Protein 6MGP (pdb70)

GO terms:
  GO:0005102 signaling receptor binding (F, TAS)
  GO:0007267 cell-cell signaling (P, TAS)
  GO:0005886 plasma membrane (C, TAS)
  GO:0005515 protein binding (F, IPI)
  GO:0042129 regulation of T cell proliferation (P, TAS)
  GO:0042981 regulation of apoptotic process (P, TAS)

Foldseek 3Di:
DFKWKWFFPWWAQDWWWTATDADVVDPRTDGDPQWDADGVVRKIWGAAWAKKKKKWKFKKFFQAAQDKWFKKKKFKAKPVRPPDGPDIDMWTQDGHDPVGPGMIMDMDIDIDGDHGGIIIIMTMDDDMDPSVRMITDGRRGMIMMDGDGD/DFKWKWFFPFWAQDWWWTATDADCVDPRTDGDPQWDADRVVRWIWGAAWAKKKKKWKFKKFFADAQDKWFKKKKAKAKPPDPCVCGGRVDMDMWTDDGHDPVRPTMIMDMDIDIDGAHGGMIIIMTMDTPMDPSVRMITDGRRTMIMMDGPD/DAAKWKWFWPWWAQDWWWTATDADCVDPRTDGDDPWDADRVVRWTFGAAWAKKKKKWKFKKFFQDAQDKWFKKKKFKAKPPHVPDDTPDIWMWTQDGHDPPHHGMIIDMDIDIDGDHGGMIIIMTMDTDMDPSVRMTTDGSGTMIIMGHPPD/DPLQQVFFWQWAQAPVVPRDTDGAPPQWTGQGGSHNHTGGADDADDQWDWPAPADNHGHTAIFGDPQWGAADPSSPDIDGFEAWQWEQDNHGTHGDPPQWTGAGTHDDTDGADDLVVVQWAFPAPADNHGHTDTHHHCPDPVHD/DQQFFLDWQFAQAPPVVRDTHGADPQFTGQGGSHNHTHGADDADDQWDFPAPDDNRDHTAIFGDPQWGAADPRSPDIDGFAAWQWEQDSRGTDGADPQWAGQGTHDDTGGADDLPVVQWAFPAPDDNHDHTDTHHHCPDPVPD/DQVQQPAAWQWAQEPPDPDGIDGADPQWTGQGGSHNHTHHADDADDQWDFPAPDDNNDHTAIAGDPQWGAADPSSPDIDGFEAWQWEADNRGTDGADPQWAGAGTNDDTDGADPVVVVQWAFPAPADNHGHTDTDHHCPPPVND

CATH classification: 2.60.120.40

Radius of gyration: 33.14 Å; Cα contacts (8 Å, |Δi|>4): 2473; chains: 6; bounding box: 72×100×68 Å

InterPro domains:
  IPR006052 Tumour necrosis factor domain [PF00229] (107-240)
  IPR006052 Tumour necrosis factor domain [PS50049] (91-240)
  IPR006052 Tumour necrosis factor domain [SM00207] (91-240)
  IPR006052 Tumour necrosis factor domain [cd00184] (91-238)
  IPR008983 Tumour necrosis factor-like domain superfamily [G3DSA:2.60.120.40] (86-247)
  IPR008983 Tumour necrosis factor-like domain superfamily [SSF49842] (90-240)
  IPR021184 Tumour necrosis factor, conserved site [PS00251] (133-149)
  IPR042373 Tumor necrosis factor ligand superfamily member 9 [PTHR15153] (1-253)

Secondary structure (DSSP, 8-state):
--EEEEEE---B--SEEPPEE--TTBTT-EE-TTEEEETTTTEEEE-S-EEEEEEEEEEEEE-BTT--EEEEEEEEEEES-----SEEEEEEEPPP-TT---EEEEEEEEEEEE-TT-EEEEEEEEEEESGGGEEEPTT--EEEEEEEE-/--EEEEEE---B--SEEPPEE--TTBTT-EE-TTEEEETTTTEEEE-S-EEEEEEEEEEEEE-BTT--EEEEEEEEEEESS-HHHHTTSEEEEEEEPPP-TT---EEEEEEEEEEEE-TT-EEEEEEEEEEESGGGEEEPTT--EEEEEE--/--SEEEEEE---B--SEEPPEE--TTBTT-EE-TT-EEETTTTEEE-SS-EEEEEEEEEEEEE-BTT--EEEEEEEEEEE----S--SEEEEEEEPPP-SS--SEEEEEEEEEEEE-TT-EEEEEEEEEEESGGGEEEPTT--EEEEEE---/--GGGG--TTEEEETTTTTEEEEPPTTEE-SSTT-SSBEEPPP--TTEEEEE---SSS--EEEEPTTEEEESGGG-EEEEPP-TTEEEETTEEEEPPTTEE--STT---EEPP-TTTTT--EEE---SSS--EE-S-TTSTT--/-TTTTPPTTEEEETTTTTEEEEPPTTEE-SSSS-SSBEEPP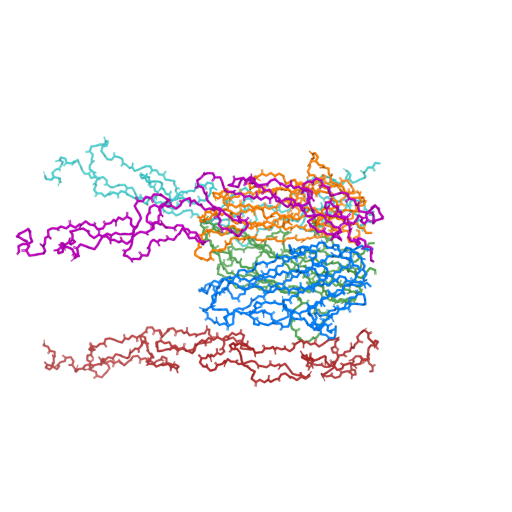---TTEEEEE---SSS--EEEEPTTEEE-STT--SEEEPP-TTEEEETTEEEEPPTTEE--STT---EEPP-GGGGT-EEEE---SSS--EEES-TTSTTT-/--GGGG--TTEEE-SSSSSSEEEPPTTEE-SSSS-SSBEEPPP--TTEEEEE--BTTB--EEEE-TTEEEESTT--EEEEPP-TTEEEETTEEEEPPTTEE--STT---EEPP-GGGGT--EEE--BTTB--EE-S-SSSTT--

B-factor: mean 70.92, std 20.36, range [34.42, 165.95]

Structure (mmCIF, N/CA/C/O backbone):
data_6MGP
#
_entry.id   6MGP
#
_cell.length_a   102.013
_cell.length_b   229.378
_cell.length_c   114.900
_cell.angle_alpha   90.000
_cell.angle_beta   90.000
_cell.angle_gamma   90.000
#
_symmetry.space_group_name_H-M   'C 2 2 21'
#
loop_
_entity.id
_entity.type
_entity.pdbx_description
1 polymer 'Tumor necrosis factor ligand superfamily member 9'
2 polymer 'Tumor necrosis factor receptor superfamily member 9'
3 branched alpha-L-fucopyranose-(1-3)-[2-acetamido-2-deoxy-beta-D-glucopyranose-(1-4)][alpha-L-fucopyranose-(1-6)]2-acetamido-2-deoxy-beta-D-glucopyranose
4 non-polymer 'ACETATE ION'
5 non-polymer GLYCEROL
6 water water
#
loop_
_atom_site.group_PDB
_atom_site.id
_atom_site.type_symbol
_atom_site.label_atom_id
_atom_site.label_alt_id
_atom_site.label_comp_id
_atom_site.label_asym_id
_atom_site.label_entity_id
_atom_site.label_seq_id
_atom_site.pdbx_PDB_ins_code
_atom_site.Cartn_x
_atom_site.Cartn_y
_atom_site.Cartn_z
_atom_site.occupancy
_atom_site.B_iso_or_equiv
_atom_site.auth_seq_id
_atom_site.auth_comp_id
_atom_site.auth_asym_id
_atom_site.auth_atom_id
_atom_site.pdbx_PDB_model_num
ATOM 1 N N . GLY A 1 33 ? 14.015 60.100 2.850 1.00 101.95 90 GLY A N 1
ATOM 2 C CA . GLY A 1 33 ? 13.141 59.029 2.401 1.00 96.25 90 GLY A CA 1
ATOM 3 C C . GLY A 1 33 ? 12.396 58.349 3.536 1.00 87.62 90 GLY A C 1
ATOM 4 O O . GLY A 1 33 ? 12.524 58.751 4.691 1.00 99.30 90 GLY A O 1
ATOM 5 N N . MET A 1 34 ? 11.618 57.315 3.212 1.00 66.18 91 MET A N 1
ATOM 6 C CA . MET A 1 34 ? 10.825 56.590 4.202 1.00 61.07 91 MET A CA 1
ATOM 7 C C . MET A 1 34 ? 10.998 55.092 3.979 1.00 62.47 91 MET A C 1
ATOM 8 O O . MET A 1 34 ? 10.503 54.547 2.985 1.00 57.50 91 MET A O 1
ATOM 13 N N . PHE A 1 35 ? 11.690 54.427 4.902 1.00 55.70 92 PHE A N 1
ATOM 14 C CA . PHE A 1 35 ? 11.942 52.999 4.783 1.00 55.49 92 PHE A CA 1
ATOM 15 C C . PHE A 1 35 ? 12.309 52.451 6.154 1.00 56.13 92 PHE A C 1
ATOM 16 O O . PHE A 1 35 ? 12.608 53.198 7.088 1.00 56.62 92 PHE A O 1
ATOM 24 N N . ALA A 1 36 ? 12.294 51.127 6.257 1.00 53.59 93 ALA A N 1
ATOM 25 C CA . ALA A 1 36 ? 12.701 50.445 7.476 1.00 54.55 93 ALA A CA 1
ATOM 26 C C . ALA A 1 36 ? 13.031 49.003 7.137 1.00 56.85 93 ALA A C 1
ATOM 27 O O . ALA A 1 36 ? 12.426 48.412 6.243 1.00 52.02 93 ALA A O 1
ATOM 29 N N . GLN A 1 37 ? 14.004 48.456 7.861 1.00 53.77 94 GLN A N 1
ATOM 30 C CA . GLN A 1 37 ? 14.348 47.043 7.787 1.00 54.89 94 GLN A CA 1
ATOM 31 C C . GLN A 1 37 ? 14.657 46.575 9.197 1.00 56.91 94 GLN A C 1
ATOM 32 O O . GLN A 1 37 ? 15.585 47.086 9.833 1.00 59.08 94 GLN A O 1
ATOM 38 N N . LEU A 1 38 ? 13.868 45.623 9.683 1.00 49.90 95 LEU A N 1
ATOM 39 C CA . LEU A 1 38 ? 14.035 45.041 11.003 1.00 46.12 95 LEU A CA 1
ATOM 40 C C . LEU A 1 38 ? 14.565 43.623 10.869 1.00 54.49 95 LEU A C 1
ATOM 41 O O . LEU A 1 38 ? 14.250 42.923 9.906 1.00 49.39 95 LEU A O 1
ATOM 46 N N . VAL A 1 39 ? 15.380 43.211 11.838 1.00 57.38 96 VAL A N 1
ATOM 47 C CA . VAL A 1 39 ? 15.940 41.865 11.899 1.00 53.87 96 VAL A CA 1
ATOM 48 C C . VAL A 1 39 ? 15.376 41.171 13.128 1.00 53.79 96 VAL A C 1
ATOM 49 O O . VAL A 1 39 ? 15.483 41.688 14.247 1.00 55.11 96 VAL A O 1
ATOM 53 N N . ALA A 1 40 ? 14.796 39.992 12.921 1.00 56.16 97 ALA A N 1
ATOM 54 C CA . ALA A 1 40 ? 14.154 39.270 14.011 1.00 53.21 97 ALA A CA 1
ATOM 55 C C . ALA A 1 40 ? 15.159 38.895 15.092 1.00 55.38 97 ALA A C 1
ATOM 56 O O . ALA A 1 40 ? 16.321 38.596 14.808 1.00 52.29 97 ALA A O 1
ATOM 58 N N . GLN A 1 41 ? 14.698 38.934 16.344 1.00 58.99 98 GLN A N 1
ATOM 59 C CA . GLN A 1 41 ? 15.492 38.526 17.494 1.00 62.66 98 GLN A CA 1
ATOM 60 C C . GLN A 1 41 ? 15.332 37.051 17.823 1.00 61.88 98 GLN A C 1
ATOM 61 O O . GLN A 1 41 ? 16.268 36.434 18.346 1.00 59.51 98 GLN A O 1
ATOM 67 N N . ASN A 1 42 ? 14.155 36.490 17.561 1.00 59.57 99 ASN A N 1
ATOM 68 C CA . ASN A 1 42 ? 13.879 35.108 17.919 1.00 61.66 99 ASN A CA 1
ATOM 69 C C . ASN A 1 42 ? 14.796 34.158 17.161 1.00 60.32 99 ASN A C 1
ATOM 70 O O . ASN A 1 42 ? 15.228 34.434 16.036 1.00 58.06 99 ASN A O 1
ATOM 75 N N . VAL A 1 43 ? 15.099 33.026 17.800 1.00 62.67 100 VAL A N 1
ATOM 76 C CA . VAL A 1 43 ? 15.811 31.938 17.142 1.00 59.94 100 VAL A CA 1
ATOM 77 C C . VAL A 1 43 ? 15.017 30.648 17.322 1.00 57.88 100 VAL A C 1
ATOM 78 O O . VAL A 1 43 ? 14.954 29.816 16.410 1.00 58.21 100 VAL A O 1
ATOM 82 N N . LEU A 1 44 ? 14.378 30.490 18.480 1.00 52.77 101 LEU A N 1
ATOM 83 C CA . LEU A 1 44 ? 13.639 29.271 18.778 1.00 57.56 101 LEU A CA 1
ATOM 84 C C . LEU A 1 44 ? 12.267 29.300 18.115 1.00 63.37 101 LEU A C 1
ATOM 85 O O . LEU A 1 44 ? 11.612 30.343 18.059 1.00 60.92 101 LEU A O 1
ATOM 90 N N . LEU A 1 45 ? 11.830 28.149 17.611 1.00 63.66 102 LEU A N 1
ATOM 91 C CA . LEU A 1 45 ? 10.555 28.060 16.900 1.00 62.49 102 LEU A CA 1
ATOM 92 C C . LEU A 1 45 ? 9.421 27.991 17.915 1.00 63.79 102 LEU A C 1
ATOM 93 O O . LEU A 1 45 ? 9.104 26.923 18.437 1.00 69.57 102 LEU A O 1
ATOM 98 N N . ILE A 1 46 ? 8.804 29.135 18.199 1.00 65.72 103 ILE A N 1
ATOM 99 C CA . ILE A 1 46 ? 7.694 29.231 19.140 1.00 67.88 103 ILE A CA 1
ATOM 100 C C . ILE A 1 46 ? 6.549 29.972 18.467 1.00 67.81 103 ILE A C 1
ATOM 101 O O . ILE A 1 46 ? 6.766 30.994 17.808 1.00 77.41 103 ILE A O 1
ATOM 106 N N . ASP A 1 47 ? 5.333 29.457 18.631 1.00 62.24 104 ASP A N 1
ATOM 107 C CA . ASP A 1 47 ? 4.150 30.107 18.077 1.00 59.85 104 ASP A CA 1
ATOM 108 C C . ASP A 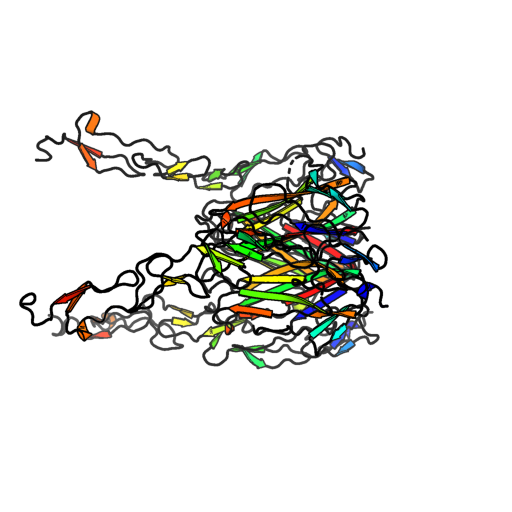1 47 ? 3.910 31.440 18.777 1.00 66.38 104 ASP A C 1
ATOM 109 O O . ASP A 1 47 ? 3.728 31.481 20.000 1.00 70.23 104 ASP A O 1
ATOM 114 N N . GLY A 1 48 ? 3.899 32.525 18.006 1.00 56.42 105 GLY A N 1
ATOM 115 C CA . GLY A 1 48 ? 3.594 33.829 18.540 1.00 59.77 105 GLY A CA 1
ATOM 116 C C . GLY A 1 48 ? 4.191 34.956 17.723 1.00 57.79 105 GLY A C 1
ATOM 117 O O . GLY A 1 48 ? 4.725 34.752 16.629 1.00 60.30 105 GLY A O 1
ATOM 118 N N . PRO A 1 49 ? 4.122 36.175 18.250 1.00 59.82 106 PRO A N 1
ATOM 119 C CA . PRO A 1 49 ? 4.673 37.325 17.524 1.00 54.84 106 PRO A CA 1
ATOM 120 C C . PRO A 1 49 ? 6.191 37.351 17.601 1.00 51.61 106 PRO A C 1
ATOM 121 O O . PRO A 1 49 ? 6.789 37.042 18.635 1.00 54.77 106 PRO A O 1
ATOM 125 N N . LEU A 1 50 ? 6.820 37.723 16.492 1.00 54.81 107 LEU A N 1
ATOM 126 C CA . LEU A 1 50 ? 8.266 37.903 16.483 1.00 56.77 107 LEU A CA 1
ATOM 127 C C . LEU A 1 50 ? 8.642 39.234 17.131 1.00 58.59 107 LEU A C 1
ATOM 128 O O . LEU A 1 50 ? 7.921 40.229 17.007 1.00 59.31 107 LEU A O 1
ATOM 133 N N . SER A 1 51 ? 9.762 39.227 17.850 1.00 53.37 108 SER A N 1
ATOM 134 C CA . SER A 1 51 ? 10.421 40.407 18.387 1.00 51.06 108 SER A CA 1
ATOM 135 C C . SER A 1 51 ? 11.528 40.847 17.434 1.00 61.09 108 SER A C 1
ATOM 136 O O . SER A 1 51 ? 12.145 40.019 16.761 1.00 56.57 108 SER A O 1
ATOM 139 N N . TRP A 1 52 ? 11.785 42.159 17.373 1.00 57.49 109 TRP A N 1
ATOM 140 C CA . TRP A 1 52 ? 12.634 42.700 16.315 1.00 54.25 109 TRP A CA 1
ATOM 141 C C . TRP A 1 52 ? 13.730 43.601 16.869 1.00 58.51 109 TRP A C 1
ATOM 142 O O . TRP A 1 52 ? 13.504 44.351 17.820 1.00 57.31 109 TRP A O 1
ATOM 153 N N . TYR A 1 53 ? 14.919 43.516 16.272 1.00 60.82 110 TYR A N 1
ATOM 154 C CA . TYR A 1 53 ? 15.949 44.525 16.493 1.00 57.08 110 TYR A CA 1
ATOM 155 C C . TYR A 1 53 ? 15.590 45.774 15.698 1.00 57.00 110 TYR A C 1
ATOM 156 O O . TYR A 1 53 ? 15.200 45.677 14.532 1.00 56.46 110 TYR A O 1
ATOM 165 N N . SER A 1 54 ? 15.727 46.952 16.307 1.00 62.91 111 SER A N 1
ATOM 166 C CA . SER A 1 54 ? 15.278 48.174 15.648 1.00 59.31 111 SER A CA 1
ATOM 167 C C . SER A 1 54 ? 16.251 49.342 15.707 1.00 62.70 111 SER A C 1
ATOM 168 O O . SER A 1 54 ? 16.004 50.349 15.037 1.00 69.27 111 SER A O 1
ATOM 171 N N . ASP A 1 55 ? 17.327 49.252 16.466 1.00 61.67 112 ASP A N 1
ATOM 172 C CA . ASP A 1 55 ? 18.314 50.327 16.501 1.00 64.51 112 ASP A CA 1
ATOM 173 C C . ASP A 1 55 ? 19.136 50.300 15.217 1.00 66.49 112 ASP A C 1
ATOM 174 O O . ASP A 1 55 ? 19.790 49.292 14.937 1.00 67.91 112 ASP A O 1
ATOM 179 N N . PRO A 1 56 ? 19.177 51.390 14.443 1.00 69.46 113 PRO A N 1
ATOM 180 C CA . PRO A 1 56 ? 19.935 51.377 13.181 1.00 63.93 113 PRO A CA 1
ATOM 181 C C . PRO A 1 56 ? 21.448 51.360 13.360 1.00 61.36 113 PRO A C 1
ATOM 182 O O . PRO A 1 56 ? 22.167 51.297 12.360 1.00 65.34 113 PRO A O 1
ATOM 186 N N . GLY A 1 57 ? 21.961 51.415 14.585 1.00 59.39 114 GLY A N 1
ATOM 187 C CA . GLY A 1 57 ? 23.376 51.158 14.790 1.00 63.50 114 GLY A CA 1
ATOM 188 C C . GLY A 1 57 ? 23.811 49.713 14.559 1.00 66.09 114 GLY A C 1
ATOM 189 O O . GLY A 1 57 ? 25.010 49.427 14.639 1.00 64.71 114 GLY A O 1
ATOM 190 N N . LEU A 1 58 ? 22.877 48.807 14.286 1.00 56.43 115 LEU A N 1
ATOM 191 C CA . LEU A 1 58 ? 23.191 47.409 13.982 1.00 65.18 115 LEU A CA 1
ATOM 192 C C . LEU A 1 58 ? 23.222 47.176 12.474 1.00 59.65 115 LEU A C 1
ATOM 193 O O . LEU A 1 58 ? 22.396 47.723 11.736 1.00 55.68 115 LEU A O 1
ATOM 198 N N . ALA A 1 59 ? 24.187 46.374 12.027 1.00 60.87 116 ALA A N 1
ATOM 199 C CA . ALA A 1 59 ? 24.234 45.919 10.637 1.00 64.21 116 ALA A CA 1
ATOM 200 C C . ALA A 1 59 ? 22.914 45.274 10.235 1.00 57.48 116 ALA A C 1
ATOM 201 O O . ALA A 1 59 ? 22.431 44.356 10.902 1.00 58.82 116 ALA A O 1
ATOM 203 N N . GLY A 1 60 ? 22.336 45.754 9.141 1.00 54.41 117 GLY A N 1
ATOM 204 C CA . GLY A 1 60 ? 21.112 45.183 8.624 1.00 54.40 117 GLY A CA 1
ATOM 205 C C . GLY A 1 60 ? 19.839 45.860 9.078 1.00 61.15 117 GLY A C 1
ATOM 206 O O . GLY A 1 60 ? 18.784 45.613 8.487 1.00 67.31 117 GLY A O 1
ATOM 207 N N . VAL A 1 61 ? 19.899 46.707 10.099 1.00 59.23 118 VAL A N 1
ATOM 208 C CA . VAL A 1 61 ? 18.718 47.348 10.660 1.00 55.41 118 VAL A CA 1
ATOM 209 C C . VAL A 1 61 ? 18.728 48.817 10.270 1.00 59.32 118 VAL A C 1
ATOM 210 O O . VAL A 1 61 ? 19.747 49.503 10.427 1.00 58.17 118 VAL A O 1
ATOM 214 N N . SER A 1 62 ? 17.599 49.296 9.759 1.00 61.42 119 SER A N 1
ATOM 215 C CA . SER A 1 62 ? 17.443 50.707 9.448 1.00 68.64 119 SER A CA 1
ATOM 216 C C . SER A 1 62 ? 16.026 51.138 9.778 1.00 67.31 119 SER A C 1
ATOM 217 O O . SER A 1 62 ? 15.086 50.337 9.743 1.00 65.55 119 SER A O 1
ATOM 220 N N . LEU A 1 63 ? 15.889 52.421 10.096 1.00 66.58 120 LEU A N 1
ATOM 221 C CA . LEU A 1 63 ? 14.619 52.974 10.549 1.00 70.70 120 LEU A CA 1
ATOM 222 C C . LEU A 1 63 ? 14.711 54.487 10.396 1.00 74.69 120 LEU A C 1
ATOM 223 O O . LEU A 1 63 ? 15.461 55.137 11.130 1.00 83.18 120 LEU A O 1
ATOM 228 N N . THR A 1 64 ? 13.978 55.037 9.434 1.00 67.15 121 THR A N 1
ATOM 229 C CA . THR A 1 64 ? 13.922 56.476 9.242 1.00 71.42 121 THR A CA 1
ATOM 230 C C . THR A 1 64 ? 12.797 57.080 10.073 1.00 74.33 121 THR A C 1
ATOM 231 O O . THR A 1 64 ? 11.959 56.378 10.643 1.00 78.50 121 THR A O 1
ATOM 235 N N . GLY A 1 65 ? 12.786 58.408 10.137 1.00 71.60 122 GLY A N 1
ATOM 236 C CA . GLY A 1 65 ? 11.666 59.089 10.749 1.00 70.93 122 GLY A CA 1
ATOM 237 C C . GLY A 1 65 ? 10.391 58.855 9.963 1.00 67.22 122 GLY A C 1
ATOM 238 O O . GLY A 1 65 ? 10.410 58.677 8.744 1.00 74.26 122 GLY A O 1
ATOM 239 N N . GLY A 1 66 ? 9.269 58.859 10.676 1.00 70.95 123 GLY A N 1
ATOM 240 C CA . GLY A 1 66 ? 8.013 58.430 10.105 1.00 79.50 123 GLY A CA 1
ATOM 241 C C . GLY A 1 66 ? 7.757 56.947 10.237 1.00 79.14 123 GLY A C 1
ATOM 242 O O . GLY A 1 66 ? 6.714 56.465 9.773 1.00 81.83 123 GLY A O 1
ATOM 243 N N . LEU A 1 67 ? 8.691 56.211 10.832 1.00 74.21 124 LEU A N 1
ATOM 244 C CA . LEU A 1 67 ? 8.532 54.802 11.151 1.00 70.93 124 LEU A CA 1
ATOM 245 C C . LEU A 1 67 ? 9.250 54.547 12.465 1.00 71.14 124 LEU A C 1
ATOM 246 O O . LEU A 1 67 ? 10.348 55.063 12.689 1.00 76.18 124 LEU A O 1
ATOM 251 N N . SER A 1 68 ? 8.622 53.768 13.337 1.00 64.64 125 SER A N 1
ATOM 252 C CA . SER A 1 68 ? 9.189 53.513 14.650 1.00 67.18 125 SER A CA 1
ATOM 253 C C . SER A 1 68 ? 8.770 52.122 15.101 1.00 66.11 125 SER A C 1
ATOM 254 O O . SER A 1 68 ? 7.834 51.526 14.561 1.00 70.21 125 SER A O 1
ATOM 257 N N . TYR A 1 69 ? 9.481 51.606 16.095 1.00 64.98 126 TYR A N 1
ATOM 258 C CA . TYR A 1 69 ? 9.260 50.256 16.591 1.00 66.94 126 TYR A CA 1
ATOM 259 C C . TYR A 1 69 ? 8.766 50.335 18.027 1.00 66.03 126 TYR A C 1
ATOM 260 O O . TYR A 1 69 ? 9.438 50.913 18.887 1.00 68.91 126 TYR A O 1
ATOM 269 N N . LYS A 1 70 ? 7.595 49.758 18.277 1.00 67.79 127 LYS A N 1
ATOM 270 C CA . LYS A 1 70 ? 7.005 49.709 19.609 1.00 69.25 127 LYS A CA 1
ATOM 271 C C . LYS A 1 70 ? 7.373 48.366 20.234 1.00 68.54 127 LYS A C 1
ATOM 272 O O . LYS A 1 70 ? 6.846 47.324 19.834 1.00 68.32 127 LYS A O 1
ATOM 278 N N . GLU A 1 71 ? 8.269 48.399 21.227 1.00 77.49 128 GLU A N 1
ATOM 279 C CA . GLU A 1 71 ? 8.906 47.176 21.713 1.00 84.20 128 GLU A CA 1
ATOM 280 C C . GLU A 1 71 ? 7.942 46.299 22.501 1.00 85.61 128 GLU A C 1
ATOM 281 O O . GLU A 1 71 ? 7.970 45.071 22.371 1.00 85.87 128 GLU A O 1
ATOM 287 N N . ASP A 1 72 ? 7.093 46.902 23.335 1.00 91.22 129 ASP A N 1
ATOM 288 C CA . ASP A 1 72 ? 6.229 46.102 24.198 1.00 94.71 129 ASP A CA 1
ATOM 289 C C . ASP A 1 72 ? 5.197 45.316 23.399 1.00 89.32 129 ASP A C 1
ATOM 290 O O . ASP A 1 72 ? 4.811 44.213 23.804 1.00 95.64 129 ASP A O 1
ATOM 295 N N . THR A 1 73 ? 4.746 45.850 22.268 1.00 80.60 130 THR A N 1
ATOM 296 C CA . THR A 1 73 ? 3.769 45.174 21.429 1.00 73.24 130 THR A CA 1
ATOM 297 C C . THR A 1 73 ? 4.390 44.538 20.194 1.00 67.73 130 THR A C 1
ATOM 298 O O . THR A 1 73 ? 3.663 43.937 19.398 1.00 70.18 130 THR A O 1
ATOM 302 N N . LYS A 1 74 ? 5.709 44.667 20.016 1.00 67.40 131 LYS A N 1
ATOM 303 C CA . LYS A 1 74 ? 6.432 44.080 18.884 1.00 65.82 131 LYS A CA 1
ATOM 304 C C . LYS A 1 74 ? 5.844 44.528 17.547 1.00 68.51 131 LYS A C 1
ATOM 305 O O . LYS A 1 74 ? 5.669 43.730 16.626 1.00 69.15 131 LYS A O 1
ATOM 311 N N . GLU A 1 75 ? 5.543 45.817 17.433 1.00 65.31 132 GLU A N 1
ATOM 312 C CA . GLU A 1 75 ? 4.880 46.352 16.255 1.00 65.71 132 GLU A CA 1
ATOM 313 C C . GLU A 1 75 ? 5.721 47.445 15.614 1.00 71.72 132 GLU A C 1
ATOM 314 O O . GLU A 1 75 ? 6.281 48.306 16.305 1.00 73.46 132 GLU A O 1
ATOM 320 N N . LEU A 1 76 ? 5.803 47.403 14.288 1.00 67.90 133 LEU A N 1
ATOM 321 C CA . LEU A 1 76 ? 6.357 48.500 13.511 1.00 65.42 133 LEU A CA 1
ATOM 322 C C . LEU A 1 76 ? 5.233 49.477 13.188 1.00 62.87 133 LEU A C 1
ATOM 323 O O . LEU A 1 76 ? 4.191 49.076 12.660 1.00 62.89 133 LEU A O 1
ATOM 328 N N . VAL A 1 77 ? 5.436 50.749 13.520 1.00 67.97 134 VAL A N 1
ATOM 329 C CA . VAL A 1 77 ? 4.400 51.771 13.408 1.00 66.37 134 VAL A CA 1
ATOM 330 C C . VAL A 1 77 ? 4.743 52.688 12.242 1.00 64.31 134 VAL A C 1
ATOM 331 O O . VAL A 1 77 ? 5.834 53.270 12.198 1.00 64.53 134 VAL A O 1
ATOM 335 N N . VAL A 1 78 ? 3.812 52.810 11.299 1.00 62.07 135 VAL A N 1
ATOM 336 C CA . VAL A 1 78 ? 3.947 53.719 10.166 1.00 63.03 135 VAL A CA 1
ATOM 337 C C . VAL A 1 78 ? 3.292 55.047 10.529 1.00 73.09 135 VAL A C 1
ATOM 338 O O . VAL A 1 78 ? 2.175 55.073 11.061 1.00 79.96 135 VAL A O 1
ATOM 342 N N . ALA A 1 79 ? 3.977 56.153 10.241 1.00 68.94 136 ALA A N 1
ATOM 343 C CA . ALA A 1 79 ? 3.456 57.466 10.602 1.00 73.84 136 ALA A CA 1
ATOM 344 C C . ALA A 1 79 ? 2.823 58.219 9.442 1.00 78.84 136 ALA A C 1
ATOM 345 O O . ALA A 1 79 ? 1.872 58.977 9.662 1.00 89.30 136 ALA A O 1
ATOM 347 N N . LYS A 1 80 ? 3.319 58.050 8.220 1.00 77.62 137 LYS A N 1
ATOM 348 C CA . LYS A 1 80 ? 2.802 58.777 7.067 1.00 78.29 137 LYS A CA 1
ATOM 349 C C . LYS A 1 80 ? 2.156 57.797 6.096 1.00 78.20 137 LYS A C 1
ATOM 350 O O . LYS A 1 80 ? 2.764 56.785 5.727 1.00 71.36 137 LYS A O 1
ATOM 352 N N . ALA A 1 81 ? 0.926 58.103 5.689 1.00 75.79 138 ALA A N 1
ATOM 353 C CA . ALA A 1 81 ? 0.183 57.232 4.795 1.00 70.96 138 ALA A CA 1
ATOM 354 C C . ALA A 1 81 ? 0.834 57.176 3.416 1.00 72.62 138 ALA A C 1
ATOM 355 O O . ALA A 1 81 ? 1.560 58.085 2.997 1.00 73.99 138 ALA A O 1
ATOM 357 N N . GLY A 1 82 ? 0.553 56.093 2.710 1.00 65.59 139 GLY A N 1
ATOM 358 C CA . GLY A 1 82 ? 1.067 55.887 1.370 1.00 66.72 139 GLY A CA 1
ATOM 359 C C . GLY A 1 82 ? 1.106 54.407 1.043 1.00 70.11 139 GLY A C 1
ATOM 360 O O . GLY A 1 82 ? 0.735 53.554 1.846 1.00 71.26 139 GLY A O 1
ATOM 361 N N . VAL A 1 83 ? 1.567 54.121 -0.170 1.00 68.48 140 VAL A N 1
ATOM 362 C CA . VAL A 1 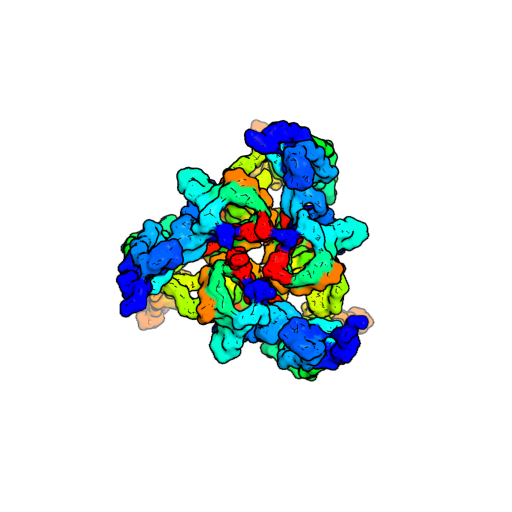83 ? 1.736 52.752 -0.643 1.00 64.10 140 VAL A CA 1
ATOM 363 C C . VAL A 1 83 ? 3.202 52.383 -0.482 1.00 59.75 140 VAL A C 1
ATOM 364 O O . VAL A 1 83 ? 4.087 53.084 -0.988 1.00 64.43 140 VAL A O 1
ATOM 368 N N . TYR A 1 84 ? 3.462 51.298 0.238 1.00 49.41 141 TYR A N 1
ATOM 369 C CA . TYR A 1 84 ? 4.814 50.820 0.471 1.00 48.70 141 TYR A CA 1
ATOM 370 C C . TYR A 1 84 ? 4.997 49.461 -0.187 1.00 55.38 141 TYR A C 1
ATOM 371 O O . TYR A 1 84 ? 4.048 48.689 -0.330 1.00 55.07 141 TYR A O 1
ATOM 380 N N . TYR A 1 85 ? 6.227 49.179 -0.599 1.00 56.16 142 TYR A N 1
ATOM 381 C CA . TYR A 1 85 ? 6.637 47.825 -0.941 1.00 52.89 142 TYR A CA 1
ATOM 382 C C . TYR A 1 85 ? 7.100 47.166 0.351 1.00 56.13 142 TYR A C 1
ATOM 383 O O . TYR A 1 85 ? 8.114 47.570 0.931 1.00 52.77 142 TYR A O 1
ATOM 392 N N . VAL A 1 86 ? 6.336 46.190 0.828 1.00 46.49 143 VAL A N 1
ATOM 393 C CA . VAL A 1 86 ? 6.638 45.490 2.071 1.00 51.18 143 VAL A CA 1
ATOM 394 C C . VAL A 1 86 ? 7.071 44.076 1.717 1.00 51.98 143 VAL A C 1
ATOM 395 O O . VAL A 1 86 ? 6.462 43.425 0.860 1.00 47.62 143 VAL A O 1
ATOM 399 N N . PHE A 1 87 ? 8.139 43.614 2.359 1.00 49.48 144 PHE A N 1
ATOM 400 C CA . PHE A 1 87 ? 8.693 42.300 2.082 1.00 54.49 144 PHE A CA 1
ATOM 401 C C . PHE A 1 87 ? 9.232 41.724 3.378 1.00 56.32 144 PHE A C 1
ATOM 402 O O . PHE A 1 87 ? 9.686 42.461 4.254 1.00 57.93 144 PHE A O 1
ATOM 410 N N . PHE A 1 88 ? 9.170 40.404 3.506 1.00 52.78 145 PHE A N 1
ATOM 411 C CA . PHE A 1 88 ? 9.903 39.755 4.579 1.00 58.45 145 PHE A CA 1
ATOM 412 C C . PHE A 1 88 ? 10.468 38.440 4.067 1.00 56.70 145 PHE A C 1
ATOM 413 O O . PHE A 1 88 ? 10.021 37.897 3.054 1.00 58.70 145 PHE A O 1
ATOM 421 N N . GLN A 1 89 ? 11.518 37.980 4.735 1.00 61.10 146 GLN A N 1
ATOM 422 C CA . GLN A 1 89 ? 12.163 36.729 4.387 1.00 62.16 146 GLN A CA 1
ATOM 423 C C . GLN A 1 89 ? 12.348 35.898 5.644 1.00 61.66 146 GLN A C 1
ATOM 424 O O . GLN A 1 89 ? 12.494 36.425 6.751 1.00 53.68 146 GLN A O 1
ATOM 430 N N . LEU A 1 90 ? 12.312 34.585 5.447 1.00 67.46 147 LEU A N 1
ATOM 431 C CA . LEU A 1 90 ? 12.350 33.603 6.520 1.00 62.63 147 LEU A CA 1
ATOM 432 C C . LEU A 1 90 ? 13.418 32.586 6.166 1.00 54.63 147 LEU A C 1
ATOM 433 O O . LEU A 1 90 ? 13.301 31.901 5.149 1.00 58.99 147 LEU A O 1
ATOM 438 N N . GLU A 1 91 ? 14.474 32.516 6.969 1.00 53.16 148 GLU A N 1
ATOM 439 C CA . GLU A 1 91 ? 15.518 31.520 6.777 1.00 61.65 148 GLU A CA 1
ATOM 440 C C . GLU A 1 91 ? 15.664 30.696 8.046 1.00 62.23 148 GLU A C 1
ATOM 441 O O . GLU A 1 91 ? 15.729 31.249 9.150 1.00 60.58 148 GLU A O 1
ATOM 447 N N . LEU A 1 92 ? 15.710 29.378 7.884 1.00 61.89 149 LEU A N 1
ATOM 448 C CA . LEU A 1 92 ? 15.825 28.455 9.000 1.00 60.63 149 LEU A CA 1
ATOM 449 C C . LEU A 1 92 ? 17.005 27.529 8.766 1.00 61.00 149 LEU A C 1
ATOM 450 O O . LEU A 1 92 ? 17.297 27.153 7.628 1.00 59.36 149 LEU A O 1
ATOM 455 N N . ARG A 1 93 ? 17.685 27.173 9.847 1.00 58.93 150 ARG A N 1
ATOM 456 C CA . ARG A 1 93 ? 18.820 26.270 9.790 1.00 60.87 150 ARG A CA 1
ATOM 457 C C . ARG A 1 93 ? 18.560 25.107 10.734 1.00 61.07 150 ARG A C 1
ATOM 458 O O . ARG A 1 93 ? 17.969 25.284 11.807 1.00 55.43 150 ARG A O 1
ATOM 466 N N . ARG A 1 94 ? 18.965 23.911 10.306 1.00 54.86 151 ARG A N 1
ATOM 467 C CA . ARG A 1 94 ? 18.873 22.725 11.149 1.00 52.95 151 ARG A CA 1
ATOM 468 C C . ARG A 1 94 ? 19.999 22.764 12.172 1.00 51.04 151 ARG A C 1
ATOM 469 O O . ARG A 1 94 ? 21.177 22.794 11.805 1.00 58.21 151 ARG A O 1
ATOM 477 N N . VAL A 1 95 ? 19.638 22.745 13.457 1.00 54.90 152 VAL A N 1
ATOM 478 C CA . VAL A 1 95 ? 20.622 22.834 14.531 1.00 57.79 152 VAL A CA 1
ATOM 479 C C . VAL A 1 95 ? 20.888 21.489 15.213 1.00 67.27 152 VAL A C 1
ATOM 480 O O . VAL A 1 95 ? 21.881 21.368 15.952 1.00 56.78 152 VAL A O 1
ATOM 484 N N . VAL A 1 96 ? 20.055 20.476 14.977 1.00 67.54 153 VAL A N 1
ATOM 485 C CA . VAL A 1 96 ? 20.283 19.123 15.486 1.00 63.10 153 VAL A CA 1
ATOM 486 C C . VAL A 1 96 ? 20.409 18.181 14.296 1.00 61.87 153 VAL A C 1
ATOM 487 O O . VAL A 1 96 ? 19.461 18.029 13.514 1.00 57.97 153 VAL A O 1
ATOM 491 N N . ALA A 1 97 ? 21.575 17.552 14.161 1.00 61.07 154 ALA A N 1
ATOM 492 C CA . ALA A 1 97 ? 21.833 16.680 13.024 1.00 67.66 154 ALA A CA 1
ATOM 493 C C . ALA A 1 97 ? 20.847 15.522 13.000 1.00 63.45 154 ALA A C 1
ATOM 494 O O . ALA A 1 97 ? 20.589 14.887 14.025 1.00 64.73 154 ALA A O 1
ATOM 496 N N . GLY A 1 98 ? 20.279 15.264 11.828 1.00 63.09 155 GLY A N 1
ATOM 497 C CA . GLY A 1 98 ? 19.458 14.089 11.655 1.00 73.11 155 GLY A CA 1
ATOM 498 C C . GLY A 1 98 ? 18.042 14.201 12.165 1.00 67.02 155 GLY A C 1
ATOM 499 O O . GLY A 1 98 ? 17.325 13.194 12.163 1.00 71.47 155 GLY A O 1
ATOM 500 N N . GLU A 1 99 ? 17.604 15.382 12.596 1.00 62.26 156 GLU A N 1
ATOM 501 C CA . GLU A 1 99 ? 16.300 15.510 13.229 1.00 59.91 156 GLU A CA 1
ATOM 502 C C . GLU A 1 99 ? 15.561 16.728 12.686 1.00 65.43 156 GLU A C 1
ATOM 503 O O . GLU A 1 99 ? 16.147 17.615 12.057 1.00 64.81 156 GLU A O 1
ATOM 509 N N . GLY A 1 100 ? 14.248 16.742 12.922 1.00 56.69 157 GLY A N 1
ATOM 510 C CA . GLY A 1 100 ? 13.409 17.877 12.603 1.00 54.40 157 GLY A CA 1
ATOM 511 C C . GLY A 1 100 ? 12.752 17.834 11.241 1.00 58.50 157 GLY A C 1
ATOM 512 O O . GLY A 1 100 ? 13.419 17.580 10.233 1.00 54.74 157 GLY A O 1
ATOM 513 N N . SER A 1 101 ? 11.448 18.113 11.199 1.00 60.59 158 SER A N 1
ATOM 514 C CA . SER A 1 101 ? 10.683 18.059 9.961 1.00 61.87 158 SER A CA 1
ATOM 515 C C . SER A 1 101 ? 9.376 18.822 10.139 1.00 63.52 158 SER A C 1
ATOM 516 O O . SER A 1 101 ? 8.859 18.943 11.253 1.00 63.43 158 SER A O 1
ATOM 519 N N . GLY A 1 102 ? 8.849 19.328 9.023 1.00 61.31 159 GLY A N 1
ATOM 520 C CA . GLY A 1 102 ? 7.555 19.983 9.019 1.00 56.77 159 GLY A CA 1
ATOM 521 C C . GLY A 1 102 ? 7.542 21.305 8.275 1.00 68.17 159 GLY A C 1
ATOM 522 O O . GLY A 1 102 ? 8.166 21.440 7.219 1.00 67.67 159 GLY A O 1
ATOM 523 N N . SER A 1 103 ? 6.835 22.294 8.818 1.00 65.91 160 SER A N 1
ATOM 524 C CA . SER A 1 103 ? 6.691 23.577 8.153 1.00 63.26 160 SER A CA 1
ATOM 525 C C . SER A 1 103 ? 6.678 24.690 9.190 1.00 64.83 160 SER A C 1
ATOM 526 O O . SER A 1 103 ? 6.383 24.468 10.368 1.00 64.46 160 SER A O 1
ATOM 529 N N . VAL A 1 104 ? 7.008 25.895 8.721 1.00 60.98 161 VAL A N 1
ATOM 530 C CA . VAL A 1 104 ? 7.042 27.110 9.527 1.00 48.98 161 VAL A CA 1
ATOM 531 C C . VAL A 1 104 ? 6.451 28.238 8.691 1.00 58.65 161 VAL A C 1
ATOM 532 O O . VAL A 1 104 ? 6.758 28.364 7.500 1.00 60.85 161 VAL A O 1
ATOM 536 N N . SER A 1 105 ? 5.600 29.061 9.303 1.00 57.98 162 SER A N 1
ATOM 537 C CA . SER A 1 105 ? 4.906 30.095 8.550 1.00 60.59 162 SER A CA 1
ATOM 538 C C . SER A 1 105 ? 5.057 31.465 9.202 1.00 59.08 162 SER A C 1
ATOM 539 O O . SER A 1 105 ? 5.025 31.591 10.430 1.00 57.41 162 SER A O 1
ATOM 542 N N . LEU A 1 106 ? 5.232 32.486 8.363 1.00 57.82 163 LEU A N 1
ATOM 543 C CA . LEU A 1 106 ? 5.225 33.884 8.770 1.00 60.67 163 LEU A CA 1
ATOM 544 C C . LEU A 1 106 ? 3.952 34.550 8.273 1.00 57.81 163 LEU A C 1
ATOM 545 O O . LEU A 1 106 ? 3.463 34.244 7.183 1.00 58.77 163 LEU A O 1
ATOM 550 N N . ALA A 1 107 ? 3.428 35.482 9.064 1.00 54.88 164 ALA A N 1
ATOM 551 C CA . ALA A 1 107 ? 2.244 36.222 8.653 1.00 57.32 164 ALA A CA 1
ATOM 552 C C . ALA A 1 107 ? 2.360 37.663 9.119 1.00 58.80 164 ALA A C 1
ATOM 553 O O . ALA A 1 107 ? 2.574 37.917 10.307 1.00 61.60 164 ALA A O 1
ATOM 555 N N . LEU A 1 108 ? 2.220 38.601 8.185 1.00 55.34 165 LEU A N 1
ATOM 556 C CA . LEU A 1 108 ? 2.217 40.023 8.508 1.00 52.49 165 LEU A CA 1
ATOM 557 C C . LEU A 1 108 ? 0.788 40.483 8.763 1.00 59.25 165 LEU A C 1
ATOM 558 O O . LEU A 1 108 ? -0.089 40.300 7.912 1.00 61.50 165 LEU A O 1
ATOM 563 N N . HIS A 1 109 ? 0.558 41.090 9.924 1.00 61.61 166 HIS A N 1
ATOM 564 C CA . HIS A 1 109 ? -0.776 41.512 10.330 1.00 71.36 166 HIS A CA 1
ATOM 565 C C . HIS A 1 109 ? -0.812 43.018 10.549 1.00 68.76 166 HIS A C 1
ATOM 566 O O . HIS A 1 109 ? 0.049 43.573 11.239 1.00 63.69 166 HIS A O 1
ATOM 573 N N . LEU A 1 110 ? -1.806 43.674 9.957 1.00 68.57 167 LEU A N 1
ATOM 574 C CA . LEU A 1 110 ? -2.100 45.065 10.267 1.00 69.18 167 LEU A CA 1
ATOM 575 C C . LEU A 1 110 ? -3.066 45.120 11.439 1.00 72.45 167 LEU A C 1
ATOM 576 O O . LEU A 1 110 ? -4.119 44.482 11.404 1.00 74.57 167 LEU A O 1
ATOM 581 N N . GLN A 1 111 ? -2.707 45.873 12.473 1.00 82.88 168 GLN A N 1
ATOM 582 C CA . GLN A 1 111 ? -3.688 46.367 13.430 1.00 98.92 168 GLN A CA 1
ATOM 583 C C . GLN A 1 111 ? -3.641 47.887 13.376 1.00 111.56 168 GLN A C 1
ATOM 584 O O . GLN A 1 111 ? -2.560 48.465 13.582 1.00 111.31 168 GLN A O 1
ATOM 590 N N . PRO A 1 112 ? -4.753 48.597 13.095 1.00 128.60 169 PRO A N 1
ATOM 591 C CA . PRO A 1 112 ? -6.177 48.285 12.872 1.00 137.64 169 PRO A CA 1
ATOM 592 C C . PRO A 1 112 ? -6.480 46.970 12.143 1.00 138.27 169 PRO A C 1
ATOM 593 O O . PRO A 1 112 ? -6.355 46.899 10.920 1.00 144.34 169 PRO A O 1
ATOM 597 N N . LEU A 1 113 ? -6.889 45.951 12.908 1.00 133.16 170 LEU A N 1
ATOM 598 C CA . LEU A 1 113 ? -7.021 44.586 12.407 1.00 123.88 170 LEU A CA 1
ATOM 599 C C . LEU A 1 113 ? -8.265 44.356 11.558 1.00 126.18 170 LEU A C 1
ATOM 600 O O . LEU A 1 113 ? -8.361 43.303 10.918 1.00 124.20 170 LEU A O 1
ATOM 602 N N . ARG A 1 114 ? -9.203 45.302 11.531 1.00 131.36 171 ARG A N 1
ATOM 603 C CA . ARG A 1 114 ? -10.475 45.170 10.800 1.00 134.63 171 ARG A CA 1
ATOM 604 C C . ARG A 1 114 ? -11.158 43.900 11.305 1.00 134.81 171 ARG A C 1
ATOM 605 O O . ARG A 1 114 ? -11.291 43.731 12.528 1.00 142.00 171 ARG A O 1
ATOM 607 N N . SER A 1 115 ? -11.594 42.996 10.431 1.00 124.62 172 SER A N 1
ATOM 608 C CA . SER A 1 115 ? -12.238 41.759 10.858 1.00 114.86 172 SER A CA 1
ATOM 609 C C . SER A 1 115 ? -11.303 40.566 10.679 1.00 106.54 172 SER A C 1
ATOM 610 O O . SER A 1 115 ? -11.297 39.643 11.493 1.00 105.05 172 SER A O 1
ATOM 612 N N . ALA A 1 119 ? -7.709 37.900 7.487 1.00 97.23 176 ALA A N 1
ATOM 613 C CA . ALA A 1 119 ? -6.682 37.802 6.454 1.00 99.28 176 ALA A CA 1
ATOM 614 C C . ALA A 1 119 ? -5.353 38.416 6.912 1.00 99.01 176 ALA A C 1
ATOM 615 O O . ALA A 1 119 ? -5.311 39.215 7.853 1.00 99.01 176 ALA A O 1
ATOM 617 N N . ALA A 1 120 ? -4.269 38.030 6.242 1.00 88.17 177 ALA A N 1
ATOM 618 C CA . ALA A 1 120 ? -2.935 38.529 6.544 1.00 73.81 177 ALA A CA 1
ATOM 619 C C . ALA A 1 120 ? -2.378 39.248 5.326 1.00 72.67 177 ALA A C 1
ATOM 620 O O . ALA A 1 120 ? -2.532 38.782 4.193 1.00 74.68 177 ALA A O 1
ATOM 622 N N . ALA A 1 121 ? -1.727 40.386 5.568 1.00 70.55 178 ALA A N 1
ATOM 623 C CA . ALA A 1 121 ? -1.233 41.203 4.465 1.00 63.88 178 ALA A CA 1
ATOM 624 C C . ALA A 1 121 ? -0.201 40.443 3.643 1.00 61.88 178 ALA A C 1
ATOM 625 O O . ALA A 1 121 ? -0.236 40.469 2.409 1.00 66.19 178 ALA A O 1
ATOM 627 N N . LEU A 1 122 ? 0.724 39.757 4.316 1.00 63.15 179 LEU A N 1
ATOM 628 C CA . LEU A 1 122 ? 1.694 38.870 3.687 1.00 55.86 179 LEU A CA 1
ATOM 629 C C . LEU A 1 122 ? 1.701 37.545 4.436 1.00 55.65 179 LEU A C 1
ATOM 630 O O . LEU A 1 122 ? 1.498 37.507 5.651 1.00 58.45 179 LEU A O 1
ATOM 635 N N . ALA A 1 123 ? 1.939 36.455 3.707 1.00 55.74 180 ALA A N 1
ATOM 636 C CA . ALA A 1 123 ? 1.862 35.123 4.302 1.00 60.46 180 ALA A CA 1
ATOM 637 C C . ALA A 1 123 ? 2.839 34.192 3.602 1.00 60.16 180 ALA A C 1
ATOM 638 O O . ALA A 1 123 ? 2.754 33.996 2.388 1.00 66.35 180 ALA A O 1
ATOM 640 N N . LEU A 1 124 ? 3.739 33.597 4.376 1.00 60.24 181 LEU A N 1
ATOM 641 C CA . LEU A 1 124 ? 4.814 32.761 3.860 1.00 59.39 181 LEU A CA 1
ATOM 642 C C . LEU A 1 124 ? 4.850 31.460 4.647 1.00 61.92 181 LEU A C 1
ATOM 643 O O . LEU A 1 124 ? 4.819 31.489 5.879 1.00 64.11 181 LEU A O 1
ATOM 648 N N . THR A 1 125 ? 4.918 30.323 3.953 1.00 56.63 182 THR A N 1
ATOM 649 C CA . THR A 1 125 ? 5.140 29.039 4.613 1.00 68.00 182 THR A CA 1
ATOM 650 C C . THR A 1 125 ? 6.371 28.373 4.014 1.00 69.60 182 THR A C 1
ATOM 651 O O . THR A 1 125 ? 6.418 28.112 2.807 1.00 66.96 182 THR A O 1
ATOM 655 N N . VAL A 1 126 ? 7.352 28.079 4.862 1.00 65.38 183 VAL A N 1
ATOM 656 C CA . VAL A 1 126 ? 8.586 27.420 4.456 1.00 61.67 183 VAL A CA 1
ATOM 657 C C . VAL A 1 126 ? 8.587 26.010 5.029 1.00 66.62 183 VAL A C 1
ATOM 658 O O . VAL A 1 126 ? 8.270 25.814 6.208 1.00 72.54 183 VAL A O 1
ATOM 662 N N . ASP A 1 127 ? 8.938 25.032 4.200 1.00 66.73 184 ASP A N 1
ATOM 663 C CA . ASP A 1 127 ? 8.908 23.632 4.595 1.00 76.32 184 ASP A CA 1
ATOM 664 C C . ASP A 1 127 ? 10.292 23.157 5.010 1.00 68.88 184 ASP A C 1
ATOM 665 O O . ASP A 1 127 ? 11.289 23.448 4.346 1.00 73.46 184 ASP A O 1
ATOM 670 N N . LEU A 1 128 ? 10.342 22.420 6.118 1.00 60.07 185 LEU A N 1
ATOM 671 C CA . LEU A 1 128 ? 11.602 21.941 6.663 1.00 60.40 185 LEU A CA 1
ATOM 672 C C . LEU A 1 128 ? 11.834 20.525 6.159 1.00 69.76 185 LEU A C 1
ATOM 673 O O . LEU A 1 128 ? 11.074 19.614 6.530 1.00 77.74 185 LEU A O 1
ATOM 678 N N . PRO A 1 129 ? 12.833 20.290 5.316 1.00 66.24 186 PRO A N 1
ATOM 679 C CA . PRO A 1 129 ? 13.045 18.942 4.777 1.00 64.93 186 PRO A CA 1
ATOM 680 C C . PRO A 1 129 ? 13.405 17.977 5.891 1.00 61.53 186 PRO A C 1
ATOM 681 O O . PRO A 1 129 ? 14.115 18.349 6.839 1.00 56.59 186 PRO A O 1
ATOM 685 N N . PRO A 1 130 ? 12.903 16.745 5.839 1.00 67.16 187 PRO A N 1
ATOM 686 C CA . PRO A 1 130 ? 13.398 15.716 6.758 1.00 63.66 187 PRO A CA 1
ATOM 687 C C . PRO A 1 130 ? 14.892 15.517 6.567 1.00 66.00 187 PRO A C 1
ATOM 688 O O . PRO A 1 130 ? 15.465 15.829 5.520 1.00 71.07 187 PRO A O 1
ATOM 692 N N . ALA A 1 131 ? 15.528 14.989 7.600 1.00 70.66 188 ALA A N 1
ATOM 693 C CA . ALA A 1 131 ? 16.962 14.757 7.537 1.00 75.76 188 ALA A CA 1
ATOM 694 C C . ALA A 1 131 ? 17.262 13.587 6.609 1.00 81.85 188 ALA A C 1
ATOM 695 O O . ALA A 1 131 ? 16.761 12.479 6.816 1.00 81.82 188 ALA A O 1
ATOM 697 N N . SER A 1 132 ? 18.080 13.835 5.587 1.00 88.03 189 SER A N 1
ATOM 698 C CA . SER A 1 132 ? 18.486 12.807 4.641 1.00 94.85 189 SER A CA 1
ATOM 699 C C . SER A 1 132 ? 19.985 12.915 4.405 1.00 100.89 189 SER A C 1
ATOM 700 O O . SER A 1 132 ? 20.624 13.914 4.757 1.00 100.27 189 SER A O 1
ATOM 703 N N . SER A 1 133 ? 20.541 11.861 3.798 1.00 102.18 190 SER A N 1
ATOM 704 C CA . SER A 1 133 ? 21.937 11.893 3.373 1.00 104.19 190 SER A CA 1
ATOM 705 C C . SER A 1 133 ? 22.202 13.056 2.427 1.00 111.84 190 SER A C 1
ATOM 706 O O . SER A 1 133 ? 23.295 13.636 2.446 1.00 113.67 190 SER A O 1
ATOM 708 N N . GLU A 1 134 ? 21.214 13.420 1.602 1.00 113.44 191 GLU A N 1
ATOM 709 C CA . GLU A 1 134 ? 21.330 14.614 0.773 1.00 116.02 191 GLU A CA 1
ATOM 710 C C . GLU A 1 134 ? 21.578 15.869 1.606 1.00 115.12 191 GLU A C 1
ATOM 711 O O . GLU A 1 134 ? 22.103 16.855 1.077 1.00 109.85 191 GLU A O 1
ATOM 713 N N . ALA A 1 135 ? 21.204 15.850 2.886 1.00 112.28 192 ALA A N 1
ATOM 714 C CA . ALA A 1 135 ? 21.599 16.857 3.874 1.00 106.26 192 ALA A CA 1
ATOM 715 C C . ALA A 1 135 ? 21.267 18.275 3.401 1.00 97.70 192 ALA A C 1
ATOM 716 O O . ALA A 1 135 ? 22.137 19.105 3.138 1.00 105.28 192 ALA A O 1
ATOM 718 N N . ARG A 1 136 ? 19.967 18.528 3.299 1.00 85.76 193 ARG A N 1
ATOM 719 C CA . ARG A 1 136 ? 19.456 19.881 3.102 1.00 79.24 193 ARG A CA 1
ATOM 720 C C . ARG A 1 136 ? 19.161 20.444 4.488 1.00 72.55 193 ARG A C 1
ATOM 721 O O . ARG A 1 136 ? 18.138 20.118 5.095 1.00 75.84 193 ARG A O 1
ATOM 723 N N . ASN A 1 137 ? 20.068 21.277 5.011 1.00 66.86 194 ASN A N 1
ATOM 724 C CA . ASN A 1 137 ? 19.983 21.746 6.391 1.00 59.98 194 ASN A CA 1
ATOM 725 C C . ASN A 1 137 ? 19.593 23.216 6.496 1.00 61.60 194 ASN A C 1
ATOM 726 O O . ASN A 1 137 ? 19.805 23.841 7.541 1.00 57.17 194 ASN A O 1
ATOM 731 N N . SER A 1 138 ? 19.028 23.784 5.442 1.00 61.53 195 SER A N 1
ATOM 732 C CA . SER A 1 138 ? 18.511 25.137 5.523 1.00 64.19 195 SER A CA 1
ATOM 733 C C . SER A 1 138 ? 17.249 25.216 4.684 1.00 63.90 195 SER A C 1
ATOM 734 O O . SER A 1 138 ? 17.018 24.402 3.783 1.00 68.81 195 SER A O 1
ATOM 737 N N . ALA A 1 139 ? 16.418 26.190 5.028 1.00 55.13 196 ALA A N 1
ATOM 738 C CA . ALA A 1 139 ? 15.161 26.440 4.349 1.00 57.55 196 ALA A CA 1
ATOM 739 C C . ALA A 1 139 ? 14.945 27.946 4.291 1.00 53.25 196 ALA A C 1
ATOM 740 O O . ALA A 1 139 ? 15.321 28.668 5.216 1.00 53.72 196 ALA A O 1
ATOM 742 N N . PHE A 1 140 ? 14.351 28.418 3.201 1.00 48.03 197 PHE A N 1
ATOM 743 C CA . PHE A 1 140 ? 14.271 29.849 2.957 1.00 61.39 197 PHE A CA 1
ATOM 744 C C . PHE A 1 140 ? 12.997 30.169 2.191 1.00 57.80 197 PHE A C 1
ATOM 745 O O . PHE A 1 140 ? 12.584 29.404 1.320 1.00 54.64 197 PHE A O 1
ATOM 753 N N . GLY A 1 141 ? 12.394 31.301 2.518 1.00 56.44 198 GLY A N 1
ATOM 754 C CA . GLY A 1 141 ? 11.305 31.841 1.721 1.00 55.94 198 GLY A CA 1
ATOM 755 C C . GLY A 1 141 ? 11.355 33.354 1.707 1.00 56.27 198 GLY A C 1
ATOM 756 O O . GLY A 1 141 ? 11.862 33.985 2.642 1.00 49.21 198 GLY A O 1
ATOM 757 N N . PHE A 1 142 ? 10.816 33.941 0.633 1.00 54.29 199 PHE A N 1
ATOM 758 C CA . PHE A 1 142 ? 10.758 35.385 0.452 1.00 49.08 199 PHE A CA 1
ATOM 759 C C . PHE A 1 142 ? 9.427 35.761 -0.183 1.00 49.49 199 PHE A C 1
ATOM 760 O O . PHE A 1 142 ? 8.952 35.080 -1.096 1.00 48.55 199 PHE A O 1
ATOM 768 N N . GLN A 1 143 ? 8.839 36.859 0.289 1.00 51.42 200 GLN A N 1
ATOM 769 C CA . GLN A 1 143 ? 7.642 37.401 -0.332 1.00 54.16 200 GLN A CA 1
ATOM 770 C C . GLN A 1 143 ? 7.644 38.915 -0.177 1.00 49.11 200 GLN A C 1
ATOM 771 O O . GLN A 1 143 ? 7.977 39.432 0.889 1.00 48.15 200 GLN A O 1
ATOM 777 N N . GLY A 1 144 ? 7.276 39.614 -1.239 1.00 51.71 201 GLY A N 1
ATOM 778 C CA . GLY A 1 144 ? 7.072 41.048 -1.166 1.00 49.21 201 GLY A CA 1
ATOM 779 C C . GLY A 1 144 ? 5.845 41.449 -1.954 1.00 52.62 201 GLY A C 1
ATOM 780 O O . GLY A 1 144 ? 5.452 40.778 -2.915 1.00 47.95 201 GLY A O 1
ATOM 781 N N . ARG A 1 145 ? 5.231 42.558 -1.537 1.00 49.00 202 ARG A N 1
ATOM 782 C CA . ARG A 1 145 ? 4.128 43.112 -2.311 1.00 50.52 202 ARG A CA 1
ATOM 783 C C . ARG A 1 145 ? 3.888 44.563 -1.913 1.00 47.77 202 ARG A C 1
ATOM 784 O O . ARG A 1 145 ? 4.502 45.085 -0.977 1.00 42.66 202 ARG A O 1
ATOM 792 N N . LEU A 1 146 ? 2.993 45.216 -2.655 1.00 47.60 203 LEU A N 1
ATOM 793 C CA . LEU A 1 146 ? 2.598 46.593 -2.373 1.00 55.14 203 LEU A CA 1
ATOM 794 C C . LEU A 1 146 ? 1.450 46.608 -1.369 1.00 54.96 203 LEU A C 1
ATOM 795 O O . LEU A 1 146 ? 0.460 45.889 -1.539 1.00 58.41 203 LEU A O 1
ATOM 800 N N . LEU A 1 147 ? 1.589 47.432 -0.329 1.00 51.29 204 LEU A N 1
ATOM 801 C CA . LEU A 1 147 ? 0.607 47.575 0.738 1.00 50.76 204 LEU A CA 1
ATOM 802 C C . LEU A 1 147 ? 0.256 49.044 0.905 1.00 62.35 204 LEU A C 1
ATOM 803 O O . LEU A 1 147 ? 1.149 49.890 1.030 1.00 56.66 204 LEU A O 1
ATOM 808 N N . HIS A 1 148 ? -1.038 49.344 0.917 1.00 69.22 205 HIS A N 1
ATOM 809 C CA . HIS A 1 148 ? -1.499 50.675 1.289 1.00 70.55 205 HIS A CA 1
ATOM 810 C C . HIS A 1 148 ? -1.606 50.741 2.808 1.00 68.67 205 HIS A C 1
ATOM 811 O O . HIS A 1 148 ? -2.366 49.980 3.416 1.00 74.58 205 HIS A O 1
ATOM 818 N N . LEU A 1 149 ? -0.830 51.625 3.423 1.00 62.89 206 LEU A N 1
ATOM 819 C CA . LEU A 1 149 ? -0.815 51.787 4.871 1.00 61.22 206 LEU A CA 1
ATOM 820 C C . LEU A 1 149 ? -1.292 53.186 5.226 1.00 63.66 206 LEU A C 1
ATOM 821 O O . LEU A 1 149 ? -0.870 54.163 4.600 1.00 66.88 206 LEU A O 1
ATOM 826 N N . SER A 1 150 ? -2.182 53.278 6.210 1.00 64.34 207 SER A N 1
ATOM 827 C CA . SER A 1 150 ? -2.677 54.563 6.685 1.00 65.96 207 SER A CA 1
ATOM 828 C C . SER A 1 150 ? -1.822 55.066 7.844 1.00 64.38 207 SER A C 1
ATOM 829 O O . SER A 1 150 ? -1.075 54.309 8.470 1.00 66.83 207 SER A O 1
ATOM 832 N N . ALA A 1 151 ? -1.932 56.364 8.113 1.00 72.94 208 ALA A N 1
ATOM 833 C CA . ALA A 1 151 ? -1.188 56.978 9.207 1.00 70.00 208 ALA A CA 1
ATOM 834 C C . ALA A 1 151 ? -1.506 56.289 10.529 1.00 68.38 208 ALA A C 1
ATOM 835 O O . ALA A 1 151 ? -2.673 56.082 10.874 1.00 73.94 208 ALA A O 1
ATOM 837 N N . GLY A 1 152 ? -0.461 55.938 11.273 1.00 65.11 209 GLY A N 1
ATOM 838 C CA . GLY A 1 152 ? -0.639 55.241 12.529 1.00 68.71 209 GLY A CA 1
ATOM 839 C C . GLY A 1 152 ? -0.772 53.738 12.425 1.00 70.89 209 GLY A C 1
ATOM 840 O O . GLY A 1 152 ? -1.012 53.088 13.447 1.00 78.95 209 GLY A O 1
ATOM 841 N N . GLN A 1 153 ? -0.621 53.163 11.233 1.00 66.25 210 GLN A N 1
ATOM 842 C CA . GLN A 1 153 ? -0.807 51.727 11.067 1.00 67.74 210 GLN A CA 1
ATOM 843 C C . GLN A 1 153 ? 0.323 50.953 11.732 1.00 68.53 210 GLN A C 1
ATOM 844 O O . GLN A 1 153 ? 1.501 51.293 11.594 1.00 70.72 210 GLN A O 1
ATOM 850 N N . ARG A 1 154 ? -0.040 49.898 12.449 1.00 68.51 211 ARG A N 1
ATOM 851 C CA . ARG A 1 154 ? 0.924 49.068 13.155 1.00 69.76 211 ARG A CA 1
ATOM 852 C C . ARG A 1 154 ? 1.019 47.707 12.480 1.00 69.35 211 ARG A C 1
ATOM 853 O O . ARG A 1 154 ? 0.009 47.140 12.052 1.00 63.34 211 ARG A O 1
ATOM 861 N N . LEU A 1 155 ? 2.244 47.201 12.367 1.00 72.87 212 LEU A N 1
ATOM 862 C CA . LEU A 1 155 ? 2.527 45.953 11.672 1.00 68.22 212 LEU A CA 1
ATOM 863 C C . LEU A 1 155 ? 3.113 44.944 12.644 1.00 66.15 212 LEU A C 1
ATOM 864 O O . LEU A 1 155 ? 4.106 45.232 13.321 1.00 62.73 212 LEU A O 1
ATOM 869 N N . GLY A 1 156 ? 2.507 43.762 12.700 1.00 59.58 213 GLY A N 1
ATOM 870 C CA . GLY A 1 156 ? 3.033 42.664 13.483 1.00 60.02 213 GLY A CA 1
ATOM 871 C C . GLY A 1 156 ? 3.326 41.483 12.579 1.00 57.20 213 GLY A C 1
ATOM 872 O O . GLY A 1 156 ? 2.645 41.265 11.576 1.00 54.92 213 GLY A O 1
ATOM 873 N N . VAL A 1 157 ? 4.355 40.725 12.936 1.00 53.60 214 VAL A N 1
ATOM 874 C CA . VAL A 1 157 ? 4.689 39.488 12.240 1.00 56.86 214 VAL A CA 1
ATOM 875 C C . VAL A 1 157 ? 4.551 38.334 13.223 1.00 59.79 214 VAL A C 1
ATOM 876 O O . VAL A 1 157 ? 5.158 38.350 14.301 1.00 57.36 214 VAL A O 1
ATOM 880 N N . HIS A 1 158 ? 3.750 37.340 12.854 1.00 61.34 215 HIS A N 1
ATOM 881 C CA . HIS A 1 158 ? 3.478 36.198 13.710 1.00 61.95 215 HIS A CA 1
ATOM 882 C C . HIS A 1 158 ? 4.078 34.932 13.118 1.00 58.21 215 HIS A C 1
ATOM 883 O O . HIS A 1 158 ? 4.024 34.706 11.903 1.00 55.60 215 HIS A O 1
ATOM 890 N N . LEU A 1 159 ? 4.671 34.122 13.987 1.00 56.20 216 LEU A N 1
ATOM 891 C CA . LEU A 1 159 ? 5.316 32.877 13.604 1.00 56.08 216 LEU A CA 1
ATOM 892 C C . LEU A 1 159 ? 4.442 31.717 14.063 1.00 58.13 216 LEU A C 1
ATOM 893 O O . LEU A 1 159 ? 4.039 31.664 15.229 1.00 64.13 216 LEU A O 1
ATOM 898 N N . HIS A 1 160 ? 4.129 30.811 13.142 1.00 55.56 217 HIS A N 1
ATOM 899 C CA . HIS A 1 160 ? 3.385 29.601 13.456 1.00 57.36 217 HIS A CA 1
ATOM 900 C C . HIS A 1 160 ? 4.206 28.391 13.038 1.00 63.99 217 HIS A C 1
ATOM 901 O O . HIS A 1 160 ? 4.793 28.373 11.950 1.00 65.27 217 HIS A O 1
ATOM 908 N N . THR A 1 161 ? 4.242 27.382 13.907 1.00 61.90 218 THR A N 1
ATOM 909 C CA . THR A 1 161 ? 5.024 26.173 13.692 1.00 63.06 218 THR A CA 1
ATOM 910 C C . THR A 1 161 ? 4.100 24.963 13.668 1.00 68.03 218 THR A C 1
ATOM 911 O O . THR A 1 161 ? 3.245 24.812 14.549 1.00 69.49 218 THR A O 1
ATOM 915 N N . GLU A 1 162 ? 4.271 24.110 12.654 1.00 69.17 219 GLU A N 1
ATOM 916 C CA . GLU A 1 162 ? 3.646 22.784 12.593 1.00 72.61 219 GLU A CA 1
ATOM 917 C C . GLU A 1 162 ? 4.775 21.826 12.230 1.00 71.12 219 GLU A C 1
ATOM 918 O O . GLU A 1 162 ? 4.937 21.441 11.071 1.00 67.35 219 GLU A O 1
ATOM 920 N N . ALA A 1 163 ? 5.576 21.464 13.229 1.00 74.51 220 ALA A N 1
ATOM 921 C CA . ALA A 1 163 ? 6.790 20.698 12.997 1.00 74.62 220 ALA A CA 1
ATOM 922 C C . ALA A 1 163 ? 6.939 19.609 14.051 1.00 73.36 220 ALA A C 1
ATOM 923 O O . ALA A 1 163 ? 6.482 19.754 15.188 1.00 72.49 220 ALA A O 1
ATOM 925 N N . ARG A 1 164 ? 7.577 18.510 13.653 1.00 73.13 221 ARG A N 1
ATOM 926 C CA . ARG A 1 164 ? 8.003 17.464 14.571 1.00 67.36 221 ARG A CA 1
ATOM 927 C C . ARG A 1 164 ? 9.463 17.694 14.942 1.00 61.09 221 ARG A C 1
ATOM 928 O O . ARG A 1 164 ? 10.286 18.013 14.080 1.00 67.96 221 ARG A O 1
ATOM 936 N N . ALA A 1 165 ? 9.775 17.538 16.226 1.00 57.40 222 ALA A N 1
ATOM 937 C CA . ALA A 1 165 ? 11.104 17.825 16.772 1.00 61.54 222 ALA A CA 1
ATOM 938 C C . ALA A 1 165 ? 11.554 19.247 16.416 1.00 62.36 222 ALA A C 1
ATOM 939 O O . ALA A 1 165 ? 12.588 19.466 15.780 1.00 58.23 222 ALA A O 1
ATOM 941 N N . ARG A 1 166 ? 10.753 20.228 16.850 1.00 61.92 223 ARG A N 1
ATOM 942 C CA . ARG A 1 166 ? 11.038 21.614 16.486 1.00 63.72 223 ARG A CA 1
ATOM 943 C C . ARG A 1 166 ? 12.324 22.127 17.123 1.00 63.04 223 ARG A C 1
ATOM 944 O O . ARG A 1 166 ? 12.857 23.146 16.670 1.00 62.22 223 ARG A O 1
ATOM 952 N N . HIS A 1 167 ? 12.844 21.442 18.146 1.00 57.29 224 HIS A N 1
ATOM 953 C CA . HIS A 1 167 ? 14.135 21.818 18.715 1.00 53.19 224 HIS A CA 1
ATOM 954 C C . HIS A 1 167 ? 15.264 21.682 17.709 1.00 57.53 224 HIS A C 1
ATOM 955 O O . HIS A 1 167 ? 16.326 22.287 17.897 1.00 67.52 224 HIS A O 1
ATOM 962 N N . ALA A 1 168 ? 15.058 20.901 16.651 1.00 54.75 225 ALA A N 1
ATOM 963 C CA . ALA A 1 168 ? 16.099 20.608 15.680 1.00 55.84 225 ALA A CA 1
ATOM 964 C C . ALA A 1 168 ? 16.251 21.693 14.626 1.00 57.33 225 ALA A C 1
ATOM 965 O O . ALA A 1 168 ? 17.197 21.627 13.834 1.00 59.48 225 ALA A O 1
ATOM 967 N N . TRP A 1 169 ? 15.355 22.682 14.605 1.00 51.95 226 TRP A N 1
ATOM 968 C CA . TRP A 1 169 ? 15.386 23.761 13.631 1.00 51.54 226 TRP A CA 1
ATOM 969 C C . TRP A 1 169 ? 15.303 25.098 14.357 1.00 50.75 226 TRP A C 1
ATOM 970 O O . TRP A 1 169 ? 14.635 25.226 15.390 1.00 52.45 226 TRP A O 1
ATOM 981 N N . GLN A 1 170 ? 15.985 26.099 13.807 1.00 54.99 227 GLN A N 1
ATOM 982 C CA . GLN A 1 170 ? 15.999 27.432 14.400 1.00 50.06 227 GLN A CA 1
ATOM 983 C C . GLN A 1 170 ? 15.991 28.482 13.300 1.00 50.76 227 GLN A C 1
ATOM 984 O O . GLN A 1 170 ? 16.388 28.220 12.163 1.00 57.56 227 GLN A O 1
ATOM 990 N N . LEU A 1 171 ? 15.515 29.680 13.645 1.00 55.79 228 LEU A N 1
ATOM 991 C CA . LEU A 1 171 ? 15.629 30.813 12.735 1.00 58.35 228 LEU A CA 1
ATOM 992 C C . LEU A 1 171 ? 17.095 31.176 12.550 1.00 53.79 228 LEU A C 1
ATOM 993 O O . LEU A 1 171 ? 17.830 31.339 13.529 1.00 55.61 228 LEU A O 1
ATOM 998 N N . THR A 1 172 ? 17.527 31.290 11.299 1.00 46.44 229 THR A N 1
ATOM 999 C CA . THR A 1 172 ? 18.883 31.750 11.038 1.00 52.27 229 THR A CA 1
ATOM 1000 C C . THR A 1 172 ? 19.022 33.205 11.486 1.00 53.96 229 THR A C 1
ATOM 1001 O O . THR A 1 172 ? 18.240 34.070 11.077 1.00 47.16 229 THR A O 1
ATOM 1005 N N . GLN A 1 173 ? 20.011 33.467 12.340 1.00 51.34 230 GLN A N 1
ATOM 1006 C CA . GLN A 1 173 ? 20.135 34.773 12.977 1.00 52.91 230 GLN A CA 1
ATOM 1007 C C . GLN A 1 173 ? 20.582 35.822 11.969 1.00 55.52 230 GLN A C 1
ATOM 1008 O O . GLN A 1 173 ? 21.580 35.640 11.264 1.00 60.22 230 GLN A O 1
ATOM 1014 N N . GLY A 1 174 ? 19.841 36.926 11.902 1.00 54.05 231 GLY A N 1
ATOM 1015 C CA . GLY A 1 174 ? 20.132 37.955 10.934 1.00 50.86 231 GLY A CA 1
ATOM 1016 C C . GLY A 1 174 ? 19.554 37.701 9.566 1.00 59.60 231 GLY A C 1
ATOM 1017 O O . GLY A 1 174 ? 19.764 38.518 8.661 1.00 58.01 231 GLY A O 1
ATOM 1018 N N . ALA A 1 175 ? 18.825 36.598 9.383 1.00 53.25 232 ALA A N 1
ATOM 1019 C CA . ALA A 1 175 ? 18.284 36.245 8.082 1.00 45.19 232 ALA A CA 1
ATOM 1020 C C . ALA A 1 175 ? 16.765 36.194 8.058 1.00 44.89 232 ALA A C 1
ATOM 1021 O O . ALA A 1 175 ? 16.183 35.921 7.000 1.00 53.71 232 ALA A O 1
ATOM 1023 N N . THR A 1 176 ? 16.107 36.430 9.185 1.00 40.71 233 THR A N 1
ATOM 1024 C CA . THR A 1 176 ? 14.662 36.608 9.217 1.00 50.02 233 THR A CA 1
ATOM 1025 C C . THR A 1 176 ? 14.426 38.111 9.316 1.00 53.58 233 THR A C 1
ATOM 1026 O O . THR A 1 176 ? 14.676 38.723 10.359 1.00 52.28 233 THR A O 1
ATOM 1030 N N . VAL A 1 177 ? 13.984 38.704 8.215 1.00 52.35 234 VAL A N 1
ATOM 1031 C CA . VAL A 1 177 ? 14.012 40.145 8.016 1.00 53.32 234 VAL A CA 1
ATOM 1032 C C . VAL A 1 177 ? 12.630 40.594 7.577 1.00 54.19 234 VAL A C 1
ATOM 1033 O O . VAL A 1 177 ? 11.974 39.902 6.793 1.00 45.38 234 VAL A O 1
ATOM 1037 N N . LEU A 1 178 ? 12.181 41.740 8.086 1.00 57.78 235 LEU A N 1
ATOM 1038 C CA . LEU A 1 178 ? 11.003 42.428 7.566 1.00 57.57 235 LEU A CA 1
ATOM 1039 C C . LEU A 1 178 ? 11.401 43.827 7.123 1.00 54.77 235 LEU A C 1
ATOM 1040 O O . LEU A 1 178 ? 11.982 44.585 7.905 1.00 58.97 235 LEU A O 1
ATOM 1045 N N . GLY A 1 179 ? 11.087 44.170 5.872 1.00 45.99 236 GLY A N 1
ATOM 1046 C CA . GLY A 1 179 ? 11.478 45.449 5.317 1.00 54.45 236 GLY A CA 1
ATOM 1047 C C . GLY A 1 179 ? 10.337 46.126 4.581 1.00 53.83 236 GLY A C 1
ATOM 1048 O O . GLY A 1 179 ? 9.366 45.491 4.167 1.00 51.01 236 GLY A O 1
ATOM 1049 N N . LEU A 1 180 ? 10.469 47.441 4.428 1.00 56.57 237 LEU A N 1
ATOM 1050 C CA . LEU A 1 180 ? 9.496 48.207 3.665 1.00 56.68 237 LEU A CA 1
ATOM 1051 C C . LEU A 1 180 ? 10.097 49.553 3.278 1.00 55.71 237 LEU A C 1
ATOM 1052 O O . LEU A 1 180 ? 11.001 50.066 3.943 1.00 56.15 237 LEU A O 1
ATOM 1057 N N . PHE A 1 181 ? 9.609 50.093 2.164 1.00 48.33 238 PHE A N 1
ATOM 1058 C CA . PHE A 1 181 ? 9.954 51.441 1.741 1.00 55.49 238 PHE A CA 1
ATOM 1059 C C . PHE A 1 181 ? 8.782 51.993 0.953 1.00 57.10 238 PHE A C 1
ATOM 1060 O O . PHE A 1 181 ? 8.061 51.247 0.281 1.00 46.83 238 PHE A O 1
ATOM 1068 N N . ARG A 1 182 ? 8.596 53.306 1.054 1.00 48.16 239 ARG A N 1
ATOM 1069 C CA . ARG A 1 182 ? 7.464 53.960 0.431 1.00 50.82 239 ARG A CA 1
ATOM 1070 C C . ARG A 1 182 ? 7.685 54.127 -1.064 1.00 49.23 239 ARG A C 1
ATOM 1071 O O . ARG A 1 182 ? 8.800 54.379 -1.527 1.00 54.38 239 ARG A O 1
ATOM 1079 N N . VAL A 1 183 ? 6.595 54.020 -1.816 1.00 48.31 240 VAL A N 1
ATOM 1080 C CA . VAL A 1 183 ? 6.631 54.108 -3.265 1.00 57.44 240 VAL A CA 1
ATOM 1081 C C . VAL A 1 183 ? 5.958 55.380 -3.774 1.00 64.71 240 VAL A C 1
ATOM 1082 O O . VAL A 1 183 ? 6.487 56.050 -4.664 1.00 70.16 240 VAL A O 1
ATOM 1086 N N . THR A 1 184 ? 4.803 55.743 -3.212 1.00 71.63 241 THR A N 1
ATOM 1087 C CA . THR A 1 184 ? 4.148 57.006 -3.529 1.00 87.28 241 THR A CA 1
ATOM 1088 C C . THR A 1 184 ? 3.624 57.613 -2.236 1.00 94.06 241 THR A C 1
ATOM 1089 O O . THR A 1 184 ? 3.031 56.891 -1.417 1.00 80.05 241 THR A O 1
ATOM 1091 N N . PRO A 1 185 ? 3.819 58.928 -2.021 1.00 108.33 242 PRO A N 1
ATOM 1092 C CA . PRO A 1 185 ? 4.471 59.878 -2.940 1.00 116.21 242 PRO A CA 1
ATOM 1093 C C . PRO A 1 185 ? 5.975 59.664 -3.117 1.00 121.47 242 PRO A C 1
ATOM 1094 O O . PRO A 1 185 ? 6.396 59.358 -4.233 1.00 124.18 242 PRO A O 1
ATOM 1098 N N . GLY B 1 33 ? 3.968 59.239 -8.099 1.00 87.75 90 GLY B N 1
ATOM 1099 C CA . GLY B 1 33 ? 3.884 57.802 -7.902 1.00 80.41 90 GLY B CA 1
ATOM 1100 C C . GLY B 1 33 ? 3.254 57.064 -9.067 1.00 76.85 90 GLY B C 1
ATOM 1101 O O . GLY B 1 33 ? 2.205 57.458 -9.569 1.00 83.35 90 GLY B O 1
ATOM 1102 N N . MET B 1 34 ? 3.893 55.978 -9.498 1.00 58.46 91 MET B N 1
ATOM 1103 C CA . MET B 1 34 ? 3.443 55.229 -10.671 1.00 57.14 91 MET B CA 1
ATOM 1104 C C . MET B 1 34 ? 3.588 53.743 -10.359 1.00 57.83 91 MET B C 1
ATOM 1105 O O . MET B 1 34 ? 4.699 53.201 -10.365 1.00 57.27 91 MET B O 1
ATOM 1110 N N . PHE B 1 35 ? 2.465 53.085 -10.094 1.00 55.69 92 PHE B N 1
ATOM 1111 C CA . PHE B 1 35 ? 2.504 51.708 -9.637 1.00 56.03 92 PHE B CA 1
ATOM 1112 C C . PHE B 1 35 ? 1.152 51.067 -9.893 1.00 58.72 92 PHE B C 1
ATOM 1113 O O . PHE B 1 35 ? 0.141 51.755 -10.075 1.00 55.00 92 PHE B O 1
ATOM 1121 N N . ALA B 1 36 ? 1.154 49.734 -9.898 1.00 48.80 93 ALA B N 1
ATOM 1122 C CA . ALA B 1 36 ? -0.060 48.943 -10.016 1.00 53.06 93 ALA B CA 1
ATOM 1123 C C . ALA B 1 36 ? 0.163 47.598 -9.339 1.00 54.46 93 ALA B C 1
ATOM 1124 O O . ALA B 1 36 ? 1.275 47.063 -9.335 1.00 54.85 93 ALA B O 1
ATOM 1126 N N . GLN B 1 37 ? -0.903 47.070 -8.747 1.00 52.09 94 GLN B N 1
ATOM 1127 C CA . GLN B 1 37 ? -0.912 45.707 -8.243 1.00 50.65 94 GLN B CA 1
ATOM 1128 C C . GLN B 1 37 ? -2.282 45.113 -8.517 1.00 52.37 94 GLN B C 1
ATOM 1129 O O . GLN B 1 37 ? -3.303 45.708 -8.158 1.00 55.20 94 GLN B O 1
ATOM 1135 N N . LEU B 1 38 ? -2.295 43.955 -9.170 1.00 45.97 95 LEU B N 1
ATOM 1136 C CA . LEU B 1 38 ? -3.518 43.240 -9.498 1.00 53.94 95 LEU B CA 1
ATOM 1137 C C . LEU B 1 38 ? -3.551 41.904 -8.765 1.00 47.97 95 LEU B C 1
ATOM 1138 O O . LEU B 1 38 ? -2.508 41.322 -8.457 1.00 39.44 95 LEU B O 1
ATOM 1143 N N . VAL B 1 39 ? -4.765 41.442 -8.471 1.00 47.98 96 VAL B N 1
ATOM 1144 C CA . VAL B 1 39 ? -5.018 40.152 -7.838 1.00 45.55 96 VAL B CA 1
ATOM 1145 C C . VAL B 1 39 ? -5.763 39.288 -8.843 1.00 49.49 96 VAL B C 1
ATOM 1146 O O . VAL B 1 39 ? -6.756 39.736 -9.435 1.00 44.05 96 VAL B O 1
ATOM 1150 N N . ALA B 1 40 ? -5.296 38.055 -9.035 1.00 45.83 97 ALA B N 1
ATOM 1151 C CA . ALA B 1 40 ? -5.906 37.192 -10.038 1.00 42.53 97 ALA B CA 1
ATOM 1152 C C . ALA B 1 40 ? -7.294 36.754 -9.595 1.00 38.32 97 ALA B C 1
ATOM 1153 O O . ALA B 1 40 ? -7.529 36.483 -8.415 1.00 39.36 97 ALA B O 1
ATOM 1155 N N . GLN B 1 41 ? -8.224 36.721 -10.554 1.00 34.42 98 GLN B N 1
ATOM 1156 C CA . GLN B 1 41 ? -9.533 36.127 -10.322 1.00 41.68 98 GLN B CA 1
ATOM 1157 C C . GLN B 1 41 ? -9.507 34.607 -10.393 1.00 47.71 98 GLN B C 1
ATOM 1158 O O . GLN B 1 41 ? -10.415 33.959 -9.857 1.00 45.98 98 GLN B O 1
ATOM 1164 N N . ASN B 1 42 ? -8.507 34.032 -11.054 1.00 46.23 99 ASN B N 1
ATOM 1165 C CA . ASN B 1 42 ? -8.554 32.621 -11.411 1.00 50.97 99 ASN B CA 1
ATOM 1166 C C . ASN B 1 42 ? -8.419 31.730 -10.190 1.00 49.08 99 ASN B C 1
ATOM 1167 O O . ASN B 1 42 ? -7.622 31.994 -9.288 1.00 49.20 99 ASN B O 1
ATOM 1172 N N . VAL B 1 43 ? -9.189 30.650 -10.189 1.00 54.79 100 VAL B N 1
ATOM 1173 C CA . VAL B 1 43 ? -9.192 29.669 -9.113 1.00 56.98 100 VAL B CA 1
ATOM 1174 C C . VAL B 1 43 ? -8.732 28.303 -9.611 1.00 56.30 100 VAL B C 1
ATOM 1175 O O . VAL B 1 43 ? -7.891 27.649 -8.984 1.00 50.28 100 VAL B O 1
ATOM 1179 N N . LEU B 1 44 ? -9.251 27.872 -10.757 1.00 58.51 101 LEU B N 1
ATOM 1180 C CA . LEU B 1 44 ? -8.981 26.543 -11.284 1.00 45.92 101 LEU B CA 1
ATOM 1181 C C . LEU B 1 44 ? -7.682 26.519 -12.077 1.00 53.82 101 LEU B C 1
ATOM 1182 O O . LEU B 1 44 ? -7.352 27.472 -12.788 1.00 52.41 101 LEU B O 1
ATOM 1187 N N . LEU B 1 45 ? -6.954 25.409 -11.961 1.00 54.37 102 LEU B N 1
ATOM 1188 C CA . LEU B 1 45 ? -5.716 25.201 -12.708 1.00 56.86 102 LEU B CA 1
ATOM 1189 C C . LEU B 1 45 ? -6.060 24.872 -14.155 1.00 63.05 102 LEU B C 1
ATOM 1190 O O . LEU B 1 45 ? -6.337 23.717 -14.496 1.00 65.03 102 LEU B O 1
ATOM 1195 N N . ILE B 1 46 ? -6.047 25.889 -15.012 1.00 59.12 103 ILE B N 1
ATOM 1196 C CA . ILE B 1 46 ? -6.251 25.721 -16.447 1.00 60.84 103 ILE B CA 1
ATOM 1197 C C . ILE B 1 46 ? -5.152 26.479 -17.175 1.00 58.68 103 ILE B C 1
ATOM 1198 O O . ILE B 1 46 ? -4.750 27.565 -16.745 1.00 56.86 103 ILE B O 1
ATOM 1203 N N . ASP B 1 47 ? -4.650 25.898 -18.262 1.00 53.31 104 ASP B N 1
ATOM 1204 C CA . ASP B 1 47 ? -3.645 26.577 -19.063 1.00 54.71 104 ASP B CA 1
ATOM 1205 C C . ASP B 1 47 ? -4.281 27.778 -19.748 1.00 61.02 104 ASP B C 1
ATOM 1206 O O . ASP B 1 47 ? -5.373 27.676 -20.315 1.00 62.14 104 ASP B O 1
ATOM 1211 N N . GLY B 1 48 ? -3.602 28.917 -19.698 1.00 52.13 105 GLY B N 1
ATOM 1212 C CA . GLY B 1 48 ? -4.065 30.078 -20.416 1.00 53.15 105 GLY B CA 1
ATOM 1213 C C . GLY B 1 48 ? -3.847 31.359 -19.646 1.00 50.03 105 GLY B C 1
ATOM 1214 O O . GLY B 1 48 ? -3.235 31.369 -18.576 1.00 46.27 105 GLY B O 1
ATOM 1215 N N . PRO B 1 49 ? -4.356 32.468 -20.185 1.00 50.44 106 PRO B N 1
ATOM 1216 C CA . PRO B 1 49 ? -4.146 33.772 -19.542 1.00 48.93 106 PRO B CA 1
ATOM 1217 C C . PRO B 1 49 ? -4.958 33.917 -18.267 1.00 42.39 106 PRO B C 1
ATOM 1218 O O . PRO B 1 49 ? -6.138 33.562 -18.214 1.00 46.21 106 PRO B O 1
ATOM 1222 N N . LEU B 1 50 ? -4.326 34.480 -17.243 1.00 36.80 107 LEU B N 1
ATOM 1223 C CA . LEU B 1 50 ? -5.048 34.820 -16.027 1.00 41.28 107 LEU B CA 1
ATOM 1224 C C . LEU B 1 50 ? -5.900 36.070 -16.235 1.00 51.20 107 LEU B C 1
ATOM 1225 O O . LEU B 1 50 ? -5.573 36.947 -17.039 1.00 45.04 107 LEU B O 1
ATOM 1230 N N . SER B 1 51 ? -7.017 36.126 -15.516 1.00 55.29 108 SER B N 1
ATOM 1231 C CA . SER B 1 51 ? -7.847 37.316 -15.403 1.00 45.38 108 SER B CA 1
ATOM 1232 C C . SER B 1 51 ? -7.587 37.983 -14.055 1.00 50.74 108 SER B C 1
ATOM 1233 O O . SER B 1 51 ? -7.265 37.315 -13.068 1.00 42.49 108 SER B O 1
ATOM 1236 N N . TRP B 1 52 ? -7.739 39.310 -14.011 1.00 48.77 109 TRP B N 1
ATOM 1237 C CA . TRP B 1 52 ? -7.304 40.080 -12.853 1.00 48.44 109 TRP B CA 1
ATOM 1238 C C . TRP B 1 52 ? -8.394 41.011 -12.349 1.00 47.67 109 TRP B C 1
ATOM 1239 O O . TRP B 1 52 ? -9.217 41.513 -13.117 1.00 41.90 109 TRP B O 1
ATOM 1250 N N . TYR B 1 53 ? -8.386 41.226 -11.039 1.00 54.25 110 TYR B N 1
ATOM 1251 C CA . TYR B 1 53 ? -9.167 42.292 -10.436 1.00 52.94 110 TYR B CA 1
ATOM 1252 C C . TYR B 1 53 ? -8.412 43.605 -10.565 1.00 53.44 110 TYR B C 1
ATOM 1253 O O . TYR B 1 53 ? -7.204 43.665 -10.322 1.00 53.78 110 TYR B O 1
ATOM 1262 N N . SER B 1 54 ? -9.130 44.664 -10.936 1.00 55.80 111 SER B N 1
ATOM 1263 C CA . SER B 1 54 ? -8.504 45.956 -11.174 1.00 57.83 111 SER B CA 1
ATOM 1264 C C . SER B 1 54 ? -9.179 47.106 -10.439 1.00 59.46 111 SER B C 1
ATOM 1265 O O . SER B 1 54 ? -8.747 48.253 -10.594 1.00 51.64 111 SER B O 1
ATOM 1268 N N . ASP B 1 55 ? -10.219 46.846 -9.664 1.00 58.63 112 ASP B N 1
ATOM 1269 C CA . ASP B 1 55 ? -10.861 47.907 -8.907 1.00 58.89 112 ASP B CA 1
ATOM 1270 C C . ASP B 1 55 ? -10.074 48.168 -7.626 1.00 67.36 112 ASP B C 1
ATOM 1271 O O . ASP B 1 55 ? -9.943 47.259 -6.797 1.00 60.39 112 ASP B O 1
ATOM 1276 N N . PRO B 1 56 ? -9.540 49.380 -7.422 1.00 68.95 113 PRO B N 1
ATOM 1277 C CA . PRO B 1 56 ? -8.727 49.643 -6.222 1.00 66.73 113 PRO B CA 1
ATOM 1278 C C . PRO B 1 56 ? -9.514 49.570 -4.927 1.00 69.19 113 PRO B C 1
ATOM 1279 O O . PRO B 1 56 ? -8.902 49.488 -3.855 1.00 70.83 113 PRO B O 1
ATOM 1283 N N . GLY B 1 57 ? -10.844 49.598 -4.991 1.00 67.80 114 GLY B N 1
ATOM 1284 C CA . GLY B 1 57 ? -11.646 49.393 -3.801 1.00 69.52 114 GLY B CA 1
ATOM 1285 C C . GLY B 1 57 ? -11.419 48.055 -3.122 1.00 62.35 114 GLY B C 1
ATOM 1286 O O . GLY B 1 57 ? -11.748 47.913 -1.941 1.00 67.15 114 GLY B O 1
ATOM 1287 N N . LEU B 1 58 ? -10.868 47.071 -3.837 1.00 66.26 115 LEU B N 1
ATOM 1288 C CA . LEU B 1 58 ? -10.636 45.741 -3.280 1.00 67.18 115 LEU B CA 1
ATOM 1289 C C . LEU B 1 58 ? -9.249 45.626 -2.655 1.00 71.97 115 LEU B C 1
ATOM 1290 O O . LEU B 1 58 ? -8.281 46.231 -3.127 1.00 70.42 115 LEU B O 1
ATOM 1295 N N . ALA B 1 59 ? -9.167 44.824 -1.591 1.00 74.25 116 ALA B N 1
ATOM 1296 C CA . ALA B 1 59 ? -7.906 44.604 -0.890 1.00 67.66 116 ALA B CA 1
ATOM 1297 C C . ALA B 1 59 ? -6.855 44.031 -1.832 1.00 55.72 116 ALA B C 1
ATOM 1298 O O . ALA B 1 59 ? -7.134 43.126 -2.624 1.00 52.56 116 ALA B O 1
ATOM 1300 N N . GLY B 1 60 ? -5.638 44.573 -1.750 1.00 51.11 117 GLY B N 1
ATOM 1301 C CA . GLY B 1 60 ? -4.535 44.114 -2.576 1.00 45.16 117 GLY B CA 1
ATOM 1302 C C . GLY B 1 60 ? -4.449 44.728 -3.954 1.00 52.91 117 GLY B C 1
ATOM 1303 O O . GLY B 1 60 ? -3.453 44.495 -4.652 1.00 56.25 117 GLY B O 1
ATOM 1304 N N . VAL B 1 61 ? -5.443 45.513 -4.370 1.00 52.57 118 VAL B N 1
ATOM 1305 C CA . VAL B 1 61 ? -5.498 46.077 -5.714 1.00 50.03 118 VAL B CA 1
ATOM 1306 C C . VAL B 1 61 ? -5.334 47.588 -5.608 1.00 55.11 118 VAL B C 1
ATOM 1307 O O . VAL B 1 61 ? -6.103 48.261 -4.907 1.00 59.03 118 VAL B O 1
ATOM 1311 N N . SER B 1 62 ? -4.332 48.117 -6.300 1.00 57.11 119 SER B N 1
ATOM 1312 C CA . SER B 1 62 ? -4.120 49.553 -6.382 1.00 69.94 119 SER B CA 1
ATOM 1313 C C . SER B 1 62 ? -3.550 49.864 -7.756 1.00 69.02 119 SER B C 1
ATOM 1314 O O . SER B 1 62 ? -2.794 49.067 -8.317 1.00 53.50 119 SER B O 1
ATOM 1317 N N . LEU B 1 63 ? -3.944 51.011 -8.301 1.00 72.42 120 LEU B N 1
ATOM 1318 C CA . LEU B 1 63 ? -3.432 51.473 -9.580 1.00 65.02 120 LEU B CA 1
ATOM 1319 C C . LEU B 1 63 ? -3.390 52.988 -9.556 1.00 68.44 120 LEU B C 1
ATOM 1320 O O . LEU B 1 63 ? -4.237 53.634 -8.935 1.00 78.93 120 LEU B O 1
ATOM 1325 N N . THR B 1 64 ? -2.404 53.546 -10.237 1.00 67.71 121 THR B N 1
ATOM 1326 C CA . THR B 1 64 ? -2.346 54.981 -10.453 1.00 79.10 121 THR B CA 1
ATOM 1327 C C . THR B 1 64 ? -2.770 55.301 -11.882 1.00 81.04 121 THR B C 1
ATOM 1328 O O . THR B 1 64 ? -2.929 54.415 -12.726 1.00 73.36 121 THR B O 1
ATOM 1332 N N . GLY B 1 65 ? -2.970 56.591 -12.139 1.00 85.13 122 GLY B N 1
ATOM 1333 C CA . GLY B 1 65 ? -3.132 57.031 -13.509 1.00 79.98 122 GLY B CA 1
ATOM 1334 C C . GLY B 1 65 ? -1.884 56.701 -14.306 1.00 72.90 122 GLY B C 1
ATOM 1335 O O . GLY B 1 65 ? -0.769 56.721 -13.783 1.00 72.55 122 GLY B O 1
ATOM 1336 N N . GLY B 1 66 ? -2.074 56.375 -15.582 1.00 70.41 123 GLY B N 1
ATOM 1337 C CA . GLY B 1 66 ? -0.985 55.888 -16.399 1.00 70.41 123 GLY B CA 1
ATOM 1338 C C . GLY B 1 66 ? -0.784 54.391 -16.355 1.00 71.92 123 GLY B C 1
ATOM 1339 O O . GLY B 1 66 ? 0.112 53.874 -17.039 1.00 72.73 123 GLY B O 1
ATOM 1340 N N . LEU B 1 67 ? -1.571 53.677 -15.562 1.00 67.86 124 LEU B N 1
ATOM 1341 C CA . LEU B 1 67 ? -1.590 52.222 -15.588 1.00 64.43 124 LEU B CA 1
ATOM 1342 C C . LEU B 1 67 ? -3.043 51.797 -15.563 1.00 65.60 124 LEU B C 1
ATOM 1343 O O . LEU B 1 67 ? -3.811 52.262 -14.715 1.00 70.69 124 LEU B O 1
ATOM 1348 N N . SER B 1 68 ? -3.433 50.953 -16.516 1.00 57.08 125 SER B N 1
ATOM 1349 C CA . SER B 1 68 ? -4.832 50.536 -16.602 1.00 59.55 125 SER B CA 1
ATOM 1350 C C . SER B 1 68 ? -4.945 49.107 -17.123 1.00 59.31 125 SER B C 1
ATOM 1351 O O . SER B 1 68 ? -4.148 48.660 -17.951 1.00 61.04 125 SER B O 1
ATOM 1354 N N . TYR B 1 69 ? -5.952 48.406 -16.626 1.00 51.26 126 TYR B N 1
ATOM 1355 C CA . TYR B 1 69 ? -6.189 47.008 -16.950 1.00 51.41 126 TYR B CA 1
ATOM 1356 C C . TYR B 1 69 ? -7.271 46.934 -18.016 1.00 54.82 126 TYR B C 1
ATOM 1357 O O . TYR B 1 69 ? -8.394 47.399 -17.789 1.00 49.56 126 TYR B O 1
ATOM 1366 N N . LYS B 1 70 ? -6.929 46.380 -19.179 1.00 52.00 127 LYS B N 1
ATOM 1367 C CA . LYS B 1 70 ? -7.904 46.178 -20.242 1.00 55.99 127 LYS B CA 1
ATOM 1368 C C . LYS B 1 70 ? -8.546 44.817 -20.006 1.00 54.58 127 LYS B C 1
ATOM 1369 O O . LYS B 1 70 ? -7.919 43.775 -20.223 1.00 49.58 127 LYS B O 1
ATOM 1371 N N . GLU B 1 71 ? -9.790 44.835 -19.537 1.00 56.10 128 GLU B N 1
ATOM 1372 C CA . GLU B 1 71 ? -10.451 43.616 -19.093 1.00 63.70 128 GLU B CA 1
ATOM 1373 C C . GLU B 1 71 ? -10.671 42.624 -20.232 1.00 65.42 128 GLU B C 1
ATOM 1374 O O . GLU B 1 71 ? -10.585 41.410 -20.015 1.00 67.45 128 GLU B O 1
ATOM 1380 N N . ASP B 1 72 ? -10.945 43.112 -21.446 1.00 64.73 129 ASP B N 1
ATOM 1381 C CA . ASP B 1 72 ? -11.317 42.234 -22.551 1.00 58.98 129 ASP B CA 1
ATOM 1382 C C . ASP B 1 72 ? -10.126 41.520 -23.172 1.00 60.68 129 ASP B C 1
ATOM 1383 O O . ASP B 1 72 ? -10.320 40.526 -23.882 1.00 66.76 129 ASP B O 1
ATOM 1388 N N . THR B 1 73 ? -8.907 41.998 -22.938 1.00 56.50 130 THR B N 1
ATOM 1389 C CA . THR B 1 73 ? -7.718 41.298 -23.396 1.00 55.73 130 THR B CA 1
ATOM 1390 C C . THR B 1 73 ? -6.840 40.824 -22.248 1.00 51.83 130 THR B C 1
ATOM 1391 O O . THR B 1 73 ? -5.769 40.265 -22.504 1.00 54.79 130 THR B O 1
ATOM 1395 N N . LYS B 1 74 ? -7.259 41.041 -20.995 1.00 44.87 131 LYS B N 1
ATOM 1396 C CA . LYS B 1 74 ? -6.569 40.518 -19.810 1.00 45.14 131 LYS B CA 1
ATOM 1397 C C . LYS B 1 74 ? -5.132 41.031 -19.714 1.00 49.03 131 LYS B C 1
ATOM 1398 O O . LYS B 1 74 ? -4.216 40.297 -19.340 1.00 51.01 131 LYS B O 1
ATOM 1404 N N . GLU B 1 75 ? -4.928 42.309 -20.028 1.00 59.88 132 GLU B N 1
ATOM 1405 C CA . GLU B 1 75 ? -3.592 42.885 -20.046 1.00 53.35 132 GLU B CA 1
ATOM 1406 C C . GLU B 1 75 ? -3.541 44.173 -19.235 1.00 53.35 132 GLU B C 1
ATOM 1407 O O . GLU B 1 75 ? -4.475 44.979 -19.269 1.00 52.44 132 GLU B O 1
ATOM 1413 N N . LEU B 1 76 ? -2.441 44.350 -18.504 1.00 52.35 133 LEU B N 1
ATOM 1414 C CA . LEU B 1 76 ? -2.117 45.613 -17.851 1.00 49.66 133 LEU B CA 1
ATOM 1415 C C . LEU B 1 76 ? -1.309 46.472 -18.820 1.00 53.43 133 LEU B C 1
ATOM 1416 O O . LEU B 1 76 ? -0.250 46.046 -19.298 1.00 52.30 133 LEU B O 1
ATOM 1421 N N . VAL B 1 77 ? -1.806 47.674 -19.111 1.00 49.55 134 VAL B N 1
ATOM 1422 C CA . VAL B 1 77 ? -1.221 48.553 -20.125 1.00 54.20 134 VAL B CA 1
ATOM 1423 C C . VAL B 1 77 ? -0.433 49.653 -19.432 1.00 55.63 134 VAL B C 1
ATOM 1424 O O . VAL B 1 77 ? -0.945 50.322 -18.522 1.00 57.47 134 VAL B O 1
ATOM 1428 N N . VAL B 1 78 ? 0.807 49.845 -19.848 1.00 50.59 135 VAL B N 1
ATOM 1429 C CA . VAL B 1 78 ? 1.630 50.897 -19.265 1.00 58.72 135 VAL B CA 1
ATOM 1430 C C . VAL B 1 78 ? 1.543 52.116 -20.177 1.00 60.15 135 VAL B C 1
ATOM 1431 O O . VAL B 1 78 ? 1.552 51.988 -21.410 1.00 60.92 135 VAL B O 1
ATOM 1435 N N . ALA B 1 79 ? 1.345 53.286 -19.578 1.00 56.31 136 ALA B N 1
ATOM 1436 C CA . ALA B 1 79 ? 1.232 54.510 -20.367 1.00 66.47 136 ALA B CA 1
ATOM 1437 C C . ALA B 1 79 ? 2.590 55.161 -20.581 1.00 74.44 136 ALA B C 1
ATOM 1438 O O . ALA B 1 79 ? 2.945 55.498 -21.712 1.00 81.20 136 ALA B O 1
ATOM 1440 N N . LYS B 1 80 ? 3.363 55.329 -19.513 1.00 72.95 137 LYS B N 1
ATOM 1441 C CA . LYS B 1 80 ? 4.642 56.018 -19.586 1.00 72.75 137 LYS B CA 1
ATOM 1442 C C . LYS B 1 80 ? 5.767 54.998 -19.671 1.00 65.12 137 LYS B C 1
ATOM 1443 O O . LYS B 1 80 ? 5.811 54.046 -18.885 1.00 58.19 137 LYS B O 1
ATOM 1445 N N . ALA B 1 81 ? 6.668 55.201 -20.627 1.00 64.71 138 ALA B N 1
ATOM 1446 C CA . ALA B 1 81 ? 7.861 54.380 -20.710 1.00 65.69 138 ALA B CA 1
ATOM 1447 C C . ALA B 1 81 ? 8.734 54.599 -19.478 1.00 67.15 138 ALA B C 1
ATOM 1448 O O . ALA B 1 81 ? 8.635 55.617 -18.782 1.00 65.29 138 ALA B O 1
ATOM 1450 N N . GLY B 1 82 ? 9.584 53.622 -19.203 1.00 61.99 139 GLY B N 1
ATOM 1451 C CA . GLY B 1 82 ? 10.496 53.710 -18.082 1.00 65.30 139 GLY B CA 1
ATOM 1452 C C . GLY B 1 82 ? 10.947 52.333 -17.645 1.00 61.91 139 GLY B C 1
ATOM 1453 O O . GLY B 1 82 ? 10.563 51.314 -18.218 1.00 59.58 139 GLY B O 1
ATOM 1454 N N . VAL B 1 83 ? 11.781 52.325 -16.608 1.00 58.86 140 VAL B N 1
ATOM 1455 C CA . VAL B 1 83 ? 12.228 51.086 -15.984 1.00 60.34 140 VAL B CA 1
ATOM 1456 C C . VAL B 1 83 ? 11.383 50.842 -14.745 1.00 60.85 140 VAL B C 1
ATOM 1457 O O . VAL B 1 83 ? 11.201 51.743 -13.917 1.00 63.31 140 VAL B O 1
ATOM 1461 N N . TYR B 1 84 ? 10.852 49.631 -14.630 1.00 52.00 141 TYR B N 1
ATOM 1462 C CA . TYR B 1 84 ? 9.959 49.243 -13.551 1.00 52.86 141 TYR B CA 1
ATOM 1463 C C . TYR B 1 84 ? 10.514 48.021 -12.844 1.00 51.47 141 TYR B C 1
ATOM 1464 O O . TYR B 1 84 ? 11.044 47.110 -13.484 1.00 54.78 141 TYR B O 1
ATOM 1473 N N . TYR B 1 85 ? 10.404 48.010 -11.523 1.00 51.54 142 TYR B N 1
ATOM 1474 C CA . TYR B 1 85 ? 10.563 46.776 -10.767 1.00 50.41 142 TYR B CA 1
ATOM 1475 C C . TYR B 1 85 ? 9.244 46.028 -10.852 1.00 53.34 142 TYR B C 1
ATOM 1476 O O . TYR B 1 85 ? 8.218 46.527 -10.380 1.00 57.63 142 TYR B O 1
ATOM 1485 N N . VAL B 1 86 ? 9.267 44.862 -11.499 1.00 45.91 143 VAL B N 1
ATOM 1486 C CA . VAL B 1 86 ? 8.076 44.070 -11.789 1.00 53.01 143 VAL B CA 1
ATOM 1487 C C . VAL B 1 86 ? 8.196 42.736 -11.068 1.00 51.73 143 VAL B C 1
ATOM 1488 O O . VAL B 1 86 ? 9.234 42.070 -11.152 1.00 50.99 143 VAL B O 1
ATOM 1492 N N . PHE B 1 87 ? 7.133 42.340 -10.372 1.00 41.04 144 PHE B N 1
ATOM 1493 C CA . PHE B 1 87 ? 7.141 41.108 -9.600 1.00 40.08 144 PHE B CA 1
ATOM 1494 C C . PHE B 1 87 ? 5.790 40.422 -9.725 1.00 50.25 144 PHE B C 1
ATOM 1495 O O . PHE B 1 87 ? 4.771 41.068 -9.985 1.00 44.66 144 PHE B O 1
ATOM 1503 N N . PHE B 1 88 ? 5.795 39.097 -9.586 1.00 46.81 145 PHE B N 1
ATOM 1504 C CA . PHE B 1 88 ? 4.551 38.377 -9.369 1.00 53.31 145 PHE B CA 1
ATOM 1505 C C . PHE B 1 88 ? 4.811 37.203 -8.435 1.00 53.52 145 PHE B C 1
ATOM 1506 O O . PHE B 1 88 ? 5.951 36.784 -8.220 1.00 56.84 145 PHE B O 1
ATOM 1514 N N . GLN B 1 89 ? 3.736 36.729 -7.821 1.00 50.21 146 GLN B N 1
ATOM 1515 C CA . GLN B 1 89 ? 3.819 35.619 -6.893 1.00 52.64 146 GLN B CA 1
ATOM 1516 C C . GLN B 1 89 ? 2.623 34.711 -7.111 1.00 58.01 146 GLN B C 1
ATOM 1517 O O . GLN B 1 89 ? 1.558 35.144 -7.565 1.00 51.03 146 GLN B O 1
ATOM 1523 N N . LEU B 1 90 ? 2.831 33.438 -6.791 1.00 58.84 147 LEU B N 1
ATOM 1524 C CA . LEU B 1 90 ? 1.888 32.367 -7.075 1.00 56.09 147 LEU B CA 1
ATOM 1525 C C . LEU B 1 90 ? 1.796 31.515 -5.822 1.00 57.42 147 LEU B C 1
ATOM 1526 O O . LEU B 1 90 ? 2.818 31.009 -5.346 1.00 54.95 147 LEU B O 1
ATOM 1531 N N . GLU B 1 91 ? 0.595 31.396 -5.260 1.00 54.06 148 GLU B N 1
ATOM 1532 C CA . GLU B 1 91 ? 0.346 30.486 -4.150 1.00 55.73 148 GLU B CA 1
ATOM 1533 C C . GLU B 1 91 ? -0.769 29.523 -4.528 1.00 60.36 148 GLU B C 1
ATOM 1534 O O . GLU B 1 91 ? -1.824 29.943 -5.016 1.00 57.31 148 GLU B O 1
ATOM 1540 N N . LEU B 1 92 ? -0.532 28.235 -4.299 1.00 60.47 149 LEU B N 1
ATOM 1541 C CA . LEU B 1 92 ? -1.518 27.206 -4.566 1.00 54.12 149 LEU B CA 1
ATOM 1542 C C . LEU B 1 92 ? -1.822 26.459 -3.282 1.00 54.84 149 LEU B C 1
ATOM 1543 O O . LEU B 1 92 ? -0.987 26.387 -2.376 1.00 57.61 149 LEU B O 1
ATOM 1548 N N . ARG B 1 93 ? -3.032 25.917 -3.202 1.00 48.01 150 ARG B N 1
ATOM 1549 C CA . ARG B 1 93 ? -3.434 25.109 -2.063 1.00 53.34 150 ARG B CA 1
ATOM 1550 C C . ARG B 1 93 ? -4.027 23.799 -2.562 1.00 52.65 150 ARG B C 1
ATOM 1551 O O . ARG B 1 93 ? -4.602 23.734 -3.656 1.00 48.08 150 ARG B O 1
ATOM 1559 N N . ARG B 1 94 ? -3.859 22.748 -1.763 1.00 45.64 151 ARG B N 1
ATOM 1560 C CA . ARG B 1 94 ? -4.480 21.466 -2.076 1.00 49.92 151 ARG B CA 1
ATOM 1561 C C . ARG B 1 94 ? -5.940 21.510 -1.648 1.00 50.95 151 ARG B C 1
ATOM 1562 O O . ARG B 1 94 ? -6.246 21.811 -0.489 1.00 53.14 151 ARG B O 1
ATOM 1570 N N . VAL B 1 95 ? -6.840 21.225 -2.588 1.00 53.03 152 VAL B N 1
ATOM 1571 C CA . VAL B 1 95 ? -8.271 21.261 -2.311 1.00 57.35 152 VAL B CA 1
ATOM 1572 C C . VAL B 1 95 ? -8.912 19.875 -2.271 1.00 58.89 152 VAL B C 1
ATOM 1573 O O . VAL B 1 95 ? -10.046 19.754 -1.778 1.00 60.45 152 VAL B O 1
ATOM 1577 N N . VAL B 1 96 ? -8.246 18.833 -2.764 1.00 54.64 153 VAL B N 1
ATOM 1578 C CA . VAL B 1 96 ? -8.723 17.459 -2.608 1.00 55.77 153 VAL B CA 1
ATOM 1579 C C . VAL B 1 96 ? -7.682 16.700 -1.797 1.00 56.92 153 VAL B C 1
ATOM 1580 O O . VAL B 1 96 ? -6.516 16.604 -2.205 1.00 54.50 153 VAL B O 1
ATOM 1584 N N . ALA B 1 97 ? -8.091 16.191 -0.638 1.00 56.45 154 ALA B N 1
ATOM 1585 C CA . ALA B 1 97 ? -7.159 15.477 0.220 1.00 61.21 154 ALA B CA 1
ATOM 1586 C C . ALA B 1 97 ? -6.667 14.215 -0.473 1.00 62.16 154 ALA B C 1
ATOM 1587 O O . ALA B 1 97 ? -7.458 13.444 -1.025 1.00 61.25 154 ALA B O 1
ATOM 1589 N N . GLY B 1 98 ? -5.352 14.018 -0.459 1.00 59.07 155 GLY B N 1
ATOM 1590 C CA . GLY B 1 98 ? -4.763 12.789 -0.944 1.00 60.71 155 GLY B CA 1
ATOM 1591 C C . GLY B 1 98 ? -4.467 12.746 -2.424 1.00 64.66 155 GLY B C 1
ATOM 1592 O O . GLY B 1 98 ? -4.047 11.695 -2.923 1.00 67.41 155 GLY B O 1
ATOM 1593 N N . GLU B 1 99 ? -4.660 13.848 -3.144 1.00 54.92 156 GLU B N 1
ATOM 1594 C CA . GLU B 1 99 ? -4.545 13.830 -4.593 1.00 51.35 156 GLU B CA 1
ATOM 1595 C C . GLU B 1 99 ? -3.757 15.045 -5.066 1.00 58.32 156 GLU B C 1
ATOM 1596 O O . GLU B 1 99 ? -3.517 15.995 -4.314 1.00 58.70 156 GLU B O 1
ATOM 1602 N N . GLY B 1 100 ? -3.331 14.986 -6.326 1.00 46.13 157 GLY B N 1
ATOM 1603 C CA . GLY B 1 100 ? -2.602 16.064 -6.954 1.00 52.44 157 GLY B CA 1
ATOM 1604 C C . GLY B 1 100 ? -1.093 15.967 -6.868 1.00 57.59 157 GLY B C 1
ATOM 1605 O O . GLY B 1 100 ? -0.524 15.788 -5.788 1.00 63.35 157 GLY B O 1
ATOM 1606 N N . SER B 1 101 ? -0.431 16.108 -8.011 1.00 59.86 158 SER B N 1
ATOM 1607 C CA . SER B 1 101 ? 1.017 16.251 -8.047 1.00 63.90 158 SER B CA 1
ATOM 1608 C C . SER B 1 101 ? 1.393 16.895 -9.372 1.00 61.38 158 SER B C 1
ATOM 1609 O O . SER B 1 101 ? 0.605 16.917 -10.319 1.00 57.99 158 SER B O 1
ATOM 1612 N N . GLY B 1 102 ? 2.613 17.414 -9.430 1.00 57.30 159 GLY B N 1
ATOM 1613 C CA . GLY B 1 102 ? 3.126 17.963 -10.665 1.00 52.59 159 GLY B CA 1
ATOM 1614 C C . GLY B 1 102 ? 3.771 19.313 -10.446 1.00 56.54 159 GLY B C 1
ATOM 1615 O O . GLY B 1 102 ? 4.440 19.531 -9.430 1.00 54.66 159 GLY B O 1
ATOM 1616 N N . SER B 1 103 ? 3.577 20.228 -11.394 1.00 52.29 160 SER B N 1
ATOM 1617 C CA . SER B 1 103 ? 4.139 21.566 -11.297 1.00 55.80 160 SER B CA 1
ATOM 1618 C C . SER B 1 103 ? 3.232 22.544 -12.026 1.00 54.01 160 SER B C 1
ATOM 1619 O O . SER B 1 103 ? 2.480 22.180 -12.935 1.00 55.86 160 SER B O 1
ATOM 1622 N N . VAL B 1 104 ? 3.313 23.795 -11.599 1.00 46.22 161 VAL B N 1
ATOM 1623 C CA . VAL B 1 104 ? 2.554 24.894 -12.173 1.00 51.40 161 VAL B CA 1
ATOM 1624 C C . VAL B 1 104 ? 3.510 26.056 -12.394 1.00 51.64 161 VAL B C 1
ATOM 1625 O O . VAL B 1 104 ? 4.342 26.354 -11.529 1.00 52.77 161 VAL B O 1
ATOM 1629 N N . SER B 1 105 ? 3.409 26.703 -13.557 1.00 52.96 162 SER B N 1
ATOM 1630 C CA . SER B 1 105 ? 4.293 27.811 -13.897 1.00 52.70 162 SER B CA 1
ATOM 1631 C C . SER B 1 105 ? 3.496 29.039 -14.316 1.00 50.93 162 SER B C 1
ATOM 1632 O O . SER B 1 105 ? 2.380 28.932 -14.833 1.00 53.35 162 SER B O 1
ATOM 1635 N N . LEU B 1 106 ? 4.094 30.210 -14.083 1.00 58.30 163 LEU B N 1
ATOM 1636 C CA . LEU B 1 106 ? 3.575 31.502 -14.515 1.00 50.36 163 LEU B CA 1
ATOM 1637 C C . LEU B 1 106 ? 4.588 32.159 -15.441 1.00 48.18 163 LEU B C 1
ATOM 1638 O O . LEU B 1 106 ? 5.791 32.157 -15.157 1.00 49.12 163 LEU B O 1
ATOM 1643 N N . ALA B 1 107 ? 4.107 32.736 -16.537 1.00 46.22 164 ALA B N 1
ATOM 1644 C CA . ALA B 1 107 ? 4.969 33.459 -17.462 1.00 45.69 164 ALA B CA 1
ATOM 1645 C C . ALA B 1 107 ? 4.386 34.842 -17.723 1.00 46.87 164 ALA B C 1
ATOM 1646 O O . ALA B 1 107 ? 3.207 34.968 -18.073 1.00 45.24 164 ALA B O 1
ATOM 1648 N N . LEU B 1 108 ? 5.201 35.876 -17.536 1.00 46.37 165 LEU B N 1
ATOM 1649 C CA . LEU B 1 108 ? 4.807 37.235 -17.892 1.00 48.48 165 LEU B CA 1
ATOM 1650 C C . LEU B 1 108 ? 5.142 37.480 -19.359 1.00 47.38 165 LEU B C 1
ATOM 1651 O O . LEU B 1 108 ? 6.299 37.327 -19.769 1.00 50.83 165 LEU B O 1
ATOM 1656 N N . HIS B 1 109 ? 4.128 37.845 -20.143 1.00 48.24 166 HIS B N 1
ATOM 1657 C CA . HIS B 1 109 ? 4.269 38.136 -21.564 1.00 54.64 166 HIS B CA 1
ATOM 1658 C C . HIS B 1 109 ? 4.155 39.640 -21.785 1.00 56.55 166 HIS B C 1
ATOM 1659 O O . HIS B 1 109 ? 3.174 40.256 -21.358 1.00 56.44 166 HIS B O 1
ATOM 1666 N N . LEU B 1 110 ? 5.144 40.224 -22.458 1.00 58.53 167 LEU B N 1
ATOM 1667 C CA . LEU B 1 110 ? 5.099 41.625 -22.856 1.00 58.21 167 LEU B CA 1
ATOM 1668 C C . LEU B 1 110 ? 4.706 41.724 -24.322 1.00 59.73 167 LEU B C 1
ATOM 1669 O O . LEU B 1 110 ? 5.164 40.936 -25.155 1.00 61.87 167 LEU B O 1
ATOM 1674 N N . GLN B 1 111 ? 3.844 42.691 -24.633 1.00 57.65 168 GLN B N 1
ATOM 1675 C CA . GLN B 1 111 ? 3.429 42.955 -26.000 1.00 60.92 168 GLN B CA 1
ATOM 1676 C C . GLN B 1 111 ? 3.295 44.459 -26.187 1.00 59.73 168 GLN B C 1
ATOM 1677 O O . GLN B 1 111 ? 2.746 45.144 -25.311 1.00 61.25 168 GLN B O 1
ATOM 1683 N N . PRO B 1 112 ? 3.801 45.004 -27.300 1.00 59.23 169 PRO B N 1
ATOM 1684 C CA . PRO B 1 112 ? 4.539 44.251 -28.314 1.00 62.23 169 PRO B CA 1
ATOM 1685 C C . PRO B 1 112 ? 6.033 44.171 -28.034 1.00 72.50 169 PRO B C 1
ATOM 1686 O O . PRO B 1 112 ? 6.642 45.161 -27.622 1.00 74.51 169 PRO B O 1
ATOM 1690 N N . LEU B 1 113 ? 6.611 42.997 -28.269 1.00 71.09 170 LEU B N 1
ATOM 1691 C CA . LEU B 1 113 ? 8.052 42.806 -28.199 1.00 74.90 170 LEU B CA 1
ATOM 1692 C C . LEU B 1 113 ? 8.387 41.476 -28.853 1.00 70.61 170 LEU B C 1
ATOM 1693 O O . LEU B 1 113 ? 7.575 40.545 -28.830 1.00 64.93 170 LEU B O 1
ATOM 1698 N N . ARG B 1 114 ? 9.579 41.406 -29.449 1.00 66.09 171 ARG B N 1
ATOM 1699 C CA . ARG B 1 114 ? 10.060 40.160 -30.030 1.00 70.00 171 ARG B CA 1
ATOM 1700 C C . ARG B 1 114 ? 10.000 39.038 -28.998 1.00 75.75 171 ARG B C 1
ATOM 1701 O O . ARG B 1 114 ? 10.132 39.269 -27.791 1.00 70.82 171 ARG B O 1
ATOM 1709 N N . SER B 1 115 ? 9.793 37.810 -29.485 1.00 83.14 172 SER B N 1
ATOM 1710 C CA . SER B 1 115 ? 9.565 36.678 -28.588 1.00 85.18 172 SER B CA 1
ATOM 1711 C C . SER B 1 115 ? 10.750 36.430 -27.654 1.00 91.17 172 SER B C 1
ATOM 1712 O O . SER B 1 115 ? 10.555 36.010 -26.507 1.00 89.19 172 SER B O 1
ATOM 1714 N N . ALA B 1 116 ? 11.977 36.694 -28.114 1.00 97.63 173 ALA B N 1
ATOM 1715 C CA . ALA B 1 116 ? 13.151 36.429 -27.284 1.00 90.93 173 ALA B CA 1
ATOM 1716 C C . ALA B 1 116 ? 13.129 37.251 -25.996 1.00 93.44 173 ALA B C 1
ATOM 1717 O O . ALA B 1 116 ? 13.405 36.723 -24.912 1.00 95.15 173 ALA B O 1
ATOM 1719 N N . ALA B 1 117 ? 12.786 38.539 -26.088 1.00 93.66 174 ALA B N 1
ATOM 1720 C CA . ALA B 1 117 ? 12.838 39.429 -24.931 1.00 92.52 174 ALA B CA 1
ATOM 1721 C C . ALA B 1 117 ? 11.532 39.500 -24.145 1.00 88.65 174 ALA B C 1
ATOM 1722 O O . ALA B 1 117 ? 11.567 39.809 -22.947 1.00 88.36 174 ALA B O 1
ATOM 1724 N N . GLY B 1 118 ? 10.389 39.224 -24.776 1.00 83.34 175 GLY B N 1
ATOM 1725 C CA . GLY B 1 118 ? 9.108 39.448 -24.132 1.00 80.06 175 GLY B CA 1
ATOM 1726 C C . GLY B 1 118 ? 8.250 38.233 -23.821 1.00 81.60 175 GLY B C 1
ATOM 1727 O O . GLY B 1 118 ? 7.232 38.368 -23.133 1.00 70.01 175 GLY B O 1
ATOM 1728 N N . ALA B 1 119 ? 8.631 37.048 -24.314 1.00 90.08 176 ALA B N 1
ATOM 1729 C CA . ALA B 1 119 ? 7.827 35.853 -24.062 1.00 89.04 176 ALA B CA 1
ATOM 1730 C C . ALA B 1 119 ? 7.886 35.449 -22.593 1.00 87.72 176 ALA B C 1
ATOM 1731 O O . ALA B 1 119 ? 6.854 35.172 -21.972 1.00 86.77 176 ALA B O 1
ATOM 1733 N N . ALA B 1 120 ? 9.084 35.411 -22.016 1.00 82.55 177 ALA B N 1
ATOM 1734 C CA . ALA B 1 120 ? 9.261 35.040 -20.617 1.00 74.63 177 ALA B CA 1
ATOM 1735 C C . ALA B 1 120 ? 10.097 36.107 -19.916 1.00 66.86 177 ALA B C 1
ATOM 1736 O O . ALA B 1 120 ? 11.173 35.842 -19.381 1.00 72.29 177 ALA B O 1
ATOM 1738 N N . ALA B 1 121 ? 9.597 37.345 -19.937 1.00 59.40 178 ALA B N 1
ATOM 1739 C CA . ALA B 1 121 ? 10.292 38.413 -19.227 1.00 59.16 178 ALA B CA 1
ATOM 1740 C C . ALA B 1 121 ? 10.324 38.129 -17.735 1.00 60.92 178 ALA B C 1
ATOM 1741 O O . ALA B 1 121 ? 11.269 38.517 -17.040 1.00 63.33 178 ALA B O 1
ATOM 1743 N N . LEU B 1 122 ? 9.306 37.434 -17.241 1.00 61.45 179 LEU B N 1
ATOM 1744 C CA . LEU B 1 122 ? 9.226 36.946 -15.877 1.00 56.39 179 LEU B CA 1
ATOM 1745 C C . LEU B 1 122 ? 8.652 35.542 -15.952 1.00 49.32 179 LEU B C 1
ATOM 1746 O O . LEU B 1 122 ? 7.608 35.331 -16.577 1.00 40.81 179 LEU B O 1
ATOM 1751 N N . ALA B 1 123 ? 9.329 34.583 -15.340 1.00 48.87 180 ALA B N 1
ATOM 1752 C CA . ALA B 1 123 ? 8.868 33.204 -15.387 1.00 50.91 180 ALA B CA 1
ATOM 1753 C C . ALA B 1 123 ? 9.156 32.547 -14.052 1.00 50.15 180 ALA B C 1
ATOM 1754 O O . ALA B 1 123 ? 10.205 32.784 -13.447 1.00 55.96 180 ALA B O 1
ATOM 1756 N N . LEU B 1 124 ? 8.224 31.718 -13.592 1.00 52.68 181 LEU B N 1
ATOM 1757 C CA . LEU B 1 124 ? 8.393 31.080 -12.293 1.00 55.89 181 LEU B CA 1
ATOM 1758 C C . LEU B 1 124 ? 7.629 29.763 -12.280 1.00 57.49 181 LEU B C 1
ATOM 1759 O O . LEU B 1 124 ? 6.479 29.711 -12.721 1.00 53.07 181 LEU B O 1
ATOM 1764 N N . THR B 1 125 ? 8.275 28.698 -11.808 1.00 54.25 182 THR B N 1
ATOM 1765 C CA . THR B 1 125 ? 7.628 27.401 -11.646 1.00 51.29 182 THR B CA 1
ATOM 1766 C C . THR B 1 125 ? 7.598 27.036 -10.167 1.00 55.02 182 THR B C 1
ATOM 1767 O O . THR B 1 125 ? 8.574 27.263 -9.445 1.00 59.31 182 THR B O 1
ATOM 1771 N N . VAL B 1 126 ? 6.470 26.490 -9.714 1.00 50.09 183 VAL B N 1
ATOM 1772 C CA . VAL B 1 126 ? 6.344 25.933 -8.373 1.00 55.40 183 VAL B CA 1
ATOM 1773 C C . VAL B 1 126 ? 5.916 24.473 -8.488 1.00 56.71 183 VAL B C 1
ATOM 1774 O O . VAL B 1 126 ? 5.180 24.093 -9.405 1.00 49.72 183 VAL B O 1
ATOM 1778 N N . ASP B 1 127 ? 6.396 23.650 -7.567 1.00 59.68 184 ASP B N 1
ATOM 1779 C CA . ASP B 1 127 ? 6.069 22.229 -7.581 1.00 59.92 184 ASP B CA 1
ATOM 1780 C C . ASP B 1 127 ? 4.960 21.906 -6.596 1.00 58.14 184 ASP B C 1
ATOM 1781 O O . ASP B 1 127 ? 4.933 22.415 -5.471 1.00 69.23 184 ASP B O 1
ATOM 1786 N N . LEU B 1 128 ? 4.022 21.081 -7.045 1.00 54.76 185 LEU B N 1
ATOM 1787 C CA . LEU B 1 128 ? 2.987 20.555 -6.171 1.00 60.36 185 LEU B CA 1
ATOM 1788 C C . LEU B 1 128 ? 3.536 19.290 -5.538 1.00 68.68 185 LEU B C 1
ATOM 1789 O O . LEU B 1 128 ? 3.751 18.297 -6.250 1.00 76.12 185 LEU B O 1
ATOM 1794 N N . PRO B 1 129 ? 3.811 19.282 -4.242 1.00 64.83 186 PRO B N 1
ATOM 1795 C CA . PRO B 1 129 ? 4.242 18.051 -3.588 1.00 69.54 186 PRO B CA 1
ATOM 1796 C C . PRO B 1 129 ? 3.133 17.018 -3.632 1.00 67.13 186 PRO B C 1
ATOM 1797 O O . PRO B 1 129 ? 1.955 17.349 -3.427 1.00 66.82 186 PRO B O 1
ATOM 1801 N N . PRO B 1 130 ? 3.457 15.764 -3.933 1.00 70.44 187 PRO B N 1
ATOM 1802 C CA . PRO B 1 130 ? 2.434 14.715 -3.870 1.00 70.67 187 PRO B CA 1
ATOM 1803 C C . PRO B 1 130 ? 1.843 14.634 -2.472 1.00 64.76 187 PRO B C 1
ATOM 1804 O O . PRO B 1 130 ? 2.481 14.995 -1.481 1.00 66.49 187 PRO B O 1
ATOM 1808 N N . ALA B 1 131 ? 0.599 14.175 -2.400 1.00 71.55 188 ALA B N 1
ATOM 1809 C CA . ALA B 1 131 ? -0.025 13.965 -1.103 1.00 77.07 188 ALA B CA 1
ATOM 1810 C C . ALA B 1 131 ? 0.749 12.916 -0.320 1.00 83.82 188 ALA B C 1
ATOM 1811 O O . ALA B 1 131 ? 1.040 11.831 -0.831 1.00 86.18 188 ALA B O 1
ATOM 1813 N N . SER B 1 132 ? 1.095 13.247 0.921 1.00 86.89 189 SER B N 1
ATOM 1814 C CA . SER B 1 132 ? 1.938 12.380 1.725 1.00 92.91 189 SER B CA 1
ATOM 1815 C C . SER B 1 132 ? 1.627 12.603 3.195 1.00 101.61 189 SER B C 1
ATOM 1816 O O . SER B 1 132 ? 0.880 13.514 3.566 1.00 101.56 189 SER B O 1
ATOM 1818 N N . SER B 1 133 ? 2.224 11.749 4.033 1.00 108.09 190 SER B N 1
ATOM 1819 C CA . SER B 1 133 ? 2.068 11.872 5.478 1.00 114.48 190 SER B CA 1
ATOM 1820 C C . SER B 1 133 ? 2.569 13.218 5.982 1.00 119.96 190 SER B C 1
ATOM 1821 O O . SER B 1 133 ? 2.063 13.731 6.987 1.00 121.01 190 SER B O 1
ATOM 1823 N N . GLU B 1 134 ? 3.562 13.801 5.303 1.00 121.01 191 GLU B N 1
ATOM 1824 C CA . GLU B 1 134 ? 3.986 15.158 5.629 1.00 119.79 191 GLU B CA 1
ATOM 1825 C C . GLU B 1 134 ? 2.828 16.141 5.512 1.00 123.53 191 GLU B C 1
ATOM 1826 O O . GLU B 1 134 ? 2.774 17.124 6.260 1.00 122.94 191 GLU B O 1
ATOM 1828 N N . ALA B 1 135 ? 1.895 15.884 4.596 1.00 125.79 192 ALA B N 1
ATOM 1829 C CA . ALA B 1 135 ? 0.704 16.708 4.396 1.00 125.50 192 ALA B CA 1
ATOM 1830 C C . ALA B 1 135 ? 1.079 18.173 4.158 1.00 120.21 192 ALA B C 1
ATOM 1831 O O . ALA B 1 135 ? 0.627 19.088 4.849 1.00 134.94 192 ALA B O 1
ATOM 1833 N N . ARG B 1 136 ? 1.935 18.377 3.161 1.00 100.54 193 ARG B N 1
ATOM 1834 C CA . ARG B 1 136 ? 2.261 19.711 2.671 1.00 86.08 193 ARG B CA 1
ATOM 1835 C C . ARG B 1 136 ? 1.185 20.114 1.669 1.00 75.29 193 ARG B C 1
ATOM 1836 O O . ARG B 1 136 ? 1.116 19.553 0.569 1.00 68.94 193 ARG B O 1
ATOM 1844 N N . ASN B 1 137 ? 0.339 21.080 2.043 1.00 67.62 194 ASN B N 1
ATOM 1845 C CA . ASN B 1 137 ? -0.877 21.370 1.289 1.00 60.85 194 ASN B CA 1
ATOM 1846 C C . ASN B 1 137 ? -0.867 22.740 0.614 1.00 60.62 194 ASN B C 1
ATOM 1847 O O . ASN B 1 137 ? -1.917 23.209 0.161 1.00 59.45 194 ASN B O 1
ATOM 1852 N N . SER B 1 138 ? 0.293 23.382 0.511 1.00 56.79 195 SER B N 1
ATOM 1853 C CA . SER B 1 138 ? 0.384 24.634 -0.223 1.00 52.02 195 SER B CA 1
ATOM 1854 C C . SER B 1 138 ? 1.767 24.762 -0.842 1.00 54.24 195 SER B C 1
ATOM 1855 O O . SER B 1 138 ? 2.744 24.197 -0.344 1.00 53.65 195 SER B O 1
ATOM 1858 N N . ALA B 1 139 ? 1.835 25.508 -1.943 1.00 54.46 196 ALA B N 1
ATOM 1859 C CA . ALA B 1 139 ? 3.083 25.783 -2.638 1.00 54.16 196 ALA B CA 1
ATOM 1860 C C . ALA B 1 139 ? 3.144 27.266 -2.981 1.00 50.87 196 ALA B C 1
ATOM 1861 O O . ALA B 1 139 ? 2.113 27.905 -3.207 1.00 52.67 196 ALA B O 1
ATOM 1863 N N . PHE B 1 140 ? 4.358 27.811 -3.028 1.00 48.86 197 PHE B N 1
ATOM 1864 C CA . PHE B 1 140 ? 4.512 29.249 -3.211 1.00 53.86 197 PHE B CA 1
ATOM 1865 C C . PHE B 1 140 ? 5.773 29.560 -4.005 1.00 57.41 197 PHE B C 1
ATOM 1866 O O . PHE B 1 140 ? 6.795 28.886 -3.854 1.00 58.62 197 PHE B O 1
ATOM 1874 N N . GLY B 1 141 ? 5.692 30.596 -4.841 1.00 52.72 198 GLY B N 1
ATOM 1875 C CA . GLY B 1 141 ? 6.862 31.127 -5.517 1.00 49.90 198 GLY B CA 1
ATOM 1876 C C . GLY B 1 141 ? 6.722 32.625 -5.696 1.00 50.52 198 GLY B C 1
ATOM 1877 O O . GLY B 1 141 ? 5.612 33.163 -5.722 1.00 45.22 198 GLY B O 1
ATOM 1878 N N . PHE B 1 142 ? 7.871 33.295 -5.827 1.00 45.97 199 PHE B N 1
ATOM 1879 C CA . PHE B 1 142 ? 7.932 34.741 -6.026 1.00 43.60 199 PHE B CA 1
ATOM 1880 C C . PHE B 1 142 ? 9.108 35.063 -6.940 1.00 46.79 199 PHE B C 1
ATOM 1881 O O . PHE B 1 142 ? 10.209 34.551 -6.723 1.00 46.56 199 PHE B O 1
ATOM 1889 N N . GLN B 1 143 ? 8.890 35.938 -7.930 1.00 46.97 200 GLN B N 1
ATOM 1890 C CA . GLN B 1 143 ? 9.992 36.475 -8.724 1.00 52.26 200 GLN B CA 1
ATOM 1891 C C . GLN B 1 143 ? 9.811 37.969 -8.993 1.00 50.16 200 GLN B C 1
ATOM 1892 O O . GLN B 1 143 ? 8.689 38.450 -9.173 1.00 45.41 200 GLN B O 1
ATOM 1898 N N . GLY B 1 144 ? 10.924 38.698 -9.026 1.00 49.41 201 GLY B N 1
ATOM 1899 C CA . GLY B 1 144 ? 10.913 40.084 -9.450 1.00 52.26 201 GLY B CA 1
ATOM 1900 C C . GLY B 1 144 ? 12.181 40.402 -10.214 1.00 50.91 201 GLY B C 1
ATOM 1901 O O . GLY B 1 144 ? 13.205 39.728 -10.065 1.00 51.21 201 GLY B O 1
ATOM 1902 N N . ARG B 1 145 ? 12.096 41.431 -11.054 1.00 45.04 202 ARG B N 1
ATOM 1903 C CA . ARG B 1 145 ? 13.278 41.988 -11.705 1.00 54.96 202 ARG B CA 1
ATOM 1904 C C . ARG B 1 145 ? 12.921 43.348 -12.292 1.00 48.58 202 ARG B C 1
ATOM 1905 O O . ARG B 1 145 ? 11.757 43.758 -12.309 1.00 42.17 202 ARG B O 1
ATOM 1913 N N . LEU B 1 146 ? 13.947 44.044 -12.774 1.00 48.30 203 LEU B N 1
ATOM 1914 C CA . LEU B 1 146 ? 13.765 45.313 -13.468 1.00 51.81 203 LEU B CA 1
ATOM 1915 C C . LEU B 1 146 ? 13.533 45.068 -14.956 1.00 56.08 203 LEU B C 1
ATOM 1916 O O . LEU B 1 146 ? 14.327 44.382 -15.612 1.00 57.64 203 LEU B O 1
ATOM 1921 N N . LEU B 1 147 ? 12.440 45.619 -15.480 1.00 54.34 204 LEU B N 1
ATOM 1922 C CA . LEU B 1 147 ? 12.152 45.576 -16.905 1.00 53.41 204 LEU B CA 1
ATOM 1923 C C . LEU B 1 147 ? 11.990 46.990 -17.452 1.00 55.92 204 LEU B C 1
ATOM 1924 O O . LEU B 1 147 ? 11.379 47.855 -16.813 1.00 51.70 204 LEU B O 1
ATOM 1929 N N . HIS B 1 148 ? 12.553 47.225 -18.632 1.00 57.64 205 HIS B N 1
ATOM 1930 C CA . HIS B 1 148 ? 12.272 48.450 -19.372 1.00 61.83 205 HIS B CA 1
ATOM 1931 C C . HIS B 1 148 ? 10.970 48.253 -20.139 1.00 68.28 205 HIS B C 1
ATOM 1932 O O . HIS B 1 148 ? 10.895 47.416 -21.047 1.00 71.19 205 HIS B O 1
ATOM 1939 N N . LEU B 1 149 ? 9.940 49.009 -19.771 1.00 61.38 206 LEU B N 1
ATOM 1940 C CA . LEU B 1 149 ? 8.635 48.930 -20.411 1.00 55.36 206 LEU B CA 1
ATOM 1941 C C . LEU B 1 149 ? 8.427 50.164 -21.282 1.00 63.57 206 LEU B C 1
ATOM 1942 O O . LEU B 1 149 ? 8.619 51.295 -20.820 1.00 69.78 206 LEU B O 1
ATOM 1947 N N . SER B 1 150 ? 8.050 49.949 -22.541 1.00 64.66 207 SER B N 1
ATOM 1948 C CA . SER B 1 150 ? 7.808 51.070 -23.441 1.00 68.96 207 SER B CA 1
ATOM 1949 C C . SER B 1 150 ? 6.386 51.593 -23.273 1.00 66.88 207 SER B C 1
ATOM 1950 O O . SER B 1 150 ? 5.509 50.911 -22.747 1.00 66.85 207 SER B O 1
ATOM 1953 N N . ALA B 1 151 ? 6.163 52.823 -23.727 1.00 65.31 208 ALA B N 1
ATOM 1954 C CA . ALA B 1 151 ? 4.833 53.414 -23.648 1.00 61.90 208 ALA B CA 1
ATOM 1955 C C . ALA B 1 151 ? 3.837 52.589 -24.456 1.00 61.54 208 ALA B C 1
ATOM 1956 O O . ALA B 1 151 ? 4.106 52.213 -25.600 1.00 65.98 208 ALA B O 1
ATOM 1958 N N . GLY B 1 152 ? 2.684 52.296 -23.855 1.00 56.83 209 GLY B N 1
ATOM 1959 C CA . GLY B 1 152 ? 1.694 51.447 -24.487 1.00 59.29 209 GLY B CA 1
ATOM 1960 C C . GLY B 1 152 ? 1.920 49.953 -24.343 1.00 62.13 209 GLY B C 1
ATOM 1961 O O . GLY B 1 152 ? 1.107 49.170 -24.854 1.00 60.59 209 GLY B O 1
ATOM 1962 N N . GLN B 1 153 ? 2.984 49.524 -23.669 1.00 60.92 210 GLN B N 1
ATOM 1963 C CA . GLN B 1 153 ? 3.257 48.098 -23.543 1.00 57.97 210 GLN B CA 1
ATOM 1964 C C . GLN B 1 153 ? 2.220 47.417 -22.659 1.00 55.96 210 GLN B C 1
ATOM 1965 O O . GLN B 1 153 ? 1.726 47.991 -21.685 1.00 59.15 210 GLN B O 1
ATOM 1971 N N . ARG B 1 154 ? 1.902 46.168 -23.001 1.00 49.23 211 ARG B N 1
ATOM 1972 C CA . ARG B 1 154 ? 0.824 45.432 -22.357 1.00 49.57 211 ARG B CA 1
ATOM 1973 C C . ARG B 1 154 ? 1.366 44.171 -21.693 1.00 53.24 211 ARG B C 1
ATOM 1974 O O . ARG B 1 154 ? 2.058 43.368 -22.329 1.00 47.51 211 ARG B O 1
ATOM 1982 N N . LEU B 1 155 ? 1.041 44.000 -20.419 1.00 47.14 212 LEU B N 1
ATOM 1983 C CA . LEU B 1 155 ? 1.562 42.910 -19.608 1.00 44.53 212 LEU B CA 1
ATOM 1984 C C . LEU B 1 155 ? 0.465 41.868 -19.441 1.00 50.08 212 LEU B C 1
ATOM 1985 O O . LEU B 1 155 ? -0.638 42.192 -18.983 1.00 47.35 212 LEU B O 1
ATOM 1990 N N . GLY B 1 156 ? 0.766 40.635 -19.823 1.00 48.25 213 GLY B N 1
ATOM 1991 C CA . GLY B 1 156 ? -0.152 39.531 -19.628 1.00 51.39 213 GLY B CA 1
ATOM 1992 C C . GLY B 1 156 ? 0.557 38.380 -18.949 1.00 51.77 213 GLY B C 1
ATOM 1993 O O . GLY B 1 156 ? 1.765 38.187 -19.103 1.00 53.57 213 GLY B O 1
ATOM 1994 N N . VAL B 1 157 ? -0.209 37.616 -18.175 1.00 47.85 214 VAL B N 1
ATOM 1995 C CA . VAL B 1 157 ? 0.337 36.493 -17.420 1.00 47.57 214 VAL B CA 1
ATOM 1996 C C . VAL B 1 157 ? -0.347 35.217 -17.892 1.00 48.40 214 VAL B C 1
ATOM 1997 O O . VAL B 1 157 ? -1.582 35.116 -17.863 1.00 41.61 214 VAL B O 1
ATOM 2001 N N A HIS B 1 158 ? 0.448 34.249 -18.331 0.51 48.09 215 HIS B N 1
ATOM 2002 N N B HIS B 1 158 ? 0.457 34.249 -18.329 0.49 48.12 215 HIS B N 1
ATOM 2003 C CA A HIS B 1 158 ? -0.064 32.962 -18.774 0.51 50.17 215 HIS B CA 1
ATOM 2004 C CA B HIS B 1 158 ? -0.022 32.948 -18.782 0.49 50.12 215 HIS B CA 1
ATOM 2005 C C A HIS B 1 158 ? 0.221 31.912 -17.708 0.51 47.53 215 HIS B C 1
ATOM 2006 C C B HIS B 1 158 ? 0.228 31.910 -17.694 0.49 47.49 215 HIS B C 1
ATOM 2007 O O A HIS B 1 158 ? 1.322 31.866 -17.149 0.51 42.96 215 HIS B O 1
ATOM 2008 O O B HIS B 1 158 ? 1.317 31.864 -17.111 0.49 42.86 215 HIS B O 1
ATOM 2021 N N . LEU B 1 159 ? -0.786 31.102 -17.407 1.00 48.87 216 LEU B N 1
ATOM 2022 C CA . LEU B 1 159 ? -0.674 30.008 -16.455 1.00 51.75 216 LEU B CA 1
ATOM 2023 C C . LEU B 1 159 ? -0.520 28.703 -17.225 1.00 51.00 216 LEU B C 1
ATOM 2024 O O . LEU B 1 159 ? -1.220 28.468 -18.218 1.00 49.70 216 LEU B O 1
ATOM 2029 N N . HIS B 1 160 ? 0.420 27.872 -16.787 1.00 50.33 217 HIS B N 1
ATOM 2030 C CA . HIS B 1 160 ? 0.624 26.573 -17.407 1.00 51.30 217 HIS B CA 1
ATOM 2031 C C . HIS B 1 160 ? 0.795 25.513 -16.331 1.00 53.49 217 HIS B C 1
ATOM 2032 O O . HIS B 1 160 ? 1.507 25.726 -15.345 1.00 50.31 217 HIS B O 1
ATOM 2039 N N . THR B 1 161 ? 0.145 24.370 -16.530 1.00 51.20 218 THR B N 1
ATOM 2040 C CA . THR B 1 161 ? 0.184 23.273 -15.574 1.00 61.04 218 THR B CA 1
ATOM 2041 C C . THR B 1 161 ? 0.697 22.014 -16.253 1.00 60.24 218 THR B C 1
ATOM 2042 O O . THR B 1 161 ? 0.233 21.654 -17.341 1.00 68.28 218 THR B O 1
ATOM 2046 N N . GLU B 1 162 ? 1.664 21.360 -15.616 1.00 58.17 219 GLU B N 1
ATOM 2047 C CA . GLU B 1 162 ? 2.059 19.991 -15.937 1.00 65.29 219 GLU B CA 1
ATOM 2048 C C . GLU B 1 162 ? 1.839 19.179 -14.662 1.00 59.40 219 GLU B C 1
ATOM 2049 O O . GLU B 1 162 ? 2.768 18.922 -13.893 1.00 54.43 219 GLU B O 1
ATOM 2055 N N . ALA B 1 163 ? 0.585 18.795 -14.432 1.00 55.45 220 ALA B N 1
ATOM 2056 C CA . ALA B 1 163 ? 0.194 18.164 -13.184 1.00 55.49 220 ALA B CA 1
ATOM 2057 C C . ALA B 1 163 ? -0.758 17.008 -13.449 1.00 59.51 220 ALA B C 1
ATOM 2058 O O . ALA B 1 163 ? -1.422 16.945 -14.486 1.00 61.33 220 ALA B O 1
ATOM 2060 N N . ARG B 1 164 ? -0.819 16.096 -12.482 1.00 58.57 221 ARG B N 1
ATOM 2061 C CA . ARG B 1 164 ? -1.796 15.019 -12.458 1.00 61.55 221 ARG B CA 1
ATOM 2062 C C . ARG B 1 164 ? -2.846 15.315 -11.396 1.00 62.14 221 ARG B C 1
ATOM 2063 O O . ARG B 1 164 ? -2.524 15.828 -10.316 1.00 63.05 221 ARG B O 1
ATOM 2071 N N . ALA B 1 165 ? -4.100 14.999 -11.717 1.00 58.00 222 ALA B N 1
ATOM 2072 C CA . ALA B 1 165 ? -5.248 15.331 -10.878 1.00 59.05 222 ALA B CA 1
ATOM 2073 C C . ALA B 1 165 ? -5.244 16.819 -10.523 1.00 59.98 222 ALA B C 1
ATOM 2074 O O . ALA B 1 165 ? -5.160 17.213 -9.357 1.00 55.48 222 ALA B O 1
ATOM 2076 N N . ARG B 1 166 ? -5.328 17.641 -11.577 1.00 59.68 223 ARG B N 1
ATOM 2077 C CA . ARG B 1 166 ? -5.322 19.094 -11.429 1.00 62.53 223 ARG B CA 1
ATOM 2078 C C . ARG B 1 166 ? -6.465 19.579 -10.551 1.00 60.05 223 ARG B C 1
ATOM 2079 O O . ARG B 1 166 ? -6.343 20.614 -9.892 1.00 52.76 223 ARG B O 1
ATOM 2087 N N . HIS B 1 167 ? -7.584 18.853 -10.539 1.00 53.22 224 HIS B N 1
ATOM 2088 C CA . HIS B 1 167 ? -8.710 19.241 -9.703 1.00 49.99 224 HIS B CA 1
ATOM 2089 C C . HIS B 1 167 ? -8.328 19.346 -8.235 1.00 51.85 224 HIS B C 1
ATOM 2090 O O . HIS B 1 167 ? -9.016 20.034 -7.476 1.00 56.34 224 HIS B O 1
ATOM 2097 N N . ALA B 1 168 ? -7.257 18.667 -7.819 1.00 54.96 225 ALA B N 1
ATOM 2098 C CA . ALA B 1 168 ? -6.867 18.597 -6.419 1.00 52.42 225 ALA B CA 1
ATOM 2099 C C . ALA B 1 168 ? -6.086 19.814 -5.941 1.00 53.59 225 ALA B C 1
ATOM 2100 O O . ALA B 1 168 ? -5.843 19.934 -4.735 1.00 58.99 225 ALA B O 1
ATOM 2102 N N . TRP B 1 169 ? -5.675 20.704 -6.839 1.00 51.19 226 TRP B N 1
ATOM 2103 C CA . TRP B 1 169 ? -4.986 21.927 -6.451 1.00 49.87 226 TRP B CA 1
ATOM 2104 C C . TRP B 1 169 ? -5.694 23.125 -7.067 1.00 48.28 226 TRP B C 1
ATOM 2105 O O . TRP B 1 169 ? -6.264 23.036 -8.159 1.00 49.41 226 TRP B O 1
ATOM 2116 N N . GLN B 1 170 ? -5.659 24.248 -6.351 1.00 50.56 227 GLN B N 1
ATOM 2117 C CA . GLN B 1 170 ? -6.246 25.492 -6.831 1.00 47.70 227 GLN B CA 1
ATOM 2118 C C . GLN B 1 170 ? -5.334 26.653 -6.451 1.00 52.59 227 GLN B C 1
ATOM 2119 O O . GLN B 1 170 ? -4.480 26.529 -5.567 1.00 46.53 227 GLN B O 1
ATOM 2125 N N . LEU B 1 171 ? -5.502 27.784 -7.148 1.00 48.51 228 LEU B N 1
ATOM 2126 C CA . LEU B 1 171 ? -4.831 29.013 -6.740 1.00 49.50 228 LEU B CA 1
ATOM 2127 C C . LEU B 1 171 ? -5.467 29.519 -5.459 1.00 45.13 228 LEU B C 1
ATOM 2128 O O . LEU B 1 171 ? -6.696 29.562 -5.341 1.00 43.65 228 LEU B O 1
ATOM 2133 N N . THR B 1 172 ? -4.638 29.877 -4.487 1.00 38.08 229 THR B N 1
ATOM 2134 C CA . THR B 1 172 ? -5.160 30.493 -3.282 1.00 44.04 229 THR B CA 1
ATOM 2135 C C . THR B 1 172 ? -5.686 31.878 -3.630 1.00 53.19 229 THR B C 1
ATOM 2136 O O . THR B 1 172 ? -4.970 32.692 -4.225 1.00 51.12 229 THR B O 1
ATOM 2140 N N . GLN B 1 173 ? -6.949 32.131 -3.301 1.00 53.36 230 GLN B N 1
ATOM 2141 C CA . GLN B 1 173 ? -7.581 33.377 -3.708 1.00 50.21 230 GLN B CA 1
ATOM 2142 C C . GLN B 1 173 ? -6.959 34.549 -2.962 1.00 52.49 230 GLN B C 1
ATOM 2143 O O . GLN B 1 173 ? -6.793 34.508 -1.741 1.00 55.66 230 GLN B O 1
ATOM 2149 N N . GLY B 1 174 ? -6.594 35.591 -3.709 1.00 53.70 231 GLY B N 1
ATOM 2150 C CA . GLY B 1 174 ? -5.935 36.750 -3.150 1.00 51.55 231 GLY B CA 1
ATOM 2151 C C . GLY B 1 174 ? -4.430 36.654 -3.077 1.00 55.38 231 GLY B C 1
ATOM 2152 O O . GLY B 1 174 ? -3.779 37.645 -2.730 1.00 54.26 231 GLY B O 1
ATOM 2153 N N . ALA B 1 175 ? -3.848 35.502 -3.398 1.00 57.32 232 ALA B N 1
ATOM 2154 C CA . ALA B 1 175 ? -2.415 35.308 -3.249 1.00 49.25 232 ALA B CA 1
ATOM 2155 C C . ALA B 1 175 ? -1.699 35.160 -4.580 1.00 48.24 232 ALA B C 1
ATOM 2156 O O . ALA B 1 175 ? -0.487 34.916 -4.598 1.00 52.02 232 ALA B O 1
ATOM 2158 N N . THR B 1 176 ? -2.407 35.284 -5.693 1.00 44.02 233 THR B N 1
ATOM 2159 C CA . THR B 1 176 ? -1.776 35.358 -7.003 1.00 50.68 233 THR B CA 1
ATOM 2160 C C . THR B 1 176 ? -1.814 36.823 -7.413 1.00 51.60 233 THR B C 1
ATOM 2161 O O . THR B 1 176 ? -2.888 37.384 -7.654 1.00 50.78 233 THR B O 1
ATOM 2165 N N . VAL B 1 177 ? -0.640 37.439 -7.471 1.00 50.80 234 VAL B N 1
ATOM 2166 C CA . VAL B 1 177 ? -0.499 38.885 -7.493 1.00 47.87 234 VAL B CA 1
ATOM 2167 C C . VAL B 1 177 ? 0.518 39.257 -8.563 1.00 51.72 234 VAL B C 1
ATOM 2168 O O . VAL B 1 177 ? 1.559 38.604 -8.692 1.00 44.06 234 VAL B O 1
ATOM 2172 N N . LEU B 1 178 ? 0.202 40.286 -9.346 1.00 48.02 235 LEU B N 1
ATOM 2173 C CA . LEU B 1 178 ? 1.145 40.920 -10.260 1.00 44.83 235 LEU B CA 1
ATOM 2174 C C . LEU B 1 178 ? 1.295 42.373 -9.838 1.00 49.73 235 LEU B C 1
ATOM 2175 O O . LEU B 1 178 ? 0.296 43.089 -9.715 1.00 54.52 235 LEU B O 1
ATOM 2180 N N . GLY B 1 179 ? 2.531 42.805 -9.602 1.00 44.13 236 GLY B N 1
ATOM 2181 C CA . GLY B 1 179 ? 2.774 44.162 -9.157 1.00 49.27 236 GLY B CA 1
ATOM 2182 C C . GLY B 1 179 ? 3.953 44.780 -9.881 1.00 49.07 236 GLY B C 1
ATOM 2183 O O . GLY B 1 179 ? 4.815 44.084 -10.427 1.00 43.88 236 GLY B O 1
ATOM 2184 N N . LEU B 1 180 ? 3.975 46.110 -9.877 1.00 44.08 237 LEU B N 1
ATOM 2185 C CA . LEU B 1 180 ? 5.096 46.846 -10.445 1.00 48.51 237 LEU B CA 1
ATOM 2186 C C . LEU B 1 180 ? 5.008 48.307 -10.030 1.00 53.05 237 LEU B C 1
ATOM 2187 O O . LEU B 1 180 ? 3.918 48.847 -9.817 1.00 48.40 237 LEU B O 1
ATOM 2192 N N . PHE B 1 181 ? 6.175 48.926 -9.886 1.00 52.37 238 PHE B N 1
ATOM 2193 C CA . PHE B 1 181 ? 6.269 50.359 -9.672 1.00 56.19 238 PHE B CA 1
ATOM 2194 C C . PHE B 1 181 ? 7.482 50.874 -10.425 1.00 57.20 238 PHE B C 1
ATOM 2195 O O . PHE B 1 181 ? 8.492 50.176 -10.562 1.00 45.26 238 PHE B O 1
ATOM 2203 N N . ARG B 1 182 ? 7.372 52.103 -10.918 1.00 56.63 239 ARG B N 1
ATOM 2204 C CA . ARG B 1 182 ? 8.434 52.688 -11.718 1.00 56.35 239 ARG B CA 1
ATOM 2205 C C . ARG B 1 182 ? 9.575 53.138 -10.820 1.00 58.13 239 ARG B C 1
ATOM 2206 O O . ARG B 1 182 ? 9.354 53.811 -9.810 1.00 66.21 239 ARG B O 1
ATOM 2214 N N . VAL B 1 183 ? 10.794 52.748 -11.177 1.00 59.61 240 VAL B N 1
ATOM 2215 C CA . VAL B 1 183 ? 11.959 53.282 -10.488 1.00 64.01 240 VAL B CA 1
ATOM 2216 C C . VAL B 1 183 ? 12.439 54.558 -11.169 1.00 73.29 240 VAL B C 1
ATOM 2217 O O . VAL B 1 183 ? 12.994 55.436 -10.500 1.00 77.53 240 VAL B O 1
ATOM 2221 N N . THR B 1 184 ? 12.228 54.673 -12.483 1.00 78.31 241 THR B N 1
ATOM 2222 C CA . THR B 1 184 ? 12.147 55.959 -13.187 1.00 86.27 241 THR B CA 1
ATOM 2223 C C . THR B 1 184 ? 11.839 55.777 -14.673 1.00 85.47 241 THR B C 1
ATOM 2224 O O . THR B 1 184 ? 12.394 54.904 -15.340 1.00 79.99 241 THR B O 1
ATOM 2228 N N . GLN C 1 32 ? 17.322 60.199 -14.957 1.00 113.63 89 GLN C N 1
ATOM 2229 C CA . GLN C 1 32 ? 17.507 58.756 -14.833 1.00 113.17 89 GLN C CA 1
ATOM 2230 C C . GLN C 1 32 ? 18.061 58.388 -13.458 1.00 121.13 89 GLN C C 1
ATOM 2231 O O . GLN C 1 32 ? 19.254 58.554 -13.197 1.00 125.35 89 GLN C O 1
ATOM 2233 N N . GLY C 1 33 ? 17.185 57.882 -12.592 1.00 123.23 90 GLY C N 1
ATOM 2234 C CA . GLY C 1 33 ? 17.577 57.495 -11.249 1.00 109.74 90 GLY C CA 1
ATOM 2235 C C . GLY C 1 33 ? 18.637 56.409 -11.246 1.00 97.29 90 GLY C C 1
ATOM 2236 O O . GLY C 1 33 ? 19.017 55.849 -12.271 1.00 108.35 90 GLY C O 1
ATOM 2237 N N . MET C 1 34 ? 19.125 56.106 -10.047 1.00 79.23 91 MET C N 1
ATOM 2238 C CA . MET C 1 34 ? 20.244 55.184 -9.886 1.00 62.31 91 MET C CA 1
ATOM 2239 C C . MET C 1 34 ? 19.708 53.760 -9.767 1.00 64.83 91 MET C C 1
ATOM 2240 O O . MET C 1 34 ? 19.046 53.411 -8.784 1.00 63.70 91 MET C O 1
ATOM 2242 N N . PHE C 1 35 ? 19.992 52.937 -10.768 1.00 57.48 92 PHE C N 1
ATOM 2243 C CA . PHE C 1 35 ? 19.600 51.538 -10.724 1.00 55.70 92 PHE C CA 1
ATOM 2244 C C . PHE C 1 35 ? 20.492 50.765 -11.677 1.00 54.54 92 PHE C C 1
ATOM 2245 O O . PHE C 1 35 ? 21.108 51.335 -12.584 1.00 56.29 92 PHE C O 1
ATOM 2253 N N . ALA C 1 36 ? 20.533 49.453 -11.473 1.00 51.20 93 ALA C N 1
ATOM 2254 C CA . ALA C 1 36 ? 21.359 48.596 -12.304 1.00 51.09 93 ALA C CA 1
ATOM 2255 C C . ALA C 1 36 ? 20.813 47.180 -12.258 1.00 52.08 93 ALA C C 1
ATOM 2256 O O . ALA C 1 36 ? 20.186 46.771 -11.279 1.00 54.59 93 ALA C O 1
ATOM 2258 N N . GLN C 1 37 ? 21.055 46.443 -13.337 1.00 49.48 94 GLN C N 1
ATOM 2259 C CA . GLN C 1 37 ? 20.749 45.019 -13.377 1.00 49.37 94 GLN C CA 1
ATOM 2260 C C . GLN C 1 37 ? 21.798 44.341 -14.239 1.00 52.27 94 GLN C C 1
ATOM 2261 O O . GLN C 1 37 ? 21.999 44.739 -15.392 1.00 62.62 94 GLN C O 1
ATOM 2267 N N . LEU C 1 38 ? 22.468 43.338 -13.680 1.00 48.04 95 LEU C N 1
ATOM 2268 C CA . LEU C 1 38 ? 23.487 42.579 -14.386 1.00 50.48 95 LEU C CA 1
ATOM 2269 C C . LEU C 1 38 ? 23.047 41.136 -14.568 1.00 51.89 95 LEU C C 1
ATOM 2270 O O . LEU C 1 38 ? 22.443 40.541 -13.671 1.00 53.32 95 LEU C O 1
ATOM 2275 N N . VAL C 1 39 ? 23.352 40.581 -15.739 1.00 56.46 96 VAL C N 1
ATOM 2276 C CA . VAL C 1 39 ? 23.089 39.181 -16.056 1.00 49.33 96 VAL C CA 1
ATOM 2277 C C . VAL C 1 39 ? 24.405 38.422 -15.980 1.00 53.49 96 VAL C C 1
ATOM 2278 O O . VAL C 1 39 ? 25.416 38.860 -16.547 1.00 53.09 96 VAL C O 1
ATOM 2282 N N . ALA C 1 40 ? 24.399 37.292 -15.278 1.00 51.45 97 ALA C N 1
ATOM 2283 C CA . ALA C 1 40 ? 25.630 36.535 -15.089 1.00 52.55 97 ALA C CA 1
ATOM 2284 C C . ALA C 1 40 ? 26.092 35.921 -16.407 1.00 48.80 97 ALA C C 1
ATOM 2285 O O . ALA C 1 40 ? 25.281 35.526 -17.247 1.00 50.40 97 ALA C O 1
ATOM 2287 N N . GLN C 1 41 ? 27.411 35.876 -16.602 1.00 49.54 98 GLN C N 1
ATOM 2288 C CA . GLN C 1 41 ? 27.970 35.230 -17.781 1.00 47.49 98 GLN C CA 1
ATOM 2289 C C . GLN C 1 41 ? 28.149 33.734 -17.569 1.00 52.06 98 GLN C C 1
ATOM 2290 O O . GLN C 1 41 ? 28.085 32.964 -18.533 1.00 52.20 98 GLN C O 1
ATOM 2296 N N . ASN C 1 42 ? 28.381 33.314 -16.330 1.00 55.26 99 ASN C N 1
ATOM 2297 C CA . ASN C 1 42 ? 28.770 31.936 -16.060 1.00 54.06 99 ASN C CA 1
ATOM 2298 C C . ASN C 1 42 ? 27.640 30.971 -16.389 1.00 55.51 99 ASN C C 1
ATOM 2299 O O . ASN C 1 42 ? 26.460 31.268 -16.171 1.00 53.88 99 ASN C O 1
ATOM 2304 N N . VAL C 1 43 ? 28.012 29.813 -16.931 1.00 54.01 100 VAL C N 1
ATOM 2305 C CA . VAL C 1 43 ? 27.093 28.700 -17.109 1.00 45.66 100 VAL C CA 1
ATOM 2306 C C . VAL C 1 43 ? 27.479 27.517 -16.235 1.00 47.34 100 VAL C C 1
ATOM 2307 O O . VAL C 1 43 ? 26.611 26.865 -15.651 1.00 53.30 100 VAL C O 1
ATOM 2311 N N . LEU C 1 44 ? 28.776 27.255 -16.095 1.00 52.98 101 LEU C N 1
ATOM 2312 C CA . LEU C 1 44 ? 29.264 26.078 -15.392 1.00 57.54 101 LEU C CA 1
ATOM 2313 C C . LEU C 1 44 ? 29.378 26.348 -13.898 1.00 62.26 101 LEU C C 1
ATOM 2314 O O . LEU C 1 44 ? 29.805 27.430 -13.475 1.00 60.98 101 LEU C O 1
ATOM 2319 N N . LEU C 1 45 ? 28.996 25.352 -13.102 1.00 58.66 102 LEU C N 1
ATOM 2320 C CA . LEU C 1 45 ? 29.005 25.463 -11.641 1.00 54.52 102 LEU C CA 1
ATOM 2321 C C . LEU C 1 45 ? 30.423 25.268 -11.119 1.00 60.91 102 LEU C C 1
ATOM 2322 O O . LEU C 1 45 ? 30.858 24.155 -10.827 1.00 65.93 102 LEU C O 1
ATOM 2327 N N 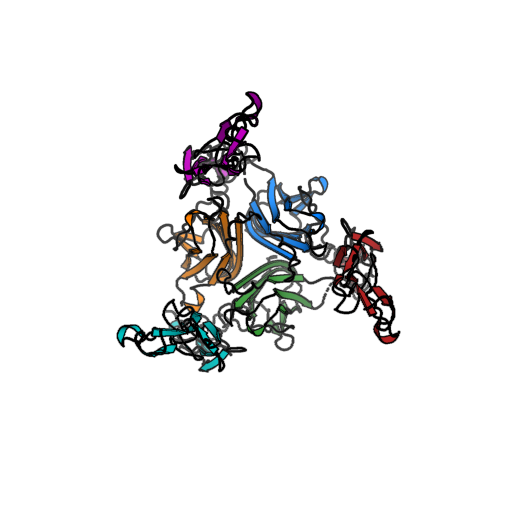. ILE C 1 46 ? 31.156 26.368 -10.978 1.00 61.09 103 ILE C N 1
ATOM 2328 C CA . ILE C 1 46 ? 32.458 26.335 -10.322 1.00 66.15 103 ILE C CA 1
ATOM 2329 C C . ILE C 1 46 ? 32.454 27.372 -9.205 1.00 63.68 103 ILE C C 1
ATOM 2330 O O . ILE C 1 46 ? 31.864 28.445 -9.344 1.00 75.06 103 ILE C O 1
ATOM 2335 N N . ASP C 1 47 ? 33.084 27.023 -8.090 1.00 61.66 104 ASP C N 1
ATOM 2336 C CA . ASP C 1 47 ? 33.154 27.935 -6.955 1.00 69.78 104 ASP C CA 1
ATOM 2337 C C . ASP C 1 47 ? 34.005 29.145 -7.322 1.00 77.35 104 ASP C C 1
ATOM 2338 O O . ASP C 1 47 ? 35.077 29.004 -7.925 1.00 81.05 104 ASP C O 1
ATOM 2343 N N . GLY C 1 48 ? 33.521 30.331 -6.980 1.00 75.95 105 GLY C N 1
ATOM 2344 C CA . GLY C 1 48 ? 34.275 31.541 -7.204 1.00 75.46 105 GLY C CA 1
ATOM 2345 C C . GLY C 1 48 ? 33.408 32.702 -7.636 1.00 71.18 105 GLY C C 1
ATOM 2346 O O . GLY C 1 48 ? 32.177 32.610 -7.686 1.00 66.81 105 GLY C O 1
ATOM 2347 N N . PRO C 1 49 ? 34.047 33.824 -7.966 1.00 70.20 106 PRO C N 1
ATOM 2348 C CA . PRO C 1 49 ? 33.294 35.034 -8.320 1.00 63.23 106 PRO C CA 1
ATOM 2349 C C . PRO C 1 49 ? 32.574 34.875 -9.651 1.00 58.83 106 PRO C C 1
ATOM 2350 O O . PRO C 1 49 ? 33.150 34.399 -10.631 1.00 65.28 106 PRO C O 1
ATOM 2354 N N . LEU C 1 50 ? 31.312 35.289 -9.682 1.00 50.04 107 LEU C N 1
ATOM 2355 C CA . LEU C 1 50 ? 30.568 35.325 -10.931 1.00 53.42 107 LEU C CA 1
ATOM 2356 C C . LEU C 1 50 ? 31.040 36.475 -11.815 1.00 66.23 107 LEU C C 1
ATOM 2357 O O . LEU C 1 50 ? 31.363 37.566 -11.331 1.00 68.31 107 LEU C O 1
ATOM 2362 N N . SER C 1 51 ? 31.075 36.221 -13.119 1.00 63.38 108 SER C N 1
ATOM 2363 C CA . SER C 1 51 ? 31.300 37.253 -14.118 1.00 56.51 108 SER C CA 1
ATOM 2364 C C . SER C 1 51 ? 29.949 37.725 -14.640 1.00 56.74 108 SER C C 1
ATOM 2365 O O . SER C 1 51 ? 29.011 36.932 -14.765 1.00 53.55 108 SER C O 1
ATOM 2368 N N . TRP C 1 52 ? 29.848 39.020 -14.930 1.00 49.59 109 TRP C N 1
ATOM 2369 C CA . TRP C 1 52 ? 28.577 39.642 -15.274 1.00 52.16 109 TRP C CA 1
ATOM 2370 C C . TRP C 1 52 ? 28.663 40.333 -16.628 1.00 55.70 109 TRP C C 1
ATOM 2371 O O . TRP C 1 52 ? 29.704 40.896 -16.987 1.00 57.40 109 TRP C O 1
ATOM 2382 N N . TYR C 1 53 ? 27.562 40.273 -17.374 1.00 48.94 110 TYR C N 1
ATOM 2383 C CA . TYR C 1 53 ? 27.370 41.135 -18.532 1.00 52.34 110 TYR C CA 1
ATOM 2384 C C . TYR C 1 53 ? 26.984 42.522 -18.038 1.00 53.33 110 TYR C C 1
ATOM 2385 O O . TYR C 1 53 ? 26.086 42.659 -17.202 1.00 53.18 110 TYR C O 1
ATOM 2394 N N . SER C 1 54 ? 27.664 43.551 -18.540 1.00 56.04 111 SER C N 1
ATOM 2395 C CA . SER C 1 54 ? 27.403 44.908 -18.074 1.00 60.74 111 SER C CA 1
ATOM 2396 C C . SER C 1 54 ? 27.018 45.889 -19.171 1.00 61.34 111 SER C C 1
ATOM 2397 O O . SER C 1 54 ? 26.584 46.997 -18.848 1.00 63.05 111 SER C O 1
ATOM 2400 N N . ASP C 1 55 ? 27.150 45.529 -20.441 1.00 64.53 112 ASP C N 1
ATOM 2401 C CA . ASP C 1 55 ? 26.790 46.456 -21.510 1.00 56.55 112 ASP C CA 1
ATOM 2402 C C . ASP C 1 55 ? 25.270 46.607 -21.570 1.00 61.87 112 ASP C C 1
ATOM 2403 O O . ASP C 1 55 ? 24.567 45.618 -21.772 1.00 60.15 112 ASP C O 1
ATOM 2408 N N . PRO C 1 56 ? 24.731 47.817 -21.401 1.00 68.64 113 PRO C N 1
ATOM 2409 C CA . PRO C 1 56 ? 23.261 47.975 -21.366 1.00 62.92 113 PRO C CA 1
ATOM 2410 C C . PRO C 1 56 ? 22.581 47.669 -22.692 1.00 56.76 113 PRO C C 1
ATOM 2411 O O . PRO C 1 56 ? 21.357 47.521 -22.707 1.00 61.51 113 PRO C O 1
ATOM 2415 N N . GLY C 1 57 ? 23.332 47.570 -23.793 1.00 52.92 114 GLY C N 1
ATOM 2416 C CA . GLY C 1 57 ? 22.757 47.151 -25.063 1.00 57.14 114 GLY C CA 1
ATOM 2417 C C . GLY C 1 57 ? 22.266 45.706 -25.089 1.00 55.11 114 GLY C C 1
ATOM 2418 O O . GLY C 1 57 ? 21.601 45.319 -26.057 1.00 54.32 114 GLY C O 1
ATOM 2419 N N . LEU C 1 58 ? 22.570 44.922 -24.054 1.00 48.44 115 LEU C N 1
ATOM 2420 C CA . LEU C 1 58 ? 22.106 43.534 -23.944 1.00 51.89 115 LEU C CA 1
ATOM 2421 C C . LEU C 1 58 ? 20.780 43.451 -23.200 1.00 53.96 115 LEU C C 1
ATOM 2422 O O . LEU C 1 58 ? 20.642 44.019 -22.113 1.00 52.55 115 LEU C O 1
ATOM 2427 N N . ALA C 1 59 ? 19.817 42.732 -23.785 1.00 55.16 116 ALA C N 1
ATOM 2428 C CA . ALA C 1 59 ? 18.507 42.503 -23.150 1.00 56.47 116 ALA C CA 1
ATOM 2429 C C . ALA C 1 59 ? 18.676 42.026 -21.714 1.00 54.05 116 ALA C C 1
ATOM 2430 O O . ALA C 1 59 ? 19.464 41.113 -21.443 1.00 42.55 116 ALA C O 1
ATOM 2432 N N . GLY C 1 60 ? 17.937 42.649 -20.797 1.00 53.04 117 GLY C N 1
ATOM 2433 C CA . GLY C 1 60 ? 17.991 42.294 -19.391 1.00 41.18 117 GLY C CA 1
ATOM 2434 C C . GLY C 1 60 ? 19.071 42.992 -18.594 1.00 48.84 117 GLY C C 1
ATOM 2435 O 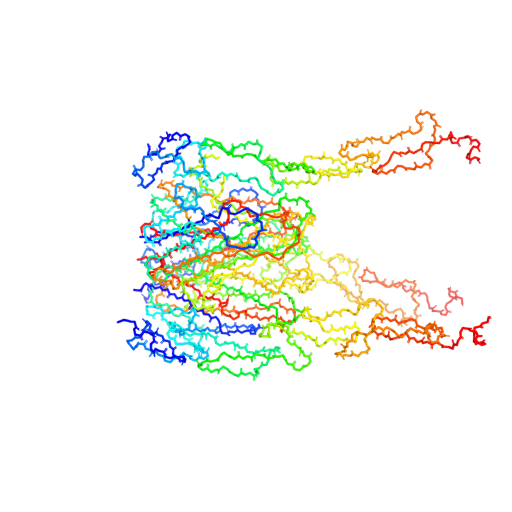O . GLY C 1 60 ? 19.075 42.880 -17.361 1.00 48.12 117 GLY C O 1
ATOM 2436 N N . VAL C 1 61 ? 19.982 43.713 -19.249 1.00 43.41 118 VAL C N 1
ATOM 2437 C CA . VAL C 1 61 ? 21.073 44.406 -18.577 1.00 48.26 118 VAL C CA 1
ATOM 2438 C C . VAL C 1 61 ? 20.809 45.904 -18.664 1.00 53.29 118 VAL C C 1
ATOM 2439 O O . VAL C 1 61 ? 20.561 46.436 -19.754 1.00 61.82 118 VAL C O 1
ATOM 2443 N N . SER C 1 62 ? 20.851 46.582 -17.521 1.00 52.61 119 SER C N 1
ATOM 2444 C CA . SER C 1 62 ? 20.735 48.035 -17.495 1.00 62.47 119 SER C CA 1
ATOM 2445 C C . SER C 1 62 ? 21.776 48.605 -16.547 1.00 61.67 119 SER C C 1
ATOM 2446 O O . SER C 1 62 ? 21.983 48.082 -15.449 1.00 64.44 119 SER C O 1
ATOM 2449 N N . LEU C 1 63 ? 22.431 49.679 -16.983 1.00 65.86 120 LEU C N 1
ATOM 2450 C CA . LEU C 1 63 ? 23.479 50.320 -16.186 1.00 71.08 120 LEU C CA 1
ATOM 2451 C C . LEU C 1 63 ? 23.410 51.821 -16.474 1.00 78.16 120 LEU C C 1
ATOM 2452 O O . LEU C 1 63 ? 24.074 52.326 -17.384 1.00 74.74 120 LEU C O 1
ATOM 2457 N N . THR C 1 64 ? 22.597 52.522 -15.690 1.00 86.19 121 THR C N 1
ATOM 2458 C CA . THR C 1 64 ? 22.326 53.936 -15.898 1.00 98.26 121 THR C CA 1
ATOM 2459 C C . THR C 1 64 ? 22.896 54.771 -14.758 1.00 107.73 121 THR C C 1
ATOM 2460 O O . THR C 1 64 ? 23.309 54.260 -13.714 1.00 107.99 121 THR C O 1
ATOM 2464 N N . GLY C 1 65 ? 22.888 56.085 -14.968 1.00 117.52 122 GLY C N 1
ATOM 2465 C CA . GLY C 1 65 ? 23.534 57.000 -14.051 1.00 117.85 122 GLY C CA 1
ATOM 2466 C C . GLY C 1 65 ? 25.036 56.992 -14.244 1.00 114.58 122 GLY C C 1
ATOM 2467 O O . GLY C 1 65 ? 25.525 56.940 -15.377 1.00 114.74 122 GLY C O 1
ATOM 2468 N N . GLY C 1 66 ? 25.780 57.046 -13.145 1.00 104.93 123 GLY C N 1
ATOM 2469 C CA . GLY C 1 66 ? 27.216 56.908 -13.188 1.00 97.66 123 GLY C CA 1
ATOM 2470 C C . GLY C 1 66 ? 27.710 55.515 -12.887 1.00 91.97 123 GLY C C 1
ATOM 2471 O O . GLY C 1 66 ? 28.926 55.306 -12.830 1.00 88.90 123 GLY C O 1
ATOM 2472 N N . LEU C 1 67 ? 26.798 54.560 -12.690 1.00 86.70 124 LEU C N 1
ATOM 2473 C CA . LEU C 1 67 ? 27.165 53.190 -12.354 1.00 76.72 124 LEU C CA 1
ATOM 2474 C C . LEU C 1 67 ? 28.019 52.572 -13.452 1.00 77.88 124 LEU C C 1
ATOM 2475 O O . LEU C 1 67 ? 27.842 52.852 -14.641 1.00 78.28 124 LEU C O 1
ATOM 2480 N N . SER C 1 68 ? 28.955 51.719 -13.042 1.00 81.33 125 SER C N 1
ATOM 2481 C CA . SER C 1 68 ? 29.792 51.003 -13.993 1.00 83.00 125 SER C CA 1
ATOM 2482 C C . SER C 1 68 ? 30.193 49.659 -13.393 1.00 74.79 125 SER C C 1
ATOM 2483 O O . SER C 1 68 ? 29.806 49.307 -12.275 1.00 69.60 125 SER C O 1
ATOM 2486 N N . TYR C 1 69 ? 30.973 48.901 -14.156 1.00 74.51 126 TYR C N 1
ATOM 2487 C CA . TYR C 1 69 ? 31.328 47.539 -13.785 1.00 68.06 126 TYR C CA 1
ATOM 2488 C C . TYR C 1 69 ? 32.817 47.346 -14.019 1.00 68.69 126 TYR C C 1
ATOM 2489 O O . TYR C 1 69 ? 33.322 47.671 -15.097 1.00 70.57 126 TYR C O 1
ATOM 2498 N N . LYS C 1 70 ? 33.526 46.853 -13.006 1.00 70.38 127 LYS C N 1
ATOM 2499 C CA . LYS C 1 70 ? 34.959 46.600 -13.120 1.00 77.06 127 LYS C CA 1
ATOM 2500 C C . LYS C 1 70 ? 35.156 45.159 -13.574 1.00 76.56 127 LYS C C 1
ATOM 2501 O O . LYS C 1 70 ? 34.983 44.228 -12.783 1.00 74.14 127 LYS C O 1
ATOM 2507 N N . GLU C 1 71 ? 35.530 44.976 -14.844 1.00 78.53 128 GLU C N 1
ATOM 2508 C CA . GLU C 1 71 ? 35.590 43.631 -15.412 1.00 78.19 128 GLU C CA 1
ATOM 2509 C C . GLU C 1 71 ? 36.696 42.793 -14.787 1.00 79.78 128 GLU C C 1
ATOM 2510 O O . GLU C 1 71 ? 36.557 41.570 -14.683 1.00 87.19 128 GLU C O 1
ATOM 2516 N N . ASP C 1 72 ? 37.791 43.425 -14.364 1.00 88.16 129 ASP C N 1
ATOM 2517 C CA . ASP C 1 72 ? 38.909 42.678 -13.798 1.00 93.98 129 ASP C CA 1
ATOM 2518 C C . ASP C 1 72 ? 38.524 42.030 -12.473 1.00 93.56 129 ASP C C 1
ATOM 2519 O O . ASP C 1 72 ? 38.781 40.840 -12.255 1.00 95.48 129 ASP C O 1
ATOM 2524 N N . THR C 1 73 ? 37.896 42.794 -11.582 1.00 89.48 130 THR C N 1
ATOM 2525 C CA . THR C 1 73 ? 37.495 42.305 -10.269 1.00 79.75 130 THR C CA 1
ATOM 2526 C C . THR C 1 73 ? 36.052 41.819 -10.230 1.00 74.66 130 THR C C 1
ATOM 2527 O O . THR C 1 73 ? 35.610 41.319 -9.189 1.00 79.96 130 THR C O 1
ATOM 2531 N N . LYS C 1 74 ? 35.312 41.942 -11.335 1.00 67.76 131 LYS C N 1
ATOM 2532 C CA . LYS C 1 74 ? 33.934 41.449 -11.424 1.00 67.22 131 LYS C CA 1
ATOM 2533 C C . LYS C 1 74 ? 33.047 42.088 -10.359 1.00 67.17 131 LYS C C 1
ATOM 2534 O O . LYS C 1 74 ? 32.247 41.419 -9.704 1.00 66.88 131 LYS C O 1
ATOM 2540 N N . GLU C 1 75 ? 33.188 43.398 -10.186 1.00 69.12 132 GLU C N 1
ATOM 2541 C CA . GLU C 1 75 ? 32.457 44.136 -9.170 1.00 66.92 132 GLU C CA 1
ATOM 2542 C C . GLU C 1 75 ? 31.664 45.270 -9.806 1.00 63.54 132 GLU C C 1
ATOM 2543 O O . GLU C 1 75 ? 32.152 45.950 -10.716 1.00 64.69 132 GLU C O 1
ATOM 2549 N N . LEU C 1 76 ? 30.441 45.466 -9.320 1.00 58.46 133 LEU C N 1
ATOM 2550 C CA . LEU C 1 76 ? 29.637 46.629 -9.671 1.00 61.25 133 LEU C CA 1
ATOM 2551 C C . LEU C 1 76 ? 29.956 47.775 -8.711 1.00 66.61 133 LEU C C 1
ATOM 2552 O O . LEU C 1 76 ? 29.926 47.589 -7.491 1.00 71.36 133 LEU C O 1
ATOM 2557 N N . VAL C 1 77 ? 30.274 48.952 -9.255 1.00 60.72 134 VAL C N 1
ATOM 2558 C CA . VAL C 1 77 ? 30.672 50.108 -8.451 1.00 64.36 134 VAL C CA 1
ATOM 2559 C C . VAL C 1 77 ? 29.525 51.115 -8.416 1.00 61.44 134 VAL C C 1
ATOM 2560 O O . VAL C 1 77 ? 28.986 51.502 -9.462 1.00 58.59 134 VAL C O 1
ATOM 2564 N N . VAL C 1 78 ? 29.156 51.535 -7.210 1.00 68.49 135 VAL C N 1
ATOM 2565 C CA . VAL C 1 78 ? 27.986 52.380 -6.994 1.00 73.05 135 VAL C CA 1
ATOM 2566 C C . VAL C 1 78 ? 28.297 53.824 -7.379 1.00 73.37 135 VAL C C 1
ATOM 2567 O O . VAL C 1 78 ? 29.395 54.340 -7.124 1.00 69.21 135 VAL C O 1
ATOM 2571 N N . ALA C 1 79 ? 27.309 54.482 -7.992 1.00 72.04 136 ALA C N 1
ATOM 2572 C CA . ALA C 1 79 ? 27.424 55.839 -8.513 1.00 79.81 136 ALA C CA 1
ATOM 2573 C C . ALA C 1 79 ? 27.094 56.900 -7.465 1.00 83.67 136 ALA C C 1
ATOM 2574 O O . ALA C 1 79 ? 27.874 57.836 -7.257 1.00 88.35 136 ALA C O 1
ATOM 2576 N N . LYS C 1 80 ? 25.943 56.774 -6.804 1.00 81.72 137 LYS C N 1
ATOM 2577 C CA . LYS C 1 80 ? 25.505 57.734 -5.802 1.00 88.35 137 LYS C CA 1
ATOM 2578 C C . LYS C 1 80 ? 25.140 57.012 -4.512 1.00 80.85 137 LYS C C 1
ATOM 2579 O O . LYS C 1 80 ? 24.656 55.877 -4.530 1.00 75.19 137 LYS C O 1
ATOM 2581 N N . ALA C 1 81 ? 25.369 57.687 -3.390 1.00 76.00 138 ALA C N 1
ATOM 2582 C CA . ALA C 1 81 ? 25.077 57.111 -2.085 1.00 84.77 138 ALA C CA 1
ATOM 2583 C C . ALA C 1 81 ? 23.575 57.089 -1.814 1.00 87.79 138 ALA C C 1
ATOM 2584 O O . ALA C 1 81 ? 22.814 57.919 -2.323 1.00 90.84 138 ALA C O 1
ATOM 2586 N N . GLY C 1 82 ? 23.159 56.130 -1.001 1.00 78.51 139 GLY C N 1
ATOM 2587 C CA . GLY C 1 82 ? 21.774 56.015 -0.591 1.00 70.49 139 GLY C CA 1
ATOM 2588 C C . GLY C 1 82 ? 21.481 54.603 -0.126 1.00 76.86 139 GLY C C 1
ATOM 2589 O O . GLY C 1 82 ? 22.366 53.752 -0.039 1.00 70.71 139 GLY C O 1
ATOM 2590 N N . VAL C 1 83 ? 20.209 54.367 0.175 1.00 77.87 140 VAL C N 1
ATOM 2591 C CA . VAL C 1 83 ? 19.735 53.034 0.518 1.00 74.25 140 VAL C CA 1
ATOM 2592 C C . VAL C 1 83 ? 19.142 52.413 -0.740 1.00 66.11 140 VAL C C 1
ATOM 2593 O O . VAL C 1 83 ? 18.318 53.031 -1.424 1.00 70.35 140 VAL C O 1
ATOM 2597 N N . TYR C 1 84 ? 19.589 51.210 -1.069 1.00 56.29 141 TYR C N 1
ATOM 2598 C CA . TYR C 1 84 ? 19.123 50.514 -2.249 1.00 61.69 141 TYR C CA 1
ATOM 2599 C C . TYR C 1 84 ? 18.368 49.256 -1.850 1.00 56.96 141 TYR C C 1
ATOM 2600 O O . TYR C 1 84 ? 18.682 48.607 -0.846 1.00 54.68 141 TYR C O 1
ATOM 2609 N N . TYR C 1 85 ? 17.352 48.926 -2.642 1.00 54.88 142 TYR C N 1
ATOM 2610 C CA . TYR C 1 85 ? 16.758 47.596 -2.623 1.00 58.39 142 TYR C CA 1
ATOM 2611 C C . TYR C 1 85 ? 17.587 46.725 -3.555 1.00 54.90 142 TYR C C 1
ATOM 2612 O O . TYR C 1 85 ? 17.559 46.907 -4.777 1.00 59.89 142 TYR C O 1
ATOM 2621 N N . VAL C 1 86 ? 18.359 45.810 -2.984 1.00 48.71 143 VAL C N 1
ATOM 2622 C CA . VAL C 1 86 ? 19.264 44.955 -3.747 1.00 52.88 143 VAL C CA 1
ATOM 2623 C C . VAL C 1 86 ? 18.673 43.550 -3.754 1.00 49.81 143 VAL C C 1
ATOM 2624 O O . VAL C 1 86 ? 18.172 43.077 -2.726 1.00 45.65 143 VAL C O 1
ATOM 2628 N N . PHE C 1 87 ? 18.687 42.913 -4.918 1.00 44.57 144 PHE C N 1
ATOM 2629 C CA . PHE C 1 87 ? 18.112 41.584 -5.072 1.00 45.78 144 PHE C CA 1
ATOM 2630 C C . PHE C 1 87 ? 18.956 40.783 -6.051 1.00 53.25 144 PHE C C 1
ATOM 2631 O O . PHE C 1 87 ? 19.545 41.337 -6.980 1.00 54.57 144 PHE C O 1
ATOM 2639 N N . PHE C 1 88 ? 19.029 39.477 -5.840 1.00 53.77 145 PHE C N 1
ATOM 2640 C CA . PHE C 1 88 ? 19.532 38.648 -6.919 1.00 62.43 145 PHE C CA 1
ATOM 2641 C C . PHE C 1 88 ? 18.656 37.418 -7.079 1.00 63.26 145 PHE C C 1
ATOM 2642 O O . PHE C 1 88 ? 17.887 37.038 -6.192 1.00 61.83 145 PHE C O 1
ATOM 2650 N N . GLN C 1 89 ? 18.763 36.843 -8.267 1.00 68.13 146 GLN C N 1
ATOM 2651 C CA . GLN C 1 89 ? 17.938 35.748 -8.738 1.00 63.56 146 GLN C CA 1
ATOM 2652 C C . GLN C 1 89 ? 18.867 34.636 -9.188 1.00 60.93 146 GLN C C 1
ATOM 2653 O O . GLN C 1 89 ? 19.915 34.904 -9.786 1.00 53.49 146 GLN C O 1
ATOM 2659 N N . LEU C 1 90 ? 18.504 33.392 -8.867 1.00 61.46 147 LEU C N 1
ATOM 2660 C CA . LEU C 1 90 ? 19.326 32.226 -9.182 1.00 58.27 147 LEU C CA 1
ATOM 2661 C C . LEU C 1 90 ? 18.443 31.163 -9.818 1.00 60.62 147 LEU C C 1
ATOM 2662 O O . LEU C 1 90 ? 17.531 30.641 -9.168 1.00 58.92 147 LEU C O 1
ATOM 2667 N N . GLU C 1 91 ? 18.705 30.853 -11.083 1.00 56.50 148 GLU C N 1
ATOM 2668 C CA . GLU C 1 91 ? 17.960 29.830 -11.796 1.00 58.29 148 GLU C CA 1
ATOM 2669 C C . GLU C 1 91 ? 18.934 28.859 -12.443 1.00 61.76 148 GLU C C 1
ATOM 2670 O O . GLU C 1 91 ? 19.914 29.279 -13.070 1.00 57.36 148 GLU C O 1
ATOM 2676 N N . LEU C 1 92 ? 18.669 27.564 -12.280 1.00 58.70 149 LEU C N 1
ATOM 2677 C CA . LEU C 1 92 ? 19.503 26.515 -12.845 1.00 55.03 149 LEU C CA 1
ATOM 2678 C C . LEU C 1 92 ? 18.637 25.557 -13.646 1.00 54.52 149 LEU C C 1
ATOM 2679 O O . LEU C 1 92 ? 17.435 25.429 -13.397 1.00 53.39 149 LEU C O 1
ATOM 2684 N N . ARG C 1 93 ? 19.252 24.913 -14.639 1.00 49.96 150 ARG C N 1
ATOM 2685 C CA . ARG C 1 93 ? 18.592 23.912 -15.464 1.00 53.38 150 ARG C CA 1
ATOM 2686 C C . ARG C 1 93 ? 19.435 22.648 -15.455 1.00 50.18 150 ARG C C 1
ATOM 2687 O O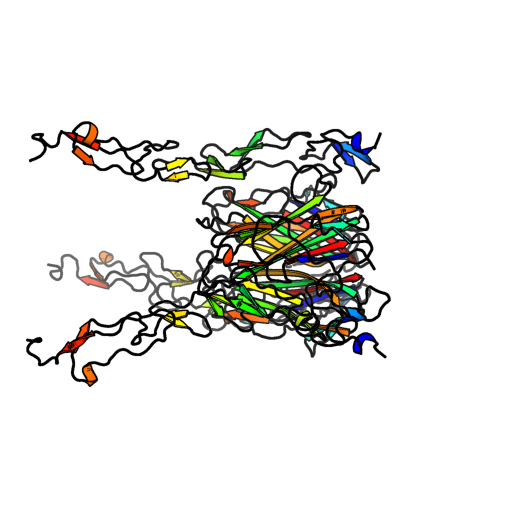 . ARG C 1 93 ? 20.669 22.715 -15.421 1.00 46.25 150 ARG C O 1
ATOM 2695 N N . ARG C 1 94 ? 18.769 21.499 -15.449 1.00 48.32 151 ARG C N 1
ATOM 2696 C CA . ARG C 1 94 ? 19.475 20.233 -15.585 1.00 48.17 151 ARG C CA 1
ATOM 2697 C C . ARG C 1 94 ? 19.860 20.056 -17.046 1.00 48.35 151 ARG C C 1
ATOM 2698 O O . ARG C 1 94 ? 18.990 20.020 -17.924 1.00 46.22 151 ARG C O 1
ATOM 2706 N N . VAL C 1 95 ? 21.160 19.963 -17.311 1.00 49.21 152 VAL C N 1
ATOM 2707 C CA . VAL C 1 95 ? 21.636 19.811 -18.679 1.00 50.10 152 VAL C CA 1
ATOM 2708 C C . VAL C 1 95 ? 21.970 18.370 -19.061 1.00 51.88 152 VAL C C 1
ATOM 2709 O O . VAL C 1 95 ? 22.151 18.092 -20.256 1.00 55.66 152 VAL C O 1
ATOM 2713 N N . VAL C 1 96 ? 22.072 17.454 -18.097 1.00 53.59 153 VAL C N 1
ATOM 2714 C CA . VAL C 1 96 ? 22.260 16.030 -18.383 1.00 52.42 153 VAL C CA 1
ATOM 2715 C C . VAL C 1 96 ? 21.114 15.269 -17.735 1.00 51.58 153 VAL C C 1
ATOM 2716 O O . VAL C 1 96 ? 20.971 15.283 -16.506 1.00 50.94 153 VAL C O 1
ATOM 2720 N N . ALA C 1 97 ? 20.311 14.603 -18.559 1.00 53.70 154 ALA C N 1
ATOM 2721 C CA . ALA C 1 97 ? 19.127 13.920 -18.064 1.00 57.77 154 ALA C CA 1
ATOM 2722 C C . ALA C 1 97 ? 19.503 12.827 -17.074 1.00 60.78 154 ALA C C 1
ATOM 2723 O O . ALA C 1 97 ? 20.439 12.058 -17.299 1.00 58.05 154 ALA C O 1
ATOM 2725 N N . GLY C 1 98 ? 18.772 12.770 -15.965 1.00 59.37 155 GLY C N 1
ATOM 2726 C CA . GLY C 1 98 ? 18.935 11.696 -15.011 1.00 65.38 155 GLY C CA 1
ATOM 2727 C C . GLY C 1 98 ? 20.111 11.822 -14.070 1.00 66.45 155 GLY C C 1
ATOM 2728 O O . GLY C 1 98 ? 20.421 10.857 -13.365 1.00 71.21 155 GLY C O 1
ATOM 2729 N N . GLU C 1 99 ? 20.776 12.972 -14.025 1.00 59.98 156 GLU C N 1
ATOM 2730 C CA . GLU C 1 99 ? 21.988 13.103 -13.232 1.00 56.47 156 GLU C CA 1
ATOM 2731 C C . GLU C 1 99 ? 21.963 14.412 -12.463 1.00 61.32 156 GLU C C 1
ATOM 2732 O O . GLU C 1 99 ? 21.231 15.347 -12.798 1.00 62.98 156 GLU C O 1
ATOM 2738 N N . GLY C 1 100 ? 22.773 14.462 -11.411 1.00 58.80 157 GLY C N 1
ATOM 2739 C CA . GLY C 1 100 ? 23.013 15.704 -10.713 1.00 50.13 157 GLY C CA 1
ATOM 2740 C C . GLY C 1 100 ? 22.060 15.982 -9.573 1.00 58.20 157 GLY C C 1
ATOM 2741 O O . GLY C 1 100 ? 20.837 15.881 -9.723 1.00 62.67 157 GLY C O 1
ATOM 2742 N N . SER C 1 101 ? 22.623 16.348 -8.425 1.00 55.50 158 SER C N 1
ATOM 2743 C CA . SER C 1 101 ? 21.846 16.723 -7.255 1.00 58.39 158 SER C CA 1
ATOM 2744 C C . SER C 1 101 ? 22.755 17.491 -6.307 1.00 61.55 158 SER C C 1
ATOM 2745 O O . SER C 1 101 ? 23.984 17.436 -6.416 1.00 66.21 158 SER C O 1
ATOM 2748 N N . GLY C 1 102 ? 22.136 18.195 -5.366 1.00 56.04 159 GLY C N 1
ATOM 2749 C CA . GLY C 1 102 ? 22.881 18.952 -4.383 1.00 54.81 159 GLY C CA 1
ATOM 2750 C C . GLY C 1 102 ? 22.289 20.328 -4.178 1.00 58.60 159 GLY C C 1
ATOM 2751 O O . GLY C 1 102 ? 21.062 20.477 -4.176 1.00 60.33 159 GLY C O 1
ATOM 2752 N N . SER C 1 103 ? 23.140 21.342 -4.017 1.00 56.78 160 SER C N 1
ATOM 2753 C CA . SER C 1 103 ? 22.667 22.712 -3.859 1.00 59.97 160 SER C CA 1
ATOM 2754 C C . SER C 1 103 ? 23.738 23.687 -4.326 1.00 57.95 160 SER C C 1
ATOM 2755 O O . SER C 1 103 ? 24.929 23.368 -4.369 1.00 59.31 160 SER C O 1
ATOM 2758 N N . VAL C 1 104 ? 23.289 24.889 -4.675 1.00 59.01 161 VAL C N 1
ATOM 2759 C CA . VAL C 1 104 ? 24.148 25.957 -5.164 1.00 61.82 161 VAL C CA 1
ATOM 2760 C C . VAL C 1 104 ? 23.815 27.226 -4.389 1.00 57.06 161 VAL C C 1
ATOM 2761 O O . VAL C 1 104 ? 22.660 27.450 -4.014 1.00 62.64 161 VAL C O 1
ATOM 2765 N N . SER C 1 105 ? 24.835 28.050 -4.121 1.00 60.11 162 SER C N 1
ATOM 2766 C CA . SER C 1 105 ? 24.662 29.257 -3.315 1.00 62.41 162 SER C CA 1
ATOM 2767 C C . SER C 1 105 ? 25.307 30.476 -3.964 1.00 60.15 162 SER C C 1
ATOM 2768 O O . SER C 1 105 ? 26.400 30.383 -4.533 1.00 59.38 162 SER C O 1
ATOM 2771 N N . LEU C 1 106 ? 24.624 31.619 -3.864 1.00 61.38 163 LEU C N 1
ATOM 2772 C CA . LEU C 1 106 ? 25.178 32.930 -4.192 1.00 58.46 163 LEU C CA 1
ATOM 2773 C C . LEU C 1 106 ? 25.336 33.766 -2.928 1.00 56.78 163 LEU C C 1
ATOM 2774 O O . LEU C 1 106 ? 24.474 33.734 -2.044 1.00 59.94 163 LEU C O 1
ATOM 2779 N N . ALA C 1 107 ? 26.427 34.531 -2.851 1.00 51.16 164 ALA C N 1
ATOM 2780 C CA . ALA C 1 107 ? 26.660 35.458 -1.747 1.00 48.40 164 ALA C CA 1
ATOM 2781 C C . ALA C 1 107 ? 27.091 36.804 -2.302 1.00 62.88 164 ALA C C 1
ATOM 2782 O O . ALA C 1 107 ? 28.026 36.879 -3.106 1.00 66.28 164 ALA C O 1
ATOM 2784 N N . LEU C 1 108 ? 26.415 37.860 -1.863 1.00 59.92 165 LEU C N 1
ATOM 2785 C CA . LEU C 1 108 ? 26.779 39.218 -2.229 1.00 62.58 165 LEU C CA 1
ATOM 2786 C C . LEU C 1 108 ? 27.828 39.729 -1.252 1.00 63.95 165 LEU C C 1
ATOM 2787 O O . LEU C 1 108 ? 27.625 39.674 -0.035 1.00 71.04 165 LEU C O 1
ATOM 2792 N N . HIS C 1 109 ? 28.946 40.216 -1.784 1.00 63.84 166 HIS C N 1
ATOM 2793 C CA . HIS C 1 109 ? 30.045 40.725 -0.975 1.00 68.59 166 HIS C CA 1
ATOM 2794 C C . HIS C 1 109 ? 30.280 42.197 -1.290 1.00 73.42 166 HIS C C 1
ATOM 2795 O O . HIS C 1 109 ? 30.355 42.586 -2.463 1.00 73.34 166 HIS C O 1
ATOM 2802 N N . LEU C 1 110 ? 30.381 43.009 -0.240 1.00 70.67 167 LEU C N 1
ATOM 2803 C CA . LEU C 1 110 ? 30.609 44.440 -0.361 1.00 63.94 167 LEU C CA 1
ATOM 2804 C C . LEU C 1 110 ? 32.084 44.749 -0.168 1.00 69.39 167 LEU C C 1
ATOM 2805 O O . LEU C 1 110 ? 32.767 44.100 0.630 1.00 74.91 167 LEU C O 1
ATOM 2810 N N . GLN C 1 111 ? 32.565 45.746 -0.897 1.00 73.29 168 GLN C N 1
ATOM 2811 C CA . GLN C 1 111 ? 33.932 46.223 -0.756 1.00 80.95 168 GLN C CA 1
ATOM 2812 C C . GLN C 1 111 ? 33.931 47.746 -0.779 1.00 84.03 168 GLN C C 1
ATOM 2813 O O . GLN C 1 111 ? 33.475 48.343 -1.763 1.00 79.84 168 GLN C O 1
ATOM 2819 N N . PRO C 1 112 ? 34.407 48.415 0.289 1.00 92.08 169 PRO C N 1
ATOM 2820 C CA . PRO C 1 112 ? 34.902 47.811 1.534 1.00 95.64 169 PRO C CA 1
ATOM 2821 C C . PRO C 1 112 ? 33.794 47.210 2.398 1.00 101.61 169 PRO C C 1
ATOM 2822 O O . PRO C 1 112 ? 32.613 47.442 2.134 1.00 98.16 169 PRO C O 1
ATOM 2826 N N . LEU C 1 113 ? 34.188 46.452 3.417 1.00 110.50 170 LEU C N 1
ATOM 2827 C CA . LEU C 1 113 ? 33.257 45.672 4.229 1.00 112.42 170 LEU C CA 1
ATOM 2828 C C . LEU C 1 113 ? 32.224 46.540 4.944 1.00 115.27 170 LEU C C 1
ATOM 2829 O O . LEU C 1 113 ? 31.071 46.137 5.110 1.00 112.93 170 LEU C O 1
ATOM 2834 N N . ALA C 1 116 ? 31.219 46.665 8.339 1.00 109.69 173 ALA C N 1
ATOM 2835 C CA . ALA C 1 116 ? 31.528 45.977 9.588 1.00 112.41 173 ALA C CA 1
ATOM 2836 C C . ALA C 1 116 ? 32.504 44.823 9.346 1.00 112.93 173 ALA C C 1
ATOM 2837 O O . ALA C 1 116 ? 33.162 44.773 8.308 1.00 110.02 173 ALA C O 1
ATOM 2839 N N . ALA C 1 117 ? 32.596 43.896 10.305 1.00 114.48 174 ALA C N 1
ATOM 2840 C CA . ALA C 1 117 ? 33.492 42.753 10.187 1.00 112.85 174 ALA C CA 1
ATOM 2841 C C . ALA C 1 117 ? 32.786 41.430 9.927 1.00 118.69 174 ALA C C 1
ATOM 2842 O O . ALA C 1 117 ? 33.423 40.504 9.415 1.00 123.31 174 ALA C O 1
ATOM 2844 N N . GLY C 1 118 ? 31.501 41.314 10.250 1.00 116.76 175 GLY C N 1
ATOM 2845 C CA . GLY C 1 118 ? 30.793 40.050 10.178 1.00 111.56 175 GLY C CA 1
ATOM 2846 C C . GLY C 1 118 ? 29.810 39.982 9.024 1.00 112.01 175 GLY C C 1
ATOM 2847 O O . GLY C 1 118 ? 29.299 41.006 8.564 1.00 109.11 175 GLY C O 1
ATOM 2848 N N . ALA C 1 119 ? 29.595 38.754 8.533 1.00 117.54 176 ALA C N 1
ATOM 2849 C CA . ALA C 1 119 ? 28.464 38.342 7.699 1.00 119.10 176 ALA C CA 1
ATOM 2850 C C . ALA C 1 119 ? 28.595 38.690 6.220 1.00 116.51 176 ALA C C 1
ATOM 2851 O O . ALA C 1 119 ? 29.574 39.310 5.792 1.00 123.54 176 ALA C O 1
ATOM 2853 N N . ALA C 1 120 ? 27.608 38.253 5.436 1.00 105.28 177 ALA C N 1
ATOM 2854 C CA . ALA C 1 120 ? 27.456 38.598 4.031 1.00 92.18 177 ALA C CA 1
ATOM 2855 C C . ALA C 1 120 ? 26.142 39.344 3.846 1.00 87.61 177 ALA C C 1
ATOM 2856 O O . ALA C 1 120 ? 25.166 39.104 4.563 1.00 92.71 177 ALA C O 1
ATOM 2858 N N . ALA C 1 121 ? 26.123 40.253 2.870 1.00 80.37 178 ALA C N 1
ATOM 2859 C CA . ALA C 1 121 ? 24.983 41.155 2.736 1.00 71.53 178 ALA C CA 1
ATOM 2860 C C . ALA C 1 121 ? 23.745 40.416 2.249 1.00 70.98 178 ALA C C 1
ATOM 2861 O O . ALA C 1 121 ? 22.629 40.690 2.706 1.00 70.62 178 ALA C O 1
ATOM 2863 N N . LEU C 1 122 ? 23.925 39.469 1.334 1.00 71.14 179 LEU C N 1
ATOM 2864 C CA . LEU C 1 122 ? 22.823 38.730 0.735 1.00 69.59 179 LEU C CA 1
ATOM 2865 C C . LEU C 1 122 ? 23.296 37.312 0.479 1.00 66.75 179 LEU C C 1
ATOM 2866 O O . LEU C 1 122 ? 24.357 37.115 -0.121 1.00 70.02 179 LEU C O 1
ATOM 2871 N N . ALA C 1 123 ? 22.522 36.333 0.940 1.00 62.35 180 ALA C N 1
ATOM 2872 C CA . ALA C 1 123 ? 22.853 34.927 0.761 1.00 61.40 180 ALA C CA 1
ATOM 2873 C C . ALA C 1 123 ? 21.610 34.180 0.305 1.00 62.82 180 ALA C C 1
ATOM 2874 O O . ALA C 1 123 ? 20.548 34.301 0.923 1.00 70.30 180 ALA C O 1
ATOM 2876 N N . LEU C 1 124 ? 21.749 33.412 -0.772 1.00 59.14 181 LEU C N 1
ATOM 2877 C CA . LEU C 1 124 ? 20.649 32.647 -1.343 1.00 55.30 181 LEU C CA 1
ATOM 2878 C C . LEU C 1 124 ? 21.154 31.263 -1.715 1.00 60.00 181 LEU C C 1
ATOM 2879 O O . LEU C 1 124 ? 22.162 31.140 -2.418 1.00 59.57 181 LEU C O 1
ATOM 2884 N N . THR C 1 125 ? 20.467 30.228 -1.230 1.00 60.32 182 THR C N 1
ATOM 2885 C CA . THR C 1 125 ? 20.810 28.840 -1.512 1.00 58.38 182 THR C CA 1
ATOM 2886 C C . THR C 1 125 ? 19.646 28.172 -2.228 1.00 63.68 182 THR C C 1
ATOM 2887 O O . THR C 1 125 ? 18.504 28.226 -1.757 1.00 61.46 182 THR C O 1
ATOM 2891 N N . VAL C 1 126 ? 19.937 27.550 -3.364 1.00 64.44 183 VAL C N 1
ATOM 2892 C CA . VAL C 1 126 ? 18.943 26.848 -4.163 1.00 61.26 183 VAL C CA 1
ATOM 2893 C C . VAL C 1 126 ? 19.301 25.370 -4.175 1.00 59.04 183 VAL C C 1
ATOM 2894 O O . VAL C 1 126 ? 20.429 25.001 -4.524 1.00 58.53 183 VAL C O 1
ATOM 2898 N N . ASP C 1 127 ? 18.347 24.528 -3.793 1.00 59.63 184 ASP C N 1
ATOM 2899 C CA . ASP C 1 127 ? 18.550 23.087 -3.820 1.00 63.85 184 ASP C CA 1
ATOM 2900 C C . ASP C 1 127 ? 18.239 22.545 -5.211 1.00 61.23 184 ASP C C 1
ATOM 2901 O O . ASP C 1 127 ? 17.255 22.945 -5.842 1.00 59.63 184 ASP C O 1
ATOM 2906 N N . LEU C 1 128 ? 19.104 21.653 -5.699 1.00 55.30 185 LEU C N 1
ATOM 2907 C CA . LEU C 1 128 ? 18.879 20.991 -6.977 1.00 59.33 185 LEU C CA 1
ATOM 2908 C C . LEU C 1 128 ? 18.247 19.635 -6.722 1.00 62.77 185 LEU C C 1
ATOM 2909 O O . LEU C 1 128 ? 18.872 18.789 -6.064 1.00 67.08 185 LEU C O 1
ATOM 2914 N N . PRO C 1 129 ? 17.031 19.385 -7.197 1.00 59.49 186 PRO C N 1
ATOM 2915 C CA . PRO C 1 129 ? 16.361 18.119 -6.900 1.00 62.96 186 PRO C CA 1
ATOM 2916 C C . PRO C 1 129 ? 17.033 16.967 -7.623 1.00 66.07 186 PRO C C 1
ATOM 2917 O O . PRO C 1 129 ? 17.440 17.103 -8.788 1.00 60.55 186 PRO C O 1
ATOM 2921 N N . PRO C 1 130 ? 17.178 15.817 -6.966 1.00 72.38 187 PRO C N 1
ATOM 2922 C CA . PRO C 1 130 ? 17.713 14.646 -7.666 1.00 71.53 187 PRO C CA 1
ATOM 2923 C C . PRO C 1 130 ? 16.808 14.274 -8.828 1.00 65.06 187 PRO C C 1
ATOM 2924 O O . PRO C 1 130 ? 15.609 14.556 -8.825 1.00 66.29 187 PRO C O 1
ATOM 2928 N N . ALA C 1 131 ? 17.403 13.653 -9.839 1.00 62.55 188 ALA C N 1
ATOM 2929 C CA . ALA C 1 131 ? 16.642 13.260 -11.015 1.00 72.18 188 ALA C CA 1
ATOM 2930 C C . ALA C 1 131 ? 15.637 12.168 -10.676 1.00 77.19 188 ALA C C 1
ATOM 2931 O O . ALA C 1 131 ? 15.993 11.142 -10.088 1.00 82.83 188 ALA C O 1
ATOM 2933 N N . SER C 1 132 ? 14.380 12.388 -11.052 1.00 80.83 189 SER C N 1
ATOM 2934 C CA . SER C 1 132 ? 13.360 11.352 -10.955 1.00 88.00 189 SER C CA 1
ATOM 2935 C C . SER C 1 132 ? 12.259 11.676 -11.955 1.00 97.90 189 SER C C 1
ATOM 2936 O O . SER C 1 132 ? 12.241 12.750 -12.564 1.00 100.96 189 SER C O 1
ATOM 2939 N N . SER C 1 133 ? 11.339 10.720 -12.121 1.00 103.65 190 SER C N 1
ATOM 2940 C CA . SER C 1 133 ? 10.253 10.880 -13.085 1.00 105.54 190 SER C CA 1
ATOM 2941 C C . SER C 1 133 ? 9.381 12.083 -12.743 1.00 110.39 190 SER C C 1
ATOM 2942 O O . SER C 1 133 ? 8.870 12.765 -13.639 1.00 113.52 190 SER C O 1
ATOM 2945 N N . GLU C 1 134 ? 9.193 12.354 -11.451 1.00 111.85 191 GLU C N 1
ATOM 2946 C CA . GLU C 1 134 ? 8.409 13.509 -11.039 1.00 109.62 191 GLU C CA 1
ATOM 2947 C C . GLU C 1 134 ? 9.254 14.770 -10.958 1.00 107.38 191 GLU C C 1
ATOM 2948 O O . GLU C 1 134 ? 8.735 15.873 -11.165 1.00 108.82 191 GLU C O 1
ATOM 2950 N N . ALA C 1 135 ? 10.544 14.627 -10.663 1.00 103.36 192 ALA C N 1
ATOM 2951 C CA . ALA C 1 135 ? 11.412 15.780 -10.461 1.00 96.99 192 ALA C CA 1
ATOM 2952 C C . ALA C 1 135 ? 11.521 16.611 -11.735 1.00 94.81 192 ALA C C 1
ATOM 2953 O O . ALA C 1 135 ? 11.725 16.079 -12.828 1.00 101.78 192 ALA C O 1
ATOM 2955 N N . ARG C 1 136 ? 11.366 17.927 -11.602 1.00 88.75 193 ARG C N 1
ATOM 2956 C CA . ARG C 1 136 ? 11.616 18.743 -12.780 1.00 82.58 193 ARG C CA 1
ATOM 2957 C C . ARG C 1 136 ? 13.104 19.019 -12.917 1.00 65.26 193 ARG C C 1
ATOM 2958 O O . ARG C 1 136 ? 13.918 18.664 -12.060 1.00 63.59 193 ARG C O 1
ATOM 2966 N N . ASN C 1 137 ? 13.453 19.668 -14.025 1.00 56.21 194 ASN C N 1
ATOM 2967 C CA . ASN C 1 137 ? 14.845 19.914 -14.384 1.00 55.09 194 ASN C CA 1
ATOM 2968 C C . ASN C 1 137 ? 15.205 21.391 -14.342 1.00 58.64 194 ASN C C 1
ATOM 2969 O O . ASN C 1 137 ? 16.002 21.872 -15.148 1.00 58.92 194 ASN C O 1
ATOM 2974 N N . SER C 1 138 ? 14.610 22.116 -13.402 1.00 63.22 195 SER C N 1
ATOM 2975 C CA . SER C 1 138 ? 14.999 23.491 -13.159 1.00 66.24 195 SER C CA 1
ATOM 2976 C C . SER C 1 138 ? 14.808 23.789 -11.684 1.00 68.54 195 SER C C 1
ATOM 2977 O O . SER C 1 138 ? 14.042 23.116 -10.986 1.00 74.23 195 SER C O 1
ATOM 2980 N N . ALA C 1 139 ? 15.528 24.798 -11.215 1.00 55.46 196 ALA C N 1
ATOM 2981 C CA . ALA C 1 139 ? 15.467 25.216 -9.827 1.00 52.29 196 ALA C CA 1
ATOM 2982 C C . ALA C 1 139 ? 15.604 26.732 -9.773 1.00 51.15 196 ALA C C 1
ATOM 2983 O O . ALA C 1 139 ? 16.261 27.342 -10.622 1.00 48.63 196 ALA C O 1
ATOM 2985 N N . PHE C 1 140 ? 14.970 27.340 -8.775 1.00 54.34 197 PHE C N 1
ATOM 2986 C CA . PHE C 1 140 ? 14.897 28.793 -8.731 1.00 58.85 197 PHE C CA 1
ATOM 2987 C C . PHE C 1 140 ? 14.911 29.274 -7.286 1.00 55.41 197 PHE C C 1
ATOM 2988 O O . PHE C 1 140 ? 14.367 28.624 -6.387 1.00 53.41 197 PHE C O 1
ATOM 2996 N N . GLY C 1 141 ? 15.544 30.424 -7.077 1.00 47.91 198 GLY C N 1
ATOM 2997 C CA . GLY C 1 141 ? 15.517 31.124 -5.805 1.00 52.11 198 GLY C CA 1
ATOM 2998 C C . GLY C 1 141 ? 15.639 32.626 -5.997 1.00 57.50 198 GLY C C 1
ATOM 2999 O O . GLY C 1 141 ? 16.350 33.081 -6.900 1.00 52.68 198 GLY C O 1
ATOM 3000 N N . PHE C 1 142 ? 14.942 33.405 -5.168 1.00 54.54 199 PHE C N 1
ATOM 3001 C CA . PHE C 1 142 ? 14.985 34.861 -5.214 1.00 53.18 199 PHE C CA 1
ATOM 3002 C C . PHE C 1 142 ? 15.125 35.399 -3.797 1.00 53.26 199 PHE C C 1
ATOM 3003 O O . PHE C 1 142 ? 14.489 34.882 -2.874 1.00 49.58 199 PHE C O 1
ATOM 3011 N N . GLN C 1 143 ? 15.941 36.447 -3.631 1.00 54.16 200 GLN C N 1
ATOM 3012 C CA . GLN C 1 143 ? 16.080 37.132 -2.349 1.00 50.73 200 GLN C CA 1
ATOM 3013 C C . GLN C 1 143 ? 16.343 38.620 -2.569 1.00 51.54 200 GLN C C 1
ATOM 3014 O O . GLN C 1 143 ? 17.089 39.000 -3.477 1.00 52.96 200 GLN C O 1
ATOM 3020 N N . GLY C 1 144 ? 15.747 39.452 -1.726 1.00 51.51 201 GLY C N 1
ATOM 3021 C CA . GLY C 1 144 ? 15.937 40.890 -1.818 1.00 50.00 201 GLY C CA 1
ATOM 3022 C C . GLY C 1 144 ? 16.109 41.514 -0.449 1.00 51.56 201 GLY C C 1
ATOM 3023 O O . GLY C 1 144 ? 15.580 41.024 0.551 1.00 49.05 201 GLY C O 1
ATOM 3024 N N . ARG C 1 145 ? 16.845 42.629 -0.420 1.00 50.83 202 ARG C N 1
ATOM 3025 C CA . ARG C 1 145 ? 17.213 43.292 0.826 1.00 50.75 202 ARG C CA 1
ATOM 3026 C C . ARG C 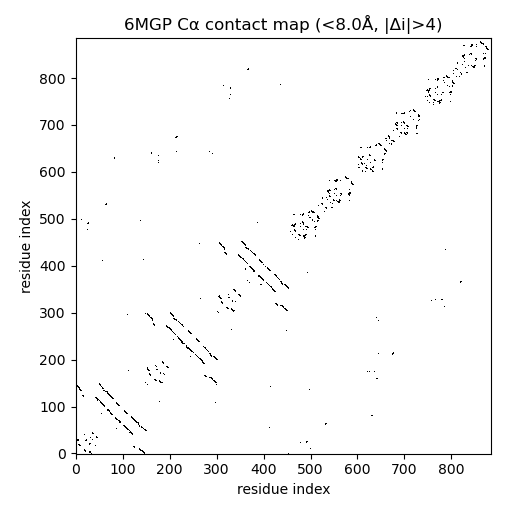1 145 ? 17.383 44.784 0.593 1.00 50.12 202 ARG C C 1
ATOM 3027 O O . ARG C 1 145 ? 17.704 45.215 -0.517 1.00 48.03 202 ARG C O 1
ATOM 3035 N N . LEU C 1 146 ? 17.175 45.566 1.655 1.00 50.07 203 LEU C N 1
ATOM 3036 C CA . LEU C 1 146 ? 17.592 46.964 1.689 1.00 54.07 203 LEU C CA 1
ATOM 3037 C C . LEU C 1 146 ? 19.042 47.046 2.149 1.00 56.11 203 LEU C C 1
ATOM 3038 O O . LEU C 1 146 ? 19.400 46.471 3.182 1.00 53.52 203 LEU C O 1
ATOM 3043 N N . LEU C 1 147 ? 19.868 47.779 1.398 1.00 59.77 204 LEU C N 1
ATOM 3044 C CA . LEU C 1 147 ? 21.287 47.907 1.705 1.00 64.69 204 LEU C CA 1
ATOM 3045 C C . LEU C 1 147 ? 21.731 49.364 1.656 1.00 72.01 204 LEU C C 1
ATOM 3046 O O . LEU C 1 147 ? 21.350 50.112 0.749 1.00 65.64 204 LEU C O 1
ATOM 3051 N N . HIS C 1 148 ? 22.549 49.754 2.634 1.00 79.04 205 HIS C N 1
ATOM 3052 C CA . HIS C 1 148 ? 23.210 51.054 2.625 1.00 75.44 205 HIS C CA 1
ATOM 3053 C C . HIS C 1 148 ? 24.430 50.978 1.713 1.00 75.17 205 HIS C C 1
ATOM 3054 O O . HIS C 1 148 ? 25.348 50.188 1.963 1.00 80.13 205 HIS C O 1
ATOM 3061 N N . LEU C 1 149 ? 24.441 51.779 0.652 1.00 69.27 206 LEU C N 1
ATOM 3062 C CA . LEU C 1 149 ? 25.579 51.835 -0.255 1.00 66.45 206 LEU C CA 1
ATOM 3063 C C . LEU C 1 149 ? 26.015 53.282 -0.437 1.00 70.22 206 LEU C C 1
ATOM 3064 O O . LEU C 1 149 ? 25.180 54.178 -0.600 1.00 75.51 206 LEU C O 1
ATOM 3069 N N . SER C 1 150 ? 27.321 53.509 -0.399 1.00 69.18 207 SER C N 1
ATOM 3070 C CA . SER C 1 150 ? 27.881 54.822 -0.669 1.00 78.98 207 SER C CA 1
ATOM 3071 C C . SER C 1 150 ? 28.544 54.823 -2.041 1.00 81.08 207 SER C C 1
ATOM 3072 O O . SER C 1 150 ? 28.844 53.769 -2.612 1.00 75.42 207 SER C O 1
ATOM 3075 N N . ALA C 1 151 ? 28.751 56.024 -2.575 1.00 78.10 208 ALA C N 1
ATOM 3076 C CA . ALA C 1 151 ? 29.349 56.158 -3.895 1.00 75.27 208 ALA C CA 1
ATOM 3077 C C . ALA C 1 151 ? 30.785 55.645 -3.879 1.00 73.71 208 ALA C C 1
ATOM 3078 O O . ALA C 1 151 ? 31.557 55.948 -2.966 1.00 71.44 208 ALA C O 1
ATOM 3080 N N . GLY C 1 152 ? 31.133 54.849 -4.885 1.00 78.10 209 GLY C N 1
ATOM 3081 C CA . GLY C 1 152 ? 32.422 54.190 -4.923 1.00 84.55 209 GLY C CA 1
ATOM 3082 C C . GLY C 1 152 ? 32.461 52.807 -4.303 1.00 80.36 209 GLY C C 1
ATOM 3083 O O . GLY C 1 152 ? 33.520 52.167 -4.325 1.00 84.00 209 GLY C O 1
ATOM 3084 N N . GLN C 1 153 ? 31.355 52.328 -3.741 1.00 74.39 210 GLN C N 1
ATOM 3085 C CA . GLN C 1 153 ? 31.334 50.995 -3.160 1.00 79.37 210 GLN C CA 1
ATOM 3086 C C . GLN C 1 153 ? 31.264 49.937 -4.250 1.00 75.62 210 GLN C C 1
ATOM 3087 O O . GLN C 1 153 ? 30.631 50.128 -5.292 1.00 65.23 210 GLN C O 1
ATOM 3093 N N . ARG C 1 154 ? 31.920 48.810 -3.997 1.00 76.52 211 ARG C N 1
ATOM 3094 C CA . ARG C 1 154 ? 31.993 47.721 -4.956 1.00 71.50 211 ARG C CA 1
ATOM 3095 C C . ARG C 1 154 ? 31.192 46.530 -4.454 1.00 69.79 211 ARG C C 1
ATOM 3096 O O . ARG C 1 154 ? 31.256 46.176 -3.272 1.00 71.11 211 ARG C O 1
ATOM 3104 N N . LEU C 1 155 ? 30.431 45.924 -5.363 1.00 63.19 212 LEU C N 1
ATOM 3105 C CA . LEU C 1 155 ? 29.586 44.776 -5.069 1.00 67.92 212 LEU C CA 1
ATOM 3106 C C . LEU C 1 155 ? 30.039 43.614 -5.938 1.00 67.11 212 LEU C C 1
ATOM 3107 O O . LEU C 1 155 ? 30.048 43.726 -7.169 1.00 63.01 212 LEU C O 1
ATOM 3112 N N . GLY C 1 156 ? 30.420 42.510 -5.297 1.00 63.82 213 GLY C N 1
ATOM 3113 C CA . GLY C 1 156 ? 30.741 41.283 -6.000 1.00 54.45 213 GLY C CA 1
ATOM 3114 C C . GLY C 1 156 ? 29.867 40.137 -5.530 1.00 59.69 213 GLY C C 1
ATOM 3115 O O . GLY C 1 156 ? 29.329 40.188 -4.421 1.00 60.32 213 GLY C O 1
ATOM 3116 N N . VAL C 1 157 ? 29.699 39.105 -6.355 1.00 53.42 214 VAL C N 1
ATOM 3117 C CA . VAL C 1 157 ? 28.895 37.944 -5.985 1.00 58.37 214 VAL C CA 1
ATOM 3118 C C . VAL C 1 157 ? 29.729 36.688 -6.190 1.00 60.58 214 VAL C C 1
ATOM 3119 O O . VAL C 1 157 ? 30.393 36.536 -7.223 1.00 62.21 214 VAL C O 1
ATOM 3123 N N A HIS C 1 158 ? 29.698 35.801 -5.200 0.47 57.45 215 HIS C N 1
ATOM 3124 N N B HIS C 1 158 ? 29.699 35.788 -5.213 0.53 57.39 215 HIS C N 1
ATOM 3125 C CA A HIS C 1 158 ? 30.485 34.575 -5.186 0.47 56.68 215 HIS C CA 1
ATOM 3126 C CA B HIS C 1 158 ? 30.516 34.586 -5.248 0.53 56.64 215 HIS C CA 1
ATOM 3127 C C A HIS C 1 158 ? 29.555 33.381 -5.363 0.47 57.14 215 HIS C C 1
ATOM 3128 C C B HIS C 1 158 ? 29.619 33.359 -5.312 0.53 57.34 215 HIS C C 1
ATOM 3129 O O A HIS C 1 158 ? 28.491 33.316 -4.739 0.47 55.89 215 HIS C O 1
ATOM 3130 O O B HIS C 1 158 ? 28.650 33.248 -4.556 0.53 57.03 215 HIS C O 1
ATOM 3143 N N . LEU C 1 159 ? 29.946 32.450 -6.228 1.00 61.29 216 LEU C N 1
ATOM 3144 C CA . LEU C 1 159 ? 29.190 31.223 -6.453 1.00 57.00 216 LEU C CA 1
ATOM 3145 C C . LEU C 1 159 ? 29.803 30.093 -5.642 1.00 57.16 216 LEU C C 1
ATOM 3146 O O . LEU C 1 159 ? 31.023 29.904 -5.664 1.00 59.34 216 LEU C O 1
ATOM 3151 N N . HIS C 1 160 ? 28.961 29.342 -4.931 1.00 60.21 217 HIS C N 1
ATOM 3152 C CA . HIS C 1 160 ? 29.403 28.175 -4.181 1.00 60.41 217 HIS C CA 1
ATOM 3153 C C . HIS C 1 160 ? 28.504 26.989 -4.500 1.00 61.80 217 HIS C C 1
ATOM 3154 O O . HIS C 1 160 ? 27.288 27.143 -4.651 1.00 61.58 217 HIS C O 1
ATOM 3161 N N . THR C 1 161 ? 29.104 25.802 -4.588 1.00 68.04 218 THR C N 1
ATOM 3162 C CA . THR C 1 161 ? 28.393 24.609 -5.026 1.00 70.39 218 THR C CA 1
ATOM 3163 C C . THR C 1 161 ? 28.711 23.438 -4.113 1.00 69.33 218 THR C C 1
ATOM 3164 O O . THR C 1 161 ? 29.882 23.147 -3.854 1.00 76.40 218 THR C O 1
ATOM 3168 N N . GLU C 1 162 ? 27.664 22.774 -3.628 1.00 69.52 219 GLU C N 1
ATOM 3169 C CA . GLU C 1 162 ? 27.765 21.513 -2.896 1.00 72.36 219 GLU C CA 1
ATOM 3170 C C . GLU C 1 162 ? 26.891 20.517 -3.646 1.00 70.54 219 GLU C C 1
ATOM 3171 O O . GLU C 1 162 ? 25.756 20.244 -3.253 1.00 73.61 219 GLU C O 1
ATOM 3177 N N . ALA C 1 163 ? 27.421 19.985 -4.744 1.00 68.89 220 ALA C N 1
ATOM 3178 C CA . ALA C 1 163 ? 26.619 19.193 -5.659 1.00 69.95 220 ALA C CA 1
ATOM 3179 C C . ALA C 1 163 ? 27.379 17.953 -6.103 1.00 67.74 220 ALA C C 1
ATOM 3180 O O . ALA C 1 163 ? 28.605 17.969 -6.250 1.00 67.09 220 ALA C O 1
ATOM 3182 N N . ARG C 1 164 ? 26.630 16.875 -6.314 1.00 69.85 221 ARG C N 1
ATOM 3183 C CA . ARG C 1 164 ? 27.144 15.661 -6.930 1.00 71.24 221 ARG C CA 1
ATOM 3184 C C . ARG C 1 164 ? 26.792 15.689 -8.410 1.00 66.54 221 ARG C C 1
ATOM 3185 O O . ARG C 1 164 ? 25.699 16.122 -8.787 1.00 58.69 221 ARG C O 1
ATOM 3187 N N . ALA C 1 165 ? 27.733 15.248 -9.244 1.00 65.83 222 ALA C N 1
ATOM 3188 C CA . ALA C 1 165 ? 27.616 15.336 -10.699 1.00 64.80 222 ALA C CA 1
ATOM 3189 C C . ALA C 1 165 ? 27.275 16.765 -11.139 1.00 62.68 222 ALA C C 1
ATOM 3190 O O . ALA C 1 165 ? 26.260 17.024 -11.794 1.00 63.21 222 ALA C O 1
ATOM 3192 N N . ARG C 1 166 ? 28.169 17.696 -10.771 1.00 57.80 223 ARG C N 1
ATOM 3193 C CA . ARG C 1 166 ? 27.981 19.116 -11.079 1.00 58.33 223 ARG C CA 1
ATOM 3194 C C . ARG C 1 166 ? 27.776 19.367 -12.568 1.00 58.08 223 ARG C C 1
ATOM 3195 O O . ARG C 1 166 ? 27.090 20.321 -12.947 1.00 65.42 223 ARG C O 1
ATOM 3203 N N . HIS C 1 167 ? 28.375 18.539 -13.424 1.00 50.05 224 HIS C N 1
ATOM 3204 C CA . HIS C 1 167 ? 28.235 18.703 -14.867 1.00 51.02 224 HIS C CA 1
ATOM 3205 C C . HIS C 1 167 ? 26.790 18.614 -15.333 1.00 54.84 224 HIS C C 1
ATOM 3206 O O . HIS C 1 167 ? 26.480 19.072 -16.440 1.00 52.61 224 HIS C O 1
ATOM 3213 N N . ALA C 1 168 ? 25.907 18.019 -14.528 1.00 53.70 225 ALA C N 1
ATOM 3214 C CA . ALA C 1 168 ? 24.520 17.809 -14.921 1.00 55.01 225 ALA C CA 1
ATOM 3215 C C . ALA C 1 168 ? 23.638 19.030 -14.699 1.00 50.66 225 ALA C C 1
ATOM 3216 O O . ALA C 1 168 ? 22.470 19.003 -15.099 1.00 59.05 225 ALA C O 1
ATOM 3218 N N . TRP C 1 169 ? 24.155 20.088 -14.083 1.00 48.94 226 TRP C N 1
ATOM 3219 C CA . TRP C 1 169 ? 23.408 21.320 -13.865 1.00 48.95 226 TRP C CA 1
ATOM 3220 C C . TRP C 1 169 ? 24.235 22.517 -14.310 1.00 50.31 226 TRP C C 1
ATOM 3221 O O . TRP C 1 169 ? 25.463 22.529 -14.178 1.00 49.33 226 TRP C O 1
ATOM 3232 N N . GLN C 1 170 ? 23.546 23.536 -14.823 1.00 49.42 227 GLN C N 1
ATOM 3233 C CA . GLN C 1 170 ? 24.194 24.767 -15.254 1.00 48.59 227 GLN C CA 1
ATOM 3234 C C . GLN C 1 170 ? 23.329 25.959 -14.867 1.00 50.35 227 GLN C C 1
ATOM 3235 O O . GLN C 1 170 ? 22.124 25.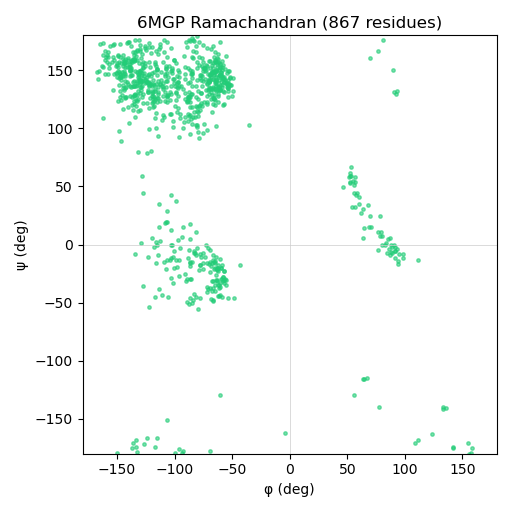827 -14.636 1.00 50.40 227 GLN C O 1
ATOM 3241 N N . LEU C 1 171 ? 23.960 27.131 -14.789 1.00 48.98 228 LEU C N 1
ATOM 3242 C CA . LEU C 1 171 ? 23.203 28.363 -14.602 1.00 42.88 228 LEU C CA 1
ATOM 3243 C C . LEU C 1 171 ? 22.352 28.633 -15.836 1.00 47.01 228 LEU C C 1
ATOM 3244 O O . LEU C 1 171 ? 22.853 28.634 -16.967 1.00 48.05 228 LEU C O 1
ATOM 3249 N N . THR C 1 172 ? 21.057 28.826 -15.626 1.00 43.11 229 THR C N 1
ATOM 3250 C CA . THR C 1 172 ? 20.176 29.172 -16.733 1.00 38.30 229 THR C CA 1
ATOM 3251 C C . THR C 1 172 ? 20.564 30.534 -17.298 1.00 51.43 229 THR C C 1
ATOM 3252 O O . THR C 1 172 ? 20.549 31.539 -16.578 1.00 48.03 229 THR C O 1
ATOM 3256 N N . GLN C 1 173 ? 20.931 30.560 -18.578 1.00 52.08 230 GLN C N 1
ATOM 3257 C CA . GLN C 1 173 ? 21.458 31.777 -19.188 1.00 54.29 230 GLN C CA 1
ATOM 3258 C C . GLN C 1 173 ? 20.394 32.872 -19.228 1.00 47.51 230 GLN C C 1
ATOM 3259 O O . GLN C 1 173 ? 19.305 32.675 -19.772 1.00 48.83 230 GLN C O 1
ATOM 3265 N N . GLY C 1 174 ? 20.710 34.033 -18.652 1.00 49.14 231 GLY C N 1
ATOM 3266 C CA . GLY C 1 174 ? 19.775 35.138 -18.614 1.00 46.83 231 GLY C CA 1
ATOM 3267 C C . GLY C 1 174 ? 18.891 35.191 -17.385 1.00 56.74 231 GLY C C 1
ATOM 3268 O O . GLY C 1 174 ? 18.148 36.167 -17.215 1.00 60.51 231 GLY C O 1
ATOM 3269 N N . ALA C 1 175 ? 18.951 34.186 -16.515 1.00 55.99 232 ALA C N 1
ATOM 3270 C CA . ALA C 1 175 ? 18.069 34.108 -15.364 1.00 55.48 232 ALA C CA 1
ATOM 3271 C C . ALA C 1 175 ? 18.823 34.112 -14.046 1.00 50.26 232 ALA C C 1
ATOM 3272 O O . ALA C 1 175 ? 18.207 33.925 -12.991 1.00 58.33 232 ALA C O 1
ATOM 3274 N N . THR C 1 176 ? 20.132 34.289 -14.075 1.00 45.05 233 THR C N 1
ATOM 3275 C CA . THR C 1 176 ? 20.905 34.596 -12.882 1.00 45.16 233 THR C CA 1
ATOM 3276 C C . THR C 1 176 ? 21.240 36.083 -12.950 1.00 54.60 233 THR C C 1
ATOM 3277 O O . THR C 1 176 ? 21.997 36.523 -13.823 1.00 54.55 233 THR C O 1
ATOM 3281 N N . VAL C 1 177 ? 20.657 36.855 -12.041 1.00 51.17 234 VAL C N 1
ATOM 3282 C CA . VAL C 1 177 ? 20.554 38.299 -12.189 1.00 52.87 234 VAL C CA 1
ATOM 3283 C C . VAL C 1 177 ? 20.893 38.954 -10.861 1.00 53.09 234 VAL C C 1
ATOM 3284 O O . VAL C 1 177 ? 20.503 38.455 -9.803 1.00 50.71 234 VAL C O 1
ATOM 3288 N N . LEU C 1 178 ? 21.635 40.063 -10.916 1.00 53.95 235 LEU C N 1
ATOM 3289 C CA . LEU C 1 178 ? 21.843 40.942 -9.768 1.00 51.10 235 LEU C CA 1
ATOM 3290 C C . LEU C 1 178 ? 21.262 42.311 -10.098 1.00 50.70 235 LEU C C 1
ATOM 3291 O O . LEU C 1 178 ? 21.641 42.923 -11.101 1.00 49.40 235 LEU C O 1
ATOM 3296 N N . GLY C 1 179 ? 20.341 42.787 -9.258 1.00 51.62 236 GLY C N 1
ATOM 3297 C CA . GLY C 1 179 ? 19.687 44.054 -9.495 1.00 54.38 236 GLY C CA 1
ATOM 3298 C C . GLY C 1 179 ? 19.661 44.918 -8.248 1.00 57.15 236 GLY C C 1
ATOM 3299 O O . GLY C 1 179 ? 19.796 44.438 -7.120 1.00 49.40 236 GLY C O 1
ATOM 3300 N N . LEU C 1 180 ? 19.491 46.218 -8.471 1.00 59.15 237 LEU C N 1
ATOM 3301 C CA . LEU C 1 180 ? 19.388 47.158 -7.363 1.00 57.29 237 LEU C CA 1
ATOM 3302 C C . LEU C 1 180 ? 18.875 48.487 -7.888 1.00 55.35 237 LEU C C 1
ATOM 3303 O O . LEU C 1 180 ? 19.219 48.900 -8.998 1.00 55.54 237 LEU C O 1
ATOM 3308 N N . PHE C 1 181 ? 18.036 49.135 -7.091 1.00 53.11 238 PHE C N 1
ATOM 3309 C CA . PHE C 1 181 ? 17.622 50.500 -7.357 1.00 61.09 238 PHE C CA 1
ATOM 3310 C C . PHE C 1 181 ? 17.613 51.259 -6.042 1.00 58.15 238 PHE C C 1
ATOM 3311 O O . PHE C 1 181 ? 17.386 50.678 -4.977 1.00 50.27 238 PHE C O 1
ATOM 3319 N N . ARG C 1 182 ? 17.877 52.563 -6.124 1.00 54.15 239 ARG C N 1
ATOM 3320 C CA . ARG C 1 182 ? 17.909 53.413 -4.942 1.00 53.57 239 ARG C CA 1
ATOM 3321 C C . ARG C 1 182 ? 16.493 53.783 -4.526 1.00 57.42 239 ARG C C 1
ATOM 3322 O O . ARG C 1 182 ? 15.685 54.216 -5.354 1.00 60.47 239 ARG C O 1
ATOM 3330 N N . VAL C 1 183 ? 16.196 53.628 -3.237 1.00 55.36 240 VAL C N 1
ATOM 3331 C CA . VAL C 1 183 ? 14.875 53.975 -2.722 1.00 61.02 240 VAL C CA 1
ATOM 3332 C C . VAL C 1 183 ? 14.829 55.360 -2.084 1.00 70.28 240 VAL C C 1
ATOM 3333 O O . VAL C 1 183 ? 13.729 55.907 -1.915 1.00 65.40 240 VAL C O 1
ATOM 3337 N N . THR C 1 184 ? 15.972 55.932 -1.701 1.00 88.06 241 THR C N 1
ATOM 3338 C CA . THR C 1 184 ? 15.970 57.302 -1.207 1.00 116.70 241 THR C CA 1
ATOM 3339 C C . THR C 1 184 ? 15.961 58.253 -2.399 1.00 133.69 241 THR C C 1
ATOM 3340 O O . THR C 1 184 ? 17.002 58.451 -3.039 1.00 146.08 241 THR C O 1
ATOM 3344 N N . PRO C 1 185 ? 14.811 58.865 -2.736 1.00 132.87 242 PRO C N 1
ATOM 3345 C CA . PRO C 1 185 ? 14.710 59.641 -3.974 1.00 126.22 242 PRO C CA 1
ATOM 3346 C C . PRO C 1 185 ? 15.240 61.060 -3.806 1.00 113.91 242 PRO C C 1
ATOM 3347 O O . PRO C 1 185 ? 16.037 61.278 -2.894 1.00 103.88 242 PRO C O 1
ATOM 3351 N N . GLN D 2 1 ? 43.598 61.911 11.828 1.00 91.19 25 GLN X N 1
ATOM 3352 C CA . GLN D 2 1 ? 42.442 62.623 12.354 1.00 82.44 25 GLN X CA 1
ATOM 3353 C C . GLN D 2 1 ? 41.213 62.435 11.470 1.00 75.02 25 GLN X C 1
ATOM 3354 O O . GLN D 2 1 ? 40.265 63.220 11.539 1.00 70.78 25 GLN X O 1
ATOM 3360 N N . ASP D 2 2 ? 41.234 61.409 10.627 1.00 76.57 26 ASP X N 1
ATOM 3361 C CA . ASP D 2 2 ? 40.005 60.968 9.989 1.00 79.93 26 ASP X CA 1
ATOM 3362 C C . ASP D 2 2 ? 39.007 60.627 11.091 1.00 78.62 26 ASP X C 1
ATOM 3363 O O . ASP D 2 2 ? 39.308 59.775 11.941 1.00 79.44 26 ASP X O 1
ATOM 3368 N N . PRO D 2 3 ? 37.836 61.275 11.133 1.00 76.35 27 PRO X N 1
ATOM 3369 C CA . PRO D 2 3 ? 36.949 61.124 12.306 1.00 72.29 27 PRO X CA 1
ATOM 3370 C C . PRO D 2 3 ? 36.599 59.684 12.675 1.00 69.74 27 PRO X C 1
ATOM 3371 O O . PRO D 2 3 ? 36.670 59.324 13.857 1.00 69.25 27 PRO X O 1
ATOM 3375 N N . CYS D 2 4 ? 36.235 58.844 11.703 1.00 67.17 28 CYS X N 1
ATOM 3376 C CA . CYS D 2 4 ? 35.803 57.491 12.037 1.00 71.97 28 CYS X CA 1
ATOM 3377 C C . CYS D 2 4 ? 36.935 56.625 12.567 1.00 74.89 28 CYS X C 1
ATOM 3378 O O . CYS D 2 4 ? 36.667 55.595 13.198 1.00 76.72 28 CYS X O 1
ATOM 3381 N N . SER D 2 5 ? 38.191 57.009 12.332 1.00 74.45 29 SER X N 1
ATOM 3382 C CA . SER D 2 5 ? 39.288 56.256 12.922 1.00 79.32 29 SER X CA 1
ATOM 3383 C C . SER D 2 5 ? 39.416 56.512 14.416 1.00 76.20 29 SER X C 1
ATOM 3384 O O . SER D 2 5 ? 40.157 55.788 15.093 1.00 76.56 29 SER X O 1
ATOM 3387 N N . ASN D 2 6 ? 38.702 57.511 14.945 1.00 68.37 30 ASN X N 1
ATOM 3388 C CA . ASN D 2 6 ? 38.725 57.792 16.374 1.00 67.94 30 ASN X CA 1
ATOM 3389 C C . ASN D 2 6 ? 37.866 56.818 17.181 1.00 68.15 30 ASN X C 1
ATOM 3390 O O . ASN D 2 6 ? 38.048 56.721 18.399 1.00 68.12 30 ASN X O 1
ATOM 3395 N N . CYS D 2 7 ? 36.948 56.091 16.538 1.00 66.82 31 CYS X N 1
ATOM 3396 C CA . CYS D 2 7 ? 36.056 55.170 17.243 1.00 67.49 31 CYS X CA 1
ATOM 3397 C C . CYS D 2 7 ? 36.720 53.811 17.394 1.00 70.35 31 CYS X C 1
ATOM 3398 O O . CYS D 2 7 ? 37.021 53.166 16.380 1.00 70.70 31 CYS X O 1
ATOM 3401 N N . PRO D 2 8 ? 36.957 53.335 18.609 1.00 74.38 32 PRO X N 1
ATOM 3402 C CA . PRO D 2 8 ? 37.613 52.038 18.795 1.00 69.67 32 PRO X CA 1
ATOM 3403 C C . PRO D 2 8 ? 36.597 50.905 18.738 1.00 69.23 32 PRO X C 1
ATOM 3404 O O . PRO D 2 8 ? 35.395 51.120 18.597 1.00 64.81 32 PRO X O 1
ATOM 3408 N N . ALA D 2 9 ? 37.110 49.683 18.850 1.00 71.05 33 ALA X N 1
ATOM 3409 C CA . ALA D 2 9 ? 36.244 48.524 19.004 1.00 71.45 33 ALA X CA 1
ATOM 3410 C C . ALA D 2 9 ? 35.338 48.714 20.214 1.00 69.82 33 ALA X C 1
ATOM 3411 O O . ALA D 2 9 ? 35.757 49.249 21.245 1.00 66.87 33 ALA X O 1
ATOM 3413 N N . GLY D 2 10 ? 34.087 48.273 20.078 1.00 67.75 34 GLY X N 1
ATOM 3414 C CA . GLY D 2 10 ? 33.061 48.526 21.064 1.00 63.40 34 GLY X CA 1
ATOM 3415 C C . GLY D 2 10 ? 32.138 49.687 20.735 1.00 62.46 34 GLY X C 1
ATOM 3416 O O . GLY D 2 10 ? 31.115 49.853 21.405 1.00 61.29 34 GLY X O 1
ATOM 3417 N N . THR D 2 11 ? 32.473 50.499 19.733 1.00 61.67 35 THR X N 1
ATOM 3418 C CA . THR D 2 11 ? 31.583 51.551 19.261 1.00 66.60 35 THR X CA 1
ATOM 3419 C C . THR D 2 11 ? 31.543 51.520 17.736 1.00 63.98 35 THR X C 1
ATOM 3420 O O . THR D 2 11 ? 32.276 50.760 17.092 1.00 65.17 35 THR X O 1
ATOM 3424 N N . PHE D 2 12 ? 30.703 52.379 17.155 1.00 60.80 36 PHE X N 1
ATOM 3425 C CA . PHE D 2 12 ? 30.625 52.544 15.709 1.00 59.06 36 PHE X CA 1
ATOM 3426 C C . PHE D 2 12 ? 30.579 54.026 15.351 1.00 66.19 36 PHE X C 1
ATOM 3427 O O . PHE D 2 12 ? 30.202 54.873 16.167 1.00 59.13 36 PHE X O 1
ATOM 3435 N N . CYS D 2 13 ? 30.958 54.336 14.109 1.00 64.58 37 CYS X N 1
ATOM 3436 C CA . CYS D 2 13 ? 30.992 55.727 13.647 1.00 63.04 37 CYS X CA 1
ATOM 3437 C C . CYS D 2 13 ? 29.607 56.084 13.130 1.00 67.47 37 CYS X C 1
ATOM 3438 O O . CYS D 2 13 ? 29.263 55.827 11.973 1.00 70.17 37 CYS X O 1
ATOM 3441 N N . ASP D 2 14 ? 28.804 56.683 14.006 1.00 66.43 38 ASP X N 1
ATOM 3442 C CA . ASP D 2 14 ? 27.398 56.975 13.730 1.00 71.01 38 ASP X CA 1
ATOM 3443 C C . ASP D 2 14 ? 27.234 57.966 12.580 1.00 78.63 38 ASP X C 1
ATOM 3444 O O . ASP D 2 14 ? 27.409 59.174 12.766 1.00 82.14 38 ASP X O 1
ATOM 3449 N N . ASN D 2 15 ? 26.896 57.463 11.393 1.00 84.64 39 ASN X N 1
ATOM 3450 C CA . ASN D 2 15 ? 26.662 58.334 10.244 1.00 94.40 39 ASN X CA 1
ATOM 3451 C C . ASN D 2 15 ? 25.303 59.020 10.287 1.00 95.14 39 ASN X C 1
ATOM 3452 O O . ASN D 2 15 ? 25.046 59.897 9.457 1.00 91.37 39 ASN X O 1
ATOM 3457 N N . ASN D 2 16 ? 24.433 58.639 11.224 1.00 93.74 40 ASN X N 1
ATOM 3458 C CA . ASN D 2 16 ? 23.183 59.353 11.455 1.00 90.66 40 ASN X CA 1
ATOM 3459 C C . ASN D 2 16 ? 23.352 60.542 12.393 1.00 90.97 40 ASN X C 1
ATOM 3460 O O . ASN D 2 16 ? 22.462 61.397 12.454 1.00 95.23 40 ASN X O 1
ATOM 3465 N N . ARG D 2 17 ? 24.464 60.617 13.122 1.00 82.39 41 ARG X N 1
ATOM 3466 C CA . ARG D 2 17 ? 24.727 61.704 14.057 1.00 77.31 41 ARG X CA 1
ATOM 3467 C C . ARG D 2 17 ? 26.084 62.335 13.780 1.00 78.54 41 ARG X C 1
ATOM 3468 O O . ARG D 2 17 ? 26.873 62.589 14.694 1.00 74.09 41 ARG X O 1
ATOM 3476 N N . ASN D 2 18 ? 26.378 62.569 12.500 1.00 87.61 42 ASN X N 1
ATOM 3477 C CA . ASN D 2 18 ? 27.525 63.368 12.062 1.00 95.02 42 ASN X CA 1
ATOM 3478 C C . ASN D 2 18 ? 28.851 62.826 12.599 1.00 89.37 42 ASN X C 1
ATOM 3479 O O . ASN D 2 18 ? 29.647 63.547 13.204 1.00 91.24 42 ASN X O 1
ATOM 3484 N N . GLN D 2 19 ? 29.089 61.537 12.354 1.00 82.81 43 GLN X N 1
ATOM 3485 C CA . GLN D 2 19 ? 30.379 60.885 12.572 1.00 75.02 43 GLN X CA 1
ATOM 3486 C C . GLN D 2 19 ? 30.803 60.858 14.043 1.00 70.87 43 GLN X C 1
ATOM 3487 O O . GLN D 2 19 ? 31.968 60.579 14.344 1.00 79.94 43 GLN X O 1
ATOM 3493 N N . ILE D 2 20 ? 29.899 61.132 14.986 1.00 59.20 44 ILE X N 1
ATOM 3494 C CA . ILE D 2 20 ? 30.214 60.843 16.380 1.00 64.44 44 ILE X CA 1
ATOM 3495 C C . ILE D 2 20 ? 30.315 59.330 16.575 1.00 67.84 44 ILE X C 1
ATOM 3496 O O . ILE D 2 20 ? 29.695 58.539 15.845 1.00 56.40 44 ILE X O 1
ATOM 3501 N N . CYS D 2 21 ? 31.121 58.918 17.555 1.00 68.03 45 CYS X N 1
ATOM 3502 C CA . CYS D 2 21 ? 31.212 57.516 17.951 1.00 67.57 45 CYS X CA 1
ATOM 3503 C C . CYS D 2 21 ? 30.109 57.202 18.952 1.00 70.05 45 CYS X C 1
ATOM 3504 O O . CYS D 2 21 ? 29.941 57.919 19.944 1.00 76.65 45 CYS X O 1
ATOM 3507 N N . SER D 2 22 ? 29.365 56.130 18.695 1.00 71.71 46 SER X N 1
ATOM 3508 C CA . SER D 2 22 ? 28.320 55.696 19.599 1.00 56.89 46 SER X CA 1
ATOM 3509 C C . SER D 2 22 ? 28.620 54.285 20.071 1.00 57.66 46 SER X C 1
ATOM 3510 O O . SER D 2 22 ? 29.038 53.450 19.268 1.00 59.73 46 SER X O 1
ATOM 3513 N N . PRO D 2 23 ? 28.419 53.985 21.351 1.00 58.68 47 PRO X N 1
ATOM 3514 C CA . PRO D 2 23 ? 28.660 52.616 21.817 1.00 59.04 47 PRO X CA 1
ATOM 3515 C C . PRO D 2 23 ? 27.759 51.656 21.064 1.00 62.68 47 PRO X C 1
ATOM 3516 O O . PRO D 2 23 ? 26.667 52.028 20.624 1.00 57.75 47 PRO X O 1
ATOM 3520 N N . CYS D 2 24 ? 28.260 50.434 20.862 1.00 58.90 48 CYS X N 1
ATOM 3521 C CA . CYS D 2 24 ? 27.470 49.415 20.198 1.00 60.48 48 CYS X CA 1
ATOM 3522 C C . CYS D 2 24 ? 26.125 49.262 20.901 1.00 58.46 48 CYS X C 1
ATOM 3523 O O . CYS D 2 24 ? 26.076 49.206 22.143 1.00 61.17 48 CYS X O 1
ATOM 3526 N N . PRO D 2 25 ? 25.027 49.196 20.157 1.00 58.00 49 PRO X N 1
ATOM 3527 C CA . PRO D 2 25 ? 23.720 48.961 20.758 1.00 60.37 49 PRO X CA 1
ATOM 3528 C C . PRO D 2 25 ? 23.718 47.688 21.581 1.00 66.24 49 PRO X C 1
ATOM 3529 O O . PRO D 2 25 ? 24.611 46.838 21.436 1.00 68.43 49 PRO X O 1
ATOM 3533 N N . PRO D 2 26 ? 22.739 47.528 22.469 1.00 70.22 50 PRO X N 1
ATOM 3534 C CA . PRO D 2 26 ? 22.621 46.275 23.221 1.00 67.54 50 PRO X CA 1
ATOM 3535 C C . PRO D 2 26 ? 22.600 45.065 22.296 1.00 63.30 50 PRO X C 1
ATOM 3536 O O . PRO D 2 26 ? 21.968 45.078 21.236 1.00 61.23 50 PRO X O 1
ATOM 3540 N N . ASN D 2 27 ? 23.326 44.021 22.706 1.00 66.03 51 ASN X N 1
ATOM 3541 C CA . ASN D 2 27 ? 23.416 42.748 21.991 1.00 66.73 51 ASN X CA 1
ATOM 3542 C C . ASN D 2 27 ? 24.159 42.875 20.661 1.00 65.43 51 ASN X C 1
ATOM 3543 O O . ASN D 2 27 ? 23.839 42.172 19.696 1.00 63.59 51 ASN X O 1
ATOM 3548 N N . SER D 2 28 ? 25.167 43.747 20.589 1.00 60.81 52 SER X N 1
ATOM 3549 C CA . SER D 2 28 ? 26.017 43.829 19.411 1.00 58.96 52 SER X CA 1
ATOM 3550 C C . SER D 2 28 ? 27.457 44.061 19.828 1.00 59.49 52 SER X C 1
ATOM 3551 O O . SER D 2 28 ? 27.765 44.283 21.000 1.00 72.50 52 SER X O 1
ATOM 3554 N N . PHE D 2 29 ? 28.338 44.014 18.833 1.00 59.61 53 PHE X N 1
ATOM 3555 C CA . PHE D 2 29 ? 29.768 44.159 19.049 1.00 60.50 53 PHE X CA 1
ATOM 3556 C C . PHE D 2 29 ? 30.392 44.720 17.783 1.00 68.57 53 PHE X C 1
ATOM 3557 O O . PHE D 2 29 ? 29.825 44.625 16.691 1.00 72.86 53 PHE X O 1
ATOM 3565 N N . SER D 2 30 ? 31.570 45.313 17.945 1.00 61.55 54 SER X N 1
ATOM 3566 C CA . SER D 2 30 ? 32.430 45.674 16.827 1.00 62.28 54 SER X CA 1
ATOM 3567 C C . SER D 2 30 ? 33.834 45.219 17.192 1.00 63.97 54 SER X C 1
ATOM 3568 O O . SER D 2 30 ? 34.385 45.659 18.207 1.00 67.22 54 SER X O 1
ATOM 3571 N N . SER D 2 31 ? 34.398 44.318 16.385 1.00 64.87 55 SER X N 1
ATOM 3572 C CA . SER D 2 31 ? 35.676 43.702 16.717 1.00 66.75 55 SER X CA 1
ATOM 3573 C C . SER D 2 31 ? 36.862 44.533 16.249 1.00 69.05 55 SER X C 1
ATOM 3574 O O . SER D 2 31 ? 37.988 44.290 16.698 1.00 70.67 55 SER X O 1
ATOM 3577 N N . ALA D 2 32 ? 36.631 45.507 15.370 1.00 69.64 56 ALA X N 1
ATOM 3578 C CA . ALA D 2 32 ? 37.652 46.446 14.935 1.00 74.45 56 ALA X CA 1
ATOM 3579 C C . ALA D 2 32 ? 37.135 47.871 15.082 1.00 68.37 56 ALA X C 1
ATOM 3580 O O . ALA D 2 32 ? 35.929 48.115 15.165 1.00 66.42 56 ALA X O 1
ATOM 3582 N N . GLY D 2 33 ? 38.068 48.814 15.108 1.00 70.53 57 GLY X N 1
ATOM 3583 C CA . GLY D 2 33 ? 37.699 50.211 15.159 1.00 71.13 57 GLY X CA 1
ATOM 3584 C C . GLY D 2 33 ? 37.400 50.774 13.786 1.00 72.35 57 GLY X C 1
ATOM 3585 O O . GLY D 2 33 ? 37.796 50.226 12.761 1.00 80.09 57 GLY X O 1
ATOM 3586 N N . GLY D 2 34 ? 36.678 51.891 13.769 1.00 72.69 58 GLY X N 1
ATOM 3587 C CA . GLY D 2 34 ? 36.345 52.542 12.520 1.00 70.17 58 GLY X CA 1
ATOM 3588 C C . GLY D 2 34 ? 35.210 51.918 11.739 1.00 72.90 58 GLY X C 1
ATOM 3589 O O . GLY D 2 34 ? 34.970 52.332 10.599 1.00 75.92 58 GLY X O 1
ATOM 3590 N N . GLN D 2 35 ? 34.509 50.935 12.304 1.00 69.88 59 GLN X N 1
ATOM 3591 C CA . GLN D 2 35 ? 33.333 50.389 11.641 1.00 64.03 59 GLN X CA 1
ATOM 3592 C C . GLN D 2 35 ? 32.187 51.395 11.672 1.00 72.20 59 GLN X C 1
ATOM 3593 O O . GLN D 2 35 ? 32.030 52.167 12.621 1.00 73.71 59 GLN X O 1
ATOM 3599 N N . ARG D 2 36 ? 31.383 51.384 10.615 1.00 68.30 60 ARG X N 1
ATOM 3600 C CA . ARG D 2 36 ? 30.212 52.245 10.543 1.00 69.23 60 ARG X CA 1
ATOM 3601 C C . ARG D 2 36 ? 28.974 51.617 11.172 1.00 65.10 60 ARG X C 1
ATOM 3602 O O . ARG D 2 36 ? 27.941 52.284 11.267 1.00 61.57 60 ARG X O 1
ATOM 3610 N N . THR D 2 37 ? 29.058 50.366 11.617 1.00 60.42 61 THR X N 1
ATOM 3611 C CA . THR D 2 37 ? 27.952 49.731 12.315 1.00 62.08 61 THR X CA 1
ATOM 3612 C C . THR D 2 37 ? 28.488 48.549 13.104 1.00 62.43 61 THR X C 1
ATOM 3613 O O . THR D 2 37 ? 29.564 48.022 12.812 1.00 63.17 61 THR X O 1
ATOM 3617 N N . CYS D 2 38 ? 27.728 48.148 14.118 1.00 59.44 62 CYS X N 1
ATOM 3618 C CA . CYS D 2 38 ? 28.042 46.971 14.916 1.00 60.94 62 CYS X CA 1
ATOM 3619 C C . CYS D 2 38 ? 27.205 45.790 14.428 1.00 60.84 62 CYS X C 1
ATOM 3620 O O . CYS D 2 38 ? 26.129 45.964 13.848 1.00 61.89 62 CYS X O 1
ATOM 3623 N N . ASP D 2 39 ? 27.683 44.580 14.689 1.00 61.63 63 ASP X N 1
ATOM 3624 C CA . ASP D 2 39 ? 26.982 43.376 14.253 1.00 63.09 63 ASP X CA 1
ATOM 3625 C C . ASP D 2 39 ? 26.312 42.703 15.438 1.00 59.09 63 ASP X C 1
ATOM 3626 O O . ASP D 2 39 ? 26.846 42.710 16.550 1.00 60.49 63 ASP X O 1
ATOM 3631 N N . ILE D 2 40 ? 25.128 42.136 15.184 1.00 59.05 64 ILE X N 1
ATOM 3632 C CA . ILE D 2 40 ? 24.333 41.517 16.239 1.00 61.82 64 ILE X CA 1
ATOM 3633 C C . ILE D 2 40 ? 25.068 40.307 16.792 1.00 60.73 64 ILE X C 1
ATOM 3634 O O . ILE D 2 40 ? 25.676 39.526 16.047 1.00 59.93 64 ILE X O 1
ATOM 3639 N N . CYS D 2 41 ? 25.019 40.156 18.111 1.00 60.88 65 CYS X N 1
ATOM 3640 C CA . CYS D 2 41 ? 25.713 39.064 18.774 1.00 67.73 65 CYS X CA 1
ATOM 3641 C C . CYS D 2 41 ? 25.036 37.738 18.470 1.00 66.81 65 CYS X C 1
ATOM 3642 O O . CYS D 2 41 ? 23.808 37.651 18.397 1.00 64.28 65 CYS X O 1
ATOM 3645 N N . ARG D 2 42 ? 25.850 36.703 18.296 1.00 70.62 66 ARG X N 1
ATOM 3646 C CA . ARG D 2 42 ? 25.331 35.351 18.183 1.00 63.60 66 ARG X CA 1
ATOM 3647 C C . ARG D 2 42 ? 24.574 34.975 19.451 1.00 62.14 66 ARG X C 1
ATOM 3648 O O . ARG D 2 42 ? 25.039 35.238 20.564 1.00 64.46 66 ARG X O 1
ATOM 3656 N N . GLN D 2 43 ? 23.393 34.386 19.284 1.00 59.78 67 GLN X N 1
ATOM 3657 C CA . GLN D 2 43 ? 22.650 33.812 20.398 1.00 65.92 67 GLN X CA 1
ATOM 3658 C C . GLN D 2 43 ? 22.824 32.297 20.406 1.00 67.76 67 GLN X C 1
ATOM 3659 O O . GLN D 2 43 ? 22.887 31.668 19.347 1.00 69.17 67 GLN X O 1
ATOM 3665 N N . CYS D 2 44 ? 22.917 31.723 21.608 1.00 62.57 68 CYS X N 1
ATOM 3666 C CA . CYS D 2 44 ? 23.098 30.286 21.823 1.00 62.20 68 CYS X CA 1
ATOM 3667 C C . CYS D 2 44 ? 21.939 29.803 22.683 1.00 65.28 68 CYS X C 1
ATOM 3668 O O . CYS D 2 44 ? 21.958 29.981 23.906 1.00 66.01 68 CYS X O 1
ATOM 3671 N N . LYS D 2 45 ? 20.922 29.208 22.062 1.00 61.69 69 LYS X N 1
ATOM 3672 C CA . LYS D 2 45 ? 19.747 28.781 22.814 1.00 62.78 69 LYS X CA 1
ATOM 3673 C C . LYS D 2 45 ? 19.254 27.429 22.308 1.00 62.97 69 LYS X C 1
ATOM 3674 O O . LYS D 2 45 ? 19.766 26.875 21.329 1.00 61.75 69 LYS X O 1
ATOM 3680 N N . GLY D 2 46 ? 18.251 26.900 23.004 1.00 63.84 70 GLY X N 1
ATOM 3681 C CA . GLY D 2 46 ? 17.734 25.583 22.714 1.00 68.15 70 GLY X CA 1
ATOM 3682 C C . GLY D 2 46 ? 18.761 24.503 22.955 1.00 63.21 70 GLY X C 1
ATOM 3683 O O . GLY D 2 46 ? 19.205 24.300 24.090 1.00 75.86 70 GLY X O 1
ATOM 3684 N N . VAL D 2 47 ? 19.167 23.806 21.895 1.00 70.67 71 VAL X N 1
ATOM 3685 C CA . VAL D 2 47 ? 20.194 22.781 22.039 1.00 62.42 71 VAL X CA 1
ATOM 3686 C C . VAL D 2 47 ? 21.553 23.423 22.284 1.00 67.07 71 VAL X C 1
ATOM 3687 O O . VAL D 2 47 ? 22.487 22.754 22.742 1.00 61.13 71 VAL X O 1
ATOM 3691 N N . PHE D 2 48 ? 21.673 24.723 22.019 1.00 66.13 72 PHE X N 1
ATOM 3692 C CA . PHE D 2 48 ? 22.912 25.462 22.192 1.00 62.22 72 PHE X CA 1
ATOM 3693 C C . PHE D 2 48 ? 23.023 26.022 23.602 1.00 67.04 72 PHE X C 1
ATOM 3694 O O . PHE D 2 48 ? 22.020 26.307 24.262 1.00 72.92 72 PHE X O 1
ATOM 3702 N N . ARG D 2 49 ? 24.266 26.178 24.052 1.00 67.25 73 ARG X N 1
ATOM 3703 C CA . ARG D 2 49 ? 24.597 26.853 25.298 1.00 71.63 73 ARG X CA 1
ATOM 3704 C C . ARG D 2 49 ? 25.657 27.906 25.013 1.00 68.93 73 ARG X C 1
ATOM 3705 O O . ARG D 2 49 ? 26.419 27.799 24.047 1.00 64.63 73 ARG X O 1
ATOM 3713 N N . THR D 2 50 ? 25.706 28.926 25.868 1.00 78.76 74 THR X N 1
ATOM 3714 C CA . THR D 2 50 ? 26.687 29.998 25.732 1.00 75.15 74 THR X CA 1
ATOM 3715 C C . THR D 2 50 ? 28.020 29.520 26.297 1.00 74.71 74 THR X C 1
ATOM 3716 O O . THR D 2 50 ? 28.134 29.252 27.497 1.00 74.82 74 THR X O 1
ATOM 3720 N N . ARG D 2 51 ? 29.024 29.389 25.430 1.00 74.15 75 ARG X N 1
ATOM 3721 C CA . ARG D 2 51 ? 30.364 29.039 25.891 1.00 71.72 75 ARG X CA 1
ATOM 3722 C C . ARG D 2 51 ? 31.126 30.282 26.344 1.00 79.13 75 ARG X C 1
ATOM 3723 O O . ARG D 2 51 ? 31.727 30.295 27.424 1.00 82.68 75 ARG X O 1
ATOM 3731 N N . LYS D 2 52 ? 31.113 31.335 25.531 1.00 77.99 76 LYS X N 1
ATOM 3732 C CA . LYS D 2 52 ? 31.640 32.636 25.929 1.00 79.63 76 LYS X CA 1
ATOM 3733 C C . LYS D 2 52 ? 30.615 33.692 25.557 1.00 82.69 76 LYS X C 1
ATOM 3734 O O . LYS D 2 52 ? 30.217 33.785 24.392 1.00 81.06 76 LYS X O 1
ATOM 3736 N N . GLU D 2 53 ? 30.182 34.476 26.539 1.00 86.94 77 GLU X N 1
ATOM 3737 C CA . GLU D 2 53 ? 29.247 35.551 26.255 1.00 85.23 77 GLU X CA 1
ATOM 3738 C C . GLU D 2 53 ? 29.907 36.603 25.373 1.00 74.35 77 GLU X C 1
ATOM 3739 O O . GLU D 2 53 ? 31.114 36.847 25.448 1.00 72.80 77 GLU X O 1
ATOM 3745 N N . CYS D 2 54 ? 29.107 37.216 24.510 1.00 70.19 78 CYS X N 1
ATOM 3746 C CA . CYS D 2 54 ? 29.640 38.282 23.684 1.00 74.00 78 CYS X CA 1
ATOM 3747 C C . CYS D 2 54 ? 29.815 39.545 24.513 1.00 73.82 78 CYS X C 1
ATOM 3748 O O . CYS D 2 54 ? 29.132 39.758 25.518 1.00 73.00 78 CYS X O 1
ATOM 3751 N N . SER D 2 55 ? 30.772 40.362 24.102 1.00 73.60 79 SER X N 1
ATOM 3752 C CA . SER D 2 55 ? 31.030 41.662 24.696 1.00 69.56 79 SER X CA 1
ATOM 3753 C C . SER D 2 55 ? 30.781 42.724 23.638 1.00 74.19 79 SER X C 1
ATOM 3754 O O . SER D 2 55 ? 30.329 42.426 22.526 1.00 62.88 79 SER X O 1
ATOM 3757 N N . SER D 2 56 ? 31.080 43.978 23.980 1.00 64.42 80 SER X N 1
ATOM 3758 C CA . SER D 2 56 ? 31.097 45.019 22.964 1.00 63.39 80 SER X CA 1
ATOM 3759 C C . SER D 2 56 ? 32.205 44.788 21.947 1.00 63.79 80 SER X C 1
ATOM 3760 O O . SER D 2 56 ? 32.133 45.310 20.829 1.00 62.98 80 SER X O 1
ATOM 3763 N N . THR D 2 57 ? 33.222 44.011 22.308 1.00 65.29 81 THR X N 1
ATOM 3764 C CA . THR D 2 57 ? 34.388 43.800 21.465 1.00 73.11 81 THR X CA 1
ATOM 3765 C C . THR D 2 57 ? 34.398 42.451 20.750 1.00 72.44 81 THR X C 1
ATOM 3766 O O . THR D 2 57 ? 34.960 42.349 19.653 1.00 72.12 81 THR X O 1
ATOM 3770 N N . SER D 2 58 ? 33.787 41.420 21.328 1.00 75.64 82 SER X N 1
ATOM 3771 C CA . SER D 2 58 ? 33.939 40.053 20.851 1.00 73.57 82 SER X CA 1
ATOM 3772 C C . SER D 2 58 ? 32.584 39.374 20.708 1.00 70.57 82 SER X C 1
ATOM 3773 O O . SER D 2 58 ? 31.679 39.598 21.516 1.00 63.81 82 SER X O 1
ATOM 3775 N N . ASN D 2 59 ? 32.457 38.525 19.692 1.00 69.77 83 ASN X N 1
ATOM 3776 C CA . ASN D 2 59 ? 31.217 37.797 19.471 1.00 65.39 83 ASN X CA 1
ATOM 3777 C C . ASN D 2 59 ? 31.075 36.641 20.457 1.00 65.34 83 ASN X C 1
ATOM 3778 O O . ASN D 2 59 ? 32.063 36.100 20.962 1.00 65.37 83 ASN X O 1
ATOM 3783 N N . ALA D 2 60 ? 29.829 36.262 20.725 1.00 65.95 84 ALA X N 1
ATOM 3784 C CA . ALA D 2 60 ? 29.570 35.146 21.624 1.00 72.23 84 ALA X CA 1
ATOM 3785 C C . ALA D 2 60 ? 29.903 33.818 20.951 1.00 74.95 84 ALA X C 1
ATOM 3786 O O . ALA D 2 60 ? 29.849 33.684 19.725 1.00 76.02 84 ALA X O 1
ATOM 3788 N N . GLU D 2 61 ? 30.261 32.834 21.774 1.00 77.72 85 GLU X N 1
ATOM 3789 C CA . GLU D 2 61 ? 30.587 31.486 21.332 1.00 78.80 85 GLU X CA 1
ATOM 3790 C C . GLU D 2 61 ? 29.555 30.508 21.878 1.00 75.81 85 GLU X C 1
ATOM 3791 O O . GLU D 2 61 ? 29.176 30.585 23.052 1.00 75.63 85 GLU X O 1
ATOM 3797 N N . CYS D 2 62 ? 29.100 29.598 21.023 1.00 70.41 86 CYS X N 1
ATOM 3798 C CA . CYS D 2 62 ? 28.160 28.561 21.417 1.00 72.50 86 CYS X CA 1
ATOM 3799 C C . CYS D 2 62 ? 28.880 27.230 21.578 1.00 73.13 86 CYS X C 1
ATOM 3800 O O . CYS D 2 62 ? 29.879 26.959 20.907 1.00 71.73 86 CYS X O 1
ATOM 3803 N N . ASP D 2 63 ? 28.363 26.405 22.485 1.00 72.33 87 ASP X N 1
ATOM 3804 C CA . ASP D 2 63 ? 28.630 24.975 22.491 1.00 76.90 87 ASP X CA 1
ATOM 3805 C C . ASP D 2 63 ? 27.296 24.252 22.649 1.00 74.25 87 ASP X C 1
ATOM 3806 O O . ASP D 2 63 ? 26.232 24.878 22.715 1.00 70.61 87 ASP X O 1
ATOM 3811 N N . CYS D 2 64 ? 27.347 22.927 22.706 1.00 74.62 88 CYS X N 1
ATOM 3812 C CA . CYS D 2 64 ? 26.138 22.120 22.723 1.00 66.23 88 CYS X CA 1
ATOM 3813 C C . CYS D 2 64 ? 25.843 21.627 24.130 1.00 67.72 88 CYS X C 1
ATOM 3814 O O . CYS D 2 64 ? 26.750 21.370 24.925 1.00 73.09 88 CYS X O 1
ATOM 3817 N N . THR D 2 65 ? 24.553 21.498 24.425 1.00 64.52 89 THR X N 1
ATOM 3818 C CA . THR D 2 65 ? 24.122 21.047 25.735 1.00 66.31 89 THR X CA 1
ATOM 3819 C C . THR D 2 65 ? 24.616 19.617 25.978 1.00 70.12 89 THR X C 1
ATOM 3820 O O . THR D 2 65 ? 24.868 18.868 25.026 1.00 62.42 89 THR X O 1
ATOM 3824 N N . PRO D 2 66 ? 24.823 19.234 27.240 1.00 72.33 90 PRO X N 1
ATOM 3825 C CA . PRO D 2 66 ? 25.304 17.879 27.536 1.00 71.92 90 PRO X CA 1
ATOM 3826 C C . PRO D 2 66 ? 24.453 16.805 26.876 1.00 74.75 90 PRO X C 1
ATOM 3827 O O . PRO D 2 66 ? 23.232 16.926 26.773 1.00 83.29 90 PRO X O 1
ATOM 3831 N N . GLY D 2 67 ? 25.116 15.739 26.435 1.00 72.69 91 GLY X N 1
ATOM 3832 C CA . GLY D 2 67 ? 24.493 14.744 25.598 1.00 73.80 91 GLY X CA 1
ATOM 3833 C C . GLY D 2 67 ? 24.635 15.011 24.118 1.00 72.49 91 GLY X C 1
ATOM 3834 O O . GLY D 2 67 ? 24.333 14.124 23.309 1.00 59.89 91 GLY X O 1
ATOM 3835 N N . PHE D 2 68 ? 25.080 16.207 23.738 1.00 67.04 92 PHE X N 1
ATOM 3836 C CA . PHE D 2 68 ? 25.340 16.547 22.349 1.00 60.89 92 PHE X CA 1
ATOM 3837 C C . PHE D 2 68 ? 26.744 17.128 22.232 1.00 61.96 92 PHE X C 1
ATOM 3838 O O . PHE D 2 68 ? 27.360 17.533 23.223 1.00 62.78 92 PHE X O 1
ATOM 3846 N N . HIS D 2 69 ? 27.250 17.170 21.002 1.00 59.71 93 HIS X N 1
ATOM 3847 C CA . HIS D 2 69 ? 28.538 17.782 20.715 1.00 60.34 93 HIS X CA 1
ATOM 3848 C C . HIS D 2 69 ? 28.429 18.647 19.461 1.00 59.93 93 HIS X C 1
ATOM 3849 O O . HIS D 2 69 ? 27.540 18.463 18.627 1.00 60.14 93 HIS X O 1
ATOM 3856 N N . CYS D 2 70 ? 29.369 19.593 19.335 1.00 63.56 94 CYS X N 1
ATOM 3857 C CA . CYS D 2 70 ? 29.436 20.506 18.187 1.00 63.04 94 CYS X CA 1
ATOM 3858 C C . CYS D 2 70 ? 29.862 19.824 16.896 1.00 63.84 94 CYS X C 1
ATOM 3859 O O . CYS D 2 70 ? 30.742 18.954 16.872 1.00 68.70 94 CYS X O 1
ATOM 3862 N N . LEU D 2 71 ? 29.215 20.238 15.813 1.00 60.39 95 LEU X N 1
ATOM 3863 C CA . LEU D 2 71 ? 29.570 19.858 14.452 1.00 68.94 95 LEU X CA 1
ATOM 3864 C C . LEU D 2 71 ? 29.855 21.126 13.661 1.00 81.56 95 LEU X C 1
ATOM 3865 O O . LEU D 2 71 ? 29.135 22.126 13.794 1.00 84.07 95 LEU X O 1
ATOM 3870 N N . GLY D 2 72 ? 30.892 21.080 12.843 1.00 87.66 96 GLY X N 1
ATOM 3871 C CA . GLY D 2 72 ? 31.250 22.201 12.008 1.00 93.66 96 GLY X CA 1
ATOM 3872 C C . GLY D 2 72 ? 31.957 23.308 12.772 1.00 102.71 96 GLY X C 1
ATOM 3873 O O . GLY D 2 72 ? 31.980 23.357 14.004 1.00 107.81 96 GLY X O 1
ATOM 3874 N N . ALA D 2 73 ? 32.550 24.222 12.004 1.00 101.33 97 ALA X N 1
ATOM 3875 C CA . ALA D 2 73 ? 33.291 25.331 12.587 1.00 101.20 97 ALA X CA 1
ATOM 3876 C C . ALA D 2 73 ? 32.347 26.310 13.272 1.00 91.67 97 ALA X C 1
ATOM 3877 O O . ALA D 2 73 ? 31.249 26.591 12.784 1.00 89.49 97 ALA X O 1
ATOM 3879 N N . GLY D 2 74 ? 32.786 26.832 14.415 1.00 83.40 98 GLY X N 1
ATOM 3880 C CA . GLY D 2 74 ? 31.949 27.697 15.217 1.00 73.56 98 GLY X CA 1
ATOM 3881 C C . GLY D 2 74 ? 30.770 27.017 15.866 1.00 79.42 98 GLY X C 1
ATOM 3882 O O . GLY D 2 74 ? 29.850 27.709 16.312 1.00 82.80 98 GLY X O 1
ATOM 3883 N N . CYS D 2 75 ? 30.750 25.683 15.914 1.00 78.28 99 CYS X N 1
ATOM 3884 C CA . CYS D 2 75 ? 29.643 24.943 16.515 1.00 73.42 99 CYS X CA 1
ATOM 3885 C C . CYS D 2 75 ? 28.311 25.319 15.867 1.00 68.32 99 CYS X C 1
ATOM 3886 O O . CYS D 2 75 ? 27.344 25.653 16.551 1.00 64.82 99 CYS X O 1
ATOM 3889 N N . SER D 2 76 ? 28.262 25.261 14.529 1.00 63.23 100 SER X N 1
ATOM 3890 C CA . SER D 2 76 ? 27.066 25.649 13.788 1.00 64.31 100 SER X CA 1
ATOM 3891 C C . SER D 2 76 ? 25.959 24.610 13.859 1.00 68.83 100 SER X C 1
ATOM 3892 O O . SER D 2 76 ? 24.861 24.879 13.367 1.00 62.36 100 SER X O 1
ATOM 3895 N N . MET D 2 77 ? 26.218 23.439 14.435 1.00 74.23 101 MET X N 1
ATOM 3896 C CA . MET D 2 77 ? 25.203 22.402 14.514 1.00 72.07 101 MET X CA 1
ATOM 3897 C C . MET D 2 77 ? 25.571 21.453 15.645 1.00 69.97 101 MET X C 1
ATOM 3898 O O . MET D 2 77 ? 26.752 21.238 15.925 1.00 67.92 101 MET X O 1
ATOM 3903 N N . CYS D 2 78 ? 24.550 20.910 16.308 1.00 63.75 102 CYS X N 1
ATOM 3904 C CA . CYS D 2 78 ? 24.745 19.941 17.375 1.00 58.61 102 CYS X CA 1
ATOM 3905 C C . CYS D 2 78 ? 24.333 18.553 16.903 1.00 65.58 102 CYS X C 1
ATOM 3906 O O . CYS D 2 78 ? 23.474 18.405 16.030 1.00 58.47 102 CYS X O 1
ATOM 3909 N N . GLU D 2 79 ? 24.962 17.538 17.495 1.00 58.23 103 GLU X N 1
ATOM 3910 C CA . GLU D 2 79 ? 24.689 16.141 17.179 1.00 57.93 103 GLU X CA 1
ATOM 3911 C C . GLU D 2 79 ? 24.781 15.318 18.454 1.00 58.41 103 GLU X C 1
ATOM 3912 O O . GLU D 2 79 ? 25.724 15.487 19.233 1.00 62.80 103 GLU X O 1
ATOM 3918 N N . GLN D 2 80 ? 23.807 14.437 18.670 1.00 64.18 104 GLN X N 1
ATOM 3919 C CA . GLN D 2 80 ? 23.847 13.586 19.852 1.00 63.93 104 GLN X CA 1
ATOM 3920 C C . GLN D 2 80 ? 25.142 12.786 19.871 1.00 57.68 104 GLN X C 1
ATOM 3921 O O . GLN D 2 80 ? 25.661 12.392 18.823 1.00 57.38 104 GLN X O 1
ATOM 3927 N N . ASP D 2 81 ? 25.693 12.600 21.070 1.00 58.25 105 ASP X N 1
ATOM 3928 C CA . ASP D 2 81 ? 26.953 11.883 21.213 1.00 68.45 105 ASP X CA 1
ATOM 3929 C C . ASP D 2 81 ? 26.836 10.484 20.625 1.00 63.71 105 ASP X C 1
ATOM 3930 O O . ASP D 2 81 ? 25.784 9.846 20.705 1.00 60.37 105 ASP X O 1
ATOM 3935 N N . CYS D 2 82 ? 27.923 10.026 20.012 1.00 66.73 106 CYS X N 1
ATOM 3936 C CA . CYS D 2 82 ? 27.900 8.787 19.247 1.00 70.67 106 CYS X CA 1
ATOM 3937 C C . CYS D 2 82 ? 27.792 7.575 20.171 1.00 74.16 106 CYS X C 1
ATOM 3938 O O . CYS D 2 82 ? 28.428 7.517 21.228 1.00 75.86 106 CYS X O 1
ATOM 3941 N N . LYS D 2 83 ? 26.975 6.605 19.765 1.00 71.50 107 LYS X N 1
ATOM 3942 C CA . LYS D 2 83 ? 26.685 5.443 20.588 1.00 67.50 107 LYS X CA 1
ATOM 3943 C C . LYS D 2 83 ? 27.625 4.289 20.245 1.00 64.74 107 LYS X C 1
ATOM 3944 O O . LYS D 2 83 ? 28.505 4.391 19.388 1.00 58.66 107 LYS X O 1
ATOM 3948 N N . GLN D 2 84 ? 27.439 3.172 20.942 1.00 69.75 108 GLN X N 1
ATOM 3949 C CA . GLN D 2 84 ? 28.203 1.974 20.637 1.00 64.41 108 GLN X CA 1
ATOM 3950 C C . GLN D 2 84 ? 28.039 1.620 19.163 1.00 58.90 108 GLN X C 1
ATOM 3951 O O . GLN D 2 84 ? 26.953 1.751 18.592 1.00 54.31 108 GLN X O 1
ATOM 3957 N N . GLY D 2 85 ? 29.143 1.220 18.530 1.00 56.91 109 GLY X N 1
ATOM 3958 C CA . GLY D 2 85 ? 29.149 0.931 17.109 1.00 55.04 109 GLY X CA 1
ATOM 3959 C C . GLY D 2 85 ? 29.551 2.088 16.221 1.00 63.07 109 GLY X C 1
ATOM 3960 O O . GLY D 2 85 ? 29.653 1.906 15.000 1.00 58.86 109 GLY X O 1
ATOM 3961 N N . GLN D 2 86 ? 29.789 3.266 16.793 1.00 66.98 110 GLN X N 1
ATOM 3962 C CA . GLN D 2 86 ? 30.131 4.456 16.036 1.00 67.27 110 GLN X CA 1
ATOM 3963 C C . GLN D 2 86 ? 31.365 5.117 16.630 1.00 69.74 110 GLN X C 1
ATOM 3964 O O . GLN D 2 86 ? 31.820 4.777 17.726 1.00 71.05 110 GLN X O 1
ATOM 3970 N N . GLU D 2 87 ? 31.903 6.068 15.869 1.00 67.07 111 GLU X N 1
ATOM 3971 C CA . GLU D 2 87 ? 33.001 6.925 16.291 1.00 68.25 111 GLU X CA 1
ATOM 3972 C C . GLU D 2 87 ? 32.692 8.344 15.837 1.00 66.87 111 GLU X C 1
ATOM 3973 O O . GLU D 2 87 ? 32.087 8.555 14.782 1.00 63.33 111 GLU X O 1
ATOM 3979 N N . LEU D 2 88 ? 33.104 9.318 16.641 1.00 68.81 112 LEU X N 1
ATOM 3980 C CA . LEU D 2 88 ? 32.919 10.713 16.265 1.00 73.32 112 LEU X CA 1
ATOM 3981 C C . LEU D 2 88 ? 33.994 11.108 15.259 1.00 74.94 112 LEU X C 1
ATOM 3982 O O . LEU D 2 88 ? 35.191 11.035 15.558 1.00 76.99 112 LEU X O 1
ATOM 3987 N N . THR D 2 89 ? 33.565 11.504 14.065 1.00 72.74 113 THR X N 1
ATOM 3988 C CA . THR D 2 89 ? 34.444 12.055 13.048 1.00 81.84 113 THR X CA 1
ATOM 3989 C C . THR D 2 89 ? 34.096 13.523 12.814 1.00 88.37 113 THR X C 1
ATOM 3990 O O . THR D 2 89 ? 33.073 14.029 13.288 1.00 88.42 113 THR X O 1
ATOM 3994 N N . LYS D 2 90 ? 34.978 14.215 12.089 1.00 86.71 114 LYS X N 1
ATOM 3995 C CA . LYS D 2 90 ? 34.766 15.635 11.828 1.00 86.38 114 LYS X CA 1
ATOM 3996 C C . LYS D 2 90 ? 33.426 15.892 11.151 1.00 87.09 114 LYS X C 1
ATOM 3997 O O . LYS D 2 90 ? 32.826 16.952 11.353 1.00 86.83 114 LYS X O 1
ATOM 3999 N N . LYS D 2 91 ? 32.932 14.937 10.365 1.00 86.60 115 LYS X N 1
ATOM 4000 C CA . LYS D 2 91 ? 31.652 15.073 9.680 1.00 87.82 115 LYS X CA 1
ATOM 4001 C C . LYS D 2 91 ? 30.486 14.481 10.467 1.00 84.29 115 LYS X C 1
ATOM 4002 O O . LYS D 2 91 ? 29.364 14.430 9.947 1.00 82.97 115 LYS X O 1
ATOM 4004 N N . GLY D 2 92 ? 30.716 14.036 11.702 1.00 77.42 116 GLY X N 1
ATOM 4005 C CA . GLY D 2 92 ? 29.649 13.498 12.523 1.00 70.92 116 GLY X CA 1
ATOM 4006 C C . GLY D 2 92 ? 29.910 12.084 13.010 1.00 70.37 116 GLY X C 1
ATOM 4007 O O . GLY D 2 92 ? 31.049 11.612 12.990 1.00 69.78 116 GLY X O 1
ATOM 4008 N N . CYS D 2 93 ? 28.862 11.401 13.460 1.00 64.58 117 CYS X N 1
ATOM 4009 C CA . CYS D 2 93 ? 29.006 10.038 13.947 1.00 63.24 117 CYS X CA 1
ATOM 4010 C C . CYS D 2 93 ? 29.032 9.076 12.766 1.00 69.39 117 CYS X C 1
ATOM 4011 O O . CYS D 2 93 ? 28.140 9.103 11.912 1.00 70.08 117 CYS X O 1
ATOM 4014 N N . LYS D 2 94 ? 30.063 8.233 12.714 1.00 73.35 118 LYS X N 1
ATOM 4015 C CA . LYS D 2 94 ? 30.260 7.292 11.619 1.00 69.92 118 LYS X CA 1
ATOM 4016 C C . LYS D 2 94 ? 30.375 5.873 12.160 1.00 71.16 118 LYS X C 1
ATOM 4017 O O . LYS D 2 94 ? 31.010 5.642 13.196 1.00 66.47 118 LYS X O 1
ATOM 4019 N N . ASP D 2 95 ? 29.754 4.927 11.457 1.00 70.82 119 ASP X N 1
ATOM 4020 C CA . ASP D 2 95 ? 29.910 3.519 11.795 1.00 70.21 119 ASP X CA 1
ATOM 4021 C C . ASP D 2 95 ? 31.377 3.114 11.727 1.00 69.56 119 ASP X C 1
ATOM 4022 O O . ASP D 2 95 ? 32.129 3.578 10.865 1.00 69.20 119 ASP X O 1
ATOM 4027 N N . CYS D 2 96 ? 31.786 2.246 12.648 1.00 69.11 120 CYS X N 1
ATOM 4028 C CA . CYS D 2 96 ? 33.100 1.628 12.548 1.00 65.69 120 CYS X CA 1
ATOM 4029 C C . CYS D 2 96 ? 33.217 0.887 11.220 1.00 66.77 120 CYS X C 1
ATOM 4030 O O . CYS D 2 96 ? 32.299 0.169 10.815 1.00 60.01 120 CYS X O 1
ATOM 4033 N N . CYS D 2 97 ? 34.323 1.105 10.512 1.00 74.09 121 CYS X N 1
ATOM 4034 C CA . CYS D 2 97 ? 34.533 0.385 9.266 1.00 85.64 121 CYS X CA 1
ATOM 4035 C C . CYS D 2 97 ? 34.781 -1.090 9.557 1.00 85.23 121 CYS X C 1
ATOM 4036 O O . CYS D 2 97 ? 35.171 -1.472 10.664 1.00 80.35 121 CYS X O 1
ATOM 4039 N N . PHE D 2 98 ? 34.534 -1.921 8.543 1.00 92.04 122 PHE X N 1
ATOM 4040 C CA . PHE D 2 98 ? 34.564 -3.370 8.708 1.00 94.29 122 PHE X CA 1
ATOM 4041 C C . PHE D 2 98 ? 35.886 -3.831 9.311 1.00 93.52 122 PHE X C 1
ATOM 4042 O O . PHE D 2 98 ? 36.963 -3.416 8.876 1.00 93.21 122 PHE X O 1
ATOM 4044 N N . GLY D 2 99 ? 35.793 -4.686 10.330 1.00 89.32 123 GLY X N 1
ATOM 4045 C CA . GLY D 2 99 ? 36.954 -5.196 11.025 1.00 83.10 123 GLY X CA 1
ATOM 4046 C C . GLY D 2 99 ? 37.289 -4.479 12.315 1.00 76.56 123 GLY X C 1
ATOM 4047 O O . GLY D 2 99 ? 38.180 -4.937 13.044 1.00 68.09 123 GLY X O 1
ATOM 4048 N N . THR D 2 100 ? 36.616 -3.369 12.611 1.00 71.33 124 THR X N 1
ATOM 4049 C CA . THR D 2 100 ? 36.805 -2.622 13.845 1.00 68.55 124 THR X CA 1
ATOM 4050 C C . THR D 2 100 ? 35.490 -2.572 14.613 1.00 63.05 124 THR X C 1
ATOM 4051 O O . THR D 2 100 ? 34.428 -2.931 14.101 1.00 64.53 124 THR X O 1
ATOM 4055 N N . PHE D 2 101 ? 35.562 -2.094 15.852 1.00 61.04 125 PHE X N 1
ATOM 4056 C CA . PHE D 2 101 ? 34.391 -2.113 16.715 1.00 60.52 125 PHE X CA 1
ATOM 4057 C C . PHE D 2 101 ? 34.544 -1.059 17.799 1.00 63.68 125 PHE X C 1
ATOM 4058 O O . PHE D 2 101 ? 35.656 -0.679 18.172 1.00 68.58 125 PHE X O 1
ATOM 4066 N N . ASN D 2 102 ? 33.406 -0.614 18.321 1.00 61.38 126 ASN X N 1
ATOM 4067 C CA . ASN D 2 102 ? 33.377 0.156 19.555 1.00 61.16 126 ASN X CA 1
ATOM 4068 C C . ASN D 2 102 ? 32.142 -0.254 20.340 1.00 60.34 126 ASN X C 1
ATOM 4069 O O . ASN D 2 102 ? 31.029 -0.224 19.807 1.00 59.50 126 ASN X O 1
ATOM 4074 N N . ASP D 2 103 ? 32.339 -0.633 21.602 1.00 66.74 127 ASP X N 1
ATOM 4075 C CA . ASP D 2 103 ? 31.288 -1.250 22.403 1.00 68.91 127 ASP X CA 1
ATOM 4076 C C . ASP D 2 103 ? 30.726 -0.318 23.473 1.00 73.44 127 ASP X C 1
ATOM 4077 O O . ASP D 2 103 ? 30.112 -0.794 24.431 1.00 69.01 127 ASP X O 1
ATOM 4082 N N . GLN D 2 104 ? 30.918 0.994 23.340 1.00 71.17 128 GLN X N 1
ATOM 4083 C CA . GLN D 2 104 ? 30.462 1.901 24.383 1.00 73.79 128 GLN X CA 1
ATOM 4084 C C . GLN D 2 104 ? 30.103 3.253 23.788 1.00 74.93 128 GLN X C 1
ATOM 4085 O O . GLN D 2 104 ? 30.585 3.642 22.719 1.00 70.74 128 GLN X O 1
ATOM 4091 N N . LYS D 2 105 ? 29.236 3.964 24.501 1.00 76.33 129 LYS X N 1
ATOM 4092 C CA . LYS D 2 105 ? 28.920 5.337 24.142 1.00 70.13 129 LYS X CA 1
ATOM 4093 C C . LYS D 2 105 ? 30.189 6.182 24.176 1.00 71.78 129 LYS X C 1
ATOM 4094 O O . LYS D 2 105 ? 31.045 6.012 25.051 1.00 66.72 129 LYS X O 1
ATOM 4098 N N . ARG D 2 106 ? 30.313 7.084 23.197 1.00 76.15 130 ARG X N 1
ATOM 4099 C CA . ARG D 2 106 ? 31.428 8.035 23.124 1.00 75.93 130 ARG X CA 1
ATOM 4100 C C . ARG D 2 106 ? 32.776 7.318 23.095 1.00 74.59 130 ARG X C 1
ATOM 4101 O O . ARG D 2 106 ? 33.731 7.720 23.762 1.00 70.09 130 ARG X O 1
ATOM 4109 N N . GLY D 2 107 ? 32.853 6.237 22.320 1.00 79.09 131 GLY X N 1
ATOM 4110 C CA . GLY D 2 107 ? 34.070 5.479 22.156 1.00 75.56 131 GLY X CA 1
ATOM 4111 C C . GLY D 2 107 ? 34.666 5.653 20.767 1.00 71.52 131 GLY X C 1
ATOM 4112 O O . GLY D 2 107 ? 34.108 6.300 19.882 1.00 64.04 131 GLY X O 1
ATOM 4113 N N . ILE D 2 108 ? 35.832 5.044 20.589 1.00 76.61 132 ILE X N 1
ATOM 4114 C CA . ILE D 2 108 ? 36.518 5.038 19.304 1.00 81.71 132 ILE X CA 1
ATOM 4115 C C . ILE D 2 108 ? 36.651 3.597 18.826 1.00 76.20 132 ILE X C 1
ATOM 4116 O O . ILE D 2 108 ? 36.871 2.678 19.624 1.00 67.37 132 ILE X O 1
ATOM 4121 N N . CYS D 2 109 ? 36.487 3.409 17.520 1.00 75.57 133 CYS X N 1
ATOM 4122 C CA . CYS D 2 109 ? 36.663 2.108 16.899 1.00 75.18 133 CYS X CA 1
ATOM 4123 C C . CYS D 2 109 ? 38.093 1.605 17.066 1.00 80.34 133 CYS X C 1
ATOM 4124 O O . CYS D 2 109 ? 39.056 2.308 16.745 1.00 81.52 133 CYS X O 1
ATOM 4127 N N . ARG D 2 110 ? 38.227 0.371 17.584 1.00 72.94 134 ARG X N 1
ATOM 4128 C CA . ARG D 2 110 ? 39.458 -0.398 17.701 1.00 80.63 134 ARG X CA 1
ATOM 4129 C C . ARG D 2 110 ? 39.374 -1.649 16.830 1.00 78.24 134 ARG X C 1
ATOM 4130 O O . ARG D 2 110 ? 38.283 -2.188 16.616 1.00 70.56 134 ARG X O 1
ATOM 4138 N N . PRO D 2 111 ? 40.502 -2.147 16.328 1.00 80.66 135 PRO X N 1
ATOM 4139 C CA . PRO D 2 111 ? 40.455 -3.342 15.477 1.00 79.46 135 PRO X CA 1
ATOM 4140 C C . PRO D 2 111 ? 40.074 -4.581 16.271 1.00 77.03 135 PRO X C 1
ATOM 4141 O O . PRO D 2 111 ? 40.398 -4.716 17.454 1.00 76.55 135 PRO X O 1
ATOM 4145 N N . TRP D 2 112 ? 39.362 -5.487 15.599 1.00 74.19 136 TRP X N 1
ATOM 4146 C CA . TRP D 2 112 ? 38.995 -6.763 16.199 1.00 66.55 136 TRP X CA 1
ATOM 4147 C C . TRP D 2 112 ? 40.234 -7.509 16.675 1.00 70.44 136 TRP X C 1
ATOM 4148 O O . TRP D 2 112 ? 41.328 -7.367 16.122 1.00 77.56 136 TRP X O 1
ATOM 4159 N N . THR D 2 113 ? 40.051 -8.321 17.708 1.00 71.06 137 THR X N 1
ATOM 4160 C CA . THR D 2 113 ? 41.104 -9.230 18.133 1.00 75.89 137 THR X CA 1
ATOM 4161 C C . THR D 2 113 ? 41.352 -10.272 17.052 1.00 82.53 137 THR X C 1
ATOM 4162 O O . THR D 2 113 ? 40.422 -10.956 16.612 1.00 85.45 137 THR X O 1
ATOM 4166 N N . ASN D 2 114 ? 42.602 -10.396 16.620 1.00 84.22 138 ASN X N 1
ATOM 4167 C CA . ASN D 2 114 ? 42.960 -11.424 15.646 1.00 86.16 138 ASN X CA 1
ATOM 4168 C C . ASN D 2 114 ? 43.136 -12.738 16.396 1.00 88.27 138 ASN X C 1
ATOM 4169 O O . ASN D 2 114 ? 44.150 -12.957 17.063 1.00 90.73 138 ASN X O 1
ATOM 4174 N N . CYS D 2 115 ? 42.134 -13.616 16.293 1.00 84.03 139 CYS X N 1
ATOM 4175 C CA . CYS D 2 115 ? 42.199 -14.899 16.985 1.00 85.49 139 CYS X CA 1
ATOM 4176 C C . CYS D 2 115 ? 43.266 -15.800 16.376 1.00 93.12 139 CYS X C 1
ATOM 4177 O O . CYS D 2 115 ? 43.956 -16.531 17.097 1.00 93.58 139 CYS X O 1
ATOM 4180 N N . SER D 2 116 ? 43.415 -15.759 15.049 1.00 99.25 140 SER X N 1
ATOM 4181 C CA . SER D 2 116 ? 44.397 -16.610 14.386 1.00 106.73 140 SER X CA 1
ATOM 4182 C C . SER D 2 116 ? 45.820 -16.270 14.810 1.00 113.60 140 SER X C 1
ATOM 4183 O O . SER D 2 116 ? 46.683 -17.155 14.835 1.00 113.93 140 SER X O 1
ATOM 4186 N N . LEU D 2 117 ? 46.082 -15.002 15.150 1.00 117.16 141 LEU X N 1
ATOM 4187 C CA . LEU D 2 117 ? 47.428 -14.597 15.550 1.00 122.80 141 LEU X CA 1
ATOM 4188 C C . LEU D 2 117 ? 47.894 -15.363 16.782 1.00 130.75 141 LEU X C 1
ATOM 4189 O O . LEU D 2 117 ? 49.041 -15.820 16.841 1.00 142.23 141 LEU X O 1
ATOM 4191 N N . ASP D 2 118 ? 47.018 -15.518 17.775 1.00 126.26 142 ASP X N 1
ATOM 4192 C CA . ASP D 2 118 ? 47.316 -16.307 18.961 1.00 121.80 142 ASP X CA 1
ATOM 4193 C C . ASP D 2 118 ? 46.989 -17.785 18.779 1.00 111.85 142 ASP X C 1
ATOM 4194 O O . ASP D 2 118 ? 46.867 -18.510 19.773 1.00 108.71 142 ASP X O 1
ATOM 4199 N N . GLY D 2 119 ? 46.844 -18.242 17.537 1.00 108.16 143 GLY X N 1
ATOM 4200 C CA . GLY D 2 119 ? 46.541 -19.642 17.282 1.00 100.83 143 GLY X CA 1
ATOM 4201 C C . GLY D 2 119 ? 45.206 -20.094 17.826 1.00 94.35 143 GLY X C 1
ATOM 4202 O O . GLY D 2 119 ? 45.056 -21.265 18.193 1.00 99.25 143 GLY X O 1
ATOM 4203 N N . LYS D 2 120 ? 44.226 -19.198 17.888 1.00 87.42 144 LYS X N 1
ATOM 4204 C CA . LYS D 2 120 ? 42.924 -19.510 18.451 1.00 83.89 144 LYS X CA 1
ATOM 4205 C C . LYS D 2 120 ? 41.849 -19.409 17.378 1.00 78.35 144 LYS X C 1
ATOM 4206 O O . LYS D 2 120 ? 41.999 -18.684 16.391 1.00 78.14 144 LYS X O 1
ATOM 4212 N N . SER D 2 121 ? 40.764 -20.153 17.581 1.00 75.63 145 SER X N 1
ATOM 4213 C CA . SER D 2 121 ? 39.620 -20.128 16.684 1.00 73.32 145 SER X CA 1
ATOM 4214 C C . SER D 2 121 ? 38.744 -18.910 16.977 1.00 70.11 145 SER X C 1
ATOM 4215 O O . SER D 2 121 ? 39.015 -18.120 17.887 1.00 58.80 145 SER X O 1
ATOM 4218 N N . VAL D 2 122 ? 37.668 -18.764 16.203 1.00 66.35 146 VAL X N 1
ATOM 4219 C CA . VAL D 2 122 ? 36.690 -17.696 16.377 1.00 60.86 146 VAL X CA 1
ATOM 4220 C C . VAL D 2 122 ? 35.362 -18.346 16.734 1.00 58.32 146 VAL X C 1
ATOM 4221 O O . VAL D 2 122 ? 34.767 -19.051 15.910 1.00 64.12 146 VAL X O 1
ATOM 4225 N N . LEU D 2 123 ? 34.894 -18.108 17.960 1.00 58.68 147 LEU X N 1
ATOM 4226 C CA . LEU D 2 123 ? 33.616 -18.660 18.398 1.00 57.40 147 LEU X CA 1
ATOM 4227 C C . LEU D 2 123 ? 32.445 -17.795 17.948 1.00 60.92 147 LEU X C 1
ATOM 4228 O O . LEU D 2 123 ? 31.409 -18.321 17.529 1.00 60.60 147 LEU X O 1
ATOM 4233 N N . VAL D 2 124 ? 32.577 -16.475 18.062 1.00 58.98 148 VAL X N 1
ATOM 4234 C CA . VAL D 2 124 ? 31.560 -15.526 17.620 1.00 54.67 148 VAL X CA 1
ATOM 4235 C C . VAL D 2 124 ? 32.270 -14.418 16.864 1.00 52.45 148 VAL X C 1
ATOM 4236 O O . VAL D 2 124 ? 33.182 -13.784 17.408 1.00 54.81 148 VAL X O 1
ATOM 4240 N N . ASN D 2 125 ? 31.873 -14.192 15.615 1.00 54.76 149 ASN X N 1
ATOM 4241 C CA . ASN D 2 125 ? 32.458 -13.096 14.859 1.00 59.21 149 ASN X CA 1
ATOM 4242 C C . ASN D 2 125 ? 32.045 -11.759 15.463 1.00 63.90 149 ASN X C 1
ATOM 4243 O O . ASN D 2 125 ? 30.956 -11.613 16.027 1.00 61.00 149 ASN X O 1
ATOM 4248 N N . GLY D 2 126 ? 32.936 -10.775 15.345 1.00 65.43 150 GLY X N 1
ATOM 4249 C CA . GLY D 2 126 ? 32.639 -9.450 15.838 1.00 63.37 150 GLY X CA 1
ATOM 4250 C C . GLY D 2 126 ? 31.738 -8.674 14.898 1.00 64.36 150 GLY X C 1
ATOM 4251 O O . GLY D 2 126 ? 31.407 -9.110 13.795 1.00 64.20 150 GLY X O 1
ATOM 4252 N N . THR D 2 127 ? 31.328 -7.495 15.362 1.00 55.88 151 THR X N 1
ATOM 4253 C CA . THR D 2 127 ? 30.553 -6.560 14.558 1.00 53.19 151 THR X CA 1
ATOM 4254 C C . THR D 2 127 ? 31.143 -5.176 14.785 1.00 57.55 151 THR X C 1
ATOM 4255 O O . THR D 2 127 ? 32.201 -5.029 15.402 1.00 56.49 151 THR X O 1
ATOM 4259 N N . LYS D 2 128 ? 30.454 -4.149 14.292 1.00 55.94 152 LYS X N 1
ATOM 4260 C CA . LYS D 2 128 ? 30.863 -2.792 14.627 1.00 55.21 152 LYS X CA 1
ATOM 4261 C C . LYS D 2 128 ? 30.603 -2.459 16.092 1.00 60.27 152 LYS X C 1
ATOM 4262 O O . LYS D 2 128 ? 31.163 -1.478 16.598 1.00 66.54 152 LYS X O 1
ATOM 4268 N N . GLU D 2 129 ? 29.796 -3.269 16.788 1.00 53.74 153 GLU X N 1
ATOM 4269 C CA . GLU D 2 129 ? 29.435 -3.016 18.175 1.00 53.66 153 GLU X CA 1
ATOM 4270 C C . GLU D 2 129 ? 30.115 -3.939 19.177 1.00 53.99 153 GLU X C 1
ATOM 4271 O O . GLU D 2 129 ? 30.066 -3.655 20.379 1.00 54.51 153 GLU X O 1
ATOM 4277 N N . ARG D 2 130 ? 30.740 -5.030 18.735 1.00 57.44 154 ARG X N 1
ATOM 4278 C CA . ARG D 2 130 ? 31.321 -5.988 19.665 1.00 54.66 154 ARG X CA 1
ATOM 4279 C C . ARG D 2 130 ? 32.604 -6.578 19.100 1.00 58.69 154 ARG X C 1
ATOM 4280 O O . ARG D 2 130 ? 32.723 -6.796 17.890 1.00 55.00 154 ARG X O 1
ATOM 4288 N N . ASP D 2 131 ? 33.557 -6.837 19.992 1.00 56.58 155 ASP X N 1
ATOM 4289 C CA . ASP D 2 131 ? 34.772 -7.541 19.618 1.00 57.77 155 ASP X CA 1
ATOM 4290 C C . ASP D 2 131 ? 34.467 -9.012 19.348 1.00 63.25 155 ASP X C 1
ATOM 4291 O O . ASP D 2 131 ? 33.502 -9.579 19.872 1.00 55.98 155 ASP X O 1
ATOM 4296 N N . VAL D 2 132 ? 35.300 -9.631 18.508 1.00 61.63 156 VAL X N 1
ATOM 4297 C CA . VAL D 2 132 ? 35.168 -11.066 18.302 1.00 66.82 156 VAL X CA 1
ATOM 4298 C C . VAL D 2 132 ? 35.408 -11.789 19.623 1.00 62.08 156 VAL X C 1
ATOM 4299 O O . VAL D 2 132 ? 36.058 -11.274 20.543 1.00 65.75 156 VAL X O 1
ATOM 4303 N N . VAL D 2 133 ? 34.853 -12.991 19.721 1.00 55.01 157 VAL X N 1
ATOM 4304 C CA . VAL D 2 133 ? 35.110 -13.888 20.843 1.00 62.21 157 VAL X CA 1
ATOM 4305 C C . VAL D 2 133 ? 35.946 -15.046 20.318 1.00 66.02 157 VAL X C 1
ATOM 4306 O O . VAL D 2 133 ? 35.462 -15.866 19.529 1.00 65.10 157 VAL X O 1
ATOM 4310 N N . CYS D 2 134 ? 37.199 -15.108 20.746 1.00 70.14 158 CYS X N 1
ATOM 4311 C CA . CYS D 2 134 ? 38.085 -16.187 20.342 1.00 71.95 158 CYS X CA 1
ATOM 4312 C C . CYS D 2 134 ? 37.783 -17.448 21.142 1.00 71.04 158 CYS X C 1
ATOM 4313 O O . CYS D 2 134 ? 37.268 -17.396 22.265 1.00 69.56 158 CYS X O 1
ATOM 4316 N N . GLY D 2 135 ? 38.115 -18.590 20.550 1.00 70.58 159 GLY X N 1
ATOM 4317 C CA . GLY D 2 135 ? 37.969 -19.865 21.213 1.00 69.33 159 GLY X CA 1
ATOM 4318 C C . GLY D 2 135 ? 39.297 -20.553 21.456 1.00 70.29 159 GLY X C 1
ATOM 4319 O O . GLY D 2 135 ? 40.368 -19.948 21.347 1.00 67.16 159 GLY X O 1
ATOM 4320 N N . PRO D 2 136 ? 39.249 -21.834 21.810 1.00 76.54 160 PRO X N 1
ATOM 4321 C CA . PRO D 2 136 ? 40.488 -22.602 21.977 1.00 79.33 160 PRO X CA 1
ATOM 4322 C C . PRO D 2 136 ? 41.178 -22.815 20.639 1.00 84.41 160 PRO X C 1
ATOM 4323 O O . PRO D 2 136 ? 40.621 -22.559 19.568 1.00 83.07 160 PRO X O 1
ATOM 4327 N N . SER D 2 137 ? 42.420 -23.280 20.717 1.00 91.41 161 SER X N 1
ATOM 4328 C CA . SER D 2 137 ? 43.161 -23.617 19.512 1.00 97.41 161 SER X CA 1
ATOM 4329 C C . SER D 2 137 ? 42.344 -24.587 18.659 1.00 99.21 161 SER X C 1
ATOM 4330 O O . SER D 2 137 ? 41.660 -25.463 19.204 1.00 102.63 161 SER X O 1
ATOM 4333 N N . PRO D 2 138 ? 42.365 -24.449 17.332 1.00 95.35 162 PRO X N 1
ATOM 4334 C CA . PRO D 2 138 ? 41.541 -25.337 16.494 1.00 93.13 162 PRO X CA 1
ATOM 4335 C C . PRO D 2 138 ? 41.845 -26.815 16.689 1.00 93.53 162 PRO X C 1
ATOM 4336 O O . PRO D 2 138 ? 40.950 -27.653 16.511 1.00 87.73 162 PRO X O 1
ATOM 4340 N N . GLU D 2 139 ? 43.077 -27.156 17.066 1.00 96.01 163 GLU X N 1
ATOM 4341 C CA . GLU D 2 139 ? 43.480 -28.533 17.317 1.00 99.35 163 GLU X CA 1
ATOM 4342 C C . GLU D 2 139 ? 43.085 -29.029 18.706 1.00 109.37 163 GLU X C 1
ATOM 4343 O O . GLU D 2 139 ? 43.534 -30.108 19.109 1.00 113.66 163 GLU X O 1
ATOM 4345 N N . ASN D 2 140 ? 42.263 -28.280 19.437 1.00 112.69 164 ASN X N 1
ATOM 4346 C CA . ASN D 2 140 ? 41.867 -28.663 20.783 1.00 116.27 164 ASN X CA 1
ATOM 4347 C C . ASN D 2 140 ? 40.769 -29.727 20.747 1.00 120.98 164 ASN X C 1
ATOM 4348 O O . ASN D 2 140 ? 40.085 -29.920 19.738 1.00 123.09 164 ASN X O 1
ATOM 4353 N N . LEU D 2 141 ? 40.606 -30.424 21.880 1.00 121.28 165 LEU X N 1
ATOM 4354 C CA . LEU D 2 141 ? 39.539 -31.413 22.015 1.00 114.68 165 LEU X CA 1
ATOM 4355 C C . LEU D 2 141 ? 38.158 -30.779 21.913 1.00 113.56 165 LEU X C 1
ATOM 4356 O O . LEU D 2 141 ? 37.181 -31.483 21.624 1.00 110.77 165 LEU X O 1
ATOM 4358 N N . TYR D 2 142 ? 38.066 -29.470 22.168 1.00 113.55 166 TYR X N 1
ATOM 4359 C CA . TYR D 2 142 ? 36.852 -28.700 21.912 1.00 104.69 166 TYR X CA 1
ATOM 4360 C C . TYR D 2 142 ? 36.311 -28.966 20.510 1.00 100.79 166 TYR X C 1
ATOM 4361 O O . TYR D 2 142 ? 35.109 -29.186 20.322 1.00 96.37 166 TYR X O 1
ATOM 4370 N N . PHE D 2 143 ? 37.196 -28.955 19.515 1.00 103.18 167 PHE X N 1
ATOM 4371 C CA . PHE D 2 143 ? 36.824 -29.196 18.129 1.00 105.42 167 PHE X CA 1
ATOM 4372 C C . PHE D 2 143 ? 37.021 -30.666 17.778 1.00 111.61 167 PHE X C 1
ATOM 4373 O O . PHE D 2 143 ? 38.035 -31.273 18.134 1.00 111.96 167 PHE X O 1
ATOM 4381 N N . GLN D 2 144 ? 36.044 -31.233 17.079 1.00 114.29 168 GLN X N 1
ATOM 4382 C CA . GLN D 2 144 ? 36.112 -32.631 16.669 1.00 113.64 168 GLN X CA 1
ATOM 4383 C C . GLN D 2 144 ? 37.154 -32.827 15.565 1.00 120.48 168 GLN X C 1
ATOM 4384 O O . GLN D 2 144 ? 36.815 -32.974 14.391 1.00 121.13 168 GLN X O 1
ATOM 4391 N N . ASP E 2 2 ? -12.196 60.284 13.940 1.00 157.64 26 ASP Y N 1
ATOM 4392 C CA . ASP E 2 2 ? -11.290 59.722 12.943 1.00 156.31 26 ASP Y CA 1
ATOM 4393 C C . ASP E 2 2 ? -11.981 59.564 11.588 1.00 154.03 26 ASP Y C 1
ATOM 4394 O O . ASP E 2 2 ? -13.174 59.273 11.528 1.00 154.49 26 ASP Y O 1
ATOM 4396 N N . PRO E 2 3 ? -11.237 59.770 10.502 1.00 148.86 27 PRO Y N 1
ATOM 4397 C CA . PRO E 2 3 ? -11.801 59.514 9.173 1.00 143.27 27 PRO Y CA 1
ATOM 4398 C C . PRO E 2 3 ? -12.137 58.039 9.008 1.00 143.55 27 PRO Y C 1
ATOM 4399 O O . PRO E 2 3 ? -11.597 57.171 9.699 1.00 146.25 27 PRO Y O 1
ATOM 4403 N N . CYS E 2 4 ? -13.060 57.766 8.086 1.00 139.24 28 CYS Y N 1
ATOM 4404 C CA . CYS E 2 4 ? -13.544 56.427 7.777 1.00 131.47 28 CYS Y CA 1
ATOM 4405 C C . CYS E 2 4 ? -14.264 55.774 8.950 1.00 131.63 28 CYS Y C 1
ATOM 4406 O O . CYS E 2 4 ? -14.646 54.602 8.854 1.00 133.18 28 CYS Y O 1
ATOM 4409 N N . SER E 2 5 ? -14.465 56.498 10.045 1.00 134.89 29 SER Y N 1
ATOM 4410 C CA . SER E 2 5 ? -15.051 55.916 11.243 1.00 134.41 29 SER Y CA 1
ATOM 4411 C C . SER E 2 5 ? -16.462 55.425 10.958 1.00 136.78 29 SER Y C 1
ATOM 4412 O O . SER E 2 5 ? -17.324 56.197 10.526 1.00 133.92 29 SER Y O 1
ATOM 4415 N N . ASN E 2 6 ? -16.682 54.134 11.197 1.00 144.12 30 ASN Y N 1
ATOM 4416 C CA . ASN E 2 6 ? -17.950 53.465 10.924 1.00 152.82 30 ASN Y CA 1
ATOM 4417 C C . ASN E 2 6 ? -18.489 53.810 9.536 1.00 155.23 30 ASN Y C 1
ATOM 4418 O O . ASN E 2 6 ? -19.649 54.199 9.370 1.00 165.95 30 ASN Y O 1
ATOM 4423 N N . CYS E 2 7 ? -17.626 53.691 8.532 1.00 140.36 31 CYS Y N 1
ATOM 4424 C CA . CYS E 2 7 ? -18.119 53.457 7.186 1.00 121.33 31 CYS Y CA 1
ATOM 4425 C C . CYS E 2 7 ? -18.928 52.168 7.263 1.00 114.90 31 CYS Y C 1
ATOM 4426 O O . CYS E 2 7 ? -18.375 51.129 7.656 1.00 116.42 31 CYS Y O 1
ATOM 4429 N N . PRO E 2 8 ? -20.219 52.183 6.940 1.00 104.17 32 PRO Y N 1
ATOM 4430 C CA . PRO E 2 8 ? -21.054 51.008 7.214 1.00 94.62 32 PRO Y CA 1
ATOM 4431 C C . PRO E 2 8 ? -20.576 49.784 6.448 1.00 90.53 32 PRO Y C 1
ATOM 4432 O O . PRO E 2 8 ? -19.847 49.878 5.457 1.00 84.67 32 PRO Y O 1
ATOM 4436 N N . ALA E 2 9 ? -20.982 48.616 6.942 1.00 90.01 33 ALA Y N 1
ATOM 4437 C CA . ALA E 2 9 ? -20.679 47.377 6.244 1.00 93.60 33 ALA Y CA 1
ATOM 4438 C C . ALA E 2 9 ? -21.268 47.428 4.840 1.00 98.87 33 ALA Y C 1
ATOM 4439 O O . ALA E 2 9 ? -22.329 48.018 4.614 1.00 103.33 33 ALA Y O 1
ATOM 4441 N N . GLY E 2 10 ? -20.562 46.822 3.888 1.00 89.51 34 GLY Y N 1
ATOM 4442 C CA . GLY E 2 10 ? -20.899 46.955 2.492 1.00 78.53 34 GLY Y CA 1
ATOM 4443 C C . GLY E 2 10 ? -20.248 48.129 1.796 1.00 78.89 34 GLY Y C 1
ATOM 4444 O O . GLY E 2 10 ? -20.382 48.256 0.572 1.00 79.23 34 GLY Y O 1
ATOM 4445 N N . THR E 2 11 ? -19.558 48.998 2.531 1.00 78.73 35 THR Y N 1
ATOM 4446 C CA . THR E 2 11 ? -18.847 50.124 1.948 1.00 75.81 35 THR Y CA 1
ATOM 4447 C C . THR E 2 11 ? -17.393 50.096 2.404 1.00 69.58 35 THR Y C 1
ATOM 4448 O O . THR E 2 11 ? -17.004 49.327 3.289 1.00 78.60 35 THR Y O 1
ATOM 4452 N N . PHE E 2 12 ? -16.584 50.934 1.762 1.00 61.62 36 PHE Y N 1
ATOM 4453 C CA . PHE E 2 12 ? -15.185 51.114 2.116 1.00 66.83 36 PHE Y CA 1
ATOM 4454 C C . PHE E 2 12 ? -14.853 52.597 2.044 1.00 75.86 36 PHE Y C 1
ATOM 4455 O O . PHE E 2 12 ? -15.449 53.340 1.261 1.00 79.98 36 PHE Y O 1
ATOM 4463 N N . CYS E 2 13 ? -13.899 53.023 2.867 1.00 82.44 37 CYS Y N 1
ATOM 4464 C CA . CYS E 2 13 ? -13.468 54.420 2.891 1.00 85.42 37 CYS Y CA 1
ATOM 4465 C C . CYS E 2 13 ? -12.628 54.699 1.652 1.00 80.90 37 CYS Y C 1
ATOM 4466 O O . CYS E 2 13 ? -11.452 54.336 1.586 1.00 80.44 37 CYS Y O 1
ATOM 4469 N N . ASP E 2 14 ? -13.228 55.378 0.676 1.00 73.66 38 ASP Y N 1
ATOM 4470 C CA . ASP E 2 14 ? -12.647 55.542 -0.654 1.00 71.09 38 ASP Y CA 1
ATOM 4471 C C . ASP E 2 14 ? -11.605 56.657 -0.632 1.00 73.67 38 ASP Y C 1
ATOM 4472 O O . ASP E 2 14 ? -11.937 57.848 -0.702 1.00 72.40 38 ASP Y O 1
ATOM 4477 N N . ASN E 2 15 ? -10.330 56.260 -0.573 1.00 67.81 39 ASN Y N 1
ATOM 4478 C CA . ASN E 2 15 ? -9.222 57.199 -0.696 1.00 75.92 39 ASN Y CA 1
ATOM 4479 C C . ASN E 2 15 ? -9.244 57.961 -2.018 1.00 78.00 39 ASN Y C 1
ATOM 4480 O O . ASN E 2 15 ? -8.582 58.999 -2.129 1.00 75.40 39 ASN Y O 1
ATOM 4485 N N . ASN E 2 16 ? -9.981 57.473 -3.021 1.00 80.38 40 ASN Y N 1
ATOM 4486 C CA . ASN E 2 16 ? -10.023 58.114 -4.331 1.00 77.93 40 ASN Y CA 1
ATOM 4487 C C . ASN E 2 16 ? -11.217 59.049 -4.496 1.00 79.99 40 ASN Y C 1
ATOM 4488 O O . ASN E 2 16 ? -11.149 59.994 -5.293 1.00 78.81 40 ASN Y O 1
ATOM 4493 N N . ARG E 2 17 ? -12.313 58.809 -3.778 1.00 80.62 41 ARG Y N 1
ATOM 4494 C CA . ARG E 2 17 ? -13.474 59.698 -3.802 1.00 76.57 41 ARG Y CA 1
ATOM 4495 C C . ARG E 2 17 ? -13.478 60.627 -2.597 1.00 81.74 41 ARG Y C 1
ATOM 4496 O O . ARG E 2 17 ? -14.534 60.909 -2.016 1.00 80.58 41 ARG Y O 1
ATOM 4498 N N . ASN E 2 18 ? -12.291 61.093 -2.198 1.00 85.54 42 ASN Y N 1
ATOM 4499 C CA . ASN E 2 18 ? -12.112 61.984 -1.056 1.00 91.15 42 ASN Y CA 1
ATOM 4500 C C . ASN E 2 18 ? -12.786 61.415 0.192 1.00 95.77 42 ASN Y C 1
ATOM 4501 O O . ASN E 2 18 ? -13.604 62.067 0.846 1.00 110.35 42 ASN Y O 1
ATOM 4506 N N . GLN E 2 19 ? -12.426 60.173 0.512 1.00 90.59 43 GLN Y N 1
ATOM 4507 C CA . GLN E 2 19 ? -12.753 59.533 1.788 1.00 87.56 43 GLN Y CA 1
ATOM 4508 C C . GLN E 2 19 ? -14.253 59.560 2.107 1.00 85.17 43 GLN Y C 1
ATOM 4509 O O . GLN E 2 19 ? -14.658 59.612 3.267 1.00 87.57 43 GLN Y O 1
ATOM 4515 N N . ILE E 2 20 ? -15.066 59.503 1.062 1.00 83.08 44 ILE Y N 1
ATOM 4516 C CA . ILE E 2 20 ? -16.466 59.117 1.177 1.00 88.18 44 ILE Y CA 1
ATOM 4517 C C . ILE E 2 20 ? -16.554 57.599 1.307 1.00 89.07 44 ILE Y C 1
ATOM 4518 O O . ILE E 2 20 ? -15.744 56.864 0.728 1.00 83.68 44 ILE Y O 1
ATOM 4523 N N . CYS E 2 21 ? -17.526 57.111 2.073 1.00 89.26 45 CYS Y N 1
ATOM 4524 C CA . CYS E 2 21 ? -17.798 55.674 2.112 1.00 86.37 45 CYS Y CA 1
ATOM 4525 C C . CYS E 2 21 ? -18.435 55.259 0.790 1.00 81.09 45 CYS Y C 1
ATOM 4526 O O . CYS E 2 21 ? -19.638 55.428 0.588 1.00 85.88 45 CYS Y O 1
ATOM 4529 N N . SER E 2 22 ? -17.620 54.703 -0.128 1.00 79.19 46 SER Y N 1
ATOM 4530 C CA . SER E 2 22 ? -18.089 54.184 -1.405 1.00 77.80 46 SER Y CA 1
ATOM 4531 C C . SER E 2 22 ? -18.579 52.747 -1.250 1.00 80.20 46 SER Y C 1
ATOM 4532 O O . SER E 2 22 ? -18.042 51.988 -0.437 1.00 81.17 46 SER Y O 1
ATOM 4535 N N . PRO E 2 23 ? -19.595 52.339 -2.011 1.00 78.73 47 PRO Y N 1
ATOM 4536 C CA . PRO E 2 23 ? -20.055 50.946 -1.932 1.00 70.35 47 PRO Y CA 1
ATOM 4537 C C . PRO E 2 23 ? -18.978 49.990 -2.414 1.00 70.19 47 PRO Y C 1
ATOM 4538 O O . PRO E 2 23 ? -18.174 50.319 -3.290 1.00 67.19 47 PRO Y O 1
ATOM 4542 N N . CYS E 2 24 ? -18.968 48.801 -1.817 1.00 63.91 48 CYS Y N 1
ATOM 4543 C CA . CYS E 2 24 ? -18.014 47.776 -2.211 1.00 68.82 48 CYS Y CA 1
ATOM 4544 C C . CYS E 2 24 ? -18.154 47.479 -3.701 1.00 72.60 48 CYS Y C 1
ATOM 4545 O O . CYS E 2 24 ? -19.275 47.430 -4.222 1.00 77.88 48 CYS Y O 1
ATOM 4548 N N . PRO E 2 25 ? -17.051 47.283 -4.414 1.00 72.20 49 PRO Y N 1
ATOM 4549 C CA . PRO E 2 25 ? -17.138 46.859 -5.808 1.00 74.09 49 PRO Y CA 1
ATOM 4550 C C . PRO E 2 25 ? -17.744 45.472 -5.899 1.00 71.51 49 PRO Y C 1
ATOM 4551 O O . PRO E 2 25 ? -17.847 44.768 -4.881 1.00 66.17 49 PRO Y O 1
ATOM 4555 N N . PRO E 2 26 ? -18.173 45.050 -7.089 1.00 73.58 50 PRO Y N 1
ATOM 4556 C CA . PRO E 2 26 ? -18.724 43.698 -7.229 1.00 74.64 50 PRO Y CA 1
ATOM 4557 C C . PRO E 2 26 ? -17.717 42.645 -6.796 1.00 65.22 50 PRO Y C 1
ATOM 4558 O O . PRO E 2 26 ? -16.502 42.858 -6.817 1.00 58.77 50 PRO Y O 1
ATOM 4562 N N . ASN E 2 27 ? -18.249 41.497 -6.381 1.00 67.52 51 ASN Y N 1
ATOM 4563 C CA . ASN E 2 27 ? -17.446 40.357 -5.930 1.00 72.04 51 ASN Y CA 1
ATOM 4564 C C . ASN E 2 27 ? -16.601 40.701 -4.706 1.00 75.49 51 ASN Y C 1
ATOM 4565 O O . ASN E 2 27 ? -15.550 40.095 -4.472 1.00 73.31 51 ASN Y O 1
ATOM 4570 N N . SER E 2 28 ? -17.049 41.661 -3.900 1.00 74.76 52 SER Y N 1
ATOM 4571 C CA . SER E 2 28 ? -16.378 41.965 -2.648 1.00 68.58 52 SER Y CA 1
ATOM 4572 C C . SER E 2 28 ? -17.399 42.240 -1.557 1.00 72.97 52 SER Y C 1
ATOM 4573 O O . SER E 2 28 ? -18.608 42.310 -1.797 1.00 79.95 52 SER Y O 1
ATOM 4576 N N . PHE E 2 29 ? -16.876 42.413 -0.347 1.00 69.69 53 PHE Y N 1
ATOM 4577 C CA . PHE E 2 29 ? -17.682 42.609 0.847 1.00 70.71 53 PHE Y CA 1
ATOM 4578 C C . PHE E 2 29 ? -16.823 43.302 1.894 1.00 76.40 53 PHE Y C 1
ATOM 4579 O O . PHE E 2 29 ? -15.596 43.372 1.777 1.00 78.02 53 PHE Y O 1
ATOM 4587 N N . SER E 2 30 ? -17.490 43.824 2.922 1.00 78.71 54 SER Y N 1
ATOM 4588 C CA . SER E 2 30 ? -16.801 44.361 4.093 1.00 82.53 54 SER Y CA 1
ATOM 4589 C C . SER E 2 30 ? -17.720 44.127 5.286 1.00 86.91 54 SER Y C 1
ATOM 4590 O O . SER E 2 30 ? -18.643 44.910 5.521 1.00 87.83 54 SER Y O 1
ATOM 4593 N N . SER E 2 31 ? -17.466 43.045 6.025 1.00 89.19 55 SER Y N 1
ATOM 4594 C CA . SER E 2 31 ? -18.307 42.679 7.158 1.00 95.22 55 SER Y CA 1
ATOM 4595 C C . SER E 2 31 ? -18.121 43.592 8.364 1.00 98.60 55 SER Y C 1
ATOM 4596 O O . SER E 2 31 ? -18.794 43.383 9.378 1.00 105.16 55 SER Y O 1
ATOM 4599 N N . ALA E 2 32 ? -17.249 44.594 8.291 1.00 93.74 56 ALA Y N 1
ATOM 4600 C CA . ALA E 2 32 ? -16.993 45.482 9.413 1.00 88.83 56 ALA Y CA 1
ATOM 4601 C C . ALA E 2 32 ? -17.026 46.931 8.947 1.00 85.35 56 ALA Y C 1
ATOM 4602 O O . ALA E 2 32 ? -17.002 47.232 7.750 1.00 86.83 56 ALA Y O 1
ATOM 4604 N N . GLY E 2 33 ? -17.081 47.833 9.913 1.00 81.24 57 GLY Y N 1
ATOM 4605 C CA . GLY E 2 33 ? -16.949 49.236 9.607 1.00 84.73 57 GLY Y CA 1
ATOM 4606 C C . GLY E 2 33 ? -15.499 49.666 9.503 1.00 93.08 57 GLY Y C 1
ATOM 4607 O O . GLY E 2 33 ? -14.576 48.946 9.887 1.00 93.83 57 GLY Y O 1
ATOM 4608 N N . GLY E 2 34 ? -15.308 50.866 8.951 1.00 95.57 58 GLY Y N 1
ATOM 4609 C CA . GLY E 2 34 ? -14.013 51.513 8.919 1.00 98.85 58 GLY Y CA 1
ATOM 4610 C C . GLY E 2 34 ? -13.020 50.990 7.900 1.00 96.67 58 GLY Y C 1
ATOM 4611 O O . GLY E 2 34 ? -11.932 51.569 7.778 1.00 101.97 58 GLY Y O 1
ATOM 4612 N N . GLN E 2 35 ? -13.345 49.927 7.163 1.00 85.61 59 GLN Y N 1
ATOM 4613 C CA . GLN E 2 35 ? -12.398 49.373 6.202 1.00 77.90 59 GLN Y CA 1
ATOM 4614 C C . GLN E 2 35 ? -12.096 50.372 5.089 1.00 74.75 59 GLN Y C 1
ATOM 4615 O O . GLN E 2 35 ? -12.989 51.068 4.597 1.00 76.12 59 GLN Y O 1
ATOM 4621 N N . ARG E 2 36 ? -10.823 50.451 4.701 1.00 71.94 60 ARG Y N 1
ATOM 4622 C CA . ARG E 2 36 ? -10.422 51.270 3.564 1.00 74.14 60 ARG Y CA 1
ATOM 4623 C C . ARG E 2 36 ? -10.496 50.514 2.242 1.00 73.97 60 ARG Y C 1
ATOM 4624 O O . ARG E 2 36 ? -10.391 51.139 1.180 1.00 75.66 60 ARG Y O 1
ATOM 4626 N N . THR E 2 37 ? -10.663 49.192 2.290 1.00 65.29 61 THR Y N 1
ATOM 4627 C CA . THR E 2 37 ? -10.902 48.367 1.113 1.00 66.96 61 THR Y CA 1
ATOM 4628 C C . THR E 2 37 ? -11.882 47.263 1.477 1.00 68.68 61 THR Y C 1
ATOM 4629 O O . THR E 2 37 ? -12.057 46.921 2.649 1.00 74.30 61 THR Y O 1
ATOM 4633 N N . CYS E 2 38 ? -12.515 46.699 0.455 1.00 64.72 62 CYS Y N 1
ATOM 4634 C CA . CYS E 2 38 ? -13.357 45.523 0.603 1.00 64.18 62 CYS Y CA 1
ATOM 4635 C C . CYS E 2 38 ? -12.553 44.279 0.242 1.00 66.31 62 CYS Y C 1
ATOM 4636 O O . CYS E 2 38 ? -11.630 44.335 -0.575 1.00 65.14 62 CYS Y O 1
ATOM 4639 N N . ASP E 2 39 ? -12.905 43.155 0.861 1.00 65.03 63 ASP Y N 1
ATOM 4640 C CA . ASP E 2 39 ? -12.224 41.890 0.609 1.00 64.87 63 ASP Y CA 1
ATOM 4641 C C . ASP E 2 39 ? -12.912 41.129 -0.516 1.00 64.43 63 ASP Y C 1
ATOM 4642 O O . ASP E 2 39 ? -14.141 41.134 -0.621 1.00 64.89 63 ASP Y O 1
ATOM 4647 N N . ILE E 2 40 ? -12.107 40.465 -1.349 1.00 61.46 64 ILE Y N 1
ATOM 4648 C CA . ILE E 2 40 ? -12.634 39.715 -2.484 1.00 62.43 64 ILE Y CA 1
ATOM 4649 C C . ILE E 2 40 ? -13.452 38.529 -1.990 1.00 67.19 64 ILE Y C 1
ATOM 4650 O O . ILE E 2 40 ? -13.040 37.801 -1.075 1.00 68.68 64 ILE Y O 1
ATOM 4655 N N . CYS E 2 41 ? -14.619 38.326 -2.599 1.00 68.76 65 CYS Y N 1
ATOM 4656 C CA . CYS E 2 41 ? -15.461 37.191 -2.245 1.00 63.66 65 CYS Y CA 1
ATOM 4657 C C . CYS E 2 41 ? -14.765 35.880 -2.573 1.00 66.67 65 CYS Y C 1
ATOM 4658 O O . CYS E 2 41 ? -14.097 35.750 -3.603 1.00 63.83 65 CYS Y O 1
ATOM 4661 N N . ARG E 2 42 ? -14.934 34.901 -1.688 1.00 66.92 66 ARG Y N 1
ATOM 4662 C CA . ARG E 2 42 ? -14.467 33.554 -1.969 1.00 65.11 66 ARG Y CA 1
ATOM 4663 C C . ARG E 2 42 ? -15.247 32.963 -3.137 1.00 66.76 66 ARG Y C 1
ATOM 4664 O O . ARG E 2 42 ? -16.453 33.183 -3.273 1.00 74.77 66 ARG Y O 1
ATOM 4672 N N . GLN E 2 43 ? -14.550 32.223 -3.993 1.00 65.18 67 GLN Y N 1
ATOM 4673 C CA . GLN E 2 43 ? -15.172 31.490 -5.085 1.00 65.34 67 GLN Y CA 1
ATOM 4674 C C . GLN E 2 43 ? -15.148 29.998 -4.777 1.00 65.25 67 GLN Y C 1
ATOM 4675 O O . GLN E 2 43 ? -14.169 29.485 -4.223 1.00 67.06 67 GLN Y O 1
ATOM 4681 N N . CYS E 2 44 ? -16.235 29.308 -5.125 1.00 61.38 68 CYS Y N 1
ATOM 4682 C CA . CYS E 2 44 ? -16.382 27.869 -4.904 1.00 58.75 68 CYS Y CA 1
ATOM 4683 C C . CYS E 2 44 ? -16.481 27.192 -6.265 1.00 60.73 68 CYS Y C 1
ATOM 4684 O O . CYS E 2 44 ? -17.548 27.196 -6.889 1.00 60.64 68 CYS Y O 1
ATOM 4687 N N . LYS E 2 45 ? -15.377 26.607 -6.726 1.00 55.56 69 LYS Y N 1
ATOM 4688 C CA . LYS E 2 45 ? -15.341 26.002 -8.047 1.00 56.66 69 LYS Y CA 1
ATOM 4689 C C . LYS E 2 45 ? -14.592 24.676 -7.992 1.00 52.62 69 LYS Y C 1
ATOM 4690 O O . LYS E 2 45 ? -13.962 24.326 -6.990 1.00 51.89 69 LYS Y O 1
ATOM 4696 N N . GLY E 2 46 ? -14.654 23.942 -9.098 1.00 53.86 70 GLY Y N 1
ATOM 4697 C CA . GLY E 2 46 ? -14.010 22.651 -9.177 1.00 53.91 70 GLY Y CA 1
ATOM 4698 C C . GLY E 2 46 ? -14.689 21.668 -8.253 1.00 54.21 70 GLY Y C 1
ATOM 4699 O O . GLY E 2 46 ? -15.866 21.348 -8.440 1.00 53.81 70 GLY Y O 1
ATOM 4700 N N . VAL E 2 47 ? -13.963 21.204 -7.235 1.00 51.74 71 VAL Y N 1
ATOM 4701 C CA . VAL E 2 47 ? -14.550 20.286 -6.266 1.00 51.81 71 VAL Y CA 1
ATOM 4702 C C . VAL E 2 47 ? -15.490 21.004 -5.303 1.00 58.76 71 VAL Y C 1
ATOM 4703 O O . VAL E 2 47 ? -16.298 20.345 -4.634 1.00 60.08 71 VAL Y O 1
ATOM 4707 N N . PHE E 2 48 ? -15.428 22.335 -5.233 1.00 51.87 72 PHE Y N 1
ATOM 4708 C CA . PHE E 2 48 ? -16.269 23.107 -4.326 1.00 50.31 72 PHE Y CA 1
ATOM 4709 C C . PHE E 2 48 ? -17.577 23.516 -4.996 1.00 56.04 72 PHE Y C 1
ATOM 4710 O O . PHE E 2 48 ? -17.654 23.677 -6.218 1.00 63.16 72 PHE Y O 1
ATOM 4718 N N . ARG E 2 49 ? -18.605 23.695 -4.172 1.00 58.83 73 ARG Y N 1
ATOM 4719 C CA . ARG E 2 49 ? -19.870 24.280 -4.584 1.00 62.68 73 ARG Y CA 1
ATOM 4720 C C . ARG E 2 49 ? -20.189 25.444 -3.661 1.00 67.26 73 ARG Y C 1
ATOM 4721 O O . ARG E 2 49 ? -19.741 25.479 -2.512 1.00 70.27 73 ARG Y O 1
ATOM 4729 N N . THR E 2 50 ? -20.963 26.400 -4.170 1.00 69.69 74 THR Y N 1
ATOM 4730 C CA . THR E 2 50 ? -21.378 27.546 -3.367 1.00 68.10 74 THR Y CA 1
ATOM 4731 C C . THR E 2 50 ? -22.548 27.122 -2.486 1.00 72.44 74 THR Y C 1
ATOM 4732 O O . THR E 2 50 ? -23.645 26.850 -2.985 1.00 68.44 74 THR Y O 1
ATOM 4736 N N . ARG E 2 51 ? -22.315 27.046 -1.174 1.00 78.35 75 ARG Y N 1
ATOM 4737 C CA . ARG E 2 51 ? -23.406 26.794 -0.239 1.00 83.58 75 ARG Y CA 1
ATOM 4738 C C . ARG E 2 51 ? -24.189 28.074 0.030 1.00 88.44 75 ARG Y C 1
ATOM 4739 O O . ARG E 2 51 ? -25.409 28.123 -0.161 1.00 91.74 75 ARG Y O 1
ATOM 4747 N N . LYS E 2 52 ? -23.498 29.120 0.473 1.00 86.17 76 LYS Y N 1
ATOM 4748 C CA . LYS E 2 52 ? -24.080 30.441 0.655 1.00 81.73 76 LYS Y CA 1
ATOM 4749 C C . LYS E 2 52 ? -23.371 31.425 -0.260 1.00 76.15 76 LYS Y C 1
ATOM 4750 O O . LYS E 2 52 ? -22.141 31.395 -0.388 1.00 70.19 76 LYS Y O 1
ATOM 4752 N N . GLU E 2 53 ? -24.156 32.292 -0.894 1.00 78.30 77 GLU Y N 1
ATOM 4753 C CA . GLU E 2 53 ? -23.627 33.267 -1.834 1.00 75.11 77 GLU Y CA 1
ATOM 4754 C C . GLU E 2 53 ? -23.037 34.466 -1.105 1.00 76.98 77 GLU Y C 1
ATOM 4755 O O . GLU E 2 53 ? -23.450 34.818 0.005 1.00 73.83 77 GLU Y O 1
ATOM 4761 N N . CYS E 2 54 ? -22.061 35.097 -1.750 1.00 77.86 78 CYS Y N 1
ATOM 4762 C CA . CYS E 2 54 ? -21.489 36.321 -1.219 1.00 78.64 78 CYS Y CA 1
ATOM 4763 C C . CYS E 2 54 ? -22.515 37.449 -1.268 1.00 84.94 78 CYS Y C 1
ATOM 4764 O O . CYS E 2 54 ? -23.388 37.490 -2.138 1.00 86.56 78 CYS Y O 1
ATOM 4767 N N . SER E 2 55 ? -22.416 38.355 -0.301 1.00 83.69 79 SER Y N 1
ATOM 4768 C CA . SER E 2 55 ? -23.212 39.571 -0.263 1.00 84.66 79 SER Y CA 1
ATOM 4769 C C . SER E 2 55 ? -22.273 40.741 -0.012 1.00 83.68 79 SER Y C 1
ATOM 4770 O O . SER E 2 55 ? -21.070 40.564 0.190 1.00 87.69 79 SER Y O 1
ATOM 4773 N N . SER E 2 56 ? -22.824 41.953 -0.023 1.00 83.81 80 SER Y N 1
ATOM 4774 C CA . SER E 2 56 ? -22.013 43.114 0.311 1.00 82.88 80 SER Y CA 1
ATOM 4775 C C . SER E 2 56 ? -21.532 43.082 1.753 1.00 83.01 80 SER Y C 1
ATOM 4776 O O . SER E 2 56 ? -20.615 43.833 2.103 1.00 82.18 80 SER Y O 1
ATOM 4779 N N . THR E 2 57 ? -22.115 42.220 2.587 1.00 85.61 81 THR Y N 1
ATOM 4780 C CA . THR E 2 57 ? -21.862 42.219 4.017 1.00 92.65 81 THR Y CA 1
ATOM 4781 C C . THR E 2 57 ? -21.193 40.953 4.530 1.00 97.76 81 THR Y C 1
ATOM 4782 O O . THR E 2 57 ? -20.670 40.968 5.649 1.00 104.64 81 THR Y O 1
ATOM 4786 N N . SER E 2 58 ? -21.188 39.869 3.759 1.00 90.08 82 SER Y N 1
ATOM 4787 C CA . SER E 2 58 ? -20.645 38.612 4.251 1.00 91.91 82 SER Y CA 1
ATOM 4788 C C . SER E 2 58 ? -20.047 37.827 3.094 1.00 87.14 82 SER Y C 1
ATOM 4789 O O . SER E 2 58 ? -20.519 37.907 1.957 1.00 89.15 82 SER Y O 1
ATOM 4792 N N . ASN E 2 59 ? -19.004 37.061 3.403 1.00 77.18 83 ASN Y N 1
ATOM 4793 C CA . ASN E 2 59 ? -18.329 36.257 2.396 1.00 71.93 83 ASN Y CA 1
ATOM 4794 C C . ASN E 2 59 ? -19.189 35.066 1.987 1.00 69.00 83 ASN Y C 1
ATOM 4795 O O . ASN E 2 59 ? -20.036 34.589 2.748 1.00 73.18 83 ASN Y O 1
ATOM 4800 N N . ALA E 2 60 ? -18.966 34.587 0.767 1.00 62.17 84 ALA Y N 1
ATOM 4801 C CA . ALA E 2 60 ? -19.581 33.339 0.348 1.00 70.42 84 ALA Y CA 1
ATOM 4802 C C . ALA E 2 60 ? -19.028 32.179 1.171 1.00 71.55 84 ALA Y C 1
ATOM 4803 O O . ALA E 2 60 ? -17.970 32.273 1.800 1.00 73.44 84 ALA Y O 1
ATOM 4805 N N . GLU E 2 61 ? -19.761 31.074 1.161 1.00 72.83 85 GLU Y N 1
ATOM 4806 C CA . GLU E 2 61 ? -19.351 29.873 1.871 1.00 72.41 85 GLU Y CA 1
ATOM 4807 C C . GLU E 2 61 ? -19.445 28.681 0.935 1.00 67.86 85 GLU Y C 1
ATOM 4808 O O . GLU E 2 61 ? -20.430 28.532 0.206 1.00 67.45 85 GLU Y O 1
ATOM 4814 N N . CYS E 2 62 ? -18.418 27.835 0.955 1.00 66.53 86 CYS Y N 1
ATOM 4815 C CA . CYS E 2 62 ? -18.365 26.671 0.086 1.00 66.40 86 CYS Y CA 1
ATOM 4816 C C . CYS E 2 62 ? -18.757 25.404 0.834 1.00 70.56 86 CYS Y C 1
ATOM 4817 O O . CYS E 2 62 ? -18.710 25.332 2.064 1.00 72.50 86 CYS Y O 1
ATOM 4820 N N . ASP E 2 63 ? -19.160 24.402 0.056 1.00 75.63 87 ASP Y N 1
ATOM 4821 C CA . ASP E 2 63 ? -19.220 23.013 0.495 1.00 79.28 87 ASP Y CA 1
ATOM 4822 C C . ASP E 2 63 ? -18.657 22.161 -0.642 1.00 77.83 87 ASP Y C 1
ATOM 4823 O O . ASP E 2 63 ? -18.168 22.683 -1.649 1.00 73.57 87 ASP Y O 1
ATOM 4828 N N . CYS E 2 64 ? -18.715 20.844 -0.492 1.00 74.60 88 CYS Y N 1
ATOM 4829 C CA . CYS E 2 64 ? -18.086 19.953 -1.453 1.00 71.31 88 CYS Y CA 1
ATOM 4830 C C . CYS E 2 64 ? -19.118 19.346 -2.396 1.00 67.65 88 CYS Y C 1
ATOM 4831 O O . CYS E 2 64 ? -20.291 19.192 -2.049 1.00 71.37 88 CYS Y O 1
ATOM 4834 N N . THR E 2 65 ? -18.665 19.017 -3.603 1.00 62.17 89 THR Y N 1
ATOM 4835 C CA . THR E 2 65 ? -19.531 18.387 -4.584 1.00 62.88 89 THR Y CA 1
ATOM 4836 C C . THR E 2 65 ? -19.910 16.976 -4.119 1.00 63.04 89 THR Y C 1
ATOM 4837 O O . THR E 2 65 ? -19.140 16.326 -3.405 1.00 63.81 89 THR Y O 1
ATOM 4841 N N . PRO E 2 66 ? -21.103 16.500 -4.480 1.00 58.97 90 PRO Y N 1
ATOM 4842 C CA . PRO E 2 66 ? -21.538 15.159 -4.056 1.00 63.68 90 PRO Y CA 1
ATOM 4843 C C . PRO E 2 66 ? -20.503 14.081 -4.342 1.00 61.65 90 PRO Y C 1
ATOM 4844 O O . PRO E 2 66 ? -20.013 13.937 -5.465 1.00 64.11 90 PRO Y O 1
ATOM 4848 N N . GLY E 2 67 ? -20.179 13.310 -3.307 1.00 58.55 91 GLY Y N 1
ATOM 4849 C CA . GLY E 2 67 ? -19.104 12.341 -3.347 1.00 56.50 91 GLY Y CA 1
ATOM 4850 C C . GLY E 2 67 ? -17.940 12.716 -2.465 1.00 61.92 91 GLY Y C 1
ATOM 4851 O O . GLY E 2 67 ? -17.071 11.872 -2.210 1.00 65.03 91 GLY Y O 1
ATOM 4852 N N . PHE E 2 68 ? -17.907 13.957 -1.988 1.00 63.60 92 PHE Y N 1
ATOM 4853 C CA . PHE E 2 68 ? -16.861 14.473 -1.125 1.00 59.49 92 PHE Y CA 1
ATOM 4854 C C . PHE E 2 68 ? -17.515 15.149 0.071 1.00 58.77 92 PHE Y C 1
ATOM 4855 O O . PHE E 2 68 ? -18.722 15.410 0.083 1.00 56.93 92 PHE Y O 1
ATOM 4863 N N . HIS E 2 69 ? -16.704 15.432 1.086 1.00 56.66 93 HIS Y N 1
ATOM 4864 C CA . HIS E 2 69 ? -17.157 16.164 2.259 1.00 59.67 93 HIS Y CA 1
ATOM 4865 C C . HIS E 2 69 ? -16.097 17.186 2.638 1.00 63.17 93 HIS Y C 1
ATOM 4866 O O . HIS E 2 69 ? -14.918 17.044 2.296 1.00 62.27 93 HIS Y O 1
ATOM 4873 N N . CYS E 2 70 ? -16.534 18.221 3.352 1.00 62.07 94 CYS Y N 1
ATOM 4874 C CA . CYS E 2 70 ? -15.626 19.268 3.796 1.00 61.20 94 CYS Y CA 1
ATOM 4875 C C . CYS E 2 70 ? -14.674 18.747 4.862 1.00 66.29 94 CYS Y C 1
ATOM 4876 O O . CYS E 2 70 ? -14.990 17.824 5.617 1.00 68.13 94 CYS Y O 1
ATOM 4879 N N . LEU E 2 71 ? -13.494 19.357 4.923 1.00 68.91 95 LEU Y N 1
ATOM 4880 C CA . LEU E 2 71 ? -12.481 18.965 5.891 1.00 79.71 95 LEU Y CA 1
ATOM 4881 C C . LEU E 2 71 ? -12.059 20.110 6.796 1.00 91.90 95 LEU Y C 1
ATOM 4882 O O . LEU E 2 71 ? -12.117 19.975 8.024 1.00 103.27 95 LEU Y O 1
ATOM 4887 N N . GLY E 2 72 ? -11.648 21.238 6.231 1.00 91.83 96 GLY Y N 1
ATOM 4888 C CA . GLY E 2 72 ? -11.167 22.344 7.029 1.00 99.31 96 GLY Y CA 1
ATOM 4889 C C . GLY E 2 72 ? -12.262 23.009 7.847 1.00 100.50 96 GLY Y C 1
ATOM 4890 O O . GLY E 2 72 ? -13.426 22.606 7.858 1.00 103.01 96 GLY Y O 1
ATOM 4891 N N . ALA E 2 73 ? -11.859 24.067 8.556 1.00 96.17 97 ALA Y N 1
ATOM 4892 C CA . ALA E 2 73 ? -12.807 24.808 9.380 1.00 93.70 97 ALA Y CA 1
ATOM 4893 C C . ALA E 2 73 ? -13.839 25.523 8.517 1.00 88.53 97 ALA Y C 1
ATOM 4894 O O . ALA E 2 73 ? -15.046 25.433 8.769 1.00 92.95 97 ALA Y O 1
ATOM 4896 N N . GLY E 2 74 ? -13.383 26.238 7.493 1.00 74.95 98 GLY Y N 1
ATOM 4897 C CA . GLY E 2 74 ? -14.303 26.891 6.586 1.00 71.28 98 GLY Y CA 1
ATOM 4898 C C . GLY E 2 74 ? -14.420 26.137 5.282 1.00 72.13 98 GLY Y C 1
ATOM 4899 O O . GLY E 2 74 ? -14.449 26.748 4.208 1.00 76.42 98 GLY Y O 1
ATOM 4900 N N . CYS E 2 75 ? -14.495 24.807 5.373 1.00 66.87 99 CYS Y N 1
ATOM 4901 C CA . CYS E 2 75 ? -14.440 23.908 4.220 1.00 60.20 99 CYS Y CA 1
ATOM 4902 C C . CYS E 2 75 ? -13.226 24.233 3.346 1.00 64.34 99 CYS Y C 1
ATOM 4903 O O . CYS E 2 75 ? -13.333 24.544 2.157 1.00 60.85 99 CYS Y O 1
ATOM 4906 N N . SER E 2 76 ? -12.049 24.152 3.972 1.00 68.23 100 SER Y N 1
ATOM 4907 C CA . SER E 2 76 ? -10.820 24.554 3.300 1.00 67.92 100 SER Y CA 1
ATOM 4908 C C . SER E 2 76 ? -10.351 23.522 2.281 1.00 65.34 100 SER Y C 1
ATOM 4909 O O . SER E 2 76 ? -9.580 23.865 1.376 1.00 63.15 100 SER Y O 1
ATOM 4912 N N . MET E 2 77 ? -10.784 22.271 2.400 1.00 64.68 101 MET Y N 1
ATOM 4913 C CA . MET E 2 77 ? -10.536 21.308 1.340 1.00 62.24 101 MET Y CA 1
ATOM 4914 C C . MET E 2 77 ? -11.620 20.242 1.386 1.00 60.60 101 MET Y C 1
ATOM 4915 O O . MET E 2 77 ? -12.462 20.218 2.289 1.00 56.67 101 MET Y O 1
ATOM 4920 N N . CYS E 2 78 ? -11.618 19.390 0.366 1.00 63.33 102 CYS Y N 1
ATOM 4921 C CA . CYS E 2 78 ? -12.581 18.312 0.220 1.00 63.00 102 CYS Y CA 1
ATOM 4922 C C . CYS E 2 78 ? -11.868 16.967 0.270 1.00 61.82 102 CYS Y C 1
ATOM 4923 O O . CYS E 2 78 ? -10.681 16.853 -0.048 1.00 62.06 102 CYS Y O 1
ATOM 4926 N N . GLU E 2 79 ? -12.617 15.941 0.663 1.00 67.21 103 GLU Y N 1
ATOM 4927 C CA . GLU E 2 79 ? -12.091 14.591 0.800 1.00 59.98 103 GLU Y CA 1
ATOM 4928 C C . GLU E 2 79 ? -13.131 13.603 0.299 1.00 54.76 103 GLU Y C 1
ATOM 4929 O O . GLU E 2 79 ? -14.327 13.765 0.568 1.00 50.00 103 GLU Y O 1
ATOM 4935 N N . GLN E 2 80 ? -12.677 12.595 -0.446 1.00 56.05 104 GLN Y N 1
ATOM 4936 C CA . GLN E 2 80 ? -13.593 11.585 -0.957 1.00 58.03 104 GLN Y CA 1
ATOM 4937 C C . GLN E 2 80 ? -14.309 10.911 0.205 1.00 63.58 104 GLN Y C 1
ATOM 4938 O O . GLN E 2 80 ? -13.738 10.728 1.284 1.00 65.87 104 GLN Y O 1
ATOM 4944 N N . ASP E 2 81 ? -15.581 10.583 -0.010 1.00 64.39 105 ASP Y N 1
ATOM 4945 C CA . ASP E 2 81 ? -16.385 9.988 1.048 1.00 62.82 105 ASP Y CA 1
ATOM 4946 C C . ASP E 2 81 ? -15.730 8.709 1.559 1.00 57.26 105 ASP Y C 1
ATOM 4947 O O . ASP E 2 81 ? -15.169 7.926 0.788 1.00 53.79 105 ASP Y O 1
ATOM 4952 N N . CYS E 2 82 ? -15.771 8.524 2.876 1.00 64.61 106 CYS Y N 1
ATOM 4953 C CA . CYS E 2 82 ? -15.073 7.409 3.503 1.00 67.62 106 CYS Y CA 1
ATOM 4954 C C . CYS E 2 82 ? -15.647 6.076 3.038 1.00 64.09 106 CYS Y C 1
ATOM 4955 O O . CYS E 2 82 ? -16.862 5.922 2.885 1.00 66.86 106 CYS Y O 1
ATOM 4958 N N . LYS E 2 83 ? -14.760 5.110 2.810 1.00 64.09 107 LYS Y N 1
ATOM 4959 C CA . LYS E 2 83 ? -15.144 3.796 2.320 1.00 72.61 107 LYS Y CA 1
ATOM 4960 C C . LYS E 2 83 ? -15.203 2.801 3.480 1.00 69.30 107 LYS Y C 1
ATOM 4961 O O . LYS E 2 83 ? -14.972 3.143 4.645 1.00 60.07 107 LYS Y O 1
ATOM 4965 N N . GLN E 2 84 ? -15.527 1.552 3.153 1.00 70.13 108 GLN Y N 1
ATOM 4966 C CA . GLN E 2 84 ? -15.600 0.519 4.175 1.00 66.94 108 GLN Y CA 1
ATOM 4967 C C . GLN E 2 84 ? -14.236 0.338 4.830 1.00 62.70 108 GLN Y C 1
ATOM 4968 O O . GLN E 2 84 ? -13.191 0.566 4.214 1.00 61.40 108 GLN Y O 1
ATOM 4974 N N . GLY E 2 85 ? -14.256 -0.051 6.103 1.00 63.10 109 GLY Y N 1
ATOM 4975 C CA . GLY E 2 85 ? -13.053 -0.088 6.907 1.00 61.87 109 GLY Y CA 1
ATOM 4976 C C . GLY E 2 85 ? -12.624 1.250 7.464 1.00 65.08 109 GLY Y C 1
ATOM 4977 O O . GLY E 2 85 ? -11.615 1.313 8.178 1.00 61.86 109 GLY Y O 1
ATOM 4978 N N . GLN E 2 86 ? -13.359 2.320 7.172 1.00 70.88 110 GLN Y N 1
ATOM 4979 C CA . GLN E 2 86 ? -12.965 3.665 7.554 1.00 72.21 110 GLN Y CA 1
ATOM 4980 C C . GLN E 2 86 ? -14.126 4.379 8.228 1.00 67.64 110 GLN Y C 1
ATOM 4981 O O . GLN E 2 86 ? -15.298 4.054 8.021 1.00 66.47 110 GLN Y O 1
ATOM 4987 N N . GLU E 2 87 ? -13.775 5.376 9.029 1.00 66.13 111 GLU Y N 1
ATOM 4988 C CA . GLU E 2 87 ? -14.734 6.215 9.726 1.00 71.17 111 GLU Y CA 1
ATOM 4989 C C . GLU E 2 87 ? -14.377 7.672 9.480 1.00 69.75 111 GLU Y C 1
ATOM 4990 O O . GLU E 2 87 ? -13.196 8.033 9.489 1.00 71.73 111 GLU Y O 1
ATOM 4996 N N . LEU E 2 88 ? -15.392 8.506 9.259 1.00 70.39 112 LEU Y N 1
ATOM 4997 C CA . LEU E 2 88 ? -15.163 9.935 9.069 1.00 67.75 112 LEU Y CA 1
ATOM 4998 C C . LEU E 2 88 ? -14.921 10.594 10.420 1.00 71.95 112 LEU Y C 1
ATOM 4999 O O . LEU E 2 88 ? -15.781 10.541 11.305 1.00 79.29 112 LEU Y O 1
ATOM 5004 N N . THR E 2 89 ? -13.750 11.207 10.580 1.00 75.59 113 THR Y N 1
ATOM 5005 C CA . THR E 2 89 ? -13.404 11.986 11.760 1.00 82.62 113 THR Y CA 1
ATOM 5006 C C . THR E 2 89 ? -13.429 13.477 11.418 1.00 85.71 113 THR Y C 1
ATOM 5007 O O . THR E 2 89 ? -13.615 13.876 10.263 1.00 82.12 113 THR Y O 1
ATOM 5011 N N . LYS E 2 90 ? -13.237 14.311 12.443 1.00 92.17 114 LYS Y N 1
ATOM 5012 C CA . LYS E 2 90 ? -13.071 15.741 12.208 1.00 91.03 114 LYS Y CA 1
ATOM 5013 C C . LYS E 2 90 ? -11.839 16.038 11.363 1.00 92.33 114 LYS Y C 1
ATOM 5014 O O . LYS E 2 90 ? -11.784 17.088 10.712 1.00 96.48 114 LYS Y O 1
ATOM 5016 N N . LYS E 2 91 ? -10.861 15.130 11.343 1.00 88.25 115 LYS Y N 1
ATOM 5017 C CA . LYS E 2 91 ? -9.640 15.290 10.562 1.00 83.66 115 LYS Y CA 1
ATOM 5018 C C . LYS E 2 91 ? -9.597 14.367 9.346 1.00 87.73 115 LYS Y C 1
ATOM 5019 O O . LYS E 2 91 ? -8.514 14.110 8.808 1.00 89.39 115 LYS Y O 1
ATOM 5021 N N . GLY E 2 92 ? -10.743 13.854 8.908 1.00 88.58 116 GLY Y N 1
ATOM 5022 C CA . GLY E 2 92 ? -10.819 13.051 7.702 1.00 85.54 116 GLY Y CA 1
ATOM 5023 C C . GLY E 2 92 ? -11.147 11.593 7.982 1.00 83.56 116 GLY Y C 1
ATOM 5024 O O . GLY E 2 92 ? -11.533 11.201 9.088 1.00 78.93 116 GLY Y O 1
ATOM 5025 N N . CYS E 2 93 ? -10.991 10.784 6.935 1.00 80.34 117 CYS Y N 1
ATOM 5026 C CA . CYS E 2 93 ? -11.261 9.355 7.018 1.00 75.52 117 CYS Y CA 1
ATOM 5027 C C . CYS E 2 93 ? -10.101 8.665 7.719 1.00 81.98 117 CYS Y C 1
ATOM 5028 O O . CYS E 2 93 ? -8.973 8.660 7.211 1.00 78.94 117 CYS Y O 1
ATOM 5031 N N . LYS E 2 94 ? -10.378 8.091 8.883 1.00 84.21 118 LYS Y N 1
ATOM 5032 C CA . LYS E 2 94 ? -9.406 7.303 9.620 1.00 80.85 118 LYS Y CA 1
ATOM 5033 C C . LYS E 2 94 ? -9.840 5.844 9.630 1.00 77.21 118 LYS Y C 1
ATOM 5034 O O . LYS E 2 94 ? -11.035 5.533 9.602 1.00 73.30 118 LYS Y O 1
ATOM 5036 N N . ASP E 2 95 ? -8.856 4.951 9.649 1.00 77.62 119 ASP Y N 1
ATOM 5037 C CA . ASP E 2 95 ? -9.145 3.528 9.719 1.00 77.30 119 ASP Y CA 1
ATOM 5038 C C . ASP E 2 95 ? -9.799 3.180 11.051 1.00 75.84 119 ASP Y C 1
ATOM 5039 O O . ASP E 2 95 ? -9.548 3.814 12.081 1.00 70.18 119 ASP Y O 1
ATOM 5044 N N . CYS E 2 96 ? -10.660 2.163 11.017 1.00 78.31 120 CYS Y N 1
ATOM 5045 C CA . CYS E 2 96 ? -11.328 1.705 12.227 1.00 74.26 120 CYS Y CA 1
ATOM 5046 C C . CYS E 2 96 ? -10.303 1.279 13.273 1.00 70.35 120 CYS Y C 1
ATOM 5047 O O . CYS E 2 96 ? -9.295 0.641 12.955 1.00 67.90 120 CYS Y O 1
ATOM 5050 N N . CYS E 2 97 ? -10.553 1.664 14.523 1.00 73.45 121 CYS Y N 1
ATOM 5051 C CA . CYS E 2 97 ? -9.703 1.224 15.620 1.00 83.24 121 CYS Y CA 1
ATOM 5052 C C . CYS E 2 97 ? -9.709 -0.298 15.705 1.00 87.81 121 CYS Y C 1
ATOM 5053 O O . CYS E 2 97 ? -10.713 -0.952 15.415 1.00 86.97 121 CYS Y O 1
ATOM 5056 N N . PHE E 2 98 ? -8.570 -0.862 16.102 1.00 94.79 122 PHE Y N 1
ATOM 5057 C CA . PHE E 2 98 ? -8.427 -2.312 16.106 1.00 102.18 122 PHE Y CA 1
ATOM 5058 C C . PHE E 2 98 ? -9.448 -2.954 17.038 1.00 91.60 122 PHE Y C 1
ATOM 5059 O O . PHE E 2 98 ? -9.702 -2.467 18.144 1.00 86.24 122 PHE Y O 1
ATOM 5067 N N . GLY E 2 99 ? -10.046 -4.051 16.565 1.00 84.06 123 GLY Y N 1
ATOM 5068 C CA . GLY E 2 99 ? -11.147 -4.697 17.242 1.00 75.09 123 GLY Y CA 1
ATOM 5069 C C . GLY E 2 99 ? -12.520 -4.222 16.818 1.00 72.11 123 GLY Y C 1
ATOM 5070 O O . GLY E 2 99 ? -13.521 -4.777 17.290 1.00 68.67 123 GLY Y O 1
ATOM 5071 N N . THR E 2 100 ? -12.599 -3.205 15.962 1.00 69.80 124 THR Y N 1
ATOM 5072 C CA . THR E 2 100 ? -13.853 -2.681 15.442 1.00 60.29 124 THR Y CA 1
ATOM 5073 C C . THR E 2 100 ? -13.828 -2.772 13.924 1.00 55.33 124 THR Y C 1
ATOM 5074 O O . THR E 2 100 ? -12.797 -3.062 13.315 1.00 55.19 124 THR Y O 1
ATOM 5078 N N . PHE E 2 101 ? -14.979 -2.521 13.306 1.00 55.74 125 PHE Y N 1
ATOM 5079 C CA . PHE E 2 101 ? -15.081 -2.704 11.868 1.00 48.84 125 PHE Y CA 1
ATOM 5080 C C . PHE E 2 101 ? -16.160 -1.806 11.286 1.00 47.20 125 PHE Y C 1
ATOM 5081 O O . PHE E 2 101 ? -17.072 -1.353 11.982 1.00 51.02 125 PHE Y O 1
ATOM 5089 N N . ASN E 2 102 ? -16.065 -1.614 9.973 1.00 46.45 126 ASN Y N 1
ATOM 5090 C CA . ASN E 2 102 ? -17.086 -0.928 9.193 1.00 56.21 126 ASN Y CA 1
ATOM 5091 C C . ASN E 2 102 ? -17.156 -1.590 7.826 1.00 57.98 126 ASN Y C 1
ATOM 5092 O O . ASN E 2 102 ? -16.176 -1.548 7.076 1.00 60.48 126 ASN Y O 1
ATOM 5097 N N . ASP E 2 103 ? -18.299 -2.196 7.496 1.00 58.37 127 ASP Y N 1
ATOM 5098 C CA . ASP E 2 103 ? -18.425 -2.966 6.263 1.00 67.87 127 ASP Y CA 1
ATOM 5099 C C . ASP E 2 103 ? -19.184 -2.228 5.167 1.00 72.85 127 ASP Y C 1
ATOM 5100 O O . ASP E 2 103 ? -19.544 -2.843 4.158 1.00 70.84 127 ASP Y O 1
ATOM 5105 N N . GLN E 2 104 ? -19.419 -0.927 5.329 1.00 77.37 128 GLN Y N 1
ATOM 5106 C CA . GLN E 2 104 ? -20.194 -0.157 4.369 1.00 81.95 128 GLN Y CA 1
ATOM 5107 C C . GLN E 2 104 ? -19.548 1.204 4.144 1.00 79.19 128 GLN Y C 1
ATOM 5108 O O . GLN E 2 104 ? -18.904 1.764 5.036 1.00 72.45 128 GLN Y O 1
ATOM 5114 N N . LYS E 2 105 ? -19.720 1.722 2.931 1.00 80.76 129 LYS Y N 1
ATOM 5115 C CA . LYS E 2 105 ? -19.306 3.083 2.626 1.00 73.95 129 LYS Y CA 1
ATOM 5116 C C . LYS E 2 105 ? -20.071 4.068 3.497 1.00 72.66 129 LYS Y C 1
ATOM 5117 O O . LYS E 2 105 ? -21.242 3.850 3.824 1.00 68.97 129 LYS Y O 1
ATOM 5123 N N . ARG E 2 106 ? -19.399 5.157 3.879 1.00 73.85 130 ARG Y N 1
ATOM 5124 C CA . ARG E 2 106 ? -19.989 6.182 4.740 1.00 72.46 130 ARG Y CA 1
ATOM 5125 C C . ARG E 2 106 ? -20.584 5.566 6.000 1.00 72.60 130 ARG Y C 1
ATOM 5126 O O . ARG E 2 106 ? -21.753 5.769 6.332 1.00 77.13 130 ARG Y O 1
ATOM 5134 N N . GLY E 2 107 ? -19.770 4.789 6.702 1.00 69.38 131 GLY Y N 1
ATOM 5135 C CA . GLY E 2 107 ? -20.268 4.140 7.896 1.00 68.48 131 GLY Y CA 1
ATOM 5136 C C . GLY E 2 107 ? -19.447 4.430 9.139 1.00 74.09 131 GLY Y C 1
ATOM 5137 O O . GLY E 2 107 ? -18.337 4.953 9.044 1.00 77.90 131 GLY Y O 1
ATOM 5138 N N . ILE E 2 108 ? -19.998 4.083 10.295 1.00 75.42 132 ILE Y N 1
ATOM 5139 C CA . ILE E 2 108 ? -19.336 4.256 11.582 1.00 78.28 132 ILE Y CA 1
ATOM 5140 C C . ILE E 2 108 ? -18.758 2.914 12.015 1.00 81.27 132 ILE Y C 1
ATOM 5141 O O . ILE E 2 108 ? -19.365 1.860 11.775 1.00 82.50 132 ILE Y O 1
ATOM 5146 N N . CYS E 2 109 ? -17.582 2.945 12.638 1.00 78.66 133 CYS Y N 1
ATOM 5147 C CA . CYS E 2 109 ? -16.971 1.722 13.138 1.00 76.53 133 CYS Y CA 1
ATOM 5148 C C . CYS E 2 109 ? -17.745 1.187 14.340 1.00 78.63 133 CYS Y C 1
ATOM 5149 O O . CYS E 2 109 ? -18.099 1.938 15.256 1.00 73.73 133 CYS Y O 1
ATOM 5152 N N . ARG E 2 110 ? -18.013 -0.119 14.324 1.00 74.94 134 ARG Y N 1
ATOM 5153 C CA . ARG E 2 110 ? -18.659 -0.839 15.402 1.00 78.40 134 ARG Y CA 1
ATOM 5154 C C . ARG E 2 110 ? -17.733 -1.940 15.904 1.00 74.71 134 ARG Y C 1
ATOM 5155 O O . ARG E 2 110 ? -16.989 -2.526 15.112 1.00 73.35 134 ARG Y O 1
ATOM 5163 N N . PRO E 2 111 ? -17.736 -2.233 17.203 1.00 71.90 135 PRO Y N 1
ATOM 5164 C CA . PRO E 2 111 ? -16.898 -3.326 17.710 1.00 72.55 135 PRO Y CA 1
ATOM 5165 C C . PRO E 2 111 ? -17.359 -4.676 17.180 1.00 65.17 135 PRO Y C 1
ATOM 5166 O O . PRO E 2 111 ? -18.543 -4.891 16.908 1.00 57.63 135 PRO Y O 1
ATOM 5170 N N . TRP E 2 112 ? -16.400 -5.589 17.030 1.00 66.54 136 TRP Y N 1
ATOM 5171 C CA . TRP E 2 112 ? -16.716 -6.939 16.578 1.00 63.30 136 TRP Y CA 1
ATOM 5172 C C . TRP E 2 112 ? -17.701 -7.613 17.525 1.00 61.77 136 TRP Y C 1
ATOM 5173 O O . TRP E 2 112 ? -17.731 -7.339 18.729 1.00 62.00 136 TRP Y O 1
ATOM 5184 N N . THR E 2 113 ? -18.510 -8.512 16.966 1.00 60.77 137 THR Y N 1
ATOM 5185 C CA . THR E 2 113 ? -19.233 -9.468 17.788 1.00 54.61 137 THR Y CA 1
ATOM 5186 C C . THR E 2 113 ? -18.241 -10.213 18.668 1.00 58.27 137 THR Y C 1
ATOM 5187 O O . THR E 2 113 ? -17.171 -10.613 18.208 1.00 59.44 137 THR Y O 1
ATOM 5191 N N . ASN E 2 114 ? -18.577 -10.369 19.943 1.00 58.00 138 ASN Y N 1
ATOM 5192 C CA . ASN E 2 114 ? -17.763 -11.164 20.851 1.00 64.14 138 ASN Y CA 1
ATOM 5193 C C . ASN E 2 114 ? -18.474 -12.507 20.995 1.00 67.35 138 ASN Y C 1
ATOM 5194 O O . ASN E 2 114 ? -19.466 -12.628 21.722 1.00 62.32 138 ASN Y O 1
ATOM 5199 N N . CYS E 2 115 ? -17.970 -13.510 20.269 1.00 60.66 139 CYS Y N 1
ATOM 5200 C CA . CYS E 2 115 ? -18.603 -14.825 20.264 1.00 67.98 139 CYS Y CA 1
ATOM 5201 C C . CYS E 2 115 ? -18.588 -15.469 21.640 1.00 62.72 139 CYS Y C 1
ATOM 5202 O O . CYS E 2 115 ? -19.516 -16.205 21.984 1.00 62.95 139 CYS Y O 1
ATOM 5205 N N . SER E 2 116 ? -17.561 -15.192 22.446 1.00 62.41 140 SER Y N 1
ATOM 5206 C CA . SER E 2 116 ? -17.419 -15.850 23.745 1.00 65.23 140 SER Y CA 1
ATOM 5207 C C . SER E 2 116 ? -18.549 -15.527 24.719 1.00 70.45 140 SER Y C 1
ATOM 5208 O O . SER E 2 116 ? -18.640 -16.184 25.760 1.00 70.94 140 SER Y O 1
ATOM 5211 N N . LEU E 2 117 ? -19.404 -14.545 24.409 1.00 68.30 141 LEU Y N 1
ATOM 5212 C CA . LEU E 2 117 ? -20.415 -14.116 25.371 1.00 73.76 141 LEU Y CA 1
ATOM 5213 C C . LEU E 2 117 ? -21.512 -15.157 25.537 1.00 73.55 141 LEU Y C 1
ATOM 5214 O O . LEU E 2 117 ? -22.043 -15.334 26.641 1.00 79.14 141 LEU Y O 1
ATOM 5219 N N . ASP E 2 118 ? -21.890 -15.835 24.456 1.00 74.39 142 ASP Y N 1
ATOM 5220 C CA . ASP E 2 118 ? -22.792 -16.979 24.544 1.00 85.17 142 ASP Y CA 1
ATOM 5221 C C . ASP E 2 118 ? -22.048 -18.296 24.323 1.00 81.10 142 ASP Y C 1
ATOM 5222 O O . ASP E 2 118 ? -22.625 -19.268 23.831 1.00 75.67 142 ASP Y O 1
ATOM 5227 N N . GLY E 2 119 ? -20.763 -18.332 24.676 1.00 79.51 143 GLY Y N 1
ATOM 5228 C CA . GLY E 2 119 ? -19.981 -19.551 24.662 1.00 80.29 143 GLY Y CA 1
ATOM 5229 C C . GLY E 2 119 ? -19.530 -20.025 23.299 1.00 73.20 143 GLY Y C 1
ATOM 5230 O O . GLY E 2 119 ? -19.038 -21.155 23.187 1.00 69.95 143 GLY Y O 1
ATOM 5231 N N . LYS E 2 120 ? -19.683 -19.207 22.263 1.00 63.95 144 LYS Y N 1
ATOM 5232 C CA . LYS E 2 120 ? -19.333 -19.597 20.908 1.00 66.10 144 LYS Y CA 1
ATOM 5233 C C . LYS E 2 120 ? -17.857 -19.308 20.635 1.00 66.34 144 LYS Y C 1
ATOM 5234 O O . LYS E 2 120 ? -17.138 -18.750 21.465 1.00 66.28 144 LYS Y O 1
ATOM 5240 N N . SER E 2 121 ? -17.397 -19.713 19.458 1.00 67.31 145 SER Y N 1
ATOM 5241 C CA . SER E 2 121 ? -16.004 -19.610 19.051 1.00 66.62 145 SER Y CA 1
ATOM 5242 C C . SER E 2 121 ? -15.884 -18.680 17.856 1.00 64.21 145 SER Y C 1
ATOM 5243 O O . SER E 2 121 ? -16.872 -18.345 17.199 1.00 69.18 145 SER Y O 1
ATOM 5246 N N . VAL E 2 122 ? -14.654 -18.280 17.563 1.00 64.42 146 VAL Y N 1
ATOM 5247 C CA . VAL E 2 122 ? -14.357 -17.465 16.393 1.00 63.27 146 VAL Y CA 1
ATOM 5248 C C . VAL E 2 122 ? -13.878 -18.404 15.296 1.00 68.12 146 VAL Y C 1
ATOM 5249 O O . VAL E 2 122 ? -12.824 -19.036 15.422 1.00 77.99 146 VAL Y O 1
ATOM 5253 N N . LEU E 2 123 ? -14.665 -18.514 14.229 1.00 66.21 147 LEU Y N 1
ATOM 5254 C CA . LEU E 2 123 ? -14.292 -19.328 13.080 1.00 59.73 147 LEU Y CA 1
ATOM 5255 C C . LEU E 2 123 ? -13.449 -18.531 12.097 1.00 60.86 147 LEU Y C 1
ATOM 5256 O O . LEU E 2 123 ? -12.424 -19.016 11.610 1.00 60.88 147 LEU Y O 1
ATOM 5261 N N . VAL E 2 124 ? -13.875 -17.308 11.795 1.00 56.77 148 VAL Y N 1
ATOM 5262 C CA . VAL E 2 124 ? -13.145 -16.405 10.916 1.00 55.43 148 VAL Y CA 1
ATOM 5263 C C . VAL E 2 124 ? -12.982 -15.086 11.654 1.00 60.35 148 VAL Y C 1
ATOM 5264 O O . VAL E 2 124 ? -13.975 -14.474 12.065 1.00 59.40 148 VAL Y O 1
ATOM 5268 N N . ASN E 2 125 ? -11.738 -14.659 11.842 1.00 59.72 149 ASN Y N 1
ATOM 5269 C CA . ASN E 2 125 ? -11.494 -13.406 12.531 1.00 58.76 149 ASN Y CA 1
ATOM 5270 C C . ASN E 2 125 ? -11.941 -12.232 11.664 1.00 60.97 149 ASN Y C 1
ATOM 5271 O O . ASN E 2 125 ? -12.067 -12.337 10.439 1.00 58.80 149 ASN Y O 1
ATOM 5276 N N . GLY E 2 126 ? -12.208 -11.105 12.323 1.00 58.24 150 GLY Y N 1
ATOM 5277 C CA . GLY E 2 126 ? -12.615 -9.913 11.614 1.00 56.74 150 GLY Y CA 1
ATOM 5278 C C . GLY E 2 126 ? -11.433 -9.051 11.214 1.00 62.46 150 GLY Y C 1
ATOM 5279 O O . GLY E 2 126 ? -10.286 -9.320 11.559 1.00 67.28 150 GLY Y O 1
ATOM 5280 N N . THR E 2 127 ? -11.735 -8.003 10.452 1.00 62.35 151 THR Y N 1
ATOM 5281 C CA . THR E 2 127 ? -10.748 -6.987 10.108 1.00 61.05 151 THR Y CA 1
ATOM 5282 C C . THR E 2 127 ? -11.357 -5.609 10.323 1.00 68.29 151 THR Y C 1
ATOM 5283 O O . THR E 2 127 ? -12.427 -5.491 10.929 1.00 68.11 151 THR Y O 1
ATOM 5287 N N . LYS E 2 128 ? -10.694 -4.560 9.827 1.00 67.40 152 LYS Y N 1
ATOM 5288 C CA . LYS E 2 128 ? -11.333 -3.251 9.811 1.00 61.20 152 LYS Y CA 1
ATOM 5289 C C . LYS E 2 128 ? -12.570 -3.243 8.923 1.00 57.33 152 LYS Y C 1
ATOM 5290 O O . LYS E 2 128 ? -13.445 -2.389 9.106 1.00 58.26 152 LYS Y O 1
ATOM 5292 N N . GLU E 2 129 ? -12.673 -4.187 7.984 1.00 52.29 153 GLU Y N 1
ATOM 5293 C CA . GLU E 2 129 ? -13.730 -4.176 6.979 1.00 52.58 153 GLU Y CA 1
ATOM 5294 C C . GLU E 2 129 ? -14.854 -5.169 7.239 1.00 58.26 153 GLU Y C 1
ATOM 5295 O O . GLU E 2 129 ? -15.882 -5.091 6.557 1.00 63.74 153 GLU Y O 1
ATOM 5301 N N . ARG E 2 130 ? -14.696 -6.104 8.177 1.00 59.17 154 ARG Y N 1
ATOM 5302 C CA . ARG E 2 130 ? -15.699 -7.146 8.354 1.00 57.00 154 ARG Y CA 1
ATOM 5303 C C . ARG E 2 130 ? -15.752 -7.596 9.807 1.00 52.24 154 ARG Y C 1
ATOM 5304 O O . ARG E 2 130 ? -14.742 -7.586 10.517 1.00 52.14 154 ARG Y O 1
ATOM 5312 N N . ASP E 2 131 ? -16.945 -8.005 10.234 1.00 46.31 155 ASP Y N 1
ATOM 5313 C CA . ASP E 2 131 ? -17.152 -8.577 11.553 1.00 46.88 155 ASP Y CA 1
ATOM 5314 C C . ASP E 2 131 ? -16.625 -10.009 11.599 1.00 55.98 155 ASP Y C 1
ATOM 5315 O O . ASP E 2 131 ? -16.490 -10.687 10.574 1.00 53.13 155 ASP Y O 1
ATOM 5320 N N . VAL E 2 132 ? -16.314 -10.471 12.814 1.00 62.32 156 VAL Y N 1
ATOM 5321 C CA . VAL E 2 132 ? -15.933 -11.872 12.972 1.00 60.17 156 VAL Y CA 1
ATOM 5322 C C . VAL E 2 132 ? -17.116 -12.768 12.619 1.00 60.58 156 VAL Y C 1
ATOM 5323 O O . VAL E 2 132 ? -18.281 -12.358 12.655 1.00 58.28 156 VAL Y O 1
ATOM 5327 N N . VAL E 2 133 ? -16.802 -14.009 12.260 1.00 63.22 157 VAL Y N 1
ATOM 5328 C CA . VAL E 2 133 ? -17.797 -15.054 12.065 1.00 58.28 157 VAL Y CA 1
ATOM 5329 C C . VAL E 2 133 ? -17.683 -16.002 13.246 1.00 57.66 157 VAL Y C 1
ATOM 5330 O O . VAL E 2 133 ? -16.604 -16.544 13.512 1.00 58.34 157 VAL Y O 1
ATOM 5334 N N . CYS E 2 134 ? -18.783 -16.182 13.970 1.00 57.48 158 CYS Y N 1
ATOM 5335 C CA . CYS E 2 134 ? -18.796 -17.073 15.117 1.00 60.34 158 CYS Y CA 1
ATOM 5336 C C . CYS E 2 134 ? -19.103 -18.496 14.675 1.00 65.13 158 CYS Y C 1
ATOM 5337 O O . CYS E 2 134 ? -19.797 -18.725 13.681 1.00 63.10 158 CYS Y O 1
ATOM 5340 N N . GLY E 2 135 ? -18.567 -19.453 15.425 1.00 66.78 159 GLY Y N 1
ATOM 5341 C CA . GLY E 2 135 ? -18.807 -20.848 15.162 1.00 73.74 159 GLY Y CA 1
ATOM 5342 C C . GLY E 2 135 ? -19.380 -21.547 16.374 1.00 73.82 159 GLY Y C 1
ATOM 5343 O O . GLY E 2 135 ? -19.832 -20.909 17.332 1.00 63.99 159 GLY Y O 1
ATOM 5344 N N . PRO E 2 136 ? -19.375 -22.880 16.348 1.00 73.12 160 PRO Y N 1
ATOM 5345 C CA . PRO E 2 136 ? -19.897 -23.654 17.482 1.00 66.87 160 PRO Y CA 1
ATOM 5346 C C . PRO E 2 136 ? -19.043 -23.476 18.730 1.00 63.02 160 PRO Y C 1
ATOM 5347 O O . PRO E 2 136 ? -17.954 -22.896 18.707 1.00 64.71 160 PRO Y O 1
ATOM 5351 N N . SER E 2 137 ? -19.561 -24.002 19.838 1.00 65.34 161 SER Y N 1
ATOM 5352 C CA . SER E 2 137 ? -18.836 -23.941 21.099 1.00 70.17 161 SER Y CA 1
ATOM 5353 C C . SER E 2 137 ? -17.468 -24.605 20.946 1.00 79.46 161 SER Y C 1
ATOM 5354 O O . SER E 2 137 ? -17.330 -25.579 20.199 1.00 79.98 161 SER Y O 1
ATOM 5357 N N . PRO E 2 138 ? -16.431 -24.090 21.612 1.00 86.76 162 PRO Y N 1
ATOM 5358 C CA . PRO E 2 138 ? -15.105 -24.716 21.488 1.00 88.35 162 PRO Y CA 1
ATOM 5359 C C . PRO E 2 138 ? -15.098 -26.182 21.871 1.00 91.02 162 PRO Y C 1
ATOM 5360 O O . PRO E 2 138 ? -14.309 -26.954 21.309 1.00 92.51 162 PRO Y O 1
ATOM 5364 N N . GLU E 2 139 ? -15.960 -26.591 22.804 1.00 94.55 163 GLU Y N 1
ATOM 5365 C CA . GLU E 2 139 ? -16.063 -27.986 23.211 1.00 97.57 163 GLU Y CA 1
ATOM 5366 C C . GLU E 2 139 ? -16.937 -28.816 22.277 1.00 97.38 163 GLU Y C 1
ATOM 5367 O O . GLU E 2 139 ? -17.000 -30.039 22.444 1.00 99.69 163 GLU Y O 1
ATOM 5369 N N . ASN E 2 140 ? -17.607 -28.186 21.313 1.00 98.96 164 ASN Y N 1
ATOM 5370 C CA . ASN E 2 140 ? -18.418 -28.910 20.341 1.00 101.98 164 ASN Y CA 1
ATOM 5371 C C . ASN E 2 140 ? -17.557 -29.885 19.543 1.00 108.81 164 ASN Y C 1
ATOM 5372 O O . ASN E 2 140 ? -16.389 -29.618 19.246 1.00 109.17 164 ASN Y O 1
ATOM 5377 N N . LEU E 2 141 ? -18.151 -31.031 19.190 1.00 115.08 165 LEU Y N 1
ATOM 5378 C CA . LEU E 2 141 ? -17.458 -32.036 18.388 1.00 118.68 165 LEU Y CA 1
ATOM 5379 C C . LEU E 2 141 ? -17.038 -31.511 17.020 1.00 119.22 165 LEU Y C 1
ATOM 5380 O O . LEU E 2 141 ? -16.250 -32.173 16.334 1.00 118.38 165 LEU Y O 1
ATOM 5382 N N . TYR E 2 142 ? -17.555 -30.347 16.612 1.00 115.42 166 TYR Y N 1
ATOM 5383 C CA . TYR E 2 142 ? -17.093 -29.673 15.402 1.00 102.76 166 TYR Y CA 1
ATOM 5384 C C . TYR E 2 142 ? -15.586 -29.443 15.438 1.00 98.83 166 TYR Y C 1
ATOM 5385 O O . TYR E 2 142 ? -14.912 -29.528 14.405 1.00 98.20 166 TYR Y O 1
ATOM 5394 N N . PHE E 2 143 ? -15.038 -29.167 16.625 1.00 97.34 167 PHE Y N 1
ATOM 5395 C CA . PHE E 2 143 ? -13.621 -28.867 16.784 1.00 99.62 167 PHE Y CA 1
ATOM 5396 C C . PHE E 2 143 ? -12.783 -30.071 17.198 1.00 109.77 167 PHE Y C 1
ATOM 5397 O O . PHE E 2 143 ? -11.551 -30.000 17.116 1.00 109.46 167 PHE Y O 1
ATOM 5405 N N . GLN E 2 144 ? -13.415 -31.163 17.631 1.00 117.59 168 GLN Y N 1
ATOM 5406 C CA . GLN E 2 144 ? -12.728 -32.411 17.975 1.00 118.73 168 GLN Y CA 1
ATOM 5407 C C . GLN E 2 144 ? -11.666 -32.224 19.057 1.00 124.15 168 GLN Y C 1
ATOM 5408 O O . GLN E 2 144 ? -10.631 -32.895 19.049 1.00 125.43 168 GLN Y O 1
ATOM 5415 N N . GLN F 2 1 ? 9.555 60.149 -38.516 1.00 74.81 25 GLN Z N 1
ATOM 5416 C CA . GLN F 2 1 ? 9.041 58.838 -38.128 1.00 89.86 25 GLN Z CA 1
ATOM 5417 C C . GLN F 2 1 ? 9.910 58.210 -37.045 1.00 93.61 25 GLN Z C 1
ATOM 5418 O O . GLN F 2 1 ? 10.356 58.895 -36.123 1.00 100.31 25 GLN Z O 1
ATOM 5420 N N . ASP F 2 2 ? 10.156 56.905 -37.168 1.00 90.78 26 ASP Z N 1
ATOM 5421 C CA . ASP F 2 2 ? 10.919 56.163 -36.169 1.00 86.99 26 ASP Z CA 1
ATOM 5422 C C . ASP F 2 2 ? 12.263 55.731 -36.736 1.00 78.79 26 ASP Z C 1
ATOM 5423 O O . ASP F 2 2 ? 12.314 54.794 -37.551 1.00 68.41 26 ASP Z O 1
ATOM 5428 N N . PRO F 2 3 ? 13.373 56.353 -36.325 1.00 74.94 27 PRO Z N 1
ATOM 5429 C CA . PRO F 2 3 ? 14.674 56.005 -36.921 1.00 69.89 27 PRO Z CA 1
ATOM 5430 C C . PRO F 2 3 ? 15.195 54.627 -36.531 1.00 66.25 27 PRO Z C 1
ATOM 5431 O O . PRO F 2 3 ? 16.107 54.128 -37.203 1.00 64.26 27 PRO Z O 1
ATOM 5435 N N . CYS F 2 4 ? 14.665 53.998 -35.477 1.00 58.60 28 CYS Z N 1
ATOM 5436 C CA . CYS F 2 4 ? 15.146 52.670 -35.104 1.00 64.89 28 CYS Z CA 1
ATOM 5437 C C . CYS F 2 4 ? 14.838 51.627 -36.171 1.00 65.90 28 CYS Z C 1
ATOM 5438 O O . CYS F 2 4 ? 15.491 50.579 -36.198 1.00 71.28 28 CYS Z O 1
ATOM 5441 N N . SER F 2 5 ? 13.867 51.892 -37.049 1.00 65.23 29 SER Z N 1
ATOM 5442 C CA . SER F 2 5 ? 13.472 50.904 -38.047 1.00 74.07 29 SER Z CA 1
ATOM 5443 C C . SER F 2 5 ? 14.578 50.605 -39.051 1.00 73.59 29 SER Z C 1
ATOM 5444 O O . SER F 2 5 ? 14.494 49.595 -39.756 1.00 75.52 29 SER Z O 1
ATOM 5447 N N . ASN F 2 6 ? 15.601 51.455 -39.137 1.00 66.30 30 ASN Z N 1
ATOM 5448 C CA . ASN F 2 6 ? 16.672 51.273 -40.104 1.00 58.90 30 ASN Z CA 1
ATOM 5449 C C . ASN F 2 6 ? 17.928 50.654 -39.509 1.00 59.18 30 ASN Z C 1
ATOM 5450 O O . ASN F 2 6 ? 18.864 50.371 -40.260 1.00 69.12 30 ASN Z O 1
ATOM 5455 N N . CYS F 2 7 ? 17.977 50.451 -38.197 1.00 56.65 31 CYS Z N 1
ATOM 5456 C CA . CYS F 2 7 ? 19.068 49.692 -37.603 1.00 55.80 31 CYS Z CA 1
ATOM 5457 C C . CYS F 2 7 ? 18.976 48.230 -38.039 1.00 63.38 31 CYS Z C 1
ATOM 5458 O O . CYS F 2 7 ? 18.037 47.531 -37.636 1.00 61.30 31 CYS Z O 1
ATOM 5461 N N . PRO F 2 8 ? 19.925 47.723 -38.810 1.00 62.42 32 PRO Z N 1
ATOM 5462 C CA . PRO F 2 8 ? 19.805 46.363 -39.342 1.00 61.10 32 PRO Z CA 1
ATOM 5463 C C . PRO F 2 8 ? 20.092 45.314 -38.278 1.00 62.02 32 PRO Z C 1
ATOM 5464 O O . PRO F 2 8 ? 20.532 45.608 -37.164 1.00 60.42 32 PRO Z O 1
ATOM 5468 N N . ALA F 2 9 ? 19.822 44.064 -38.649 1.00 59.60 33 ALA Z N 1
ATOM 5469 C CA . ALA F 2 9 ? 20.277 42.947 -37.840 1.00 57.43 33 ALA Z CA 1
ATOM 5470 C C . ALA F 2 9 ? 21.783 43.050 -37.640 1.00 57.91 33 ALA Z C 1
ATOM 5471 O O . ALA F 2 9 ? 22.523 43.391 -38.566 1.00 61.61 33 ALA Z O 1
ATOM 5473 N N . GLY F 2 10 ? 22.238 42.750 -36.427 1.00 56.43 34 GLY Z N 1
ATOM 5474 C CA . GLY F 2 10 ? 23.610 43.006 -36.054 1.00 55.46 34 GLY Z CA 1
ATOM 5475 C C . GLY F 2 10 ? 23.824 44.326 -35.347 1.00 57.23 34 GLY Z C 1
ATOM 5476 O O . GLY F 2 10 ? 24.935 44.583 -34.861 1.00 57.34 34 GLY Z O 1
ATOM 5477 N N . THR F 2 11 ? 22.798 45.170 -35.281 1.00 52.84 35 THR Z N 1
ATOM 5478 C CA . THR F 2 11 ? 22.833 46.390 -34.496 1.00 53.52 35 THR Z CA 1
ATOM 5479 C C . THR F 2 11 ? 21.587 46.454 -33.623 1.00 57.44 35 THR Z C 1
ATOM 5480 O O . THR F 2 11 ? 20.663 45.644 -33.750 1.00 60.22 35 THR Z O 1
ATOM 5484 N N . PHE F 2 12 ? 21.578 47.435 -32.726 1.00 57.88 36 PHE Z N 1
ATOM 5485 C CA . PHE F 2 12 ? 20.407 47.746 -31.925 1.00 51.41 36 PHE Z CA 1
ATOM 5486 C C . PHE F 2 12 ? 20.256 49.256 -31.822 1.00 55.62 36 PHE Z C 1
ATOM 5487 O O . PHE F 2 12 ? 21.228 50.005 -31.939 1.00 52.84 36 PHE Z O 1
ATOM 5495 N N . CYS F 2 13 ? 19.024 49.694 -31.587 1.00 56.52 37 CYS Z N 1
ATOM 5496 C CA . CYS F 2 13 ? 18.727 51.114 -31.469 1.00 57.12 37 CYS Z CA 1
ATOM 5497 C C . CYS F 2 13 ? 19.068 51.554 -30.051 1.00 60.97 37 CYS Z C 1
ATOM 5498 O O . CYS F 2 13 ? 18.381 51.185 -29.091 1.00 56.47 37 CYS Z O 1
ATOM 5501 N N . ASP F 2 14 ? 20.130 52.347 -29.926 1.00 62.55 38 ASP Z N 1
ATOM 5502 C CA . ASP F 2 14 ? 20.778 52.611 -28.646 1.00 65.75 38 ASP Z CA 1
ATOM 5503 C C . ASP F 2 14 ? 20.149 53.840 -28.001 1.00 76.13 38 ASP Z C 1
ATOM 5504 O O . ASP F 2 14 ? 20.347 54.964 -28.469 1.00 82.25 38 ASP Z O 1
ATOM 5509 N N . ASN F 2 15 ? 19.405 53.627 -26.919 1.00 84.53 39 ASN Z N 1
ATOM 5510 C CA . ASN F 2 15 ? 18.865 54.725 -26.130 1.00 90.13 39 ASN Z CA 1
ATOM 5511 C C . ASN F 2 15 ? 19.885 55.314 -25.162 1.00 94.50 39 ASN Z C 1
ATOM 5512 O O . ASN F 2 15 ? 19.566 56.291 -24.476 1.00 95.64 39 ASN Z O 1
ATOM 5514 N N . ASN F 2 16 ? 21.098 54.754 -25.098 1.00 95.14 40 ASN Z N 1
ATOM 5515 C CA . ASN F 2 16 ? 22.129 55.210 -24.173 1.00 97.46 40 ASN Z CA 1
ATOM 5516 C C . ASN F 2 16 ? 23.186 56.098 -24.818 1.00 99.79 40 ASN Z C 1
ATOM 5517 O O . ASN F 2 16 ? 23.881 56.824 -24.098 1.00 104.47 40 ASN Z O 1
ATOM 5522 N N . ARG F 2 17 ? 23.339 56.054 -26.139 1.00 93.56 41 ARG Z N 1
ATOM 5523 C CA . ARG F 2 17 ? 24.335 56.852 -26.836 1.00 88.56 41 ARG Z CA 1
ATOM 5524 C C . ARG F 2 17 ? 23.655 57.879 -27.732 1.00 87.90 41 ARG Z C 1
ATOM 5525 O O . ARG F 2 17 ? 22.460 57.789 -28.028 1.00 84.36 41 ARG Z O 1
ATOM 5527 N N . ASN F 2 18 ? 24.439 58.876 -28.152 1.00 91.59 42 ASN Z N 1
ATOM 5528 C CA . ASN F 2 18 ? 23.917 59.872 -29.080 1.00 87.18 42 ASN Z CA 1
ATOM 5529 C C . ASN F 2 18 ? 23.580 59.234 -30.421 1.00 80.61 42 ASN Z C 1
ATOM 5530 O O . ASN F 2 18 ? 22.545 59.547 -31.024 1.00 74.77 42 ASN Z O 1
ATOM 5532 N N . GLN F 2 19 ? 24.426 58.314 -30.888 1.00 77.87 43 GLN Z N 1
ATOM 5533 C CA . GLN F 2 19 ? 24.147 57.607 -32.131 1.00 76.06 43 GLN Z CA 1
ATOM 5534 C C . GLN F 2 19 ? 22.837 56.832 -32.034 1.00 64.94 43 GLN Z C 1
ATOM 5535 O O . GLN F 2 19 ? 22.367 56.483 -30.946 1.00 62.23 43 GLN Z O 1
ATOM 5541 N N . ILE F 2 20 ? 22.237 56.583 -33.198 1.00 63.72 44 ILE Z N 1
ATOM 5542 C CA . ILE F 2 20 ? 20.914 55.972 -33.250 1.00 59.56 44 ILE Z CA 1
ATOM 5543 C C . ILE F 2 20 ? 21.032 54.453 -33.180 1.00 60.78 44 ILE Z C 1
ATOM 5544 O O . ILE F 2 20 ? 20.389 53.802 -32.348 1.00 56.69 44 ILE Z O 1
ATOM 5549 N N . CYS F 2 21 ? 21.883 53.867 -34.025 1.00 58.95 45 CYS Z N 1
ATOM 5550 C CA . CYS F 2 21 ? 22.170 52.436 -34.007 1.00 64.89 45 CYS Z CA 1
ATOM 5551 C C . CYS F 2 21 ? 23.612 52.223 -33.577 1.00 68.81 45 CYS Z C 1
ATOM 5552 O O . CYS F 2 21 ? 24.514 52.931 -34.043 1.00 67.22 45 CYS Z O 1
ATOM 5555 N N . SER F 2 22 ? 23.824 51.229 -32.720 1.00 62.47 46 SER Z N 1
ATOM 5556 C CA . SER F 2 22 ? 25.142 50.782 -32.306 1.00 61.67 46 SER Z CA 1
ATOM 5557 C C . SER F 2 22 ? 25.285 49.307 -32.649 1.00 61.78 46 SER Z C 1
ATOM 5558 O O . SER F 2 22 ? 24.296 48.568 -32.617 1.00 59.60 46 SER Z O 1
ATOM 5561 N N . PRO F 2 23 ? 26.481 48.848 -33.005 1.00 62.41 47 PRO Z N 1
ATOM 5562 C CA . PRO F 2 23 ? 26.669 47.406 -33.217 1.00 55.61 47 PRO Z CA 1
ATOM 5563 C C . PRO F 2 23 ? 26.349 46.636 -31.947 1.00 59.11 47 PRO Z C 1
ATOM 5564 O O . PRO F 2 23 ? 26.520 47.149 -30.834 1.00 54.02 47 PRO Z O 1
ATOM 5568 N N . CYS F 2 24 ? 25.830 45.411 -32.119 1.00 55.16 48 CYS Z N 1
ATOM 5569 C CA . CYS F 2 24 ? 25.611 44.539 -30.956 1.00 55.47 48 CYS Z CA 1
ATOM 5570 C C . CYS F 2 24 ? 26.882 44.432 -30.117 1.00 57.27 48 CYS Z C 1
ATOM 5571 O O . CYS F 2 24 ? 27.991 44.296 -30.660 1.00 57.79 48 CYS Z O 1
ATOM 5574 N N . PRO F 2 25 ? 26.756 44.496 -28.803 1.00 56.74 49 PRO Z N 1
ATOM 5575 C CA . PRO F 2 25 ? 27.914 44.307 -27.931 1.00 59.42 49 PRO Z CA 1
ATOM 5576 C C . PRO F 2 25 ? 28.485 42.913 -28.106 1.00 62.19 49 PRO Z C 1
ATOM 5577 O O . PRO F 2 25 ? 27.826 42.030 -28.679 1.00 61.93 49 PRO Z O 1
ATOM 5581 N N . PRO F 2 26 ? 29.713 42.682 -27.648 1.00 64.41 50 PRO Z N 1
ATOM 5582 C CA . PRO F 2 26 ? 30.287 41.335 -27.724 1.00 63.70 50 PRO Z CA 1
ATOM 5583 C C . PRO F 2 26 ? 29.366 40.300 -27.093 1.00 62.99 50 PRO Z C 1
ATOM 5584 O O . PRO F 2 26 ? 28.601 40.596 -26.172 1.00 60.17 50 PRO Z O 1
ATOM 5588 N N . ASN F 2 27 ? 29.434 39.078 -27.628 1.00 67.02 51 ASN Z N 1
ATOM 5589 C CA . ASN F 2 27 ? 28.670 37.937 -27.121 1.00 64.13 51 ASN Z CA 1
ATOM 5590 C C . ASN F 2 27 ? 27.165 38.186 -27.181 1.00 59.27 51 ASN Z C 1
ATOM 5591 O O . ASN F 2 27 ? 26.415 37.734 -26.308 1.00 52.19 51 ASN Z O 1
ATOM 5596 N N . SER F 2 28 ? 26.708 38.902 -28.210 1.00 60.32 52 SER Z N 1
ATOM 5597 C CA . SER F 2 28 ? 25.289 39.169 -28.380 1.00 48.41 52 SER Z CA 1
ATOM 5598 C C . SER F 2 28 ? 24.963 39.231 -29.860 1.00 48.73 52 SER Z C 1
ATOM 5599 O O . SER F 2 28 ? 25.848 39.210 -30.719 1.00 55.68 52 SER Z O 1
ATOM 5602 N N . PHE F 2 29 ? 23.668 39.311 -30.151 1.00 48.22 53 PHE Z N 1
ATOM 5603 C CA . PHE F 2 29 ? 23.203 39.252 -31.528 1.00 48.63 53 PHE Z CA 1
ATOM 5604 C C . PHE F 2 29 ? 21.819 39.871 -31.614 1.00 48.36 53 PHE Z C 1
ATOM 5605 O O . PHE F 2 29 ? 21.075 39.921 -30.633 1.00 52.18 53 PHE Z O 1
ATOM 5613 N N . SER F 2 30 ? 21.481 40.322 -32.815 1.00 49.07 54 SER Z N 1
ATOM 5614 C CA . SER F 2 30 ? 20.137 40.776 -33.141 1.00 49.11 54 SER Z CA 1
ATOM 5615 C C . SER F 2 30 ? 19.799 40.182 -34.496 1.00 49.78 54 SER Z C 1
ATOM 5616 O O . SER F 2 30 ? 20.482 40.466 -35.484 1.00 54.78 54 SER Z O 1
ATOM 5619 N N . SER F 2 31 ? 18.794 39.307 -34.532 1.00 62.82 55 SER Z N 1
ATOM 5620 C CA . SER F 2 31 ? 18.470 38.585 -35.756 1.00 66.63 55 SER Z CA 1
ATOM 5621 C C . SER F 2 31 ? 17.518 39.353 -36.661 1.00 63.20 55 SER Z C 1
ATOM 5622 O O . SER F 2 31 ? 17.436 39.046 -37.857 1.00 65.09 55 SER Z O 1
ATOM 5625 N N . ALA F 2 32 ? 16.805 40.342 -36.132 1.00 54.68 56 ALA Z N 1
ATOM 5626 C CA . ALA F 2 32 ? 15.975 41.216 -36.945 1.00 56.66 56 ALA Z CA 1
ATOM 5627 C C . ALA F 2 32 ? 16.432 42.658 -36.777 1.00 60.65 56 ALA Z C 1
ATOM 5628 O O . ALA F 2 32 ? 17.184 42.992 -35.857 1.00 59.15 56 ALA Z O 1
ATOM 5630 N N . GLY F 2 33 ? 15.972 43.518 -37.688 1.00 64.49 57 GLY Z N 1
ATOM 5631 C CA . GLY F 2 33 ? 16.239 44.931 -37.555 1.00 59.47 57 GLY Z CA 1
ATOM 5632 C C . GLY F 2 33 ? 15.275 45.609 -36.596 1.00 61.52 57 GLY Z C 1
ATOM 5633 O O . GLY F 2 33 ? 14.246 45.057 -36.209 1.00 59.53 57 GLY Z O 1
ATOM 5634 N N . GLY F 2 34 ? 15.632 46.829 -36.198 1.00 60.67 58 GLY Z N 1
ATOM 5635 C CA . GLY F 2 34 ? 14.768 47.619 -35.341 1.00 54.14 58 GLY Z CA 1
ATOM 5636 C C . GLY F 2 34 ? 14.617 47.130 -33.920 1.00 57.88 58 GLY Z C 1
ATOM 5637 O O . GLY F 2 34 ? 13.605 47.438 -33.283 1.00 66.92 58 GLY Z O 1
ATOM 5638 N N . GLN F 2 35 ? 15.580 46.377 -33.397 1.00 54.89 59 GLN Z N 1
ATOM 5639 C CA . GLN F 2 35 ? 15.550 45.966 -32.000 1.00 58.61 59 GLN Z CA 1
ATOM 5640 C C . GLN F 2 35 ? 16.163 47.045 -31.117 1.00 58.63 59 GLN Z C 1
ATOM 5641 O O . GLN F 2 35 ? 17.102 47.738 -31.517 1.00 58.23 59 GLN Z O 1
ATOM 5647 N N . ARG F 2 36 ? 15.632 47.168 -29.896 1.00 58.35 60 ARG Z N 1
ATOM 5648 C CA . ARG F 2 36 ? 16.175 48.117 -28.932 1.00 61.01 60 ARG Z CA 1
ATOM 5649 C C . ARG F 2 36 ? 17.331 47.546 -28.122 1.00 59.98 60 ARG Z C 1
ATOM 5650 O O . ARG F 2 36 ? 18.058 48.315 -27.481 1.00 59.40 60 ARG Z O 1
ATOM 5652 N N . THR F 2 37 ? 17.503 46.228 -28.132 1.00 56.03 61 THR Z N 1
ATOM 5653 C CA . THR F 2 37 ? 18.622 45.547 -27.501 1.00 59.80 61 THR Z CA 1
ATOM 5654 C C . THR F 2 37 ? 18.986 44.347 -28.358 1.00 56.73 61 THR Z C 1
ATOM 5655 O O . THR F 2 37 ? 18.211 43.899 -29.208 1.00 50.68 61 THR Z O 1
ATOM 5659 N N . CYS F 2 38 ? 20.182 43.835 -28.125 1.00 55.80 62 CYS Z N 1
ATOM 5660 C CA . CYS F 2 38 ? 20.602 42.562 -28.681 1.00 58.53 62 CYS Z CA 1
ATOM 5661 C C . CYS F 2 38 ? 20.477 41.488 -27.607 1.00 55.80 62 CYS Z C 1
ATOM 5662 O O . CYS F 2 38 ? 20.507 41.774 -26.407 1.00 50.58 62 CYS Z O 1
ATOM 5665 N N . ASP F 2 39 ? 20.396 40.237 -28.042 1.00 59.45 63 ASP Z N 1
ATOM 5666 C CA . ASP F 2 39 ? 20.198 39.117 -27.130 1.00 55.18 63 ASP Z CA 1
ATOM 5667 C C . ASP F 2 39 ? 21.532 38.447 -26.819 1.00 46.08 63 ASP Z C 1
ATOM 5668 O O . ASP F 2 39 ? 22.383 38.307 -27.699 1.00 48.38 63 ASP Z O 1
ATOM 5673 N N . ILE F 2 40 ? 21.718 38.070 -25.553 1.00 45.80 64 ILE Z N 1
ATOM 5674 C CA . ILE F 2 40 ? 22.939 37.396 -25.151 1.00 54.48 64 ILE Z CA 1
ATOM 5675 C C . ILE F 2 40 ? 23.054 36.076 -25.904 1.00 60.04 64 ILE Z C 1
ATOM 5676 O O . ILE F 2 40 ? 22.072 35.334 -26.049 1.00 50.56 64 ILE Z O 1
ATOM 5681 N N . CYS F 2 41 ? 24.250 35.789 -26.421 1.00 59.82 65 CYS Z N 1
ATOM 5682 C CA . CYS F 2 41 ? 24.454 34.560 -27.168 1.00 54.73 65 CYS Z CA 1
ATOM 5683 C C . CYS F 2 41 ? 24.299 33.346 -26.256 1.00 54.85 65 CYS Z C 1
ATOM 5684 O O . CYS F 2 41 ? 24.612 33.382 -25.064 1.00 56.13 65 CYS Z O 1
ATOM 5687 N N . ARG F 2 42 ? 23.776 32.268 -26.825 1.00 48.75 66 ARG Z N 1
ATOM 5688 C CA . ARG F 2 42 ? 23.798 30.989 -26.135 1.00 45.79 66 ARG Z CA 1
ATOM 5689 C C . ARG F 2 42 ? 25.241 30.522 -26.003 1.00 49.29 66 ARG Z C 1
ATOM 5690 O O . ARG F 2 42 ? 26.017 30.603 -26.961 1.00 53.99 66 ARG Z O 1
ATOM 5698 N N . GLN F 2 43 ? 25.617 30.067 -24.811 1.00 48.10 67 GLN Z N 1
ATOM 5699 C CA . GLN F 2 43 ? 26.923 29.458 -24.594 1.00 54.29 67 GLN Z CA 1
ATOM 5700 C C . GLN F 2 43 ? 26.781 27.938 -24.512 1.00 55.62 67 GLN Z C 1
ATOM 5701 O O . GLN F 2 43 ? 25.861 27.423 -23.865 1.00 54.01 67 GLN Z O 1
ATOM 5707 N N . CYS F 2 44 ? 27.689 27.226 -25.177 1.00 50.85 68 CYS Z N 1
ATOM 5708 C CA . CYS F 2 44 ? 27.691 25.763 -25.189 1.00 51.19 68 CYS Z CA 1
ATOM 5709 C C . CYS F 2 44 ? 28.950 25.269 -24.475 1.00 52.24 68 CYS Z C 1
ATOM 5710 O O . CYS F 2 44 ? 30.008 25.121 -25.093 1.00 59.88 68 CYS Z O 1
ATOM 5713 N N . LYS F 2 45 ? 28.820 25.007 -23.180 1.00 52.17 69 LYS Z N 1
ATOM 5714 C CA . LYS F 2 45 ? 29.933 24.569 -22.350 1.00 52.89 69 LYS Z CA 1
ATOM 5715 C C . LYS F 2 45 ? 29.556 23.273 -21.636 1.00 51.12 69 LYS Z C 1
ATOM 5716 O O . LYS F 2 45 ? 28.397 22.840 -21.658 1.00 48.48 69 LYS Z O 1
ATOM 5722 N N . GLY F 2 46 ? 30.553 22.660 -21.000 1.00 51.95 70 GLY Z N 1
ATOM 5723 C CA . GLY F 2 46 ? 30.376 21.411 -20.285 1.00 56.66 70 GLY Z CA 1
ATOM 5724 C C . GLY F 2 46 ? 29.968 20.248 -21.166 1.00 53.66 70 GLY Z C 1
ATOM 5725 O O . GLY F 2 46 ? 30.729 19.828 -22.044 1.00 53.48 70 GLY Z O 1
ATOM 5726 N N . VAL F 2 47 ? 28.765 19.716 -20.952 1.00 48.86 71 VAL Z N 1
ATOM 5727 C CA . VAL F 2 47 ? 28.287 18.626 -21.797 1.00 49.18 71 VAL Z CA 1
ATOM 5728 C C . VAL F 2 47 ? 28.004 19.111 -23.212 1.00 53.97 71 VAL Z C 1
ATOM 5729 O O . VAL F 2 47 ? 28.037 18.310 -24.153 1.00 56.71 71 VAL Z O 1
ATOM 5733 N N . PHE F 2 48 ? 27.742 20.408 -23.387 1.00 52.78 72 PHE Z N 1
ATOM 5734 C CA . PHE F 2 48 ? 27.428 20.983 -24.687 1.00 48.81 72 PHE Z CA 1
ATOM 5735 C C . PHE F 2 48 ? 28.702 21.335 -25.445 1.00 51.91 72 PHE Z C 1
ATOM 5736 O O . PHE F 2 48 ? 29.731 21.687 -24.861 1.00 48.55 72 PHE Z O 1
ATOM 5744 N N . ARG F 2 49 ? 28.621 21.225 -26.761 1.00 55.23 73 ARG Z N 1
ATOM 5745 C CA . ARG F 2 49 ? 29.657 21.699 -27.656 1.00 54.03 73 ARG Z CA 1
ATOM 5746 C C . ARG F 2 49 ? 29.071 22.793 -28.535 1.00 58.53 73 ARG Z C 1
ATOM 5747 O O . ARG F 2 49 ? 27.854 22.877 -28.731 1.00 59.73 73 ARG Z O 1
ATOM 5755 N N . THR F 2 50 ? 29.945 23.646 -29.053 1.00 60.17 74 THR Z N 1
ATOM 5756 C CA . THR F 2 50 ? 29.499 24.684 -29.974 1.00 57.07 74 THR Z CA 1
ATOM 5757 C C . THR F 2 50 ? 29.440 24.079 -31.368 1.00 56.70 74 THR Z C 1
ATOM 5758 O O . THR F 2 50 ? 30.470 23.869 -32.011 1.00 60.31 74 THR Z O 1
ATOM 5762 N N . ARG F 2 51 ? 28.227 23.776 -31.835 1.00 56.34 75 ARG Z N 1
ATOM 5763 C CA . ARG F 2 51 ? 28.063 23.288 -33.200 1.00 62.29 75 ARG Z CA 1
ATOM 5764 C C . ARG F 2 51 ? 28.138 24.433 -34.208 1.00 66.86 75 ARG Z C 1
ATOM 5765 O O . ARG F 2 51 ? 28.828 24.326 -35.228 1.00 73.45 75 ARG Z O 1
ATOM 5773 N N . LYS F 2 52 ? 27.437 25.535 -33.939 1.00 66.33 76 LYS Z N 1
ATOM 5774 C CA . LYS F 2 52 ? 27.523 26.744 -34.750 1.00 61.53 76 LYS Z CA 1
ATOM 5775 C C . LYS F 2 52 ? 27.765 27.927 -33.827 1.00 64.56 76 LYS Z C 1
ATOM 5776 O O . LYS F 2 52 ? 27.060 28.092 -32.825 1.00 63.46 76 LYS Z O 1
ATOM 5782 N N . GLU F 2 53 ? 28.759 28.742 -34.162 1.00 65.69 77 GLU Z N 1
ATOM 5783 C CA . GLU F 2 53 ? 29.145 29.831 -33.286 1.00 70.57 77 GLU Z CA 1
ATOM 5784 C C . GLU F 2 53 ? 28.202 31.017 -33.453 1.00 66.91 77 GLU Z C 1
ATOM 5785 O O . GLU F 2 53 ? 27.521 31.174 -34.471 1.00 58.94 77 GLU Z O 1
ATOM 5791 N N . CYS F 2 54 ? 28.159 31.847 -32.417 1.00 66.11 78 CYS Z N 1
ATOM 5792 C CA . CYS F 2 54 ? 27.351 33.053 -32.461 1.00 65.97 78 CYS Z CA 1
ATOM 5793 C C . CYS F 2 54 ? 27.961 34.078 -33.413 1.00 64.06 78 CYS Z C 1
ATOM 5794 O O . CYS F 2 54 ? 29.184 34.237 -33.481 1.00 63.18 78 CYS Z O 1
ATOM 5797 N N . SER F 2 55 ? 27.101 34.763 -34.162 1.00 60.59 79 SER Z N 1
ATOM 5798 C CA . SER F 2 55 ? 27.481 35.939 -34.933 1.00 61.13 79 SER Z CA 1
ATOM 5799 C C . SER F 2 55 ? 26.627 37.115 -34.488 1.00 62.22 79 SER Z C 1
ATOM 5800 O O . SER F 2 55 ? 25.695 36.967 -33.694 1.00 59.00 79 SER Z O 1
ATOM 5803 N N . SER F 2 56 ? 26.945 38.301 -35.011 1.00 60.14 80 SER Z N 1
ATOM 5804 C CA . SER F 2 56 ? 26.174 39.480 -34.640 1.00 59.34 80 SER Z CA 1
ATOM 5805 C C . SER F 2 56 ? 24.713 39.372 -35.060 1.00 57.40 80 SER Z C 1
ATOM 5806 O O . SER F 2 56 ? 23.864 40.075 -34.499 1.00 58.33 80 SER Z O 1
ATOM 5809 N N . THR F 2 57 ? 24.394 38.503 -36.019 1.00 55.90 81 THR Z N 1
ATOM 5810 C CA . THR F 2 57 ? 23.031 38.366 -36.508 1.00 56.92 81 THR Z CA 1
ATOM 5811 C C . THR F 2 57 ? 22.407 37.006 -36.227 1.00 53.79 81 THR Z C 1
ATOM 5812 O O . THR F 2 57 ? 21.243 36.796 -36.581 1.00 55.68 81 THR Z O 1
ATOM 5816 N N . SER F 2 58 ? 23.126 36.086 -35.587 1.00 55.11 82 SER Z N 1
ATOM 5817 C CA . SER F 2 58 ? 22.649 34.713 -35.474 1.00 55.76 82 SER Z CA 1
ATOM 5818 C C . SER F 2 58 ? 23.110 34.113 -34.155 1.00 53.48 82 SER Z C 1
ATOM 5819 O O . SER F 2 58 ? 24.290 34.207 -33.808 1.00 57.80 82 SER Z O 1
ATOM 5822 N N . ASN F 2 59 ? 22.182 33.491 -33.435 1.00 50.47 83 ASN Z N 1
ATOM 5823 C CA . ASN F 2 59 ? 22.521 32.840 -32.178 1.00 52.84 83 ASN Z CA 1
ATOM 5824 C C . ASN F 2 59 ? 23.374 31.599 -32.416 1.00 57.81 83 ASN Z C 1
ATOM 5825 O O . ASN F 2 59 ? 23.218 30.883 -33.411 1.00 57.94 83 ASN Z O 1
ATOM 5830 N N . ALA F 2 60 ? 24.286 31.350 -31.481 1.00 54.45 84 ALA Z N 1
ATOM 5831 C CA . ALA F 2 60 ? 25.021 30.100 -31.472 1.00 57.57 84 ALA Z CA 1
ATOM 5832 C C . ALA F 2 60 ? 24.058 28.933 -31.280 1.00 53.48 84 ALA Z C 1
ATOM 5833 O O . ALA F 2 60 ? 22.950 29.086 -30.758 1.00 53.06 84 ALA Z O 1
ATOM 5835 N N . GLU F 2 61 ? 24.487 27.751 -31.721 1.00 62.10 85 GLU Z N 1
ATOM 5836 C CA . GLU F 2 61 ? 23.703 26.529 -31.559 1.00 61.64 85 GLU Z CA 1
ATOM 5837 C C . GLU F 2 61 ? 24.579 25.441 -30.959 1.00 60.02 85 GLU Z C 1
ATOM 5838 O O . GLU F 2 61 ? 25.761 25.342 -31.309 1.00 58.26 85 GLU Z O 1
ATOM 5844 N N . CYS F 2 62 ? 24.014 24.637 -30.054 1.00 56.69 86 CYS Z N 1
ATOM 5845 C CA . CYS F 2 62 ? 24.784 23.615 -29.366 1.00 55.09 86 CYS Z CA 1
ATOM 5846 C C . CYS F 2 62 ? 24.409 22.228 -29.879 1.00 56.28 86 CYS Z C 1
ATOM 5847 O O . CYS F 2 62 ? 23.281 21.990 -30.342 1.00 50.86 86 CYS Z O 1
ATOM 5850 N N . ASP F 2 63 ? 25.362 21.306 -29.753 1.00 57.94 87 ASP Z N 1
ATOM 5851 C CA . ASP F 2 63 ? 25.020 19.893 -29.749 1.00 56.65 87 ASP Z CA 1
ATOM 5852 C C . ASP F 2 63 ? 25.628 19.258 -28.503 1.00 60.29 87 ASP Z C 1
ATOM 5853 O O . ASP F 2 63 ? 26.130 19.971 -27.632 1.00 56.76 87 ASP Z O 1
ATOM 5858 N N . CYS F 2 64 ? 25.574 17.935 -28.381 1.00 59.84 88 CYS Z N 1
ATOM 5859 C CA . CYS F 2 64 ? 26.073 17.279 -27.183 1.00 57.00 88 CYS Z CA 1
ATOM 5860 C C . CYS F 2 64 ? 27.395 16.583 -27.477 1.00 56.35 88 CYS Z C 1
ATOM 5861 O O . CYS F 2 64 ? 27.638 16.118 -28.594 1.00 61.17 88 CYS Z O 1
ATOM 5864 N N . THR F 2 65 ? 28.259 16.543 -26.468 1.00 49.47 89 THR Z N 1
ATOM 5865 C CA . THR F 2 65 ? 29.570 15.947 -26.644 1.00 50.62 89 THR Z CA 1
ATOM 5866 C C . THR F 2 65 ? 29.414 14.448 -26.942 1.00 52.47 89 THR Z C 1
ATOM 5867 O O . THR F 2 65 ? 28.418 13.831 -26.546 1.00 49.41 89 THR Z O 1
ATOM 5871 N N . PRO F 2 66 ? 30.341 13.858 -27.702 1.00 52.00 90 PRO Z N 1
ATOM 5872 C CA . PRO F 2 66 ? 30.184 12.456 -28.117 1.00 59.02 90 PRO Z CA 1
ATOM 5873 C C . PRO F 2 66 ? 29.848 11.516 -26.962 1.00 60.14 90 PRO Z C 1
ATOM 5874 O O . PRO F 2 66 ? 30.339 11.670 -25.841 1.00 64.01 90 PRO Z O 1
ATOM 5878 N N . GLY F 2 67 ? 28.995 10.527 -27.258 1.00 55.11 91 GLY Z N 1
ATOM 5879 C CA . GLY F 2 67 ? 28.396 9.679 -26.250 1.00 50.70 91 GLY Z CA 1
ATOM 5880 C C . GLY F 2 67 ? 27.129 10.234 -25.632 1.00 58.51 91 GLY Z C 1
ATOM 5881 O O . GLY F 2 67 ? 26.509 9.550 -24.806 1.00 53.76 91 GLY Z O 1
ATOM 5882 N N . PHE F 2 68 ? 26.733 11.456 -25.992 1.00 54.90 92 PHE Z N 1
ATOM 5883 C CA . PHE F 2 68 ? 25.474 12.048 -25.569 1.00 49.21 92 PHE Z CA 1
ATOM 5884 C C . PHE F 2 68 ? 24.706 12.503 -26.798 1.00 47.43 92 PHE Z C 1
ATOM 5885 O O . PHE F 2 68 ? 25.282 12.759 -27.855 1.00 64.49 92 PHE Z O 1
ATOM 5893 N N . HIS F 2 69 ? 23.392 12.608 -26.651 1.00 46.69 93 HIS Z N 1
ATOM 5894 C CA . HIS F 2 69 ? 22.546 13.120 -27.714 1.00 48.27 93 HIS Z CA 1
ATOM 5895 C C . HIS F 2 69 ? 21.682 14.245 -27.164 1.00 51.33 93 HIS Z C 1
ATOM 5896 O O . HIS F 2 69 ? 21.435 14.336 -25.958 1.00 45.14 93 HIS Z O 1
ATOM 5903 N N . CYS F 2 70 ? 21.231 15.106 -28.071 1.00 56.89 94 CYS Z N 1
ATOM 5904 C CA . CYS F 2 70 ? 20.363 16.208 -27.692 1.00 48.68 94 CYS Z CA 1
ATOM 5905 C C . CYS F 2 70 ? 18.963 15.699 -27.383 1.00 53.60 94 CYS Z C 1
ATOM 5906 O O . CYS F 2 70 ? 18.498 14.699 -27.937 1.00 59.92 94 CYS Z O 1
ATOM 5909 N N . LEU F 2 71 ? 18.304 16.398 -26.468 1.00 51.97 95 LEU Z N 1
ATOM 5910 C CA . LEU F 2 71 ? 16.921 16.159 -26.095 1.00 58.54 95 LEU Z CA 1
ATOM 5911 C C . LEU F 2 71 ? 16.210 17.504 -26.106 1.00 66.75 95 LEU Z C 1
ATOM 5912 O O . LEU F 2 71 ? 16.676 18.451 -25.468 1.00 72.01 95 LEU Z O 1
ATOM 5917 N N . GLY F 2 72 ? 15.118 17.600 -26.848 1.00 71.59 96 GLY Z N 1
ATOM 5918 C CA . GLY F 2 72 ? 14.401 18.873 -26.899 1.00 73.32 96 GLY Z CA 1
ATOM 5919 C C . GLY F 2 72 ? 14.885 19.783 -28.013 1.00 78.87 96 GLY Z C 1
ATOM 5920 O O . GLY F 2 72 ? 16.047 19.765 -28.422 1.00 75.35 96 GLY Z O 1
ATOM 5921 N N . ALA F 2 73 ? 13.964 20.607 -28.511 1.00 88.25 97 ALA Z N 1
ATOM 5922 C CA . ALA F 2 73 ? 14.289 21.519 -29.602 1.00 95.96 97 ALA Z CA 1
ATOM 5923 C C . ALA F 2 73 ? 15.381 22.498 -29.184 1.00 90.80 97 ALA Z C 1
ATOM 5924 O O . ALA F 2 73 ? 15.417 22.971 -28.044 1.00 83.75 97 ALA Z O 1
ATOM 5926 N N . GLY F 2 74 ? 16.280 22.795 -30.120 1.00 88.03 98 GLY Z N 1
ATOM 5927 C CA . GLY F 2 74 ? 17.422 23.627 -29.805 1.00 84.84 98 GLY Z CA 1
ATOM 5928 C C . GLY F 2 74 ? 18.450 22.969 -28.916 1.00 81.07 98 GLY Z C 1
ATOM 5929 O O . GLY F 2 74 ? 19.307 23.665 -28.366 1.00 80.31 98 GLY Z O 1
ATOM 5930 N N . CYS F 2 75 ? 18.388 21.643 -28.763 1.00 73.91 99 CYS Z N 1
ATOM 5931 C CA . CYS F 2 75 ? 19.312 20.879 -27.927 1.00 58.02 99 CYS Z CA 1
ATOM 5932 C C . CYS F 2 75 ? 19.295 21.398 -26.487 1.00 55.99 99 CYS Z C 1
ATOM 5933 O O . CYS F 2 75 ? 20.313 21.804 -25.919 1.00 52.30 99 CYS Z O 1
ATOM 5936 N N . SER F 2 76 ? 18.101 21.361 -25.899 1.00 54.30 100 SER Z N 1
ATOM 5937 C CA . SER F 2 76 ? 17.908 21.944 -24.578 1.00 49.80 100 SER Z CA 1
ATOM 5938 C C . SER F 2 76 ? 18.677 21.179 -23.508 1.00 54.17 100 SER Z C 1
ATOM 5939 O O . SER F 2 76 ? 19.193 21.776 -22.560 1.00 48.61 100 SER Z O 1
ATOM 5942 N N . MET F 2 77 ? 18.752 19.857 -23.615 1.00 58.03 101 MET Z N 1
ATOM 5943 C CA . MET F 2 77 ? 19.546 19.132 -22.638 1.00 52.11 101 MET Z CA 1
ATOM 5944 C C . MET F 2 77 ? 20.120 17.890 -23.295 1.00 52.57 101 MET Z C 1
ATOM 5945 O O . MET F 2 77 ? 19.689 17.475 -24.374 1.00 56.96 101 MET Z O 1
ATOM 5950 N N . CYS F 2 78 ? 21.138 17.331 -22.654 1.00 47.91 102 CYS Z N 1
ATOM 5951 C CA . CYS F 2 78 ? 21.857 16.189 -23.187 1.00 52.74 102 CYS Z CA 1
ATOM 5952 C C . CYS F 2 78 ? 21.458 14.931 -22.432 1.00 55.28 102 CYS Z C 1
ATOM 5953 O O . CYS F 2 78 ? 21.056 14.986 -21.265 1.00 53.45 102 CYS Z O 1
ATOM 5956 N N . GLU F 2 79 ? 21.583 13.795 -23.108 1.00 57.52 103 GLU Z N 1
ATOM 5957 C CA . GLU F 2 79 ? 21.267 12.507 -22.508 1.00 52.55 103 GLU Z CA 1
ATOM 5958 C C . GLU F 2 79 ? 22.249 11.465 -23.020 1.00 55.08 103 GLU Z C 1
ATOM 5959 O O . GLU F 2 79 ? 22.511 11.406 -24.226 1.00 51.80 103 GLU Z O 1
ATOM 5965 N N . GLN F 2 80 ? 22.799 10.661 -22.105 1.00 51.91 104 GLN Z N 1
ATOM 5966 C CA . GLN F 2 80 ? 23.689 9.575 -22.496 1.00 55.61 104 GLN Z CA 1
ATOM 5967 C C . GLN F 2 80 ? 23.010 8.684 -23.528 1.00 51.66 104 GLN Z C 1
ATOM 5968 O O . GLN F 2 80 ? 21.815 8.393 -23.426 1.00 46.62 104 GLN Z O 1
ATOM 5974 N N . ASP F 2 81 ? 23.778 8.272 -24.539 1.00 52.66 105 ASP Z N 1
ATOM 5975 C CA . ASP F 2 81 ? 23.256 7.353 -25.541 1.00 53.44 105 ASP Z CA 1
ATOM 5976 C C . ASP F 2 81 ? 22.624 6.143 -24.860 1.00 49.38 105 ASP Z C 1
ATOM 5977 O O . ASP F 2 81 ? 23.131 5.641 -23.857 1.00 48.17 105 ASP Z O 1
ATOM 5982 N N . CYS F 2 82 ? 21.466 5.734 -25.361 1.00 51.42 106 CYS Z N 1
ATOM 5983 C CA . CYS F 2 82 ? 20.704 4.678 -24.714 1.00 60.70 106 CYS Z CA 1
ATOM 5984 C C . CYS F 2 82 ? 21.486 3.369 -24.740 1.00 56.70 106 CYS Z C 1
ATOM 5985 O O . CYS F 2 82 ? 22.227 3.078 -25.686 1.00 54.66 106 CYS Z O 1
ATOM 5988 N N . LYS F 2 83 ? 21.345 2.589 -23.669 1.00 63.60 107 LYS Z N 1
ATOM 5989 C CA . LYS F 2 83 ? 22.099 1.350 -23.544 1.00 61.87 107 LYS Z CA 1
ATOM 5990 C C . LYS F 2 83 ? 21.301 0.166 -24.084 1.00 61.01 107 LYS Z C 1
ATOM 5991 O O . LYS F 2 83 ? 20.193 0.302 -24.611 1.00 53.69 107 LYS Z O 1
ATOM 5995 N N . GLN F 2 84 ? 21.899 -1.015 -23.969 1.00 64.48 108 GLN Z N 1
ATOM 5996 C CA . GLN F 2 84 ? 21.208 -2.251 -24.287 1.00 55.83 108 GLN Z CA 1
ATOM 5997 C C . GLN F 2 84 ? 19.896 -2.337 -23.514 1.00 54.54 108 GLN Z C 1
ATOM 5998 O O . GLN F 2 84 ? 19.841 -2.016 -22.323 1.00 54.33 108 GLN Z O 1
ATOM 6004 N N . GLY F 2 85 ? 18.830 -2.735 -24.210 1.00 53.45 109 GLY Z N 1
ATOM 6005 C CA . GLY F 2 85 ? 17.522 -2.871 -23.601 1.00 52.05 109 GLY Z CA 1
ATOM 6006 C C . GLY F 2 85 ? 16.637 -1.638 -23.656 1.00 61.24 109 GLY Z C 1
ATOM 6007 O O . GLY F 2 85 ? 15.507 -1.681 -23.150 1.00 61.81 109 GLY Z O 1
ATOM 6008 N N . GLN F 2 86 ? 17.109 -0.539 -24.234 1.00 60.86 110 GLN Z N 1
ATOM 6009 C CA . GLN F 2 86 ? 16.267 0.628 -24.445 1.00 61.87 110 GLN Z CA 1
ATOM 6010 C C . GLN F 2 86 ? 16.418 1.134 -25.868 1.00 63.76 110 GLN Z C 1
ATOM 6011 O O . GLN F 2 86 ? 17.327 0.738 -26.603 1.00 61.43 110 GLN Z O 1
ATOM 6017 N N . GLU F 2 87 ? 15.503 2.029 -26.238 1.00 60.89 111 GLU Z N 1
ATOM 6018 C CA . GLU F 2 87 ? 15.574 2.769 -27.486 1.00 53.83 111 GLU Z CA 1
ATOM 6019 C C . GLU F 2 87 ? 15.305 4.240 -27.200 1.00 60.41 111 GLU Z C 1
ATOM 6020 O O . GLU F 2 87 ? 14.762 4.607 -26.152 1.00 60.50 111 GLU Z O 1
ATOM 6026 N N . LEU F 2 88 ? 15.697 5.086 -28.143 1.00 57.03 112 LEU Z N 1
ATOM 6027 C CA . LEU F 2 88 ? 15.571 6.525 -27.971 1.00 56.78 112 LEU Z CA 1
ATOM 6028 C C . LEU F 2 88 ? 14.198 6.984 -28.449 1.00 61.74 112 LEU Z C 1
ATOM 6029 O O . LEU F 2 88 ? 13.822 6.731 -29.599 1.00 64.07 112 LEU Z O 1
ATOM 6034 N N . THR F 2 89 ? 13.456 7.648 -27.566 1.00 61.32 113 THR Z N 1
ATOM 6035 C CA . THR F 2 89 ? 12.221 8.341 -27.908 1.00 63.51 113 THR Z CA 1
ATOM 6036 C C . THR F 2 89 ? 12.432 9.841 -27.752 1.00 66.11 113 THR Z C 1
ATOM 6037 O O . THR F 2 89 ? 13.465 10.291 -27.252 1.00 69.58 113 THR Z O 1
ATOM 6041 N N . LYS F 2 90 ? 11.437 10.626 -28.183 1.00 65.99 114 LYS Z N 1
ATOM 6042 C CA . LYS F 2 90 ? 11.561 12.080 -28.074 1.00 61.28 114 LYS Z CA 1
ATOM 6043 C C . LYS F 2 90 ? 11.641 12.529 -26.620 1.00 64.22 114 LYS Z C 1
ATOM 6044 O O . LYS F 2 90 ? 12.229 13.574 -26.323 1.00 70.71 114 LYS Z O 1
ATOM 6046 N N . LYS F 2 91 ? 11.073 11.752 -25.702 1.00 69.40 115 LYS Z N 1
ATOM 6047 C CA . LYS F 2 91 ? 11.130 12.050 -24.280 1.00 64.27 115 LYS Z CA 1
ATOM 6048 C C . LYS F 2 91 ? 12.316 11.374 -23.576 1.00 65.14 115 LYS Z C 1
ATOM 6049 O O . LYS F 2 91 ? 12.332 11.305 -22.341 1.00 72.74 115 LYS Z O 1
ATOM 6051 N N . GLY F 2 92 ? 13.302 10.879 -24.326 1.00 53.16 116 GLY Z N 1
ATOM 6052 C CA . GLY F 2 92 ? 14.485 10.256 -23.756 1.00 54.17 116 GLY Z CA 1
ATOM 6053 C C . GLY F 2 92 ? 14.517 8.749 -23.971 1.00 59.76 116 GLY Z C 1
ATOM 6054 O O . GLY F 2 92 ? 13.711 8.170 -24.709 1.00 53.11 116 GLY Z O 1
ATOM 6055 N N . CYS F 2 93 ? 15.482 8.110 -23.304 1.00 57.65 117 CYS Z N 1
ATOM 6056 C CA . CYS F 2 93 ? 15.657 6.665 -23.419 1.00 55.04 117 CYS Z CA 1
ATOM 6057 C C . CYS F 2 93 ? 14.546 5.933 -22.682 1.00 54.00 117 CYS Z C 1
ATOM 6058 O O . CYS F 2 93 ? 14.229 6.256 -21.534 1.00 57.77 117 CYS Z O 1
ATOM 6061 N N . LYS F 2 94 ? 13.965 4.933 -23.335 1.00 55.84 118 LYS Z N 1
ATOM 6062 C CA . LYS F 2 94 ? 12.837 4.206 -22.777 1.00 55.01 118 LYS Z CA 1
ATOM 6063 C C . LYS F 2 94 ? 13.063 2.711 -22.926 1.00 57.12 118 LYS Z C 1
ATOM 6064 O O . LYS F 2 94 ? 13.550 2.242 -23.960 1.00 56.35 118 LYS Z O 1
ATOM 6070 N N . ASP F 2 95 ? 12.714 1.969 -21.880 1.00 60.91 119 ASP Z N 1
ATOM 6071 C CA . ASP F 2 95 ? 12.795 0.518 -21.938 1.00 61.49 119 ASP Z CA 1
ATOM 6072 C C . ASP F 2 95 ? 12.014 -0.011 -23.135 1.00 61.32 119 ASP Z C 1
ATOM 6073 O O . ASP F 2 95 ? 11.012 0.573 -23.558 1.00 67.20 119 ASP Z O 1
ATOM 6078 N N . CYS F 2 96 ? 12.505 -1.112 -23.706 1.00 61.22 120 CYS Z N 1
ATOM 6079 C CA . CYS F 2 96 ? 11.746 -1.814 -24.732 1.00 62.05 120 CYS Z CA 1
ATOM 6080 C C . CYS F 2 96 ? 10.437 -2.330 -24.148 1.00 62.99 120 CYS Z C 1
ATOM 6081 O O . CYS F 2 96 ? 10.406 -2.872 -23.039 1.00 67.12 120 CYS Z O 1
ATOM 6084 N N . CYS F 2 97 ? 9.350 -2.157 -24.894 1.00 70.54 121 CYS Z N 1
ATOM 6085 C CA . CYS F 2 97 ? 8.060 -2.660 -24.441 1.00 78.83 121 CYS Z CA 1
ATOM 6086 C C . CYS F 2 97 ? 8.063 -4.186 -24.435 1.00 76.60 121 CYS Z C 1
ATOM 6087 O O . CYS F 2 97 ? 8.829 -4.829 -25.160 1.00 71.78 121 CYS Z O 1
ATOM 6090 N N . PHE F 2 98 ? 7.212 -4.765 -23.583 1.00 74.66 122 PHE Z N 1
ATOM 6091 C CA . PHE F 2 98 ? 7.188 -6.213 -23.415 1.00 75.09 122 PHE Z CA 1
ATOM 6092 C C . PHE F 2 98 ? 7.008 -6.897 -24.764 1.00 76.36 122 PHE Z C 1
ATOM 6093 O O . PHE F 2 98 ? 6.219 -6.452 -25.605 1.00 74.76 122 PHE Z O 1
ATOM 6095 N N . GLY F 2 99 ? 7.785 -7.960 -24.983 1.00 70.93 123 GLY Z N 1
ATOM 6096 C CA . GLY F 2 99 ? 7.791 -8.672 -26.239 1.00 68.30 123 GLY Z CA 1
ATOM 6097 C C . GLY F 2 99 ? 8.850 -8.226 -27.228 1.00 73.26 123 GLY Z C 1
ATOM 6098 O O . GLY F 2 99 ? 9.133 -8.960 -28.180 1.00 79.89 123 GLY Z O 1
ATOM 6099 N N . THR F 2 100 ? 9.437 -7.048 -27.039 1.00 73.10 124 THR Z N 1
ATOM 6100 C CA . THR F 2 100 ? 10.483 -6.535 -27.911 1.00 68.95 124 THR Z CA 1
ATOM 6101 C C . THR F 2 100 ? 11.820 -6.546 -27.182 1.00 63.96 124 THR Z C 1
ATOM 6102 O O . THR F 2 100 ? 11.889 -6.667 -25.958 1.00 61.71 124 THR Z O 1
ATOM 6106 N N . PHE F 2 101 ? 12.896 -6.394 -27.950 1.00 64.18 125 PHE Z N 1
ATOM 6107 C CA . PHE F 2 101 ? 14.230 -6.404 -27.370 1.00 57.88 125 PHE Z CA 1
ATOM 6108 C C . PHE F 2 101 ? 15.146 -5.477 -28.156 1.00 58.15 125 PHE Z C 1
ATOM 6109 O O . PHE F 2 101 ? 14.868 -5.111 -29.302 1.00 60.31 125 PHE Z O 1
ATOM 6117 N N . ASN F 2 102 ? 16.246 -5.099 -27.511 1.00 58.28 126 ASN Z N 1
ATOM 6118 C CA . ASN F 2 102 ? 17.369 -4.450 -28.171 1.00 56.33 126 ASN Z CA 1
ATOM 6119 C C . ASN F 2 102 ? 18.633 -4.885 -27.445 1.00 69.08 126 ASN Z C 1
ATOM 6120 O O . ASN F 2 102 ? 18.722 -4.743 -26.221 1.00 66.35 126 ASN Z O 1
ATOM 6125 N N . ASP F 2 103 ? 19.597 -5.407 -28.198 1.00 70.52 127 ASP Z N 1
ATOM 6126 C CA . ASP F 2 103 ? 20.769 -6.063 -27.637 1.00 76.63 127 ASP Z CA 1
ATOM 6127 C C . ASP F 2 103 ? 22.027 -5.203 -27.652 1.00 76.51 127 ASP Z C 1
ATOM 6128 O O . ASP F 2 103 ? 23.079 -5.674 -27.204 1.00 75.01 127 ASP Z O 1
ATOM 6133 N N . GLN F 2 104 ? 21.960 -3.972 -28.161 1.00 67.34 128 GLN Z N 1
ATOM 6134 C CA . GLN F 2 104 ? 23.158 -3.169 -28.353 1.00 65.81 128 GLN Z CA 1
ATOM 6135 C C . GLN F 2 104 ? 22.886 -1.719 -27.978 1.00 66.44 128 GLN Z C 1
ATOM 6136 O O . GLN F 2 104 ? 21.747 -1.245 -28.006 1.00 61.13 128 GLN Z O 1
ATOM 6138 N N . LYS F 2 105 ? 23.960 -1.020 -27.616 1.00 70.60 129 LYS Z N 1
ATOM 6139 C CA . LYS F 2 105 ? 23.895 0.423 -27.446 1.00 66.65 129 LYS Z CA 1
ATOM 6140 C C . LYS F 2 105 ? 23.294 1.075 -28.685 1.00 67.83 129 LYS Z C 1
ATOM 6141 O O . LYS F 2 105 ? 23.508 0.617 -29.811 1.00 61.67 129 LYS Z O 1
ATOM 6147 N N . ARG F 2 106 ? 22.524 2.144 -28.464 1.00 73.02 130 ARG Z N 1
ATOM 6148 C CA . ARG F 2 106 ? 21.985 2.977 -29.542 1.00 73.41 130 ARG Z CA 1
ATOM 6149 C C . ARG F 2 106 ? 21.155 2.174 -30.544 1.00 67.51 130 ARG Z C 1
ATOM 6150 O O . ARG F 2 106 ? 21.119 2.498 -31.732 1.00 67.37 130 ARG Z O 1
ATOM 6158 N N . GLY F 2 107 ? 20.474 1.125 -30.077 1.00 67.10 131 GLY Z N 1
ATOM 6159 C CA . GLY F 2 107 ? 19.650 0.299 -30.930 1.00 65.18 131 GLY Z CA 1
ATOM 6160 C C . GLY F 2 107 ? 18.178 0.696 -30.899 1.00 68.14 131 GLY Z C 1
ATOM 6161 O O . GLY F 2 107 ? 17.771 1.674 -30.278 1.00 66.88 131 GLY Z O 1
ATOM 6162 N N . ILE F 2 108 ? 17.372 -0.099 -31.601 1.00 69.66 132 ILE Z N 1
ATOM 6163 C CA . ILE F 2 108 ? 15.925 0.077 -31.653 1.00 69.38 132 ILE Z CA 1
ATOM 6164 C C . ILE F 2 108 ? 15.270 -1.210 -31.174 1.00 74.33 132 ILE Z C 1
ATOM 6165 O O . ILE F 2 108 ? 15.737 -2.308 -31.493 1.00 74.11 132 ILE Z O 1
ATOM 6170 N N . CYS F 2 109 ? 14.196 -1.075 -30.402 1.00 74.59 133 CYS Z N 1
ATOM 6171 C CA . CYS F 2 109 ? 13.465 -2.237 -29.918 1.00 71.35 133 CYS Z CA 1
ATOM 6172 C C . CYS F 2 109 ? 12.729 -2.923 -31.062 1.00 76.08 133 CYS Z C 1
ATOM 6173 O O . CYS F 2 109 ? 12.006 -2.279 -31.827 1.00 74.17 133 CYS Z O 1
ATOM 6176 N N . ARG F 2 110 ? 12.915 -4.236 -31.176 1.00 74.76 134 ARG Z N 1
ATOM 6177 C CA . ARG F 2 110 ? 12.263 -5.040 -32.195 1.00 77.56 134 ARG Z CA 1
ATOM 6178 C C . ARG F 2 110 ? 11.663 -6.284 -31.558 1.00 79.55 134 ARG Z C 1
ATOM 6179 O O . ARG F 2 110 ? 12.201 -6.803 -30.573 1.00 76.92 134 ARG Z O 1
ATOM 6187 N N . PRO F 2 111 ? 10.549 -6.784 -32.095 1.00 79.44 135 PRO Z N 1
ATOM 6188 C CA . PRO F 2 111 ? 9.886 -7.928 -31.460 1.00 78.04 135 PRO Z CA 1
ATOM 6189 C C . PRO F 2 111 ? 10.772 -9.163 -31.475 1.00 74.91 135 PRO Z C 1
ATOM 6190 O O . PRO F 2 111 ? 11.669 -9.304 -32.309 1.00 70.58 135 PRO Z O 1
ATOM 6194 N N . TRP F 2 112 ? 10.518 -10.052 -30.517 1.00 77.70 136 TRP Z N 1
ATOM 6195 C CA . TRP F 2 112 ? 11.240 -11.310 -30.445 1.00 77.30 136 TRP Z CA 1
ATOM 6196 C C . TRP F 2 112 ? 10.936 -12.170 -31.665 1.00 79.01 136 TRP Z C 1
ATOM 6197 O O . TRP F 2 112 ? 9.921 -11.998 -32.347 1.00 82.18 136 TRP Z O 1
ATOM 6208 N N . THR F 2 113 ? 11.833 -13.113 -31.930 1.00 80.64 137 THR Z N 1
ATOM 6209 C CA . THR F 2 113 ? 11.518 -14.193 -32.850 1.00 77.94 137 THR Z CA 1
ATOM 6210 C C . THR F 2 113 ? 10.332 -14.980 -32.316 1.00 82.35 137 THR Z C 1
ATOM 6211 O O . THR F 2 113 ? 10.290 -15.331 -31.132 1.00 81.62 137 THR Z O 1
ATOM 6215 N N . ASN F 2 114 ? 9.362 -15.252 -33.187 1.00 84.98 138 ASN Z N 1
ATOM 6216 C CA . ASN F 2 114 ? 8.253 -16.136 -32.846 1.00 84.17 138 ASN Z CA 1
ATOM 6217 C C . ASN F 2 114 ? 8.619 -17.513 -33.368 1.00 85.83 138 ASN Z C 1
ATOM 6218 O O . ASN F 2 114 ? 8.348 -17.859 -34.520 1.00 87.13 138 ASN Z O 1
ATOM 6223 N N . CYS F 2 115 ? 9.241 -18.300 -32.503 1.00 88.46 139 CYS Z N 1
ATOM 6224 C CA . CYS F 2 115 ? 9.662 -19.634 -32.875 1.00 94.76 139 CYS Z CA 1
ATOM 6225 C C . CYS F 2 115 ? 8.478 -20.490 -33.278 1.00 95.31 139 CYS Z C 1
ATOM 6226 O O . CYS F 2 115 ? 8.561 -21.268 -34.201 1.00 96.57 139 CYS Z O 1
ATOM 6229 N N . SER F 2 116 ? 7.365 -20.304 -32.597 1.00 100.90 140 SER Z N 1
ATOM 6230 C CA . SER F 2 116 ? 6.162 -21.090 -32.857 1.00 111.74 140 SER Z CA 1
ATOM 6231 C C . SER F 2 116 ? 5.707 -20.964 -34.303 1.00 112.20 140 SER Z C 1
ATOM 6232 O O . SER F 2 116 ? 5.094 -21.894 -34.846 1.00 116.45 140 SER Z O 1
ATOM 6235 N N . LEU F 2 117 ? 6.005 -19.834 -34.947 1.00 103.79 141 LEU Z N 1
ATOM 6236 C CA . LEU F 2 117 ? 5.652 -19.674 -36.353 1.00 105.50 141 LEU Z CA 1
ATOM 6237 C C . LEU F 2 117 ? 6.455 -20.621 -37.235 1.00 111.96 141 LEU Z C 1
ATOM 6238 O O . LEU F 2 117 ? 5.918 -21.192 -38.191 1.00 114.80 141 LEU Z O 1
ATOM 6243 N N . ASP F 2 118 ? 7.737 -20.802 -36.933 1.00 112.69 142 ASP Z N 1
ATOM 6244 C CA . ASP F 2 118 ? 8.559 -21.779 -37.630 1.00 117.34 142 ASP Z CA 1
ATOM 6245 C C . ASP F 2 118 ? 8.454 -23.168 -37.017 1.00 115.91 142 ASP Z C 1
ATOM 6246 O O . ASP F 2 118 ? 9.157 -24.084 -37.460 1.00 116.15 142 ASP Z O 1
ATOM 6251 N N . GLY F 2 119 ? 7.582 -23.350 -36.027 1.00 112.41 143 GLY Z N 1
ATOM 6252 C CA . GLY F 2 119 ? 7.374 -24.659 -35.436 1.00 104.65 143 GLY Z CA 1
ATOM 6253 C C . GLY F 2 119 ? 8.447 -25.073 -34.461 1.00 99.80 143 GLY Z C 1
ATOM 6254 O O . GLY F 2 119 ? 8.651 -26.274 -34.251 1.00 97.10 143 GLY Z O 1
ATOM 6255 N N . LYS F 2 120 ? 9.151 -24.119 -33.867 1.00 96.90 144 LYS Z N 1
ATOM 6256 C CA . LYS F 2 120 ? 10.248 -24.420 -32.966 1.00 93.19 144 LYS Z CA 1
ATOM 6257 C C . LYS F 2 120 ? 9.858 -24.057 -31.536 1.00 96.07 144 LYS Z C 1
ATOM 6258 O O . LYS F 2 120 ? 8.994 -23.210 -31.292 1.00 95.87 144 LYS Z O 1
ATOM 6264 N N . SER F 2 121 ? 10.514 -24.668 -30.577 1.00 89.55 145 SER Z N 1
ATOM 6265 C CA . SER F 2 121 ? 10.229 -24.382 -29.200 1.00 89.26 145 SER Z CA 1
ATOM 6266 C C . SER F 2 121 ? 11.051 -23.197 -28.709 1.00 87.31 145 SER Z C 1
ATOM 6267 O O . SER F 2 121 ? 11.920 -22.694 -29.400 1.00 78.38 145 SER Z O 1
ATOM 6270 N N . VAL F 2 122 ? 10.789 -22.802 -27.478 1.00 83.51 146 VAL Z N 1
ATOM 6271 C CA . VAL F 2 122 ? 11.508 -21.701 -26.851 1.00 77.29 146 VAL Z CA 1
ATOM 6272 C C . VAL F 2 122 ? 12.397 -22.302 -25.772 1.00 79.36 146 VAL Z C 1
ATOM 6273 O O . VAL F 2 122 ? 11.905 -22.788 -24.747 1.00 85.47 146 VAL Z O 1
ATOM 6277 N N . LEU F 2 123 ? 13.709 -22.289 -26.009 1.00 75.42 147 LEU Z N 1
ATOM 6278 C CA . LEU F 2 123 ? 14.649 -22.812 -25.027 1.00 73.75 147 LEU Z CA 1
ATOM 6279 C C . LEU F 2 123 ? 14.929 -21.790 -23.938 1.00 73.81 147 LEU Z C 1
ATOM 6280 O O . LEU F 2 123 ? 14.967 -22.133 -22.752 1.00 73.34 147 LEU Z O 1
ATOM 6285 N N . VAL F 2 124 ? 15.157 -20.538 -24.331 1.00 69.50 148 VAL Z N 1
ATOM 6286 C CA . VAL F 2 124 ? 15.424 -19.446 -23.408 1.00 71.50 148 VAL Z CA 1
ATOM 6287 C C . VAL F 2 124 ? 14.568 -18.262 -23.834 1.00 72.77 148 VAL Z C 1
ATOM 6288 O O . VAL F 2 124 ? 14.636 -17.823 -24.988 1.00 67.33 148 VAL Z O 1
ATOM 6292 N N . ASN F 2 125 ? 13.764 -17.753 -22.911 1.00 70.35 149 ASN Z N 1
ATOM 6293 C CA . ASN F 2 125 ? 12.913 -16.617 -23.213 1.00 75.30 149 ASN Z CA 1
ATOM 6294 C C . ASN F 2 125 ? 13.735 -15.344 -23.323 1.00 63.44 149 ASN Z C 1
ATOM 6295 O O . ASN F 2 125 ? 14.774 -15.186 -22.677 1.00 63.81 149 ASN Z O 1
ATOM 6300 N N . GLY F 2 126 ? 13.255 -14.429 -24.142 1.00 66.37 150 GLY Z N 1
ATOM 6301 C CA . GLY F 2 126 ? 13.933 -13.163 -24.287 1.00 64.38 150 GLY Z CA 1
ATOM 6302 C C . GLY F 2 126 ? 13.588 -12.204 -23.176 1.00 63.85 150 GLY Z C 1
ATOM 6303 O O . GLY F 2 126 ? 12.703 -12.443 -22.352 1.00 60.48 150 GLY Z O 1
ATOM 6304 N N . THR F 2 127 ? 14.327 -11.097 -23.146 1.00 61.61 151 THR Z N 1
ATOM 6305 C CA . THR F 2 127 ? 13.999 -9.979 -22.268 1.00 57.61 151 THR Z CA 1
ATOM 6306 C C . THR F 2 127 ? 14.091 -8.697 -23.086 1.00 56.91 151 THR Z C 1
ATOM 6307 O O . THR F 2 127 ? 14.290 -8.755 -24.304 1.00 57.63 151 THR Z O 1
ATOM 6311 N N . LYS F 2 128 ? 13.944 -7.533 -22.450 1.00 55.65 152 LYS Z N 1
ATOM 6312 C CA . LYS F 2 128 ? 14.149 -6.300 -23.198 1.00 54.98 152 LYS Z CA 1
ATOM 6313 C C . LYS F 2 128 ? 15.574 -6.201 -23.724 1.00 54.84 152 LYS Z C 1
ATOM 6314 O O . LYS F 2 128 ? 15.832 -5.438 -24.662 1.00 54.74 152 LYS Z O 1
ATOM 6320 N N . GLU F 2 129 ? 16.496 -6.987 -23.168 1.00 55.02 153 GLU Z N 1
ATOM 6321 C CA . GLU F 2 129 ? 17.901 -6.901 -23.527 1.00 61.17 153 GLU Z CA 1
ATOM 6322 C C . GLU F 2 129 ? 18.360 -7.992 -24.481 1.00 62.31 153 GLU Z C 1
ATOM 6323 O O . GLU F 2 129 ? 19.474 -7.893 -25.004 1.00 69.08 153 GLU Z O 1
ATOM 6329 N N . ARG F 2 130 ? 17.544 -9.017 -24.730 1.00 60.17 154 ARG Z N 1
ATOM 6330 C CA . ARG F 2 130 ? 18.003 -10.164 -25.501 1.00 64.34 154 ARG Z CA 1
ATOM 6331 C C . ARG F 2 130 ? 16.843 -10.796 -26.256 1.00 67.50 154 ARG Z C 1
ATOM 6332 O O . ARG F 2 130 ? 15.701 -10.807 -25.787 1.00 68.24 154 ARG Z O 1
ATOM 6340 N N . ASP F 2 131 ? 17.157 -11.337 -27.429 1.00 68.58 155 ASP Z N 1
ATOM 6341 C CA . ASP F 2 131 ? 16.182 -12.096 -28.191 1.00 68.79 155 ASP Z CA 1
ATOM 6342 C C . ASP F 2 131 ? 15.997 -13.480 -27.582 1.00 68.57 155 ASP Z C 1
ATOM 6343 O O . ASP F 2 131 ? 16.840 -13.973 -26.826 1.00 67.27 155 ASP Z O 1
ATOM 6348 N N . VAL F 2 132 ? 14.867 -14.108 -27.920 1.00 69.87 156 VAL Z N 1
ATOM 6349 C CA . VAL F 2 132 ? 14.651 -15.489 -27.516 1.00 75.31 156 VAL Z CA 1
ATOM 6350 C C . VAL F 2 132 ? 15.703 -16.387 -28.168 1.00 71.51 156 VAL Z C 1
ATOM 6351 O O . VAL F 2 132 ? 16.289 -16.063 -29.209 1.00 72.56 156 VAL Z O 1
ATOM 6355 N N . VAL F 2 133 ? 15.878 -17.552 -27.587 1.00 68.62 157 VAL Z N 1
ATOM 6356 C CA . VAL F 2 133 ? 16.745 -18.548 -28.161 1.00 73.16 157 VAL Z CA 1
ATOM 6357 C C . VAL F 2 133 ? 15.811 -19.687 -28.478 1.00 76.28 157 VAL Z C 1
ATOM 6358 O O . VAL F 2 133 ? 15.267 -20.275 -27.586 1.00 77.61 157 VAL Z O 1
ATOM 6362 N N . CYS F 2 134 ? 15.543 -19.928 -29.750 1.00 81.17 158 CYS Z N 1
ATOM 6363 C CA . CYS F 2 134 ? 14.651 -21.011 -30.139 1.00 89.02 158 CYS Z CA 1
ATOM 6364 C C . CYS F 2 134 ? 15.388 -22.320 -30.222 1.00 85.45 158 CYS Z C 1
ATOM 6365 O O . CYS F 2 134 ? 16.557 -22.355 -30.528 1.00 85.47 158 CYS Z O 1
ATOM 6368 N N . GLY F 2 135 ? 14.706 -23.410 -29.950 1.00 87.68 159 GLY Z N 1
ATOM 6369 C CA . GLY F 2 135 ? 15.365 -24.696 -30.034 1.00 93.45 159 GLY Z CA 1
ATOM 6370 C C . GLY F 2 135 ? 14.922 -25.464 -31.257 1.00 96.94 159 GLY Z C 1
ATOM 6371 O O . GLY F 2 135 ? 14.486 -24.884 -32.232 1.00 101.44 159 GLY Z O 1
ATOM 6372 N N . PRO F 2 136 ? 14.950 -26.805 -31.184 1.00 98.70 160 PRO Z N 1
ATOM 6373 C CA . PRO F 2 136 ? 14.535 -27.693 -32.247 1.00 103.23 160 PRO Z CA 1
ATOM 6374 C C . PRO F 2 136 ? 13.051 -27.842 -32.151 1.00 110.94 160 PRO Z C 1
ATOM 6375 O O . PRO F 2 136 ? 12.406 -27.401 -31.213 1.00 110.53 160 PRO Z O 1
ATOM 6379 N N . SER F 2 137 ? 12.466 -28.554 -33.084 1.00 119.73 161 SER Z N 1
ATOM 6380 C CA . SER F 2 137 ? 11.031 -28.724 -33.028 1.00 124.47 161 SER Z CA 1
ATOM 6381 C C . SER F 2 137 ? 10.727 -29.428 -31.729 1.00 127.67 161 SER Z C 1
ATOM 6382 O O . SER F 2 137 ? 11.552 -30.153 -31.201 1.00 142.61 161 SER Z O 1
ATOM 6384 N N . PRO F 2 138 ? 9.535 -29.209 -31.179 1.00 111.90 162 PRO Z N 1
ATOM 6385 C CA . PRO F 2 138 ? 9.154 -29.811 -29.903 1.00 105.75 162 PRO Z CA 1
ATOM 6386 C C . PRO F 2 138 ? 9.181 -31.316 -30.045 1.00 114.36 162 PRO Z C 1
ATOM 6387 O O . PRO F 2 138 ? 9.609 -32.048 -29.155 1.00 114.27 162 PRO Z O 1
ATOM 6391 N N . GLU F 2 139 ? 8.754 -31.768 -31.215 1.00 121.06 163 GLU Z N 1
ATOM 6392 C CA . GLU F 2 139 ? 8.720 -33.176 -31.562 1.00 125.93 163 GLU Z CA 1
ATOM 6393 C C . GLU F 2 139 ? 10.114 -33.798 -31.570 1.00 134.48 163 GLU Z C 1
ATOM 6394 O O . GLU F 2 139 ? 10.269 -34.949 -31.195 1.00 144.25 163 GLU Z O 1
ATOM 6396 N N . ASN F 2 140 ? 11.123 -33.031 -31.974 1.00 131.05 164 ASN Z N 1
ATOM 6397 C CA . ASN F 2 140 ? 12.483 -33.518 -32.055 1.00 136.24 164 ASN Z CA 1
ATOM 6398 C C . ASN F 2 140 ? 12.924 -34.095 -30.725 1.00 139.56 164 ASN Z C 1
ATOM 6399 O O . ASN F 2 140 ? 12.679 -33.566 -29.652 1.00 138.37 164 ASN Z O 1
ATOM 6404 N N . LEU F 2 141 ? 13.605 -35.210 -30.872 1.00 140.28 165 LEU Z N 1
ATOM 6405 C CA . LEU F 2 141 ? 14.012 -36.158 -29.846 1.00 134.59 165 LEU Z CA 1
ATOM 6406 C C . LEU F 2 141 ? 14.538 -35.488 -28.624 1.00 131.00 165 LEU Z C 1
ATOM 6407 O O . LEU F 2 141 ? 14.571 -36.075 -27.547 1.00 126.63 165 LEU Z O 1
ATOM 6409 N N . TYR F 2 142 ? 14.903 -34.226 -28.778 1.00 129.12 166 TYR Z N 1
ATOM 6410 C CA . TYR F 2 142 ? 15.364 -33.407 -27.678 1.00 127.28 166 TYR Z CA 1
ATOM 6411 C C . TYR F 2 142 ? 14.219 -33.379 -26.632 1.00 123.79 166 TYR Z C 1
ATOM 6412 O O . TYR F 2 142 ? 14.470 -33.611 -25.466 1.00 120.84 166 TYR Z O 1
ATOM 6421 N N . PHE F 2 143 ? 12.968 -33.175 -27.051 1.00 122.25 167 PHE Z N 1
ATOM 6422 C CA . PHE F 2 143 ? 11.827 -33.223 -26.161 1.00 118.54 167 PHE Z CA 1
ATOM 6423 C C . PHE F 2 143 ? 11.278 -34.650 -26.073 1.00 130.42 167 PHE Z C 1
ATOM 6424 O O . PHE F 2 143 ? 10.887 -35.228 -27.076 1.00 132.74 167 PHE Z O 1
ATOM 6432 N N . GLN F 2 144 ? 11.206 -35.196 -24.865 1.00 134.92 168 GLN Z N 1
ATOM 6433 C CA . GLN F 2 144 ? 10.733 -36.563 -24.642 1.00 140.53 168 GLN Z CA 1
ATOM 6434 C C . GLN F 2 144 ? 9.212 -36.643 -24.517 1.00 144.49 168 GLN Z C 1
ATOM 6435 O O . GLN F 2 144 ? 8.518 -37.100 -25.428 1.00 147.35 168 GLN Z O 1
#

Nearest PDB structures (foldseek):
  6mgp-assembly1_A  TM=9.975E-01  e=1.922E-29  Homo sapiens
  6mgp-assembly1_C  TM=9.791E-01  e=7.218E-29  Homo sapiens
  6cu0-assembly1_A  TM=9.810E-01  e=3.571E-28  Homo sapiens
  6fib-assembly1_C  TM=9.445E-01  e=1.044E-25  Homo sapiens
  6mkb-assembly2_C  TM=8.645E-01  e=3.111E-13  Mus musculus

Sequence (885 aa):
GMFAQLVAQNVLLIDGPLSWYSDPGLAGVSLTGGLSYKEDTKELVVAKAGVYYVFFQLELRRVVAGEGSGSVSLALHLQPLRSAAALALTVDLPPASSEARNSAFGFQGRLLHLSAGQRLGVHLHTEARARHAWQLTQGATVLGLFRVTPGMFAQLVAQNVLLIDGPLSWYSDPGLAGVSLTGGLSYKEDTKELVVAKAGVYYVFFQLELRRVVAGEGSGSVSLALHLQPLRSAAGAAALALTVDLPPASSEARNSAFGFQGRLLHLSAGQRLGVHHLHTEARARHAWQLTQGATVLGLFRVTQGMFAQLVAQNVLLIDGPLSWYSDPGLAGVSLTGGLSYKEDTKELVVAKAGVYYVFFQLELRRVVAGEGSGSVSLALHLQPLAAGAAALALTVDLPPASSEARNSAFGFQGRLLHLSAGQRLGVHHLHTEARARHAWQLTQGATVLGLFRVTPQDPCSNCPAGTFCDNNRNQICSPCPPNSFSSAGGQRTCDICRQCKGVFRTRKECSSTSNAECDCTPGFHCLGAGCSMCEQDCKQGQELTKKGCKDCCFGTFNDQKRGICRPWTNCSLDGKSVLVNGTKERDVVCGPSPENLYFQDPCSNCPAGTFCDNNRNQICSPCPPNSFSSAGGQRTCDICRQCKGVFRTRKECSSTSNAECDCTPGFHCLGAGCSMCEQDCKQGQELTKKGCKDCCFGTFNDQKRGICRPWTNCSLDGKSVLVNGTKERDVVCGPSPENLYFQQDPCSNCPAGTFCDNNRNQICSPCPPNSFSSAGGQRTCDICRQCKGVFRTRKECSSTSNAECDCTPGFHCLGAGCSMCEQDCKQGQELTKKGCKDCCFGTFNDQKRGICRPWTNCSLDGKSVLVNGTKERDVVCGPSPENLYFQ

Solvent-accessible surface area: 41061 Å² total; per-residue (Å²): 72,33,13,0,3,0,3,7,63,50,4,57,5,117,84,23,63,2,22,5,20,21,62,54,4,5,37,36,5,14,39,29,63,28,9,60,29,65,128,118,59,62,21,2,31,0,58,35,50,10,8,0,0,0,0,0,1,0,34,0,52,4,0,1,26,58,59,9,32,26,26,1,27,1,22,0,69,52,85,88,59,74,103,146,37,23,0,48,3,65,8,41,4,37,91,41,73,113,85,58,30,49,44,11,53,9,8,5,0,22,7,15,84,0,58,73,41,11,82,2,8,1,72,4,106,19,63,30,186,39,149,100,0,2,1,0,29,56,32,11,2,0,2,0,0,5,54,26,16,129,71,27,13,0,2,0,2,6,61,43,5,60,6,109,79,21,66,2,22,6,22,43,62,47,3,4,36,30,2,24,35,31,66,31,8,68,26,27,136,129,64,74,30,1,28,0,57,36,50,11,16,0,0,0,0,0,0,0,35,0,51,6,0,0,28,58,54,9,26,27,20,0,29,2,23,0,50,7,88,104,70,54,79,76,27,1,44,64,10,1,38,7,41,7,62,4,13,83,39,64,114,75,61,110,51,43,12,54,8,7,3,0,24,7,18,118,0,48,68,36,3,72,2,8,0,72,4,83,11,121,28,184,37,112,95,0,1,2,1,28,54,28,13,2,0,1,0,0,6,99,36,58,109,28,14,8,0,3,1,2,6,62,33,5,65,5,102,82,14,85,1,28,5,16,21,62,41,5,4,21,32,8,31,23,25,58,61,12,52,25,72,128,108,64,60,26,1,30,4,34,36,58,17,5,0,0,0,0,0,1,0,37,0,52,3,0,1,30,58,58,10,34,27,26,0,27,1,21,0,87,30,61,86,128,29,52,38,110,46,23,0,49,4,58,7,73,4,42,82,40,74,129,90,25,51,57,35,6,45,10,6,2,0,24,9,18,118,5,62,62,39,21,76,2,12,4,61,0,69,11,115,28,66,39,113,99,0,2,1,1,28,58,27,12,2,0,1,0,0,5,84,18,28,153,200,85,71,2,74,93,0,82,37,8,28,12,0,7,94,118,144,138,65,83,52,7,100,19,9,111,92,6,17,0,65,50,45,18,16,141,28,0,13,35,7,97,51,13,105,49,11,9,108,69,155,45,149,39,51,57,64,52,46,5,66,10,31,9,39,101,35,58,30,50,23,53,102,58,10,52,36,0,22,101,19,4,90,82,0,40,41,96,61,101,94,3,36,36,80,9,88,111,26,27,15,0,75,103,86,154,12,107,21,83,105,72,68,95,3,88,83,113,40,89,16,77,83,68,93,7,48,82,72,111,45,15,74,33,6,40,47,82,101,74,104,140,77,237,117,116,38,79,124,1,74,50,9,22,16,3,18,93,118,45,122,96,111,50,20,104,20,12,111,97,6,18,0,63,26,34,33,16,61,43,0,51,29,10,96,49,16,98,48,10,7,110,59,145,40,135,40,48,59,69,54,41,5,81,5,26,8,38,104,29,56,28,49,38,28,122,55,9,53,28,0,24,99,23,4,80,79,4,40,54,94,52,105,94,2,30,45,106,9,100,206,28,29,22,1,88,90,120,140,11,118,20,156,95,70,71,84,3,76,145,104,38,82,17,77,74,72,91,9,53,28,84,109,41,13,75,32,4,40,49,84,100,72,90,129,74,214,161,84,79,35,76,125,0,80,37,9,25,7,15,25,108,106,43,108,100,85,42,11,100,19,10,109,94,6,18,0,76,56,43,36,14,71,33,0,18,32,10,92,46,11,92,47,10,8,107,63,168,66,132,40,52,58,59,41,39,4,66,11,38,10,42,98,40,57,31,49,25,51,107,55,12,51,34,0,20,102,20,5,83,84,0,39,48,92,46,102,77,2,26,96,84,10,101,111,30,30,20,1,74,50,146,179,19,126,24,93,100,73,74,80,3,82,147,115,39,77,15,78,75,69,89,6,53,88,71,112,44,14,74,44,13,40,31,70,95,78,96,135,80,235

Organism: Homo sapiens (NCBI:txid9606)